Protein AF-A0A5J5B3H1-F1 (afdb_monomer_lite)

Structure (mmCIF, N/CA/C/O backbone):
data_AF-A0A5J5B3H1-F1
#
_entry.id   AF-A0A5J5B3H1-F1
#
loop_
_atom_site.group_PDB
_atom_site.id
_atom_site.type_symbol
_atom_site.label_atom_id
_atom_site.label_alt_id
_atom_site.label_comp_id
_atom_site.label_asym_id
_atom_site.label_entity_id
_atom_site.label_seq_id
_atom_site.pdbx_PDB_ins_code
_atom_site.Cartn_x
_atom_site.Cartn_y
_atom_site.Cartn_z
_atom_site.occupancy
_atom_site.B_iso_or_equiv
_atom_site.auth_seq_id
_atom_site.auth_comp_id
_atom_site.auth_asym_id
_atom_site.auth_atom_id
_atom_site.pdbx_PDB_model_num
ATOM 1 N N . MET A 1 1 ? -6.708 13.958 -19.804 1.00 70.94 1 MET A N 1
ATOM 2 C CA . MET A 1 1 ? -5.312 13.491 -19.789 1.00 70.94 1 MET A CA 1
ATOM 3 C C . MET A 1 1 ? -4.516 14.311 -20.778 1.00 70.94 1 MET A C 1
ATOM 5 O O . MET A 1 1 ? -5.082 14.709 -21.796 1.00 70.94 1 MET A O 1
ATOM 9 N N . LYS A 1 2 ? -3.251 14.592 -20.471 1.00 85.56 2 LYS A N 1
ATOM 10 C CA . LYS A 1 2 ? -2.313 15.229 -21.405 1.00 85.56 2 LYS A CA 1
ATOM 11 C C . LYS A 1 2 ? -1.657 14.163 -22.287 1.00 85.56 2 LYS A C 1
ATOM 13 O O . LYS A 1 2 ? -1.463 13.028 -21.857 1.00 85.56 2 LYS A O 1
ATOM 18 N N . PHE A 1 3 ? -1.283 14.550 -23.503 1.00 90.88 3 PHE A N 1
ATOM 19 C CA . PHE A 1 3 ? -0.577 13.687 -24.448 1.00 90.88 3 PHE A CA 1
ATOM 20 C C . PHE A 1 3 ? 0.657 14.402 -24.999 1.00 90.88 3 PHE A C 1
ATOM 22 O O . PHE A 1 3 ? 0.593 15.595 -25.292 1.00 90.88 3 PHE A O 1
ATOM 29 N N . MET A 1 4 ? 1.753 13.668 -25.184 1.00 95.31 4 MET A N 1
ATOM 30 C CA . MET A 1 4 ? 2.911 14.119 -25.958 1.00 95.31 4 MET A CA 1
ATOM 31 C C . MET A 1 4 ? 2.997 13.315 -27.252 1.00 95.31 4 MET A C 1
ATOM 33 O O . MET A 1 4 ? 3.016 12.086 -27.224 1.00 95.31 4 MET A O 1
ATOM 37 N N . LYS A 1 5 ? 3.081 14.017 -28.383 1.00 95.56 5 LYS A N 1
ATOM 38 C CA . LYS A 1 5 ? 3.341 13.429 -29.697 1.00 95.56 5 LYS A CA 1
ATOM 39 C C . LYS A 1 5 ? 4.818 13.618 -30.042 1.00 95.56 5 LYS A C 1
ATOM 41 O O . LYS A 1 5 ? 5.299 14.748 -30.030 1.00 95.56 5 LYS A O 1
ATOM 46 N N . LEU A 1 6 ? 5.523 12.531 -30.344 1.00 94.12 6 LEU A N 1
ATOM 47 C CA . LEU A 1 6 ? 6.896 12.546 -30.866 1.00 94.12 6 LEU A CA 1
ATOM 48 C C . LEU A 1 6 ? 6.924 11.887 -32.248 1.00 94.12 6 LEU A C 1
ATOM 50 O O . LEU A 1 6 ? 6.063 11.065 -32.546 1.00 94.12 6 LEU A O 1
ATOM 54 N N . GLY A 1 7 ? 7.919 12.224 -33.070 1.00 92.06 7 GLY A N 1
ATOM 55 C CA . GLY A 1 7 ? 8.035 11.721 -34.442 1.00 92.06 7 GLY A CA 1
ATOM 56 C C . GLY A 1 7 ? 7.105 12.423 -35.440 1.00 92.06 7 GLY A C 1
ATOM 57 O O . GLY A 1 7 ? 6.150 13.109 -35.070 1.00 92.06 7 GLY A O 1
ATOM 58 N N . THR A 1 8 ? 7.424 12.278 -36.725 1.00 92.81 8 THR A N 1
ATOM 59 C CA . THR A 1 8 ? 6.721 12.941 -37.843 1.00 92.81 8 THR A CA 1
ATOM 60 C C . THR A 1 8 ? 6.344 11.987 -38.972 1.00 92.81 8 THR A C 1
ATOM 62 O O . THR A 1 8 ? 5.446 12.303 -39.751 1.00 92.81 8 THR A O 1
ATOM 65 N N . ARG A 1 9 ? 6.989 10.818 -39.065 1.00 91.75 9 ARG A N 1
ATOM 66 C CA . ARG A 1 9 ? 6.669 9.796 -40.069 1.00 91.75 9 ARG A CA 1
ATOM 67 C C . ARG A 1 9 ? 5.354 9.075 -39.716 1.00 91.75 9 ARG A C 1
ATOM 69 O O . ARG A 1 9 ? 5.018 8.993 -38.526 1.00 91.75 9 ARG A O 1
ATOM 76 N N . PRO A 1 10 ? 4.602 8.568 -40.712 1.00 90.81 10 PRO A N 1
ATOM 77 C CA . PRO A 1 10 ? 3.469 7.674 -40.472 1.00 90.81 10 PRO A CA 1
ATOM 78 C C . PRO A 1 10 ? 3.938 6.363 -39.827 1.00 90.81 10 PRO A C 1
ATOM 80 O O . PRO A 1 10 ? 5.135 6.078 -39.778 1.00 90.81 10 PRO A O 1
ATOM 83 N N . ASP A 1 11 ? 2.999 5.566 -39.324 1.00 91.06 11 ASP A N 1
ATOM 84 C CA . ASP A 1 11 ? 3.315 4.259 -38.753 1.00 91.06 11 ASP A CA 1
ATOM 85 C C . ASP A 1 11 ? 3.562 3.237 -39.870 1.00 91.06 11 ASP A C 1
ATOM 87 O O . ASP A 1 11 ? 2.634 2.836 -40.567 1.00 91.06 11 ASP A O 1
ATOM 91 N N . THR A 1 12 ? 4.827 2.863 -40.069 1.00 90.50 12 THR A N 1
ATOM 92 C CA . THR A 1 12 ? 5.254 1.884 -41.082 1.00 90.50 12 THR A CA 1
ATOM 93 C C . THR A 1 12 ? 5.487 0.487 -40.503 1.00 90.50 12 THR A C 1
ATOM 95 O O . THR A 1 12 ? 5.985 -0.386 -41.209 1.00 90.50 12 THR A O 1
ATOM 98 N N . PHE A 1 13 ? 5.120 0.240 -39.240 1.00 89.69 13 PHE A N 1
ATOM 99 C CA . PHE A 1 13 ? 5.061 -1.121 -38.705 1.00 89.69 13 PHE A CA 1
ATOM 100 C C . PHE A 1 13 ? 3.806 -1.837 -39.208 1.00 89.69 13 PHE A C 1
ATOM 102 O O . PHE A 1 13 ? 2.691 -1.436 -38.877 1.00 89.69 13 PHE A O 1
ATOM 109 N N . TYR A 1 14 ? 3.989 -2.947 -39.920 1.00 88.38 14 TYR A N 1
ATOM 110 C CA . TYR A 1 14 ? 2.927 -3.919 -40.180 1.00 88.38 14 TYR A CA 1
ATOM 111 C C . TYR A 1 14 ? 3.162 -5.206 -39.380 1.00 88.38 14 TYR A C 1
ATOM 113 O O . TYR A 1 14 ? 4.097 -5.318 -38.580 1.00 88.38 14 TYR A O 1
ATOM 121 N N . THR A 1 15 ? 2.241 -6.159 -39.485 1.00 88.56 15 THR A N 1
ATOM 122 C CA . THR A 1 15 ? 2.271 -7.398 -38.703 1.00 88.56 15 THR A CA 1
ATOM 123 C C . THR A 1 15 ? 1.730 -8.547 -39.527 1.00 88.56 15 THR A C 1
ATOM 125 O O . THR A 1 15 ? 0.673 -8.418 -40.140 1.00 88.56 15 THR A O 1
ATOM 128 N N . GLN A 1 16 ? 2.446 -9.663 -39.497 1.00 85.81 16 GLN A N 1
ATOM 129 C CA . GLN A 1 16 ? 2.045 -10.921 -40.099 1.00 85.81 16 GLN A CA 1
ATOM 130 C C . GLN A 1 16 ? 2.326 -12.017 -39.073 1.00 85.81 16 GLN A C 1
ATOM 132 O O . GLN A 1 16 ? 3.479 -12.265 -38.725 1.00 85.81 16 GLN A O 1
ATOM 137 N N . GLU A 1 17 ? 1.261 -12.616 -38.538 1.00 85.94 17 GLU A N 1
ATOM 138 C CA . GLU A 1 17 ? 1.333 -13.612 -37.460 1.00 85.94 17 GLU A CA 1
ATOM 139 C C . GLU A 1 17 ? 2.159 -13.103 -36.256 1.00 85.94 17 GLU A C 1
ATOM 141 O O . GLU A 1 17 ? 1.829 -12.071 -35.669 1.00 85.94 17 GLU A O 1
ATOM 146 N N . ALA A 1 18 ? 3.234 -13.809 -35.896 1.00 87.25 18 ALA A N 1
ATOM 147 C CA . ALA A 1 18 ? 4.157 -13.466 -34.815 1.00 87.25 18 ALA A CA 1
ATOM 148 C C . ALA A 1 18 ? 5.260 -12.460 -35.219 1.00 87.25 18 ALA A C 1
ATOM 150 O O . ALA A 1 18 ? 6.132 -12.140 -34.407 1.00 87.25 18 ALA A O 1
ATOM 151 N N . ILE A 1 19 ? 5.258 -11.967 -36.463 1.00 89.50 19 ILE A N 1
ATOM 152 C CA . ILE A 1 19 ? 6.327 -11.133 -37.022 1.00 89.50 19 ILE A CA 1
ATOM 153 C C . ILE A 1 19 ? 5.856 -9.681 -37.183 1.00 89.50 19 ILE A C 1
ATOM 155 O O . ILE A 1 19 ? 4.801 -9.397 -37.756 1.00 89.50 19 ILE A O 1
ATOM 159 N N . ARG A 1 20 ? 6.654 -8.738 -36.671 1.00 91.81 20 ARG A N 1
ATOM 160 C CA . ARG A 1 20 ? 6.468 -7.284 -36.796 1.00 91.81 20 ARG A CA 1
ATOM 161 C C . ARG A 1 20 ? 7.554 -6.735 -37.716 1.00 91.81 20 ARG A C 1
ATOM 163 O O . ARG A 1 20 ? 8.728 -6.798 -37.365 1.00 91.81 20 ARG A O 1
ATOM 170 N N . THR A 1 21 ? 7.180 -6.145 -38.843 1.00 90.50 21 THR A N 1
ATOM 171 C CA . THR A 1 21 ? 8.144 -5.673 -39.851 1.00 90.50 21 THR A CA 1
ATOM 172 C C . THR A 1 21 ? 7.930 -4.194 -40.137 1.00 90.50 21 THR A C 1
ATOM 174 O O . THR A 1 21 ? 6.795 -3.712 -40.139 1.00 90.50 21 THR A O 1
ATOM 177 N N . VAL A 1 22 ? 9.018 -3.461 -40.373 1.00 91.19 22 VAL A N 1
ATOM 178 C CA . VAL A 1 22 ? 8.979 -2.057 -40.804 1.00 91.19 22 VAL A CA 1
ATOM 179 C C . VAL A 1 22 ? 9.047 -1.993 -42.328 1.00 91.19 22 VAL A C 1
ATOM 181 O O . VAL A 1 22 ? 10.009 -2.491 -42.907 1.00 91.19 22 VAL A O 1
ATOM 184 N N . ILE A 1 23 ? 8.057 -1.364 -42.972 1.00 86.62 23 ILE A N 1
ATOM 185 C CA . ILE A 1 23 ? 8.076 -1.120 -44.425 1.00 86.62 23 ILE A CA 1
ATOM 186 C C . ILE A 1 23 ? 9.295 -0.255 -44.768 1.00 86.62 23 ILE A C 1
ATOM 188 O O . ILE A 1 23 ? 9.481 0.822 -44.194 1.00 86.62 23 ILE A O 1
ATOM 192 N N . SER A 1 24 ? 10.115 -0.753 -45.692 1.00 85.12 24 SER A N 1
ATOM 193 C CA . SER A 1 24 ? 11.405 -0.204 -46.104 1.00 85.12 24 SER A CA 1
ATOM 194 C C . SER A 1 24 ? 11.744 -0.726 -47.501 1.00 85.12 24 SER A C 1
ATOM 196 O O . SER A 1 24 ? 11.397 -1.860 -47.826 1.00 85.12 24 SER A O 1
ATOM 198 N N . ASP A 1 25 ? 12.451 0.071 -48.302 1.00 83.38 25 ASP A N 1
ATOM 199 C CA . ASP A 1 25 ? 12.973 -0.338 -49.618 1.00 83.38 25 ASP A CA 1
ATOM 200 C C . ASP A 1 25 ? 14.276 -1.165 -49.503 1.00 83.38 25 ASP A C 1
ATOM 202 O O . ASP A 1 25 ? 14.854 -1.590 -50.502 1.00 83.38 25 ASP A O 1
ATOM 206 N N . VAL A 1 26 ? 14.755 -1.376 -48.272 1.00 86.00 26 VAL A N 1
ATOM 207 C CA . VAL A 1 26 ? 15.981 -2.102 -47.908 1.00 86.00 26 VAL A CA 1
ATOM 208 C C . VAL A 1 26 ? 15.594 -3.323 -47.057 1.00 86.00 26 VAL A C 1
ATOM 210 O O . VAL A 1 26 ? 14.711 -3.189 -46.207 1.00 86.00 26 VAL A O 1
ATOM 213 N N . PRO A 1 27 ? 16.218 -4.505 -47.237 1.00 86.38 27 PRO A N 1
ATOM 214 C CA . PRO A 1 27 ? 15.965 -5.665 -46.381 1.00 86.38 27 PRO A CA 1
ATOM 215 C C . PRO A 1 27 ? 16.412 -5.435 -44.927 1.00 86.38 27 PRO A C 1
ATOM 217 O O . PRO A 1 27 ? 17.358 -4.699 -44.652 1.00 86.38 27 PRO A O 1
ATOM 220 N N . SER A 1 28 ? 15.751 -6.121 -43.991 1.00 89.69 28 SER A N 1
ATOM 221 C CA . SER A 1 28 ? 16.072 -6.083 -42.561 1.00 89.69 28 SER A CA 1
ATOM 222 C C . SER A 1 28 ? 17.383 -6.813 -42.239 1.00 89.69 28 SER A C 1
ATOM 224 O O . SER A 1 28 ? 17.475 -8.026 -42.431 1.00 89.69 28 SER A O 1
ATOM 226 N N . ASP A 1 29 ? 18.359 -6.099 -41.680 1.00 91.06 29 ASP A N 1
ATOM 227 C CA . ASP A 1 29 ? 19.661 -6.619 -41.226 1.00 91.06 29 ASP A CA 1
ATOM 228 C C . ASP A 1 29 ? 19.702 -6.927 -39.710 1.00 91.06 29 ASP A C 1
ATOM 230 O O . ASP A 1 29 ? 20.726 -7.381 -39.188 1.00 91.06 29 ASP A O 1
ATOM 234 N N . LEU A 1 30 ? 18.593 -6.701 -38.994 1.00 92.31 30 LEU A N 1
ATOM 235 C CA . LEU A 1 30 ? 18.453 -6.929 -37.554 1.00 92.31 30 LEU A CA 1
ATOM 236 C C . LEU A 1 30 ? 17.106 -7.585 -37.216 1.00 92.31 30 LEU A C 1
ATOM 238 O O . LEU A 1 30 ? 16.049 -7.008 -37.458 1.00 92.31 30 LEU A O 1
ATOM 242 N N . THR A 1 31 ? 17.144 -8.751 -36.577 1.00 93.06 31 THR A N 1
ATOM 243 C CA . THR A 1 31 ? 15.984 -9.408 -35.962 1.00 93.06 31 THR A CA 1
ATOM 244 C C . THR A 1 31 ? 16.067 -9.273 -34.444 1.00 93.06 31 THR A C 1
ATOM 246 O O . THR A 1 31 ? 17.080 -9.624 -33.844 1.00 93.06 31 THR A O 1
ATOM 249 N N . ILE A 1 32 ? 15.003 -8.792 -33.799 1.00 93.25 32 ILE A N 1
ATOM 250 C CA . ILE A 1 32 ? 14.893 -8.745 -32.333 1.00 93.25 32 ILE A CA 1
ATOM 251 C C . ILE A 1 32 ? 13.700 -9.591 -31.886 1.00 93.25 32 ILE A C 1
ATOM 253 O O . ILE A 1 32 ? 12.555 -9.283 -32.207 1.00 93.25 32 ILE A O 1
ATOM 257 N N . ARG A 1 33 ? 13.963 -10.661 -31.136 1.00 90.75 33 ARG A N 1
ATOM 258 C CA . ARG A 1 33 ? 12.957 -11.556 -30.552 1.00 90.75 33 ARG A CA 1
ATOM 259 C C . ARG A 1 33 ? 12.637 -11.119 -29.125 1.00 90.75 33 ARG A C 1
ATOM 261 O O . ARG A 1 33 ? 13.530 -10.998 -28.290 1.00 90.75 33 ARG A O 1
ATOM 268 N N . ILE A 1 34 ? 11.361 -10.863 -28.852 1.00 91.38 34 ILE A N 1
ATOM 269 C CA . ILE A 1 34 ? 10.833 -10.491 -27.535 1.00 91.38 34 ILE A CA 1
ATOM 270 C C . ILE A 1 34 ? 9.616 -11.366 -27.281 1.00 91.38 34 ILE A C 1
ATOM 272 O O . ILE A 1 34 ? 8.637 -11.301 -28.025 1.00 91.38 34 ILE A O 1
ATOM 276 N N . ASN A 1 35 ? 9.674 -12.181 -26.228 1.00 84.31 35 ASN A N 1
ATOM 277 C CA . ASN A 1 35 ? 8.640 -13.170 -25.924 1.00 84.31 35 ASN A CA 1
ATOM 278 C C . ASN A 1 35 ? 8.354 -14.041 -27.162 1.00 84.31 35 ASN A C 1
ATOM 280 O O . ASN A 1 35 ? 9.276 -14.642 -27.711 1.00 84.31 35 ASN A O 1
ATOM 284 N N . ASN A 1 36 ? 7.105 -14.068 -27.627 1.00 83.19 36 ASN A N 1
ATOM 285 C CA . ASN A 1 36 ? 6.687 -14.830 -28.805 1.00 83.19 36 ASN A CA 1
ATOM 286 C C . ASN A 1 36 ? 6.705 -14.000 -30.105 1.00 83.19 36 ASN A C 1
ATOM 288 O O . ASN A 1 36 ? 6.182 -14.459 -31.116 1.00 83.19 36 ASN A O 1
ATOM 292 N N . ILE A 1 37 ? 7.247 -12.775 -30.092 1.00 89.50 37 ILE A N 1
ATOM 293 C CA . ILE A 1 37 ? 7.191 -11.829 -31.214 1.00 89.50 37 ILE A CA 1
ATOM 294 C C . ILE A 1 37 ? 8.592 -11.576 -31.780 1.00 89.50 37 ILE A C 1
ATOM 296 O O . ILE A 1 37 ? 9.525 -11.240 -31.051 1.00 89.50 37 ILE A O 1
ATOM 300 N N . SER A 1 38 ? 8.729 -11.689 -33.103 1.00 92.50 38 SER A N 1
ATOM 301 C CA . SER A 1 38 ? 9.964 -11.363 -33.829 1.00 92.50 38 SER A CA 1
ATOM 302 C C . SER A 1 38 ? 9.823 -10.028 -34.556 1.00 92.50 38 SER A C 1
ATOM 304 O O . SER A 1 38 ? 8.920 -9.849 -35.370 1.00 92.50 38 SER A O 1
ATOM 306 N N . TYR A 1 39 ? 10.717 -9.085 -34.281 1.00 94.12 39 TYR A N 1
ATOM 307 C CA . TYR A 1 39 ? 10.773 -7.781 -34.931 1.00 94.12 39 TYR A CA 1
ATOM 308 C C . TYR A 1 39 ? 11.842 -7.782 -36.027 1.00 94.12 39 TYR A C 1
ATOM 310 O O . TYR A 1 39 ? 13.027 -7.878 -35.715 1.00 94.12 39 TYR A O 1
ATOM 318 N N . LEU A 1 40 ? 11.432 -7.632 -37.289 1.00 93.50 40 LEU A N 1
ATOM 319 C CA . LEU A 1 40 ? 12.321 -7.433 -38.436 1.00 93.50 40 LEU A CA 1
ATOM 320 C C . LEU A 1 40 ? 12.586 -5.935 -38.621 1.00 93.50 40 LEU A C 1
ATOM 322 O O . LEU A 1 40 ? 11.685 -5.143 -38.922 1.00 93.50 40 LEU A O 1
ATOM 326 N N . LEU A 1 41 ? 13.832 -5.551 -38.363 1.00 94.69 41 LEU A N 1
ATOM 327 C CA . LEU A 1 41 ? 14.293 -4.187 -38.136 1.00 94.69 41 LEU A CA 1
ATOM 328 C C . LEU A 1 41 ? 15.593 -3.910 -38.901 1.00 94.69 41 LEU A C 1
ATOM 330 O O . LEU A 1 41 ? 16.107 -4.736 -39.648 1.00 94.69 41 LEU A O 1
ATOM 334 N N . HIS A 1 42 ? 16.107 -2.701 -38.701 1.00 93.12 42 HIS A N 1
ATOM 335 C CA . HIS A 1 42 ? 17.274 -2.172 -39.384 1.00 93.12 42 HIS A CA 1
ATOM 336 C C . HIS A 1 42 ? 18.285 -1.673 -38.338 1.00 93.12 42 HIS A C 1
ATOM 338 O O . HIS A 1 42 ? 17.887 -0.945 -37.423 1.00 93.12 42 HIS A O 1
ATOM 344 N N . LYS A 1 43 ? 19.577 -2.005 -38.456 1.00 92.06 43 LYS A N 1
ATOM 345 C CA . LYS A 1 43 ? 20.635 -1.552 -37.532 1.00 92.06 43 LYS A CA 1
ATOM 346 C C . LYS A 1 43 ? 20.728 -0.021 -37.532 1.00 92.06 43 LYS A C 1
ATOM 348 O O . LYS A 1 43 ? 20.673 0.605 -36.472 1.00 92.06 43 LYS A O 1
ATOM 353 N N . TYR A 1 44 ? 20.790 0.588 -38.720 1.00 91.69 44 TYR A N 1
ATOM 354 C CA . TYR A 1 44 ? 21.079 2.019 -38.899 1.00 91.69 44 TYR A CA 1
ATOM 355 C C . TYR A 1 44 ? 20.181 2.980 -38.079 1.00 91.69 44 TYR A C 1
ATOM 357 O O . TYR A 1 44 ? 20.732 3.879 -37.449 1.00 91.69 44 TYR A O 1
ATOM 365 N N . PRO A 1 45 ? 18.842 2.821 -37.986 1.00 92.25 45 PRO A N 1
ATOM 366 C CA . PRO A 1 45 ? 18.018 3.716 -37.165 1.00 92.25 45 PRO A CA 1
ATOM 367 C C . PRO A 1 45 ? 18.053 3.425 -35.657 1.00 92.25 45 PRO A C 1
ATOM 369 O O . PRO A 1 45 ? 17.725 4.321 -34.880 1.00 92.25 45 PRO A O 1
ATOM 372 N N . LEU A 1 46 ? 18.392 2.197 -35.232 1.00 93.94 46 LEU A N 1
ATOM 373 C CA . LEU A 1 46 ? 18.331 1.778 -33.824 1.00 93.94 46 LEU A CA 1
ATOM 374 C C . LEU A 1 46 ? 19.664 1.934 -33.082 1.00 93.94 46 LEU A C 1
ATOM 376 O O . LEU A 1 46 ? 19.670 2.471 -31.973 1.00 93.94 46 LEU A O 1
ATOM 380 N N . LEU A 1 47 ? 20.780 1.467 -33.652 1.00 93.12 47 LEU A N 1
ATOM 381 C CA . LEU A 1 47 ? 22.057 1.417 -32.924 1.00 93.12 47 LEU A CA 1
ATOM 382 C C . LEU A 1 47 ? 22.560 2.806 -32.477 1.00 93.12 47 LEU A C 1
ATOM 384 O O . LEU A 1 47 ? 22.951 2.912 -31.316 1.00 93.12 47 LEU A O 1
ATOM 388 N N . PRO A 1 48 ? 22.451 3.891 -33.279 1.00 94.12 48 PRO A N 1
ATOM 389 C CA . PRO A 1 48 ? 22.855 5.240 -32.859 1.00 94.12 48 PRO A CA 1
ATOM 390 C C . PRO A 1 48 ? 22.028 5.854 -31.718 1.00 94.12 48 PRO A C 1
ATOM 392 O O . PRO A 1 48 ? 22.314 6.970 -31.305 1.00 94.12 48 PRO A O 1
ATOM 395 N N . LYS A 1 49 ? 20.978 5.176 -31.233 1.00 95.06 49 LYS A N 1
ATOM 396 C CA . LYS A 1 49 ? 20.094 5.659 -30.155 1.00 95.06 49 LYS A CA 1
ATOM 397 C C . LYS A 1 49 ? 19.994 4.712 -28.964 1.00 95.06 49 LYS A C 1
ATOM 399 O O . LYS A 1 49 ? 19.537 5.142 -27.906 1.00 95.06 49 LYS A O 1
ATOM 404 N N . CYS A 1 50 ? 20.413 3.455 -29.117 1.00 95.31 50 CYS A N 1
ATOM 405 C CA . CYS A 1 50 ? 20.249 2.388 -28.133 1.00 95.31 50 CYS A CA 1
ATOM 406 C C . CYS A 1 50 ? 21.601 1.724 -27.826 1.00 95.31 50 CYS A C 1
ATOM 408 O O . CYS A 1 50 ? 21.945 0.712 -28.439 1.00 95.31 50 CYS A O 1
ATOM 410 N N . SER A 1 51 ? 22.344 2.250 -26.845 1.00 91.56 51 SER A N 1
ATOM 411 C CA . SER A 1 51 ? 23.670 1.724 -26.457 1.00 91.56 51 SER A CA 1
ATOM 412 C C . SER A 1 51 ? 23.650 0.231 -26.084 1.00 91.56 51 SER A C 1
ATOM 414 O O . SER A 1 51 ? 24.602 -0.495 -26.381 1.00 91.56 51 SER A O 1
ATOM 416 N N . LEU A 1 52 ? 22.548 -0.282 -25.516 1.00 89.50 52 LEU A N 1
ATOM 417 C CA . LEU A 1 52 ? 22.414 -1.723 -25.273 1.00 89.50 52 LEU A CA 1
ATOM 418 C C . LEU A 1 52 ? 22.406 -2.529 -26.584 1.00 89.50 52 LEU A C 1
ATOM 420 O O . LEU A 1 52 ? 23.132 -3.512 -26.698 1.00 89.50 52 LEU A O 1
ATOM 424 N N . LEU A 1 53 ? 21.628 -2.101 -27.585 1.00 90.88 53 LEU A N 1
ATOM 425 C CA . LEU A 1 53 ? 21.556 -2.789 -28.880 1.00 90.88 53 LEU A CA 1
ATOM 426 C C . LEU A 1 53 ? 22.869 -2.673 -29.651 1.00 90.88 53 LEU A C 1
ATOM 428 O O . LEU A 1 53 ? 23.280 -3.642 -30.281 1.00 90.88 53 LEU A O 1
ATOM 432 N N . GLN A 1 54 ? 23.536 -1.517 -29.574 1.00 89.06 54 GLN A N 1
ATOM 433 C CA . GLN A 1 54 ? 24.851 -1.305 -30.176 1.00 89.06 54 GLN A CA 1
ATOM 434 C C . GLN A 1 54 ? 25.860 -2.327 -29.639 1.00 89.06 54 GLN A C 1
ATOM 436 O O . GLN A 1 54 ? 26.459 -3.054 -30.425 1.00 89.06 54 GLN A O 1
ATOM 441 N N . ARG A 1 55 ? 25.975 -2.460 -28.309 1.00 86.69 55 ARG A N 1
ATOM 442 C CA . ARG A 1 55 ? 26.875 -3.438 -27.675 1.00 86.69 55 ARG A CA 1
ATOM 443 C C . ARG A 1 55 ? 26.526 -4.886 -28.024 1.00 86.69 55 ARG A C 1
ATOM 445 O O . ARG A 1 55 ? 27.430 -5.677 -28.257 1.00 86.69 55 ARG A O 1
ATOM 452 N N . LEU A 1 56 ? 25.239 -5.233 -28.091 1.00 85.62 56 LEU A N 1
ATOM 453 C CA . LEU A 1 56 ? 24.813 -6.583 -28.473 1.00 85.62 56 LEU A CA 1
ATOM 454 C C . LEU A 1 56 ? 25.128 -6.900 -29.947 1.00 85.62 56 LEU A C 1
ATOM 456 O O . LEU A 1 56 ? 25.612 -7.989 -30.235 1.00 85.62 56 LEU A O 1
ATOM 460 N N . CYS A 1 57 ? 24.931 -5.948 -30.866 1.00 85.06 57 CYS A N 1
ATOM 461 C CA . CYS A 1 57 ? 25.249 -6.128 -32.290 1.00 85.06 57 CYS A CA 1
ATOM 462 C C . CYS A 1 57 ? 26.756 -6.105 -32.593 1.00 85.06 57 CYS A C 1
ATOM 464 O O . CYS A 1 57 ? 27.168 -6.672 -33.598 1.00 85.06 57 CYS A O 1
ATOM 466 N N . SER A 1 58 ? 27.581 -5.464 -31.758 1.00 81.00 58 SER A N 1
ATOM 467 C CA . SER A 1 58 ? 29.047 -5.506 -31.891 1.00 81.00 58 SER A CA 1
ATOM 468 C C . SER A 1 58 ? 29.666 -6.837 -31.452 1.00 81.00 58 SER A C 1
ATOM 470 O O . SER A 1 58 ? 30.806 -7.108 -31.810 1.00 81.00 58 SER A O 1
ATOM 472 N N . ASN A 1 59 ? 28.939 -7.659 -30.687 1.00 64.69 59 ASN A N 1
ATOM 473 C CA . ASN A 1 59 ? 29.424 -8.960 -30.213 1.00 64.69 59 ASN A CA 1
ATOM 474 C C . ASN A 1 59 ? 29.048 -10.122 -31.152 1.00 64.69 59 ASN A C 1
ATOM 476 O O . ASN A 1 59 ? 29.609 -11.208 -31.037 1.00 64.69 59 ASN A O 1
ATOM 480 N N . SER A 1 60 ? 28.103 -9.916 -32.071 1.00 58.91 60 SER A N 1
ATOM 481 C CA . SER A 1 60 ? 27.816 -10.842 -33.170 1.00 58.91 60 SER A CA 1
ATOM 482 C C . SER A 1 60 ? 28.754 -10.560 -34.346 1.00 58.91 60 SER A C 1
ATOM 484 O O . SER A 1 60 ? 28.714 -9.457 -34.889 1.00 58.91 60 SER A O 1
ATOM 486 N N . GLY A 1 61 ? 29.563 -11.549 -34.742 1.00 54.72 61 GLY A N 1
ATOM 487 C CA . GLY A 1 61 ? 30.473 -11.456 -35.894 1.00 54.72 61 GLY A CA 1
ATOM 488 C C . GLY A 1 61 ? 29.761 -11.247 -37.239 1.00 54.72 61 GLY A C 1
ATOM 489 O O . GLY A 1 61 ? 28.529 -11.228 -37.293 1.00 54.72 61 GLY A O 1
ATOM 490 N N . GLU A 1 62 ? 30.549 -11.097 -38.312 1.00 53.81 62 GLU A N 1
ATOM 491 C CA . GLU A 1 62 ? 30.183 -10.565 -39.645 1.00 53.81 62 GLU A CA 1
ATOM 492 C C . GLU A 1 62 ? 29.100 -11.346 -40.420 1.00 53.81 62 GLU A C 1
ATOM 494 O O . GLU A 1 62 ? 29.300 -11.896 -41.500 1.00 53.81 62 GLU A O 1
ATOM 499 N N . THR A 1 63 ? 27.893 -11.349 -39.871 1.00 56.06 63 THR A N 1
ATOM 500 C CA . THR A 1 63 ? 26.684 -11.931 -40.444 1.00 56.06 63 THR A CA 1
ATOM 501 C C . THR A 1 63 ? 25.765 -10.813 -40.925 1.00 56.06 63 THR A C 1
ATOM 503 O O . THR A 1 63 ? 25.522 -9.814 -40.235 1.00 56.06 63 THR A O 1
ATOM 506 N N . SER A 1 64 ? 25.255 -10.962 -42.149 1.00 62.78 64 SER A N 1
ATOM 507 C CA . SER A 1 64 ? 24.438 -9.940 -42.814 1.00 62.78 64 SER A CA 1
ATOM 508 C C . SER A 1 64 ? 23.153 -9.623 -42.041 1.00 62.78 64 SER A C 1
ATOM 510 O O . SER A 1 64 ? 22.775 -8.454 -41.948 1.00 62.78 64 SER A O 1
ATOM 512 N N . SER A 1 65 ? 22.541 -10.626 -41.405 1.00 72.06 65 SER A N 1
ATOM 513 C CA . SER A 1 65 ? 21.402 -10.484 -40.494 1.00 72.06 65 SER A CA 1
ATOM 514 C C . SER A 1 65 ? 21.755 -10.935 -39.071 1.00 72.06 65 SER A C 1
ATOM 516 O O . SER A 1 65 ? 22.017 -12.106 -38.811 1.00 72.06 65 SER A O 1
ATOM 518 N N . VAL A 1 66 ? 21.720 -10.002 -38.117 1.00 85.75 66 VAL A N 1
ATOM 519 C CA . VAL A 1 66 ? 21.956 -10.296 -36.690 1.00 85.75 66 VAL A CA 1
ATOM 520 C C . VAL A 1 66 ? 20.628 -10.619 -36.012 1.00 85.75 66 VAL A C 1
ATOM 522 O O . VAL A 1 66 ? 19.660 -9.886 -36.199 1.00 85.75 66 VAL A O 1
ATOM 525 N N . THR A 1 67 ? 20.576 -11.673 -35.193 1.00 87.50 67 THR A N 1
ATOM 526 C CA . THR A 1 67 ? 19.406 -11.997 -34.358 1.00 87.50 67 THR A CA 1
ATOM 527 C C . THR A 1 67 ? 19.744 -11.828 -32.881 1.00 87.50 67 THR A C 1
ATOM 529 O O . THR A 1 67 ? 20.711 -12.413 -32.404 1.00 87.50 67 THR A O 1
ATOM 532 N N . LEU A 1 68 ? 18.943 -11.043 -32.156 1.00 89.38 68 LEU A N 1
ATOM 533 C CA . LEU A 1 68 ? 19.060 -10.827 -30.711 1.00 89.38 68 LEU A CA 1
ATOM 534 C C . LEU A 1 68 ? 17.785 -11.269 -29.987 1.00 89.38 68 LEU A C 1
ATOM 536 O O . LEU A 1 68 ? 16.683 -11.069 -30.500 1.00 89.38 68 LEU A O 1
ATOM 540 N N . GLU A 1 69 ? 17.923 -11.774 -28.764 1.00 88.25 69 GLU A N 1
ATOM 541 C CA . GLU A 1 69 ? 16.800 -12.104 -27.877 1.00 88.25 69 GLU A CA 1
ATOM 542 C C . GLU A 1 69 ? 16.762 -11.149 -26.672 1.00 88.25 69 GLU A C 1
ATOM 544 O O . GLU A 1 69 ? 17.783 -10.893 -26.034 1.00 88.25 69 GLU A O 1
ATOM 549 N N . LEU A 1 70 ? 15.588 -10.583 -26.371 1.00 87.88 70 LEU A N 1
ATOM 550 C CA . LEU A 1 70 ? 15.377 -9.545 -25.347 1.00 87.88 70 LEU A CA 1
ATOM 551 C C . LEU A 1 70 ? 14.139 -9.842 -24.481 1.00 87.88 70 LEU A C 1
ATOM 553 O O . LEU A 1 70 ? 13.267 -8.994 -24.296 1.00 87.88 70 LEU A O 1
ATOM 557 N N . HIS A 1 71 ? 14.055 -11.060 -23.945 1.00 76.88 71 HIS A N 1
ATOM 558 C CA . HIS A 1 71 ? 12.905 -11.531 -23.161 1.00 76.88 71 HIS A CA 1
ATOM 559 C C . HIS A 1 71 ? 12.627 -10.712 -21.881 1.00 76.88 71 HIS A C 1
ATOM 561 O O . HIS A 1 71 ? 11.469 -10.501 -21.538 1.00 76.88 71 HIS A O 1
ATOM 567 N N . ASP A 1 72 ? 13.658 -10.181 -21.212 1.00 80.31 72 ASP A N 1
ATOM 568 C CA . ASP A 1 72 ? 13.526 -9.422 -19.952 1.00 80.31 72 ASP A CA 1
ATOM 569 C C . ASP A 1 72 ? 13.220 -7.909 -20.131 1.00 80.31 72 ASP A C 1
ATOM 571 O O . ASP A 1 72 ? 13.379 -7.127 -19.188 1.00 80.31 72 ASP A O 1
ATOM 575 N N . ILE A 1 73 ? 12.806 -7.439 -21.319 1.00 89.12 73 ILE A N 1
ATOM 576 C CA . ILE A 1 73 ? 12.576 -5.999 -21.549 1.00 89.12 73 ILE A CA 1
ATOM 577 C C . ILE A 1 73 ? 11.370 -5.463 -20.738 1.00 89.12 73 ILE A C 1
ATOM 579 O O . ILE A 1 73 ? 10.235 -5.916 -20.925 1.00 89.12 73 ILE A O 1
ATOM 583 N N . PRO A 1 74 ? 11.556 -4.477 -19.834 1.00 91.00 74 PRO A N 1
ATOM 584 C CA . PRO A 1 74 ? 10.487 -4.032 -18.944 1.00 91.00 74 PRO A CA 1
ATOM 585 C C . PRO A 1 74 ? 9.367 -3.325 -19.713 1.00 91.00 74 PRO A C 1
ATOM 587 O O . PRO A 1 74 ? 9.571 -2.294 -20.351 1.00 91.00 74 PRO A O 1
ATOM 590 N N . GLY A 1 75 ? 8.159 -3.881 -19.612 1.00 88.75 75 GLY A N 1
ATOM 591 C CA . GLY A 1 75 ? 6.981 -3.434 -20.357 1.00 88.75 75 GLY A CA 1
ATOM 592 C C . GLY A 1 75 ? 6.723 -4.206 -21.655 1.00 88.75 75 GLY A C 1
ATOM 593 O O . GLY A 1 75 ? 5.719 -3.926 -22.306 1.00 88.75 75 GLY A O 1
ATOM 594 N N . GLY A 1 76 ? 7.579 -5.176 -21.996 1.00 91.50 76 GLY A N 1
ATOM 595 C CA . GLY A 1 76 ? 7.375 -6.128 -23.086 1.00 91.50 76 GLY A CA 1
ATOM 596 C C . GLY A 1 76 ? 7.426 -5.528 -24.493 1.00 91.50 76 GLY A C 1
ATOM 597 O O . GLY A 1 76 ? 7.950 -4.435 -24.729 1.00 91.50 76 GLY A O 1
ATOM 598 N N . GLU A 1 77 ? 6.853 -6.277 -25.429 1.00 91.94 77 GLU A N 1
ATOM 599 C CA . GLU A 1 77 ? 6.747 -5.980 -26.859 1.00 91.94 77 GLU A CA 1
ATOM 600 C C . GLU A 1 77 ? 6.220 -4.565 -27.172 1.00 91.94 77 GLU A C 1
ATOM 602 O O . GLU A 1 77 ? 6.836 -3.839 -27.955 1.00 91.94 77 GLU A O 1
ATOM 607 N N . ASP A 1 78 ? 5.139 -4.121 -26.522 1.00 91.56 78 ASP A N 1
ATOM 608 C CA . ASP A 1 78 ? 4.551 -2.788 -26.732 1.00 91.56 78 ASP A CA 1
ATOM 609 C C . ASP A 1 78 ? 5.520 -1.661 -26.338 1.00 91.56 78 ASP A C 1
ATOM 611 O O . ASP A 1 78 ? 5.631 -0.639 -27.024 1.00 91.56 78 ASP A O 1
ATOM 615 N N . ALA A 1 79 ? 6.244 -1.840 -25.228 1.00 95.38 79 ALA A N 1
ATOM 616 C CA . ALA A 1 79 ? 7.202 -0.857 -24.733 1.00 95.38 79 ALA A CA 1
ATOM 617 C C . ALA A 1 79 ? 8.431 -0.768 -25.644 1.00 95.38 79 ALA A C 1
ATOM 619 O O . ALA A 1 79 ? 8.850 0.332 -26.015 1.00 95.38 79 ALA A O 1
ATOM 620 N N . PHE A 1 80 ? 8.948 -1.920 -26.081 1.00 96.00 80 PHE A N 1
ATOM 621 C CA . PHE A 1 80 ? 9.990 -1.978 -27.100 1.00 96.00 80 PHE A CA 1
ATOM 622 C C . PHE A 1 80 ? 9.544 -1.328 -28.413 1.00 96.00 80 PHE A C 1
ATOM 624 O O . PHE A 1 80 ? 10.297 -0.550 -28.997 1.00 96.00 80 PHE A O 1
ATOM 631 N N . GLN A 1 81 ? 8.316 -1.583 -28.872 1.00 94.56 81 GLN A N 1
ATOM 632 C CA . GLN A 1 81 ? 7.823 -1.019 -30.126 1.00 94.56 81 GLN A CA 1
ATOM 633 C C . GLN A 1 81 ? 7.699 0.514 -30.066 1.00 94.56 81 GLN A C 1
ATOM 635 O O . GLN A 1 81 ? 7.945 1.177 -31.075 1.00 94.56 81 GLN A O 1
ATOM 640 N N . LEU A 1 82 ? 7.398 1.105 -28.902 1.00 96.69 82 LEU A N 1
ATOM 641 C CA . LEU A 1 82 ? 7.464 2.562 -28.709 1.00 96.69 82 LEU A CA 1
ATOM 642 C C . LEU A 1 82 ? 8.903 3.094 -28.833 1.00 96.69 82 LEU A C 1
ATOM 644 O O . LEU A 1 82 ? 9.121 4.086 -29.533 1.00 96.69 82 LEU A O 1
ATOM 648 N N . CYS A 1 83 ? 9.884 2.419 -28.226 1.00 97.44 83 CYS A N 1
ATOM 649 C CA . CYS A 1 83 ? 11.307 2.743 -28.377 1.00 97.44 83 CYS A CA 1
ATOM 650 C C . CYS A 1 83 ? 11.777 2.614 -29.838 1.00 97.44 83 CYS A C 1
ATOM 652 O O . CYS A 1 83 ? 12.395 3.534 -30.373 1.00 97.44 83 CYS A O 1
ATOM 654 N N . ALA A 1 84 ? 11.423 1.525 -30.524 1.00 96.69 84 ALA A N 1
ATOM 655 C CA . ALA A 1 84 ? 11.767 1.311 -31.927 1.00 96.69 84 ALA A CA 1
ATOM 656 C C . ALA A 1 84 ? 11.135 2.381 -32.838 1.00 96.69 84 ALA A C 1
ATOM 658 O O . ALA A 1 84 ? 11.825 2.962 -33.677 1.00 96.69 84 ALA A O 1
ATOM 659 N N . LYS A 1 85 ? 9.853 2.726 -32.646 1.00 96.62 85 LYS A N 1
ATOM 660 C CA . LYS A 1 85 ? 9.192 3.807 -33.403 1.00 96.62 85 LYS A CA 1
ATOM 661 C C . LYS A 1 85 ? 9.866 5.167 -33.184 1.00 96.62 85 LYS A C 1
ATOM 663 O O . LYS A 1 85 ? 10.082 5.885 -34.162 1.00 96.62 85 LYS A O 1
ATOM 668 N N . PHE A 1 86 ? 10.289 5.488 -31.955 1.00 97.25 86 PHE A N 1
ATOM 669 C CA . PHE A 1 86 ? 11.116 6.673 -31.684 1.00 97.25 86 PHE A CA 1
ATOM 670 C C . PHE A 1 86 ? 12.435 6.650 -32.481 1.00 97.25 86 PHE A C 1
ATOM 672 O O . PHE A 1 86 ? 12.821 7.663 -33.073 1.00 97.25 86 PHE A O 1
ATOM 679 N N . CYS A 1 87 ? 13.104 5.495 -32.563 1.00 96.56 87 CYS A N 1
ATOM 680 C CA . CYS A 1 87 ? 14.333 5.338 -33.342 1.00 96.56 87 CYS A CA 1
ATOM 681 C C . CYS A 1 87 ? 14.134 5.673 -34.831 1.00 96.56 87 CYS A C 1
ATOM 683 O O . CYS A 1 87 ? 14.850 6.532 -35.354 1.00 96.56 87 CYS A O 1
ATOM 685 N N . TYR A 1 88 ? 13.096 5.120 -35.471 1.00 95.19 88 TYR A N 1
ATOM 686 C CA . TYR A 1 88 ? 12.730 5.417 -36.868 1.00 95.19 88 TYR A CA 1
ATOM 687 C C . TYR A 1 88 ? 12.191 6.840 -37.117 1.00 95.19 88 TYR A C 1
ATOM 689 O O . TYR A 1 88 ? 12.042 7.236 -38.277 1.00 95.19 88 TYR A O 1
ATOM 697 N N . GLY A 1 89 ? 11.868 7.615 -36.074 1.00 94.38 89 GLY A N 1
ATOM 698 C CA . GLY A 1 89 ? 11.175 8.906 -36.199 1.00 94.38 89 GLY A CA 1
ATOM 699 C C . GLY A 1 89 ? 9.682 8.781 -36.545 1.00 94.38 89 GLY A C 1
ATOM 700 O O . GLY A 1 89 ? 9.067 9.749 -37.007 1.00 94.38 89 GLY A O 1
ATOM 701 N N . ILE A 1 90 ? 9.110 7.591 -36.337 1.00 95.81 90 ILE A N 1
ATOM 702 C CA . ILE A 1 90 ? 7.685 7.289 -36.495 1.00 95.81 90 ILE A CA 1
ATOM 703 C C . ILE A 1 90 ? 6.890 8.002 -35.402 1.00 95.81 90 ILE A C 1
ATOM 705 O O . ILE A 1 90 ? 7.338 8.136 -34.263 1.00 95.81 90 ILE A O 1
ATOM 709 N N . THR A 1 91 ? 5.695 8.465 -35.764 1.00 95.44 91 THR A N 1
ATOM 710 C CA . THR A 1 91 ? 4.754 9.096 -34.841 1.00 95.44 91 THR A CA 1
ATOM 711 C C . THR A 1 91 ? 4.394 8.161 -33.679 1.00 95.44 91 THR A C 1
ATOM 713 O O . THR A 1 91 ? 3.767 7.125 -33.888 1.00 95.44 91 THR A O 1
ATOM 716 N N . ILE A 1 92 ? 4.703 8.570 -32.447 1.00 96.25 92 ILE A N 1
ATOM 717 C CA . ILE A 1 92 ? 4.238 7.926 -31.210 1.00 96.25 92 ILE A CA 1
ATOM 718 C C . ILE A 1 92 ? 3.449 8.909 -30.344 1.00 96.25 92 ILE A C 1
ATOM 720 O O . ILE A 1 92 ? 3.774 10.095 -30.267 1.00 96.25 92 ILE A O 1
ATOM 724 N N . ASN A 1 93 ? 2.420 8.394 -29.668 1.00 95.31 93 ASN A N 1
ATOM 725 C CA . ASN A 1 93 ? 1.588 9.143 -28.729 1.00 95.31 93 ASN A CA 1
ATOM 726 C C . ASN A 1 93 ? 1.814 8.608 -27.309 1.00 95.31 93 ASN A C 1
ATOM 728 O O . ASN A 1 93 ? 1.609 7.424 -27.036 1.00 95.31 93 ASN A O 1
ATOM 732 N N . LEU A 1 94 ? 2.239 9.487 -26.408 1.00 96.62 94 LEU A N 1
ATOM 733 C CA . LEU A 1 94 ? 2.595 9.172 -25.028 1.00 96.62 94 LEU A CA 1
ATOM 734 C C . LEU A 1 94 ? 1.617 9.838 -24.066 1.00 96.62 94 LEU A C 1
ATOM 736 O O . LEU A 1 94 ? 1.156 10.954 -24.296 1.00 96.62 94 LEU A O 1
ATOM 740 N N . SER A 1 95 ? 1.286 9.121 -23.000 1.00 96.62 95 SER A N 1
ATOM 741 C CA . SER A 1 95 ? 0.224 9.429 -22.044 1.00 96.62 95 SER A CA 1
ATOM 742 C C . SER A 1 95 ? 0.554 8.819 -20.684 1.00 96.62 95 SER A C 1
ATOM 744 O O . SER A 1 95 ? 1.462 7.992 -20.574 1.00 96.62 95 SER A O 1
ATOM 746 N N . ALA A 1 96 ? -0.237 9.141 -19.662 1.00 96.00 96 ALA A N 1
ATOM 747 C CA . ALA A 1 96 ? -0.111 8.517 -18.350 1.00 96.00 96 ALA A CA 1
ATOM 748 C C . ALA A 1 96 ? -0.197 6.971 -18.375 1.00 96.00 96 ALA A C 1
ATOM 750 O O . ALA A 1 96 ? 0.429 6.332 -17.534 1.00 96.00 96 ALA A O 1
ATOM 751 N N . HIS A 1 97 ? -0.913 6.376 -19.344 1.00 95.31 97 HIS A N 1
ATOM 752 C CA . HIS A 1 97 ? -1.134 4.924 -19.446 1.00 95.31 97 HIS A CA 1
ATOM 753 C C . HIS A 1 97 ? 0.052 4.119 -20.004 1.00 95.31 97 HIS A C 1
ATOM 755 O O . HIS A 1 97 ? 0.175 2.934 -19.700 1.00 95.31 97 HIS A O 1
ATOM 761 N N . ASN A 1 98 ? 0.887 4.723 -20.855 1.00 95.81 98 ASN A N 1
ATOM 762 C CA . ASN A 1 98 ? 2.024 4.055 -21.507 1.00 95.81 98 ASN A CA 1
ATOM 763 C C . ASN A 1 98 ? 3.389 4.660 -21.140 1.00 95.81 98 ASN A C 1
ATOM 765 O O . ASN A 1 98 ? 4.417 4.094 -21.506 1.00 95.81 98 ASN A O 1
ATOM 769 N N . PHE A 1 99 ? 3.410 5.763 -20.382 1.00 97.38 99 PHE A N 1
ATOM 770 C CA . PHE A 1 99 ? 4.636 6.408 -19.915 1.00 97.38 99 PHE A CA 1
ATOM 771 C C . PHE A 1 99 ? 5.561 5.456 -19.145 1.00 97.38 99 PHE A C 1
ATOM 773 O O . PHE A 1 99 ? 6.734 5.375 -19.495 1.00 97.38 99 PHE A O 1
ATOM 780 N N . VAL A 1 100 ? 5.059 4.730 -18.134 1.00 97.19 100 VAL A N 1
ATOM 781 C CA . VAL A 1 100 ? 5.912 3.894 -17.263 1.00 97.19 100 VAL A CA 1
ATOM 782 C C . VAL A 1 100 ? 6.633 2.826 -18.079 1.00 97.19 100 VAL A C 1
ATOM 784 O O . VAL A 1 100 ? 7.859 2.792 -18.075 1.00 97.19 100 VAL A O 1
ATOM 787 N N . SER A 1 101 ? 5.896 2.028 -18.856 1.00 96.56 101 SER A N 1
ATOM 788 C CA . SER A 1 101 ? 6.479 0.994 -19.716 1.00 96.56 101 SER A CA 1
ATOM 789 C C . SER A 1 101 ? 7.499 1.570 -20.704 1.00 96.56 101 SER A C 1
ATOM 791 O O . SER A 1 101 ? 8.616 1.068 -20.788 1.00 96.56 101 SER A O 1
ATOM 793 N N . ALA A 1 102 ? 7.163 2.664 -21.402 1.00 97.38 102 ALA A N 1
ATOM 794 C CA . ALA A 1 102 ? 8.082 3.311 -22.340 1.00 97.38 102 ALA A CA 1
ATOM 795 C C . ALA A 1 102 ? 9.345 3.859 -21.651 1.00 97.38 102 ALA A C 1
ATOM 797 O O . ALA A 1 102 ? 10.432 3.795 -22.219 1.00 97.38 102 ALA A O 1
ATOM 798 N N . PHE A 1 103 ? 9.228 4.377 -20.425 1.00 97.19 103 PHE A N 1
ATOM 799 C CA . PHE A 1 103 ? 10.351 4.925 -19.669 1.00 97.19 103 PHE A CA 1
ATOM 800 C C . PHE A 1 103 ? 11.271 3.837 -19.114 1.00 97.19 103 PHE A C 1
ATOM 802 O O . PHE A 1 103 ? 12.490 3.960 -19.233 1.00 97.19 103 PHE A O 1
ATOM 809 N N . CYS A 1 104 ? 10.712 2.741 -18.598 1.00 95.69 104 CYS A N 1
ATOM 810 C CA . CYS A 1 104 ? 11.492 1.576 -18.194 1.00 95.69 104 CYS A CA 1
ATOM 811 C C . CYS A 1 104 ? 12.222 0.955 -19.398 1.00 95.69 104 CYS A C 1
ATOM 813 O O . CYS A 1 104 ? 13.431 0.740 -19.317 1.00 95.69 104 CYS A O 1
ATOM 815 N N . ALA A 1 105 ? 11.544 0.754 -20.536 1.00 96.25 105 ALA A N 1
ATOM 816 C CA . ALA A 1 105 ? 12.168 0.235 -21.756 1.00 96.25 105 ALA A CA 1
ATOM 817 C C . ALA A 1 105 ? 13.255 1.174 -22.313 1.00 96.25 105 ALA A C 1
ATOM 819 O O . ALA A 1 105 ? 14.341 0.713 -22.660 1.00 96.25 105 ALA A O 1
ATOM 820 N N . ALA A 1 106 ? 13.026 2.492 -22.333 1.00 97.06 106 ALA A N 1
ATOM 821 C CA . ALA A 1 106 ? 14.022 3.467 -22.784 1.00 97.06 106 ALA A CA 1
ATOM 822 C C . ALA A 1 106 ? 15.258 3.527 -21.864 1.00 97.06 106 ALA A C 1
ATOM 824 O O . ALA A 1 106 ? 16.378 3.685 -22.353 1.00 97.06 106 ALA A O 1
ATOM 825 N N . LYS A 1 107 ? 15.083 3.364 -20.543 1.00 93.81 107 LYS A N 1
ATOM 826 C CA . LYS A 1 107 ? 16.198 3.231 -19.588 1.00 93.81 107 LYS A CA 1
ATOM 827 C C . LYS A 1 107 ? 16.950 1.908 -19.786 1.00 93.81 107 LYS A C 1
ATOM 829 O O . LYS A 1 107 ? 18.175 1.932 -19.849 1.00 93.81 107 LYS A O 1
ATOM 834 N N . PHE A 1 108 ? 16.241 0.788 -19.956 1.00 93.81 108 PHE A N 1
ATOM 835 C CA . PHE A 1 108 ? 16.819 -0.537 -20.225 1.00 93.81 108 PHE A CA 1
ATOM 836 C C . PHE A 1 108 ? 17.650 -0.568 -21.519 1.00 93.81 108 PHE A C 1
ATOM 838 O O . PHE A 1 108 ? 18.802 -0.987 -21.501 1.00 93.81 108 PHE A O 1
ATOM 845 N N . LEU A 1 109 ? 17.113 -0.033 -22.621 1.00 94.19 109 LEU A N 1
ATOM 846 C CA . LEU A 1 109 ? 17.809 0.095 -23.911 1.00 94.19 109 LEU A CA 1
ATOM 847 C C . LEU A 1 109 ? 18.927 1.161 -23.913 1.00 94.19 109 LEU A C 1
ATOM 849 O O . LEU A 1 109 ? 19.637 1.305 -24.912 1.00 94.19 109 LEU A O 1
ATOM 853 N N . GLN A 1 110 ? 19.096 1.889 -22.802 1.00 93.56 110 GLN A N 1
ATOM 854 C CA . GLN A 1 110 ? 20.083 2.955 -22.603 1.00 93.56 110 GLN A CA 1
ATOM 855 C C . GLN A 1 110 ? 19.938 4.113 -23.609 1.00 93.56 110 GLN A C 1
ATOM 857 O O . GLN A 1 110 ? 20.916 4.605 -24.166 1.00 93.56 110 GLN A O 1
ATOM 862 N N . MET A 1 111 ? 18.701 4.574 -23.824 1.00 96.06 111 MET A N 1
ATOM 863 C CA . MET A 1 111 ? 18.345 5.648 -24.766 1.00 96.06 111 MET A CA 1
ATOM 864 C C . MET A 1 111 ? 18.545 7.055 -24.171 1.00 96.06 111 MET A C 1
ATOM 866 O O . MET A 1 111 ? 17.604 7.850 -24.072 1.00 96.06 111 MET A O 1
ATOM 870 N N . THR A 1 112 ? 19.763 7.344 -23.710 1.00 93.81 112 THR A N 1
ATOM 871 C CA . THR A 1 112 ? 20.122 8.558 -22.955 1.00 93.81 112 THR A CA 1
ATOM 872 C C . THR A 1 112 ? 20.792 9.638 -23.816 1.00 93.81 112 THR A C 1
ATOM 874 O O . THR A 1 112 ? 21.201 9.385 -24.952 1.00 93.81 112 THR A O 1
ATOM 877 N N . GLU A 1 113 ? 20.946 10.841 -23.245 1.00 92.19 113 GLU A N 1
ATOM 878 C CA . GLU A 1 113 ? 21.673 11.976 -23.852 1.00 92.19 113 GLU A CA 1
ATOM 879 C C . GLU A 1 113 ? 23.163 11.704 -24.112 1.00 92.19 113 GLU A C 1
ATOM 881 O O . GLU A 1 113 ? 23.801 12.439 -24.858 1.00 92.19 113 GLU A O 1
ATOM 886 N N . ALA A 1 114 ? 23.730 10.661 -23.496 1.00 89.44 114 ALA A N 1
ATOM 887 C CA . ALA A 1 114 ? 25.108 10.236 -23.741 1.00 89.44 114 ALA A CA 1
ATOM 888 C C . ALA A 1 114 ? 25.267 9.450 -25.060 1.00 89.44 114 ALA A C 1
ATOM 890 O O . ALA A 1 114 ? 26.391 9.146 -25.447 1.00 89.44 114 ALA A O 1
ATOM 891 N N . VAL A 1 115 ? 24.156 9.101 -25.725 1.00 91.00 115 VAL A N 1
ATOM 892 C CA . VAL A 1 115 ? 24.126 8.297 -26.960 1.00 91.00 115 VAL A CA 1
ATOM 893 C C . VAL A 1 115 ? 23.646 9.126 -28.158 1.00 91.00 115 VAL A C 1
ATOM 895 O O . VAL A 1 115 ? 24.282 9.109 -29.204 1.00 91.00 115 VAL A O 1
ATOM 898 N N . ASP A 1 116 ? 22.560 9.889 -27.994 1.00 92.75 116 ASP A N 1
ATOM 899 C CA . ASP A 1 116 ? 22.006 10.810 -29.003 1.00 92.75 116 ASP A CA 1
ATOM 900 C C . ASP A 1 116 ? 21.466 12.070 -28.299 1.00 92.75 116 ASP A C 1
ATOM 902 O O . ASP A 1 116 ? 21.113 12.024 -27.121 1.00 92.75 116 ASP A O 1
ATOM 906 N N . LYS A 1 117 ? 21.388 13.208 -28.993 1.00 91.75 117 LYS A N 1
ATOM 907 C CA . LYS A 1 117 ? 20.999 14.495 -28.399 1.00 91.75 117 LYS A CA 1
ATOM 908 C C . LYS A 1 117 ? 19.484 14.702 -28.431 1.00 91.75 117 LYS A C 1
ATOM 910 O O . LYS A 1 117 ? 18.873 14.866 -29.487 1.00 91.75 117 LYS A O 1
ATOM 915 N N . GLY A 1 118 ? 18.867 14.818 -27.260 1.00 91.19 118 GLY A N 1
ATOM 916 C CA . GLY A 1 118 ? 17.416 14.836 -27.111 1.00 91.19 118 GLY A CA 1
ATOM 917 C C . GLY A 1 118 ? 16.790 13.457 -27.331 1.00 91.19 118 GLY A C 1
ATOM 918 O O . GLY A 1 118 ? 15.699 13.383 -27.913 1.00 91.19 118 GLY A O 1
ATOM 919 N N . ASN A 1 119 ? 17.481 12.402 -26.894 1.00 96.31 119 ASN A N 1
ATOM 920 C CA . ASN A 1 119 ? 17.091 10.997 -26.980 1.00 96.31 119 ASN A CA 1
ATOM 921 C C . ASN A 1 119 ? 15.911 10.681 -26.036 1.00 96.31 119 ASN A C 1
ATOM 923 O O . ASN A 1 119 ? 15.443 11.519 -25.255 1.00 96.31 119 ASN A O 1
ATOM 927 N N . PHE A 1 120 ? 15.365 9.470 -26.141 1.00 97.69 120 PHE A N 1
ATOM 928 C CA . PHE A 1 120 ? 14.023 9.165 -25.658 1.00 97.69 120 PHE A CA 1
ATOM 929 C C . PHE A 1 120 ? 13.860 9.344 -24.141 1.00 97.69 120 PHE A C 1
ATOM 931 O O . PHE A 1 120 ? 12.841 9.880 -23.700 1.00 97.69 120 PHE A O 1
ATOM 938 N N . VAL A 1 121 ? 14.881 8.994 -23.349 1.00 97.38 121 VAL A N 1
ATOM 939 C CA . VAL A 1 121 ? 14.876 9.167 -21.886 1.00 97.38 121 VAL A CA 1
ATOM 940 C C . VAL A 1 121 ? 14.666 10.631 -21.484 1.00 97.38 121 VAL A C 1
ATOM 942 O O . VAL A 1 121 ? 13.804 10.893 -20.646 1.00 97.38 121 VAL A O 1
ATOM 945 N N . LEU A 1 122 ? 15.361 11.594 -22.107 1.00 96.12 122 LEU A N 1
ATOM 946 C CA . LEU A 1 122 ? 15.195 13.014 -21.768 1.00 96.12 122 LEU A CA 1
ATOM 947 C C . LEU A 1 122 ? 13.802 13.529 -22.155 1.00 96.12 122 LEU A C 1
ATOM 949 O O . LEU A 1 122 ? 13.195 14.302 -21.413 1.00 96.12 122 LEU A O 1
ATOM 953 N N . ARG A 1 123 ? 13.260 13.088 -23.299 1.00 96.81 123 ARG A N 1
ATOM 954 C CA . ARG A 1 123 ? 11.897 13.463 -23.724 1.00 96.81 123 ARG A CA 1
ATOM 955 C C . ARG A 1 123 ? 10.843 12.943 -22.748 1.00 96.81 123 ARG A C 1
ATOM 957 O O . ARG A 1 123 ? 9.900 13.664 -22.425 1.00 96.81 123 ARG A O 1
ATOM 964 N N . LEU A 1 124 ? 11.015 11.714 -22.266 1.00 97.62 124 LEU A N 1
ATOM 965 C CA . LEU A 1 124 ? 10.131 11.094 -21.283 1.00 97.62 124 LEU A CA 1
ATOM 966 C C . LEU A 1 124 ? 10.245 11.771 -19.910 1.00 97.62 124 LEU A C 1
ATOM 968 O O . LEU A 1 124 ? 9.215 12.076 -19.316 1.00 97.62 124 LEU A O 1
ATOM 972 N N . GLU A 1 125 ? 11.449 12.105 -19.440 1.00 96.25 125 GLU A N 1
ATOM 973 C CA . GLU A 1 125 ? 11.635 12.879 -18.201 1.00 96.25 125 GLU A CA 1
ATOM 974 C C . GLU A 1 125 ? 11.009 14.275 -18.301 1.00 96.25 125 GLU A C 1
ATOM 976 O O . GLU A 1 125 ? 10.279 14.686 -17.400 1.00 96.25 125 GLU A O 1
ATOM 981 N N . ALA A 1 126 ? 11.196 14.981 -19.420 1.00 96.12 126 ALA A N 1
ATOM 982 C CA . ALA A 1 126 ? 10.560 16.276 -19.652 1.00 96.12 126 ALA A CA 1
ATOM 983 C C . ALA A 1 126 ? 9.021 16.181 -19.627 1.00 96.12 126 ALA A C 1
ATOM 985 O O . ALA A 1 126 ? 8.364 17.026 -19.013 1.00 96.12 126 ALA A O 1
ATOM 986 N N . PHE A 1 127 ? 8.435 15.143 -20.236 1.00 97.12 127 PHE A N 1
ATOM 987 C CA . PHE A 1 127 ? 6.988 14.895 -20.215 1.00 97.12 127 PHE A CA 1
ATOM 988 C C . PHE A 1 127 ? 6.473 14.523 -18.819 1.00 97.12 127 PHE A C 1
ATOM 990 O O . PHE A 1 127 ? 5.439 15.036 -18.385 1.00 97.12 127 PHE A O 1
ATOM 997 N N . PHE A 1 128 ? 7.207 13.687 -18.085 1.00 97.50 128 PHE A N 1
ATOM 998 C CA . PHE A 1 128 ? 6.866 13.333 -16.711 1.00 97.50 128 PHE A CA 1
ATOM 999 C C . PHE A 1 128 ? 6.828 14.579 -15.825 1.00 97.50 128 PHE A C 1
ATOM 1001 O O . PHE A 1 128 ? 5.815 14.854 -15.185 1.00 97.50 128 PHE A O 1
ATOM 1008 N N . ASN A 1 129 ? 7.893 15.382 -15.879 1.00 95.81 129 ASN A N 1
ATOM 1009 C CA . ASN A 1 129 ? 8.064 16.580 -15.065 1.00 95.81 129 ASN A CA 1
ATOM 1010 C C . ASN A 1 129 ? 7.022 17.664 -15.395 1.00 95.81 129 ASN A C 1
ATOM 1012 O O . ASN A 1 129 ? 6.371 18.168 -14.492 1.00 95.81 129 ASN A O 1
ATOM 1016 N N . SER A 1 130 ? 6.853 18.020 -16.675 1.00 93.56 130 SER A N 1
ATOM 1017 C CA . SER A 1 130 ? 6.044 19.184 -17.094 1.00 93.56 130 SER A CA 1
ATOM 1018 C C . SER A 1 130 ? 4.569 18.887 -17.384 1.00 93.56 130 SER A C 1
ATOM 1020 O O . SER A 1 130 ? 3.741 19.798 -17.423 1.00 93.56 130 SER A O 1
ATOM 1022 N N . CYS A 1 131 ? 4.215 17.624 -17.638 1.00 94.06 131 CYS A N 1
ATOM 1023 C CA . CYS A 1 131 ? 2.861 17.252 -18.043 1.00 94.06 131 CYS A CA 1
ATOM 1024 C C . CYS A 1 131 ? 2.191 16.325 -17.031 1.00 94.06 131 CYS A C 1
ATOM 1026 O O . CYS A 1 131 ? 1.130 16.695 -16.522 1.00 94.06 131 CYS A O 1
ATOM 1028 N N . ILE A 1 132 ? 2.791 15.167 -16.737 1.00 96.56 132 ILE A N 1
ATOM 1029 C CA . ILE A 1 132 ? 2.186 14.139 -15.874 1.00 96.56 132 ILE A CA 1
ATOM 1030 C C . ILE A 1 132 ? 2.114 14.614 -14.421 1.00 96.56 132 ILE A C 1
ATOM 1032 O O . ILE A 1 132 ? 1.024 14.641 -13.853 1.00 96.56 132 ILE A O 1
ATOM 1036 N N . LEU A 1 133 ? 3.239 15.041 -13.837 1.00 95.56 133 LEU A N 1
ATOM 1037 C CA . LEU A 1 133 ? 3.285 15.508 -12.446 1.00 95.56 133 LEU A CA 1
ATOM 1038 C C . LEU A 1 133 ? 2.504 16.817 -12.236 1.00 95.56 133 LEU A C 1
ATOM 1040 O O . LEU A 1 133 ? 1.991 17.062 -11.152 1.00 95.56 133 LEU A O 1
ATOM 1044 N N . GLU A 1 134 ? 2.294 17.606 -13.288 1.00 93.69 134 GLU A N 1
ATOM 1045 C CA . GLU A 1 134 ? 1.400 18.772 -13.272 1.00 93.69 134 GLU A CA 1
ATOM 1046 C C . GLU A 1 134 ? -0.098 18.411 -13.389 1.00 93.69 134 GLU A C 1
ATOM 1048 O O . GLU A 1 134 ? -0.968 19.255 -13.186 1.00 93.69 134 GLU A O 1
ATOM 1053 N N . GLY A 1 135 ? -0.444 17.181 -13.779 1.00 92.88 135 GLY A N 1
ATOM 1054 C CA . GLY A 1 135 ? -1.829 16.737 -13.956 1.00 92.88 135 GLY A CA 1
ATOM 1055 C C . GLY A 1 135 ? -2.304 15.857 -12.802 1.00 92.88 135 GLY A C 1
ATOM 1056 O O . GLY A 1 135 ? -1.690 14.834 -12.525 1.00 92.88 135 GLY A O 1
ATOM 1057 N N . TRP A 1 136 ? -3.438 16.194 -12.173 1.00 94.62 136 TRP A N 1
ATOM 1058 C CA . TRP A 1 136 ? -4.055 15.357 -11.129 1.00 94.62 136 TRP A CA 1
ATOM 1059 C C . TRP A 1 136 ? -4.315 13.923 -11.618 1.00 94.62 136 TRP A C 1
ATOM 1061 O O . TRP A 1 136 ? -3.683 12.975 -11.156 1.00 94.62 136 TRP A O 1
ATOM 1071 N N . LYS A 1 137 ? -5.195 13.768 -12.616 1.00 94.38 137 LYS A N 1
ATOM 1072 C CA . LYS A 1 137 ? -5.531 12.447 -13.168 1.00 94.38 137 LYS A CA 1
ATOM 1073 C C . LYS A 1 137 ? -4.364 11.792 -13.896 1.00 94.38 137 LYS A C 1
ATOM 1075 O O . LYS A 1 137 ? -4.250 10.575 -13.860 1.00 94.38 137 LYS A O 1
ATOM 1080 N N . ASP A 1 138 ? -3.496 12.581 -14.527 1.00 95.50 138 ASP A N 1
ATOM 1081 C CA . ASP A 1 138 ? -2.309 12.050 -15.197 1.00 95.50 138 ASP A CA 1
ATOM 1082 C C . ASP A 1 138 ? -1.329 11.434 -14.171 1.00 95.50 138 ASP A C 1
ATOM 1084 O O . ASP A 1 138 ? -0.872 10.314 -14.378 1.00 95.50 138 ASP A O 1
ATOM 1088 N N . SER A 1 139 ? -1.103 12.076 -13.015 1.00 96.81 139 SER A N 1
ATOM 1089 C CA . SER A 1 139 ? -0.316 11.508 -11.904 1.00 96.81 139 SER A CA 1
ATOM 1090 C C . SER A 1 139 ? -0.954 10.246 -11.305 1.00 96.81 139 SER A C 1
ATOM 1092 O O . SER A 1 139 ? -0.249 9.261 -11.089 1.00 96.81 139 SER A O 1
ATOM 1094 N N . VAL A 1 140 ? -2.274 10.243 -11.060 1.00 96.75 140 VAL A N 1
ATOM 1095 C CA . VAL A 1 140 ? -2.989 9.073 -10.504 1.00 96.75 140 VAL A CA 1
ATOM 1096 C C . VAL A 1 140 ? -2.940 7.880 -11.465 1.00 96.75 140 VAL A C 1
ATOM 1098 O O . VAL A 1 140 ? -2.603 6.777 -11.043 1.00 96.75 140 VAL A O 1
ATOM 1101 N N . VAL A 1 141 ? -3.191 8.092 -12.761 1.00 96.31 141 VAL A N 1
ATOM 1102 C CA . VAL A 1 141 ? -3.118 7.028 -13.778 1.00 96.31 141 VAL A CA 1
ATOM 1103 C C . VAL A 1 141 ? -1.688 6.511 -13.947 1.00 96.31 141 VAL A C 1
ATOM 1105 O O . VAL A 1 141 ? -1.481 5.301 -14.023 1.00 96.31 141 VAL A O 1
ATOM 1108 N N . THR A 1 142 ? -0.678 7.387 -13.953 1.00 97.00 142 THR A N 1
ATOM 1109 C CA . THR A 1 142 ? 0.720 6.937 -13.995 1.00 97.00 142 THR A CA 1
ATOM 1110 C C . THR A 1 142 ? 1.071 6.097 -12.768 1.00 97.00 142 THR A C 1
ATOM 1112 O O . THR A 1 142 ? 1.679 5.039 -12.926 1.00 97.00 142 THR A O 1
ATOM 1115 N N . LEU A 1 143 ? 0.619 6.491 -11.573 1.00 96.69 143 LEU A N 1
ATOM 1116 C CA . LEU A 1 143 ? 0.788 5.702 -10.352 1.00 96.69 143 LEU A CA 1
ATOM 1117 C C . LEU A 1 143 ? 0.062 4.345 -10.422 1.00 96.69 143 LEU A C 1
ATOM 1119 O O . LEU A 1 143 ? 0.644 3.339 -10.045 1.00 96.69 143 LEU A O 1
ATOM 1123 N N . GLN A 1 144 ? -1.144 4.259 -10.992 1.00 95.38 144 GLN A N 1
ATOM 1124 C CA . GLN A 1 144 ? -1.802 2.964 -11.241 1.00 95.38 144 GLN A CA 1
ATOM 1125 C C . GLN A 1 144 ? -0.966 2.048 -12.153 1.00 95.38 144 GLN A C 1
ATOM 1127 O O . GLN A 1 144 ? -0.913 0.836 -11.943 1.00 95.38 144 GLN A O 1
ATOM 1132 N N . THR A 1 145 ? -0.287 2.600 -13.166 1.00 94.81 145 THR A N 1
ATOM 1133 C CA . THR A 1 145 ? 0.505 1.779 -14.100 1.00 94.81 145 THR A CA 1
ATOM 1134 C C . THR A 1 145 ? 1.804 1.218 -13.518 1.00 94.81 145 THR A C 1
ATOM 1136 O O . THR A 1 145 ? 2.304 0.228 -14.055 1.00 94.81 145 THR A O 1
ATOM 1139 N N . THR A 1 146 ? 2.327 1.756 -12.407 1.00 93.50 146 THR A N 1
ATOM 1140 C CA . THR A 1 146 ? 3.556 1.223 -11.785 1.00 93.50 146 THR A CA 1
ATOM 1141 C C . THR A 1 146 ? 3.377 -0.192 -11.243 1.00 93.50 146 THR A C 1
ATOM 1143 O O . THR A 1 146 ? 4.344 -0.947 -11.195 1.00 93.50 146 THR A O 1
ATOM 1146 N N . GLY A 1 147 ? 2.144 -0.600 -10.914 1.00 87.38 147 GLY A N 1
ATOM 1147 C CA . GLY A 1 147 ? 1.826 -1.965 -10.477 1.00 87.38 147 GLY A CA 1
ATOM 1148 C C . GLY A 1 147 ? 2.147 -3.057 -11.510 1.00 87.38 147 GLY A C 1
ATOM 1149 O O . GLY A 1 147 ? 2.276 -4.218 -11.137 1.00 87.38 147 GLY A O 1
ATOM 1150 N N . LYS A 1 148 ? 2.334 -2.703 -12.793 1.00 89.50 148 LYS A N 1
ATOM 1151 C CA . LYS A 1 148 ? 2.814 -3.634 -13.833 1.00 89.50 148 LYS A CA 1
ATOM 1152 C C . LYS A 1 148 ? 4.327 -3.882 -13.785 1.00 89.50 148 LYS A C 1
ATOM 1154 O O . LYS A 1 148 ? 4.784 -4.889 -14.310 1.00 89.50 148 LYS A O 1
ATOM 1159 N N . LEU A 1 149 ? 5.099 -2.947 -13.228 1.00 89.31 149 LEU A N 1
ATOM 1160 C CA . LEU A 1 149 ? 6.568 -2.930 -13.239 1.00 89.31 149 LEU A CA 1
ATOM 1161 C C . LEU A 1 149 ? 7.104 -2.377 -11.900 1.00 89.31 149 LEU A C 1
ATOM 1163 O O . LEU A 1 149 ? 7.778 -1.341 -11.902 1.00 89.31 149 LEU A O 1
ATOM 1167 N N . PRO A 1 150 ? 6.787 -3.000 -10.746 1.00 77.31 150 PRO A N 1
ATOM 1168 C CA . PRO A 1 150 ? 7.002 -2.390 -9.432 1.00 77.31 150 PRO A CA 1
ATOM 1169 C C . PRO A 1 150 ? 8.480 -2.094 -9.140 1.00 77.31 150 PRO A C 1
ATOM 1171 O O . PRO A 1 150 ? 8.806 -0.963 -8.792 1.00 77.31 150 PRO A O 1
ATOM 1174 N N . GLU A 1 151 ? 9.380 -3.059 -9.362 1.00 79.19 151 GLU A N 1
ATOM 1175 C CA . GLU A 1 151 ? 10.826 -2.903 -9.116 1.00 79.19 151 GLU A CA 1
ATOM 1176 C C . GLU A 1 151 ? 11.427 -1.746 -9.926 1.00 79.19 151 GLU A C 1
ATOM 1178 O O . GLU A 1 151 ? 12.072 -0.853 -9.379 1.00 79.19 151 GLU A O 1
ATOM 1183 N N . TRP A 1 152 ? 11.155 -1.709 -11.234 1.00 86.38 152 TRP A N 1
ATOM 1184 C CA . TRP A 1 152 ? 11.606 -0.630 -12.117 1.00 86.38 152 TRP A CA 1
ATOM 1185 C C . TRP A 1 152 ? 10.994 0.726 -11.750 1.00 86.38 152 TRP A C 1
ATOM 1187 O O . TRP A 1 152 ? 11.661 1.752 -11.866 1.00 86.38 152 TRP A O 1
ATOM 1197 N N . SER A 1 153 ? 9.739 0.746 -11.300 1.00 87.31 153 SER A N 1
ATOM 1198 C CA . SER A 1 153 ? 9.034 1.984 -10.957 1.00 87.31 153 SER A CA 1
ATOM 1199 C C . SER A 1 153 ? 9.494 2.593 -9.632 1.00 87.31 153 SER A C 1
ATOM 1201 O O . SER A 1 153 ? 9.472 3.819 -9.499 1.00 87.31 153 SER A O 1
ATOM 1203 N N . GLU A 1 154 ? 9.929 1.769 -8.676 1.00 80.12 154 GLU A N 1
ATOM 1204 C CA . GLU A 1 154 ? 10.549 2.230 -7.430 1.00 80.12 154 GLU A CA 1
ATOM 1205 C C . GLU A 1 154 ? 12.007 2.652 -7.670 1.00 80.12 154 GLU A C 1
ATOM 1207 O O . GLU A 1 154 ? 12.387 3.766 -7.309 1.00 80.12 154 GLU A O 1
ATOM 1212 N N . ASN A 1 155 ? 12.797 1.839 -8.386 1.00 77.44 155 ASN A N 1
ATOM 1213 C CA . ASN A 1 155 ? 14.204 2.134 -8.694 1.00 77.44 155 ASN A CA 1
ATOM 1214 C C . ASN A 1 155 ? 14.383 3.411 -9.538 1.00 77.44 155 ASN A C 1
ATOM 1216 O O . ASN A 1 155 ? 15.335 4.160 -9.329 1.00 77.44 155 ASN A O 1
ATOM 1220 N N . LEU A 1 156 ? 13.457 3.702 -10.461 1.00 79.12 156 LEU A N 1
ATOM 1221 C CA . LEU A 1 156 ? 13.426 4.962 -11.222 1.00 79.12 156 LEU A CA 1
ATOM 1222 C C . LEU A 1 156 ? 12.710 6.111 -10.476 1.00 79.12 156 LEU A C 1
ATOM 1224 O O . LEU A 1 156 ? 12.536 7.198 -11.032 1.00 79.12 156 LEU A O 1
ATOM 1228 N N . GLY A 1 157 ? 12.265 5.891 -9.234 1.00 84.00 157 GLY A N 1
ATOM 1229 C CA . GLY A 1 157 ? 11.616 6.890 -8.380 1.00 84.00 157 GLY A CA 1
ATOM 1230 C C . GLY A 1 157 ? 10.240 7.369 -8.860 1.00 84.00 157 GLY A C 1
ATOM 1231 O O . GLY A 1 157 ? 9.759 8.400 -8.387 1.00 84.00 157 GLY A O 1
ATOM 1232 N N . ILE A 1 158 ? 9.599 6.659 -9.793 1.00 91.69 158 ILE A N 1
ATOM 1233 C CA . ILE A 1 158 ? 8.320 7.052 -10.408 1.00 91.69 158 ILE A CA 1
ATOM 1234 C C . ILE A 1 158 ? 7.214 7.070 -9.349 1.00 91.69 158 ILE A C 1
ATOM 1236 O O . ILE A 1 158 ? 6.526 8.080 -9.206 1.00 91.69 158 ILE A O 1
ATOM 1240 N N . ILE A 1 159 ? 7.093 5.981 -8.576 1.00 90.31 159 ILE A N 1
ATOM 1241 C CA . ILE A 1 159 ? 6.078 5.803 -7.522 1.00 90.31 159 ILE A CA 1
ATOM 1242 C C . ILE A 1 159 ? 6.131 6.979 -6.548 1.00 90.31 159 ILE A C 1
ATOM 1244 O O . ILE A 1 159 ? 5.153 7.713 -6.387 1.00 90.31 159 ILE A O 1
ATOM 1248 N N . ARG A 1 160 ? 7.317 7.211 -5.971 1.00 89.62 160 ARG A N 1
ATOM 1249 C CA . ARG A 1 160 ? 7.579 8.311 -5.044 1.00 89.62 160 ARG A CA 1
ATOM 1250 C C . ARG A 1 160 ? 7.147 9.663 -5.616 1.00 89.62 160 ARG A C 1
ATOM 1252 O O . ARG A 1 160 ? 6.431 10.404 -4.952 1.00 89.62 160 ARG A O 1
ATOM 1259 N N . ARG A 1 161 ? 7.576 9.990 -6.837 1.00 94.25 161 ARG A N 1
ATOM 1260 C CA . ARG A 1 161 ? 7.348 11.313 -7.437 1.00 94.25 161 ARG A CA 1
ATOM 1261 C C . ARG A 1 161 ? 5.881 11.550 -7.797 1.00 94.25 161 ARG A C 1
ATOM 1263 O O . ARG A 1 161 ? 5.401 12.670 -7.635 1.00 94.25 161 ARG A O 1
ATOM 1270 N N . CYS A 1 162 ? 5.151 10.509 -8.201 1.00 96.75 162 CYS A N 1
ATOM 1271 C CA . CYS A 1 162 ? 3.698 10.581 -8.355 1.00 96.75 162 CYS A CA 1
ATOM 1272 C C . CYS A 1 162 ? 2.994 10.812 -7.010 1.00 96.75 162 CYS A C 1
ATOM 1274 O O . CYS A 1 162 ? 2.098 11.648 -6.942 1.00 96.75 162 CYS A O 1
ATOM 1276 N N . ILE A 1 163 ? 3.410 10.129 -5.936 1.00 95.00 163 ILE A N 1
ATOM 1277 C CA . ILE A 1 163 ? 2.846 10.328 -4.589 1.00 95.00 163 ILE A CA 1
ATOM 1278 C C . ILE A 1 163 ? 3.131 11.747 -4.083 1.00 95.00 163 ILE A C 1
ATOM 1280 O O . ILE A 1 163 ? 2.194 12.422 -3.667 1.00 95.00 163 ILE A O 1
ATOM 1284 N N . ASP A 1 164 ? 4.379 12.222 -4.170 1.00 91.94 164 ASP A N 1
ATOM 1285 C CA . ASP A 1 164 ? 4.771 13.578 -3.755 1.00 91.94 164 ASP A CA 1
ATOM 1286 C C . ASP A 1 164 ? 3.898 14.640 -4.496 1.00 91.94 164 ASP A C 1
ATOM 1288 O O . ASP A 1 164 ? 3.329 15.530 -3.861 1.00 91.94 164 ASP A O 1
ATOM 1292 N N . SER A 1 165 ? 3.667 14.474 -5.812 1.00 96.50 165 SER A N 1
ATOM 1293 C CA . SER A 1 165 ? 2.751 15.299 -6.637 1.00 96.50 165 SER A CA 1
ATOM 1294 C C . SER A 1 165 ? 1.269 15.218 -6.225 1.00 96.50 165 SER A C 1
ATOM 1296 O O . SER A 1 165 ? 0.555 16.227 -6.231 1.00 96.50 165 SER A O 1
ATOM 1298 N N . ILE A 1 166 ? 0.778 14.020 -5.900 1.00 97.31 166 ILE A N 1
ATOM 1299 C CA . ILE A 1 166 ? -0.613 13.785 -5.490 1.00 97.31 166 ILE A CA 1
ATOM 1300 C C . ILE A 1 166 ? -0.874 14.420 -4.120 1.00 97.31 166 ILE A C 1
ATOM 1302 O O . ILE A 1 166 ? -1.899 15.075 -3.940 1.00 97.31 166 ILE A O 1
ATOM 1306 N N . VAL A 1 167 ? 0.064 14.291 -3.177 1.00 95.62 167 VAL A N 1
ATOM 1307 C CA . VAL A 1 167 ? -0.014 14.898 -1.839 1.00 95.62 167 VAL A CA 1
ATOM 1308 C C . VAL A 1 167 ? -0.057 16.425 -1.937 1.00 95.62 167 VAL A C 1
ATOM 1310 O O . VAL A 1 167 ? -0.942 17.040 -1.349 1.00 95.62 167 VAL A O 1
ATOM 1313 N N . GLU A 1 168 ? 0.823 17.042 -2.729 1.00 94.31 168 GLU A N 1
ATOM 1314 C CA . GLU A 1 168 ? 0.812 18.491 -2.991 1.00 94.31 168 GLU A CA 1
ATOM 1315 C C . GLU A 1 168 ? -0.559 18.985 -3.498 1.00 94.31 168 GLU A C 1
ATOM 1317 O O . GLU A 1 168 ? -1.098 19.995 -3.031 1.00 94.31 168 GLU A O 1
ATOM 1322 N N . LYS A 1 169 ? -1.170 18.235 -4.422 1.00 95.50 169 LYS A N 1
ATOM 1323 C CA . LYS A 1 169 ? -2.478 18.573 -5.000 1.00 95.50 169 LYS A CA 1
ATOM 1324 C C . LYS A 1 169 ? -3.611 18.370 -3.997 1.00 95.50 169 LYS A C 1
ATOM 1326 O O . LYS A 1 169 ? -4.465 19.243 -3.893 1.00 95.50 169 LYS A O 1
ATOM 1331 N N . ILE A 1 170 ? -3.583 17.306 -3.191 1.00 95.50 170 ILE A N 1
ATOM 1332 C CA . ILE A 1 170 ? -4.523 17.083 -2.074 1.00 95.50 170 ILE A CA 1
ATOM 1333 C C . ILE A 1 170 ? -4.462 18.227 -1.044 1.00 95.50 170 ILE A C 1
ATOM 1335 O O . ILE A 1 170 ? -5.498 18.651 -0.532 1.00 95.50 170 ILE A O 1
ATOM 1339 N N . LEU A 1 171 ? -3.266 18.756 -0.766 1.00 93.44 171 LEU A N 1
ATOM 1340 C CA . LEU A 1 171 ? -3.050 19.876 0.157 1.00 93.44 171 LEU A CA 1
ATOM 1341 C C . LEU A 1 171 ? -3.370 21.254 -0.446 1.00 93.44 171 LEU A C 1
ATOM 1343 O O . LEU A 1 171 ? -3.387 22.256 0.273 1.00 93.44 171 LEU A O 1
ATOM 1347 N N . THR A 1 172 ? -3.662 21.334 -1.746 1.00 92.44 172 THR A N 1
ATOM 1348 C CA . THR A 1 172 ? -4.058 22.588 -2.391 1.00 92.44 172 THR A CA 1
ATOM 1349 C C . THR A 1 172 ? -5.455 23.016 -1.909 1.00 92.44 172 THR A C 1
ATOM 1351 O O . THR A 1 172 ? -6.410 22.245 -2.037 1.00 92.44 172 THR A O 1
ATOM 1354 N N . PRO A 1 173 ? -5.634 24.250 -1.387 1.00 90.25 173 PRO A N 1
ATOM 1355 C CA . PRO A 1 173 ? -6.939 24.729 -0.934 1.00 90.25 173 PRO A CA 1
ATOM 1356 C C . PRO A 1 173 ? -8.007 24.619 -2.040 1.00 90.25 173 PRO A C 1
ATOM 1358 O O . PRO A 1 173 ? -7.728 25.049 -3.159 1.00 90.25 173 PRO A O 1
ATOM 1361 N N . PRO A 1 174 ? -9.245 24.154 -1.762 1.00 89.62 174 PRO A N 1
ATOM 1362 C CA . PRO A 1 174 ? -10.263 23.916 -2.798 1.00 89.62 174 PRO A CA 1
ATOM 1363 C C . PRO A 1 174 ? -10.584 25.113 -3.710 1.00 89.62 174 PRO A C 1
ATOM 1365 O O . PRO A 1 174 ? -10.964 24.925 -4.860 1.00 89.62 174 PRO A O 1
ATOM 1368 N N . ALA A 1 175 ? -10.378 26.350 -3.243 1.00 88.31 175 ALA A N 1
ATOM 1369 C CA . ALA A 1 175 ? -10.526 27.568 -4.050 1.00 88.31 175 ALA A CA 1
ATOM 1370 C C . ALA A 1 175 ? -9.434 27.761 -5.131 1.00 88.31 175 ALA A C 1
ATOM 1372 O O . ALA A 1 175 ? -9.583 28.620 -5.995 1.00 88.31 175 ALA A O 1
ATOM 1373 N N . LYS A 1 176 ? -8.341 26.987 -5.081 1.00 89.94 176 LYS A N 1
ATOM 1374 C CA . LYS A 1 176 ? -7.236 26.973 -6.056 1.00 89.94 176 LYS A CA 1
ATOM 1375 C C . LYS A 1 176 ? -7.237 25.725 -6.954 1.00 89.94 176 LYS A C 1
ATOM 1377 O O . LYS A 1 176 ? -6.365 25.603 -7.809 1.00 89.94 176 LYS A O 1
ATOM 1382 N N . VAL A 1 177 ? -8.184 24.799 -6.776 1.00 90.19 177 VAL A N 1
ATOM 1383 C CA . VAL A 1 177 ? -8.281 23.569 -7.579 1.00 90.19 177 VAL A CA 1
ATOM 1384 C C . VAL A 1 177 ? -8.821 23.907 -8.972 1.00 90.19 177 VAL A C 1
ATOM 1386 O O . VAL A 1 177 ? -10.002 24.201 -9.140 1.00 90.19 177 VAL A O 1
ATOM 1389 N N . THR A 1 178 ? -7.940 23.872 -9.974 1.00 87.75 178 THR A N 1
ATOM 1390 C CA . THR A 1 178 ? -8.242 24.200 -11.383 1.00 87.75 178 THR A CA 1
ATOM 1391 C C . THR A 1 178 ? -8.356 22.973 -12.294 1.00 87.75 178 THR A C 1
ATOM 1393 O O . THR A 1 178 ? -8.746 23.098 -13.455 1.00 87.75 178 THR A O 1
ATOM 1396 N N . TRP A 1 179 ? -8.019 21.784 -11.791 1.00 86.50 179 TRP A N 1
ATOM 1397 C CA . TRP A 1 179 ? -8.009 20.524 -12.538 1.00 86.50 179 TRP A CA 1
ATOM 1398 C C . TRP A 1 179 ? -9.304 19.713 -12.372 1.00 86.50 179 TRP A C 1
ATOM 1400 O O . TRP A 1 179 ? -10.032 19.835 -11.389 1.00 86.50 179 TRP A O 1
ATOM 1410 N N . SER A 1 180 ? -9.576 18.830 -13.336 1.00 86.62 180 SER A N 1
ATOM 1411 C CA . SER A 1 180 ? -10.718 17.908 -13.306 1.00 86.62 180 SER A CA 1
ATOM 1412 C C . SER A 1 180 ? -10.511 16.749 -12.323 1.00 86.62 180 SER A C 1
ATOM 1414 O O . SER A 1 180 ? -9.493 16.059 -12.410 1.00 86.62 180 SER A O 1
ATOM 1416 N N . TYR A 1 181 ? -11.516 16.462 -11.499 1.00 87.69 181 TYR A N 1
ATOM 1417 C CA . TYR A 1 181 ? -11.582 15.335 -10.558 1.00 87.69 181 TYR A CA 1
ATOM 1418 C C . TYR A 1 181 ? -12.876 14.522 -10.754 1.00 87.69 181 TYR A C 1
ATOM 1420 O O . TYR A 1 181 ? -13.780 14.971 -11.462 1.00 87.69 181 TYR A O 1
ATOM 1428 N N . THR A 1 182 ? -12.961 13.318 -10.182 1.00 86.31 182 THR A N 1
ATOM 1429 C CA . THR A 1 182 ? -14.194 12.497 -10.165 1.00 86.31 182 THR A CA 1
ATOM 1430 C C . THR A 1 182 ? -14.976 12.713 -8.870 1.00 86.31 182 THR A C 1
ATOM 1432 O O . THR A 1 182 ? -14.382 12.798 -7.798 1.00 86.31 182 THR A O 1
ATOM 1435 N N . TYR A 1 183 ? -16.304 12.825 -8.965 1.00 85.00 183 TYR A N 1
ATOM 1436 C CA . TYR A 1 183 ? -17.189 12.970 -7.805 1.00 85.00 183 TYR A CA 1
ATOM 1437 C C . TYR A 1 183 ? -18.619 12.520 -8.154 1.00 85.00 183 TYR A C 1
ATOM 1439 O O . TYR A 1 183 ? -19.458 13.331 -8.550 1.00 85.00 183 TYR A O 1
ATOM 1447 N N . THR A 1 184 ? -18.890 11.216 -8.080 1.00 81.94 184 THR A N 1
ATOM 1448 C CA . THR A 1 184 ? -20.130 10.591 -8.590 1.00 81.94 184 THR A CA 1
ATOM 1449 C C . THR A 1 184 ? -21.078 10.069 -7.506 1.00 81.94 184 THR A C 1
ATOM 1451 O O . THR A 1 184 ? -22.159 9.577 -7.831 1.00 81.94 184 THR A O 1
ATOM 1454 N N . ARG A 1 185 ? -20.714 10.200 -6.221 1.00 73.38 185 ARG A N 1
ATOM 1455 C CA . ARG A 1 185 ? -21.445 9.585 -5.094 1.00 73.38 185 ARG A CA 1
ATOM 1456 C C . ARG A 1 185 ? -22.950 9.916 -5.063 1.00 73.38 185 ARG A C 1
ATOM 1458 O O . ARG A 1 185 ? -23.335 11.080 -5.251 1.00 73.38 185 ARG A O 1
ATOM 1465 N N . PRO A 1 186 ? -23.809 8.929 -4.734 1.00 62.81 186 PRO A N 1
ATOM 1466 C CA . PRO A 1 186 ? -25.229 9.149 -4.473 1.00 62.81 186 PRO A CA 1
ATOM 1467 C C . PRO A 1 186 ? -25.498 10.274 -3.460 1.00 62.81 186 PRO A C 1
ATOM 1469 O O . PRO A 1 186 ? -24.692 10.569 -2.581 1.00 62.81 186 PRO A O 1
ATOM 1472 N N . GLY A 1 187 ? -26.649 10.936 -3.596 1.00 57.09 187 GLY A N 1
ATOM 1473 C CA . GLY A 1 187 ? -27.063 12.057 -2.740 1.00 57.09 187 GLY A CA 1
ATOM 1474 C C . GLY A 1 187 ? -26.488 13.430 -3.124 1.00 57.09 187 GLY A C 1
ATOM 1475 O O . GLY A 1 187 ? -27.132 14.444 -2.862 1.00 57.09 187 GLY A O 1
ATOM 1476 N N . TYR A 1 188 ? -25.341 13.503 -3.812 1.00 57.81 188 TYR A N 1
ATOM 1477 C CA . TYR A 1 188 ? -24.715 14.790 -4.171 1.00 57.81 188 TYR A CA 1
ATOM 1478 C C . TYR A 1 188 ? -25.155 15.366 -5.528 1.00 57.81 188 TYR A C 1
ATOM 1480 O O . TYR A 1 188 ? -25.053 16.575 -5.746 1.00 57.81 188 TYR A O 1
ATOM 1488 N N . LEU A 1 189 ? -25.732 14.540 -6.407 1.00 54.03 189 LEU A N 1
ATOM 1489 C CA . LEU A 1 189 ? -26.166 14.913 -7.765 1.00 54.03 189 LEU A CA 1
ATOM 1490 C C . LEU A 1 189 ? -27.246 16.019 -7.827 1.00 54.03 189 LEU A C 1
ATOM 1492 O O . LEU A 1 189 ? -27.461 16.604 -8.885 1.00 54.03 189 LEU A O 1
ATOM 1496 N N . GLN A 1 190 ? -27.930 16.332 -6.719 1.00 50.53 190 GLN A N 1
ATOM 1497 C CA . GLN A 1 190 ? -29.084 17.246 -6.705 1.00 50.53 190 GLN A CA 1
ATOM 1498 C C . GLN A 1 190 ? -28.757 18.741 -6.525 1.00 50.53 190 GLN A C 1
ATOM 1500 O O . GLN A 1 190 ? -29.668 19.566 -6.604 1.00 50.53 190 GLN A O 1
ATOM 1505 N N . LYS A 1 191 ? -27.497 19.140 -6.286 1.00 52.56 191 LYS A N 1
ATOM 1506 C CA . LYS A 1 191 ? -27.132 20.567 -6.142 1.00 52.56 191 LYS A CA 1
ATOM 1507 C C . LYS A 1 191 ? -25.854 20.914 -6.904 1.00 52.56 191 LYS A C 1
ATOM 1509 O O . LYS A 1 191 ? -24.764 20.523 -6.496 1.00 52.56 191 LYS A O 1
ATOM 1514 N N . ARG A 1 192 ? -25.977 21.750 -7.946 1.00 52.66 192 ARG A N 1
ATOM 1515 C CA . ARG A 1 192 ? -24.839 22.452 -8.571 1.00 52.66 192 ARG A CA 1
ATOM 1516 C C . ARG A 1 192 ? -24.156 23.336 -7.518 1.00 52.66 192 ARG A C 1
ATOM 1518 O O . ARG A 1 192 ? -24.631 24.433 -7.234 1.00 52.66 192 ARG A O 1
ATOM 1525 N N . ARG A 1 193 ? -23.066 22.854 -6.916 1.00 61.66 193 ARG A N 1
ATOM 1526 C CA . ARG A 1 193 ? -22.240 23.650 -5.997 1.00 61.66 193 ARG A CA 1
ATOM 1527 C C . ARG A 1 193 ? -21.445 24.694 -6.784 1.00 61.66 193 ARG A C 1
ATOM 1529 O O . ARG A 1 193 ? -20.978 24.421 -7.883 1.00 61.66 193 ARG A O 1
ATOM 1536 N N . GLN A 1 194 ? -21.281 25.877 -6.197 1.00 64.69 194 GLN A N 1
ATOM 1537 C CA . GLN A 1 194 ? -20.452 26.960 -6.747 1.00 64.69 194 GLN A CA 1
ATOM 1538 C C . GLN A 1 194 ? -18.958 26.801 -6.403 1.00 64.69 194 GLN A C 1
ATOM 1540 O O . GLN A 1 194 ? -18.134 27.573 -6.881 1.00 64.69 194 GLN A O 1
ATOM 1545 N N . SER A 1 195 ? -18.602 25.821 -5.567 1.00 79.81 195 SER A N 1
ATOM 1546 C CA . SER A 1 195 ? -17.247 25.591 -5.065 1.00 79.81 195 SER A CA 1
ATOM 1547 C C . SER A 1 195 ? -16.912 24.100 -4.965 1.00 79.81 195 SER A C 1
ATOM 1549 O O . SER A 1 195 ? -17.794 23.249 -4.810 1.00 79.81 195 SER A O 1
ATOM 1551 N N . VAL A 1 196 ? -15.614 23.799 -5.059 1.00 85.50 196 VAL A N 1
ATOM 1552 C CA . VAL A 1 196 ? -15.040 22.447 -4.983 1.00 85.50 196 VAL A CA 1
ATOM 1553 C C . VAL A 1 196 ? -15.224 21.863 -3.563 1.00 85.50 196 VAL A C 1
ATOM 1555 O O . VAL A 1 196 ? -14.996 22.586 -2.587 1.00 85.50 196 VAL A O 1
ATOM 1558 N N . PRO A 1 197 ? -15.639 20.586 -3.404 1.00 88.88 197 PRO A N 1
ATOM 1559 C CA . PRO A 1 197 ? -15.700 19.909 -2.099 1.00 88.88 197 PRO A CA 1
ATOM 1560 C C . PRO A 1 197 ? -14.336 19.859 -1.384 1.00 88.88 197 PRO A C 1
ATOM 1562 O O . PRO A 1 197 ? -13.299 20.029 -2.012 1.00 88.88 197 PRO A O 1
ATOM 1565 N N . LYS A 1 198 ? -14.295 19.594 -0.071 1.00 90.12 198 LYS A N 1
ATOM 1566 C CA . LYS A 1 198 ? -13.011 19.429 0.659 1.00 90.12 198 LYS A CA 1
ATOM 1567 C C . LYS A 1 198 ? -12.387 18.041 0.452 1.00 90.12 198 LYS A C 1
ATOM 1569 O O . LYS A 1 198 ? -11.176 17.876 0.541 1.00 90.12 198 LYS A O 1
ATOM 1574 N N . ASP A 1 199 ? -13.233 17.067 0.159 1.00 91.31 199 ASP A N 1
ATOM 1575 C CA . ASP A 1 199 ? -12.962 15.649 -0.068 1.00 91.31 199 ASP A CA 1
ATOM 1576 C C . ASP A 1 199 ? -12.851 15.294 -1.565 1.00 91.31 199 ASP A C 1
ATOM 1578 O O . ASP A 1 199 ? -12.837 14.120 -1.917 1.00 91.31 199 ASP A O 1
ATOM 1582 N N . TRP A 1 200 ? -12.765 16.295 -2.452 1.00 91.94 200 TRP A N 1
ATOM 1583 C CA . TRP A 1 200 ? -12.831 16.175 -3.921 1.00 91.94 200 TRP A CA 1
ATOM 1584 C C . TRP A 1 200 ? -11.906 15.107 -4.544 1.00 91.94 200 TRP A C 1
ATOM 1586 O O . TRP A 1 200 ? -12.209 14.566 -5.601 1.00 91.94 200 TRP A O 1
ATOM 1596 N N . TRP A 1 201 ? -10.785 14.813 -3.886 1.00 94.25 201 TRP A N 1
ATOM 1597 C CA . TRP A 1 201 ? -9.720 13.896 -4.303 1.00 94.25 201 TRP A CA 1
ATOM 1598 C C . TRP A 1 201 ? -9.991 12.427 -3.949 1.00 94.25 201 TRP A C 1
ATOM 1600 O O . TRP A 1 201 ? -9.390 11.529 -4.536 1.00 94.25 201 TRP A O 1
ATOM 1610 N N . THR A 1 202 ? -10.869 12.177 -2.974 1.00 94.69 202 THR A N 1
ATOM 1611 C CA . THR A 1 202 ? -11.011 10.867 -2.311 1.00 94.69 202 THR A CA 1
ATOM 1612 C C . THR A 1 202 ? -11.585 9.773 -3.213 1.00 94.69 202 THR A C 1
ATOM 1614 O O . THR A 1 202 ? -11.330 8.598 -2.971 1.00 94.69 202 THR A O 1
ATOM 1617 N N . GLU A 1 203 ? -12.313 10.139 -4.273 1.00 93.00 203 GLU A N 1
ATOM 1618 C CA . GLU A 1 203 ? -12.853 9.181 -5.246 1.00 93.00 203 GLU A CA 1
ATOM 1619 C C . GLU A 1 203 ? -11.783 8.715 -6.243 1.00 93.00 203 GLU A C 1
ATOM 1621 O O . GLU A 1 203 ? -11.564 7.513 -6.360 1.00 93.00 203 GLU A O 1
ATOM 1626 N N . ASP A 1 204 ? -11.054 9.643 -6.881 1.00 94.06 204 ASP A N 1
ATOM 1627 C CA . ASP A 1 204 ? -9.988 9.310 -7.845 1.00 94.06 204 ASP A CA 1
ATOM 1628 C C . ASP A 1 204 ? -8.879 8.444 -7.213 1.00 94.06 204 ASP A C 1
ATOM 1630 O O . ASP A 1 204 ? -8.380 7.525 -7.858 1.00 94.06 204 ASP A O 1
ATOM 1634 N N . ILE A 1 205 ? -8.502 8.681 -5.946 1.00 96.25 205 ILE A N 1
ATOM 1635 C CA . ILE A 1 205 ? -7.506 7.827 -5.271 1.00 96.25 205 ILE A CA 1
ATOM 1636 C C . ILE A 1 205 ? -8.073 6.483 -4.785 1.00 96.25 205 ILE A C 1
ATOM 1638 O O . ILE A 1 205 ? -7.296 5.599 -4.432 1.00 96.25 205 ILE A O 1
ATOM 1642 N N . SER A 1 206 ? -9.400 6.301 -4.755 1.00 94.69 206 SER A N 1
ATOM 1643 C CA . SER A 1 206 ? -10.010 5.013 -4.387 1.00 94.69 206 SER A CA 1
ATOM 1644 C C . SER A 1 206 ? -9.875 3.953 -5.484 1.00 94.69 206 SER A C 1
ATOM 1646 O O . SER A 1 206 ? -10.013 2.764 -5.203 1.00 94.69 206 SER A O 1
ATOM 1648 N N . ASP A 1 207 ? -9.532 4.369 -6.707 1.00 92.06 207 ASP A N 1
ATOM 1649 C CA . ASP A 1 207 ? -9.223 3.492 -7.839 1.00 92.06 207 ASP A CA 1
ATOM 1650 C C . ASP A 1 207 ? -7.818 2.850 -7.745 1.00 92.06 207 ASP A C 1
ATOM 1652 O O . ASP A 1 207 ? -7.438 2.075 -8.624 1.00 92.06 207 ASP A O 1
ATOM 1656 N N . LEU A 1 208 ? -7.016 3.186 -6.728 1.00 94.38 208 LEU A N 1
ATOM 1657 C CA . LEU A 1 208 ? -5.697 2.591 -6.479 1.00 94.38 208 LEU A CA 1
ATOM 1658 C C . LEU A 1 208 ? -5.799 1.275 -5.694 1.00 94.38 208 LEU A C 1
ATOM 1660 O O . LEU A 1 208 ? -6.755 1.026 -4.953 1.00 94.38 208 LEU A O 1
ATOM 1664 N N . ASP A 1 209 ? -4.769 0.437 -5.804 1.00 92.06 209 ASP A N 1
ATOM 1665 C CA . ASP A 1 209 ? -4.594 -0.702 -4.907 1.00 92.06 209 ASP A CA 1
ATOM 1666 C C . ASP A 1 209 ? -4.303 -0.253 -3.461 1.00 92.06 209 ASP A C 1
ATOM 1668 O O . ASP A 1 209 ? -3.968 0.901 -3.179 1.00 92.06 209 ASP A O 1
ATOM 1672 N N . ILE A 1 210 ? -4.430 -1.196 -2.529 1.00 94.12 210 ILE A N 1
ATOM 1673 C CA . ILE A 1 210 ? -4.341 -0.932 -1.091 1.00 94.12 210 ILE A CA 1
ATOM 1674 C C . ILE A 1 210 ? -2.937 -0.516 -0.628 1.00 94.12 210 ILE A C 1
ATOM 1676 O O . ILE A 1 210 ? -2.806 0.118 0.421 1.00 94.12 210 ILE A O 1
ATOM 1680 N N . ASP A 1 211 ? -1.884 -0.848 -1.377 1.00 91.19 211 ASP A N 1
ATOM 1681 C CA . ASP A 1 211 ? -0.514 -0.487 -1.026 1.00 91.19 211 ASP A CA 1
ATOM 1682 C C . ASP A 1 211 ? -0.205 0.949 -1.469 1.00 91.19 211 ASP A C 1
ATOM 1684 O O . ASP A 1 211 ? 0.240 1.751 -0.644 1.00 91.19 211 ASP A O 1
ATOM 1688 N N . LEU A 1 212 ? -0.541 1.322 -2.708 1.00 93.50 212 LEU A N 1
ATOM 1689 C CA . LEU A 1 212 ? -0.379 2.695 -3.203 1.00 93.50 212 LEU A CA 1
ATOM 1690 C C . LEU A 1 212 ? -1.333 3.680 -2.505 1.00 93.50 212 LEU A C 1
ATOM 1692 O O . LEU A 1 212 ? -0.907 4.770 -2.112 1.00 93.50 212 LEU A O 1
ATOM 1696 N N . PHE A 1 213 ? -2.585 3.282 -2.246 1.00 96.50 213 PHE A N 1
ATOM 1697 C CA . PHE A 1 213 ? -3.520 4.067 -1.432 1.00 96.50 213 PHE A CA 1
ATOM 1698 C C . PHE A 1 213 ? -2.990 4.279 -0.004 1.00 96.50 213 PHE A C 1
ATOM 1700 O O . PHE A 1 213 ? -2.993 5.410 0.490 1.00 96.50 213 PHE A O 1
ATOM 1707 N N . ARG A 1 214 ? -2.444 3.234 0.644 1.00 95.44 214 ARG A N 1
ATOM 1708 C CA . ARG A 1 214 ? -1.802 3.363 1.966 1.00 95.44 214 ARG A CA 1
ATOM 1709 C C . ARG A 1 214 ? -0.610 4.310 1.945 1.00 95.44 214 ARG A C 1
ATOM 1711 O O . ARG A 1 214 ? -0.435 5.070 2.901 1.00 95.44 214 ARG A O 1
ATOM 1718 N N . CYS A 1 215 ? 0.209 4.281 0.897 1.00 93.44 215 CYS A N 1
ATOM 1719 C CA . CYS A 1 215 ? 1.340 5.195 0.769 1.00 93.44 215 CYS A CA 1
ATOM 1720 C C . CYS A 1 215 ? 0.878 6.658 0.662 1.00 93.44 215 CYS A C 1
ATOM 1722 O O . CYS A 1 215 ? 1.414 7.501 1.380 1.00 93.44 215 CYS A O 1
ATOM 1724 N N . ILE A 1 216 ? -0.168 6.958 -0.122 1.00 96.06 216 ILE A N 1
ATOM 1725 C CA . ILE A 1 216 ? -0.757 8.310 -0.186 1.00 96.06 216 ILE A CA 1
ATOM 1726 C C . ILE A 1 216 ? -1.340 8.721 1.169 1.00 96.06 216 ILE A C 1
ATOM 1728 O O . ILE A 1 216 ? -0.992 9.784 1.675 1.00 96.06 216 ILE A O 1
ATOM 1732 N N . VAL A 1 217 ? -2.188 7.895 1.793 1.00 95.62 217 VAL A N 1
ATOM 1733 C CA . VAL A 1 217 ? -2.821 8.231 3.083 1.00 95.62 217 VAL A CA 1
ATOM 1734 C C . VAL A 1 217 ? -1.773 8.450 4.179 1.00 95.62 217 VAL A C 1
ATOM 1736 O O . VAL A 1 217 ? -1.884 9.405 4.948 1.00 95.62 217 VAL A O 1
ATOM 1739 N N . THR A 1 218 ? -0.719 7.630 4.227 1.00 91.94 218 THR A N 1
ATOM 1740 C CA . THR A 1 218 ? 0.406 7.803 5.161 1.00 91.94 218 THR A CA 1
ATOM 1741 C C . THR A 1 218 ? 1.187 9.091 4.874 1.00 91.94 218 THR A C 1
ATOM 1743 O O . THR A 1 218 ? 1.488 9.836 5.808 1.00 91.94 218 THR A O 1
ATOM 1746 N N . ALA A 1 219 ? 1.472 9.403 3.605 1.00 91.19 219 ALA A N 1
ATOM 1747 C CA . ALA A 1 219 ? 2.176 10.626 3.222 1.00 91.19 219 ALA A CA 1
ATOM 1748 C C . ALA A 1 219 ? 1.355 11.886 3.559 1.00 91.19 219 ALA A C 1
ATOM 1750 O O . ALA A 1 219 ? 1.862 12.775 4.243 1.00 91.19 219 ALA A O 1
ATOM 1751 N N . VAL A 1 220 ? 0.066 11.923 3.198 1.00 92.25 220 VAL A N 1
ATOM 1752 C CA . VAL A 1 220 ? -0.875 12.996 3.573 1.00 92.25 220 VAL A CA 1
ATOM 1753 C C . VAL A 1 220 ? -0.923 13.172 5.095 1.00 92.25 220 VAL A C 1
ATOM 1755 O O . VAL A 1 220 ? -0.732 14.290 5.579 1.00 92.25 220 VAL A O 1
ATOM 1758 N N . ARG A 1 221 ? -1.094 12.082 5.861 1.00 89.94 221 ARG A N 1
ATOM 1759 C CA . ARG A 1 221 ? -1.073 12.107 7.337 1.00 89.94 221 ARG A CA 1
ATOM 1760 C C . ARG A 1 221 ? 0.225 12.699 7.888 1.00 89.94 221 ARG A C 1
ATOM 1762 O O . ARG A 1 221 ? 0.161 13.514 8.799 1.00 89.94 221 ARG A O 1
ATOM 1769 N N . SER A 1 222 ? 1.381 12.346 7.322 1.00 89.19 222 SER A N 1
ATOM 1770 C CA . SER A 1 222 ? 2.689 12.820 7.805 1.00 89.19 222 SER A CA 1
ATOM 1771 C C . SER A 1 222 ? 2.873 14.345 7.738 1.00 89.19 222 SER A C 1
ATOM 1773 O O . SER A 1 222 ? 3.692 14.893 8.472 1.00 89.19 222 SER A O 1
ATOM 1775 N N . THR A 1 223 ? 2.084 15.042 6.910 1.00 87.75 223 THR A N 1
ATOM 1776 C CA . THR A 1 223 ? 2.128 16.510 6.801 1.00 87.75 223 THR A CA 1
ATOM 1777 C C . THR A 1 223 ? 1.408 17.234 7.940 1.00 87.75 223 THR A C 1
ATOM 1779 O O . THR A 1 223 ? 1.677 18.408 8.174 1.00 87.75 223 THR A O 1
ATOM 1782 N N . ASN A 1 224 ? 0.484 16.561 8.638 1.00 86.38 224 ASN A N 1
ATOM 1783 C CA . ASN A 1 224 ? -0.413 17.135 9.652 1.00 86.38 224 ASN A CA 1
ATOM 1784 C C . ASN A 1 224 ? -1.249 18.354 9.180 1.00 86.38 224 ASN A C 1
ATOM 1786 O O . ASN A 1 224 ? -1.790 19.085 10.006 1.00 86.38 224 ASN A O 1
ATOM 1790 N N . MET A 1 225 ? -1.380 18.582 7.864 1.00 89.69 225 MET A N 1
ATOM 1791 C CA . MET A 1 225 ? -2.088 19.745 7.296 1.00 89.69 225 MET A CA 1
ATOM 1792 C C . MET A 1 225 ? -3.586 19.513 7.026 1.00 89.69 225 MET A C 1
ATOM 1794 O O . MET A 1 225 ? -4.327 20.481 6.849 1.00 89.69 225 MET A O 1
ATOM 1798 N N . LEU A 1 226 ? -4.058 18.259 6.979 1.00 90.06 226 LEU A N 1
ATOM 1799 C CA . LEU A 1 226 ? -5.484 17.948 6.803 1.00 90.06 226 LEU A CA 1
ATOM 1800 C C . LEU A 1 226 ? -6.179 17.610 8.132 1.00 90.06 226 LEU A C 1
ATOM 1802 O O . LEU A 1 226 ? -5.610 16.873 8.938 1.00 90.06 226 LEU A O 1
ATOM 1806 N N . PRO A 1 227 ? -7.448 18.025 8.322 1.00 92.62 227 PRO A N 1
ATOM 1807 C CA . PRO A 1 227 ? -8.295 17.506 9.392 1.00 92.62 227 PRO A CA 1
ATOM 1808 C C . PRO A 1 227 ? -8.432 15.971 9.329 1.00 92.62 227 PRO A C 1
ATOM 1810 O O . PRO A 1 227 ? -8.666 15.441 8.233 1.00 92.62 227 PRO A O 1
ATOM 1813 N N . PRO A 1 228 ? -8.395 15.257 10.474 1.00 93.12 228 PRO A N 1
ATOM 1814 C CA . PRO A 1 228 ? -8.585 13.804 10.543 1.00 93.12 228 PRO A CA 1
ATOM 1815 C C . PRO A 1 228 ? -9.840 13.295 9.818 1.00 93.12 228 PRO A C 1
ATOM 1817 O O . PRO A 1 228 ? -9.823 12.208 9.249 1.00 93.12 228 PRO A O 1
ATOM 1820 N N . GLN A 1 229 ? -10.899 14.107 9.763 1.00 94.25 229 GLN A N 1
ATOM 1821 C CA . GLN A 1 229 ? -12.166 13.800 9.091 1.00 94.25 229 GLN A CA 1
ATOM 1822 C C . GLN A 1 229 ? -12.028 13.606 7.573 1.00 94.25 229 GLN A C 1
ATOM 1824 O O . GLN A 1 229 ? -12.759 12.808 6.996 1.00 94.25 229 GLN A O 1
ATOM 1829 N N . LEU A 1 230 ? -11.097 14.302 6.906 1.00 94.50 230 LEU A N 1
ATOM 1830 C CA . LEU A 1 230 ? -10.884 14.124 5.460 1.00 94.50 230 LEU A CA 1
ATOM 1831 C C . LEU A 1 230 ? -10.112 12.834 5.153 1.00 94.50 230 LEU A C 1
ATOM 1833 O O . LEU A 1 230 ? -10.344 12.206 4.124 1.00 94.50 230 LEU A O 1
ATOM 1837 N N . ILE A 1 231 ? -9.238 12.412 6.069 1.00 95.56 231 ILE A N 1
ATOM 1838 C CA . ILE A 1 231 ? -8.608 11.087 6.028 1.00 95.56 231 ILE A CA 1
ATOM 1839 C C . ILE A 1 231 ? -9.665 10.009 6.309 1.00 95.56 231 ILE A C 1
ATOM 1841 O O . ILE A 1 231 ? -9.702 8.998 5.615 1.00 95.56 231 ILE A O 1
ATOM 1845 N N . GLY A 1 232 ? -10.566 10.245 7.266 1.00 95.19 232 GLY A N 1
ATOM 1846 C CA . GLY A 1 232 ? -11.701 9.368 7.546 1.00 95.19 232 GLY A CA 1
ATOM 1847 C C . GLY A 1 232 ? -12.628 9.162 6.351 1.00 95.19 232 GLY A C 1
ATOM 1848 O O . GLY A 1 232 ? -12.943 8.020 6.029 1.00 95.19 232 GLY A O 1
ATOM 1849 N N . GLU A 1 233 ? -12.998 10.234 5.643 1.00 94.38 233 GLU A N 1
ATOM 1850 C CA . GLU A 1 233 ? -13.792 10.126 4.412 1.00 94.38 233 GLU A CA 1
ATOM 1851 C C . GLU A 1 233 ? -13.027 9.373 3.311 1.00 94.38 233 GLU A C 1
ATOM 1853 O O . GLU A 1 233 ? -13.606 8.511 2.658 1.00 94.38 233 GLU A O 1
ATOM 1858 N N . ALA A 1 234 ? -11.715 9.587 3.147 1.00 96.12 234 ALA A N 1
ATOM 1859 C CA . ALA A 1 234 ? -10.913 8.800 2.203 1.00 96.12 234 ALA A CA 1
ATOM 1860 C C . ALA A 1 234 ? -10.965 7.287 2.505 1.00 96.12 234 ALA A C 1
ATOM 1862 O O . ALA A 1 234 ? -11.122 6.474 1.594 1.00 96.12 234 ALA A O 1
ATOM 1863 N N . LEU A 1 235 ? -10.876 6.909 3.785 1.00 96.81 235 LEU A N 1
ATOM 1864 C CA . LEU A 1 235 ? -10.979 5.517 4.241 1.00 96.81 235 LEU A CA 1
ATOM 1865 C C . LEU A 1 235 ? -12.394 4.947 4.063 1.00 96.81 235 LEU A C 1
ATOM 1867 O O . LEU A 1 235 ? -12.541 3.798 3.647 1.00 96.81 235 LEU A O 1
ATOM 1871 N N . HIS A 1 236 ? -13.425 5.750 4.331 1.00 93.88 236 HIS A N 1
ATOM 1872 C CA . HIS A 1 236 ? -14.830 5.401 4.127 1.00 93.88 236 HIS A CA 1
ATOM 1873 C C . HIS A 1 236 ? -15.150 5.149 2.644 1.00 93.88 236 HIS A C 1
ATOM 1875 O O . HIS A 1 236 ? -15.740 4.124 2.307 1.00 93.88 236 HIS A O 1
ATOM 1881 N N . VAL A 1 237 ? -14.692 6.024 1.745 1.00 93.06 237 VAL A N 1
ATOM 1882 C CA . VAL A 1 237 ? -14.866 5.891 0.288 1.00 93.06 237 VAL A CA 1
ATOM 1883 C C . VAL A 1 237 ? -14.138 4.657 -0.244 1.00 93.06 237 VAL A C 1
ATOM 1885 O O . VAL A 1 237 ? -14.728 3.872 -0.989 1.00 93.06 237 VAL A O 1
ATOM 1888 N N . TYR A 1 238 ? -12.891 4.432 0.185 1.00 95.38 238 TYR A N 1
ATOM 1889 C CA . TYR A 1 238 ? -12.132 3.237 -0.191 1.00 95.38 238 TYR A CA 1
ATOM 1890 C C . TYR A 1 238 ? -12.833 1.951 0.273 1.00 95.38 238 TYR A C 1
ATOM 1892 O O . TYR A 1 238 ? -12.986 1.008 -0.504 1.00 95.38 238 TYR A O 1
ATOM 1900 N N . ALA A 1 239 ? -13.322 1.922 1.516 1.00 93.88 239 ALA A N 1
ATOM 1901 C CA . ALA A 1 239 ? -14.085 0.795 2.041 1.00 93.88 239 ALA A CA 1
ATOM 1902 C C . ALA A 1 239 ? -15.385 0.559 1.258 1.00 93.88 239 ALA A C 1
ATOM 1904 O O . ALA A 1 239 ? -15.646 -0.570 0.864 1.00 93.88 239 ALA A O 1
ATOM 1905 N N . CYS A 1 240 ? -16.167 1.599 0.956 1.00 89.00 240 CYS A N 1
ATOM 1906 C CA . CYS A 1 240 ? -17.393 1.464 0.162 1.00 89.00 240 CYS A CA 1
ATOM 1907 C C . CYS A 1 240 ? -17.144 0.881 -1.239 1.00 89.00 240 CYS A C 1
ATOM 1909 O O . CYS A 1 240 ? -18.010 0.185 -1.763 1.00 89.00 240 CYS A O 1
ATOM 1911 N N . ARG A 1 241 ? -15.971 1.135 -1.835 1.00 89.19 241 ARG A N 1
ATOM 1912 C CA . ARG A 1 241 ? -15.595 0.586 -3.143 1.00 89.19 241 ARG A CA 1
ATOM 1913 C C . ARG A 1 241 ? -15.092 -0.860 -3.073 1.00 89.19 241 ARG A C 1
ATOM 1915 O O . ARG A 1 241 ? -15.471 -1.676 -3.908 1.00 89.19 241 ARG A O 1
ATOM 1922 N N . TRP A 1 242 ? -14.218 -1.172 -2.116 1.00 89.62 242 TRP A N 1
ATOM 1923 C CA . TRP A 1 242 ? -13.496 -2.454 -2.062 1.00 89.62 242 TRP A CA 1
ATOM 1924 C C . TRP A 1 242 ? -14.085 -3.475 -1.073 1.00 89.62 242 TRP A C 1
ATOM 1926 O O . TRP A 1 242 ? -13.730 -4.653 -1.120 1.00 89.62 242 TRP A O 1
ATOM 1936 N N . LEU A 1 243 ? -15.003 -3.046 -0.205 1.00 88.44 243 LEU A N 1
ATOM 1937 C CA . LEU A 1 243 ? -15.755 -3.861 0.753 1.00 88.44 243 LEU A CA 1
ATOM 1938 C C . LEU A 1 243 ? -17.279 -3.596 0.625 1.00 88.44 243 LEU A C 1
ATOM 1940 O O . LEU A 1 243 ? -17.904 -3.196 1.608 1.00 88.44 243 LEU A O 1
ATOM 1944 N N . PRO A 1 244 ? -17.898 -3.794 -0.561 1.00 77.44 244 PRO A N 1
ATOM 1945 C CA . PRO A 1 244 ? -19.347 -3.660 -0.723 1.00 77.44 244 PRO A CA 1
ATOM 1946 C C . PRO A 1 244 ? -20.098 -4.702 0.118 1.00 77.44 244 PRO A C 1
ATOM 1948 O O . PRO A 1 244 ? -19.560 -5.781 0.402 1.00 77.44 244 PRO A O 1
ATOM 1951 N N . ASP A 1 245 ? -21.334 -4.377 0.502 1.00 65.75 245 ASP A N 1
ATOM 1952 C CA . ASP A 1 245 ? -22.096 -5.150 1.484 1.00 65.75 245 ASP A CA 1
ATOM 1953 C C . ASP A 1 245 ? -22.394 -6.583 1.008 1.00 65.75 245 ASP A C 1
ATOM 1955 O O . ASP A 1 245 ? -22.700 -6.858 -0.159 1.00 65.75 245 ASP A O 1
ATOM 1959 N N . MET A 1 246 ? -22.279 -7.529 1.942 1.00 60.16 246 MET A N 1
ATOM 1960 C CA . MET A 1 246 ? -22.343 -8.965 1.644 1.00 60.16 246 MET A CA 1
ATOM 1961 C C . MET A 1 246 ? -23.754 -9.437 1.264 1.00 60.16 246 MET A C 1
ATOM 1963 O O . MET A 1 246 ? -23.901 -10.472 0.622 1.00 60.16 246 MET A O 1
ATOM 1967 N N . THR A 1 247 ? -24.786 -8.658 1.603 1.00 49.16 247 THR A N 1
ATOM 1968 C CA . THR A 1 247 ? -26.200 -8.955 1.320 1.00 49.16 247 THR A CA 1
ATOM 1969 C C . THR A 1 247 ? -26.543 -8.961 -0.170 1.00 49.16 247 THR A C 1
ATOM 1971 O O . THR A 1 247 ? -27.468 -9.662 -0.565 1.00 49.16 247 THR A O 1
ATOM 1974 N N . GLU A 1 248 ? -25.807 -8.215 -1.000 1.00 45.03 248 GLU A N 1
ATOM 1975 C CA . GLU A 1 248 ? -26.010 -8.178 -2.460 1.00 45.03 248 GLU A CA 1
ATOM 1976 C C . GLU A 1 248 ? -24.956 -8.985 -3.236 1.00 45.03 248 GLU A C 1
ATOM 1978 O O . GLU A 1 248 ? -25.170 -9.328 -4.396 1.00 45.03 248 GLU A O 1
ATOM 1983 N N . SER A 1 249 ? -23.818 -9.314 -2.611 1.00 43.47 249 SER A N 1
ATOM 1984 C CA . SER A 1 249 ? -22.650 -9.902 -3.286 1.00 43.47 249 SER A CA 1
ATOM 1985 C C . SER A 1 249 ? -22.377 -11.362 -2.900 1.00 43.47 249 SER A C 1
ATOM 1987 O O . SER A 1 249 ? -21.245 -11.742 -2.591 1.00 4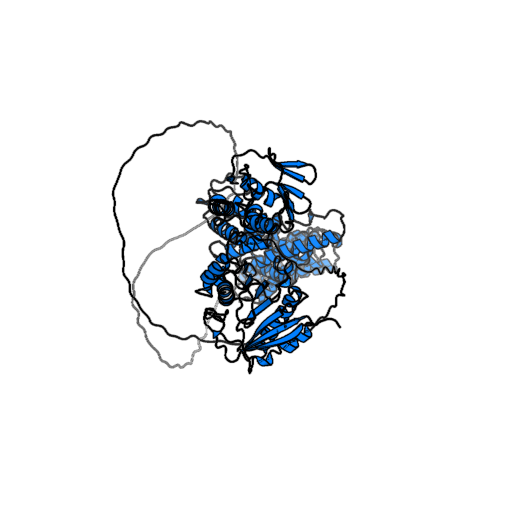3.47 249 SER A O 1
ATOM 1989 N N . ARG A 1 250 ? -23.412 -12.212 -2.988 1.00 43.06 250 ARG A N 1
ATOM 1990 C CA . ARG A 1 250 ? -23.235 -13.676 -2.989 1.00 43.06 250 ARG A CA 1
ATOM 1991 C C . ARG A 1 250 ? -22.349 -14.046 -4.194 1.00 43.06 250 ARG A C 1
ATOM 1993 O O . ARG A 1 250 ? -22.706 -13.672 -5.313 1.00 43.06 250 ARG A O 1
ATOM 2000 N N . PRO A 1 251 ? -21.196 -14.716 -4.011 1.00 46.41 251 PRO A N 1
ATOM 2001 C CA . PRO A 1 251 ? -20.342 -15.070 -5.140 1.00 46.41 251 PRO A CA 1
ATOM 2002 C C . PRO A 1 251 ? -21.094 -16.023 -6.085 1.00 46.41 251 PRO A C 1
ATOM 2004 O O . PRO A 1 251 ? -21.880 -16.844 -5.601 1.00 46.41 251 PRO A O 1
ATOM 2007 N N . PRO A 1 252 ? -20.869 -15.943 -7.412 1.00 43.56 252 PRO A N 1
ATOM 2008 C CA . PRO A 1 252 ? -21.345 -16.978 -8.323 1.00 43.56 252 PRO A CA 1
ATOM 2009 C C . PRO A 1 252 ? -20.745 -18.330 -7.917 1.00 43.56 252 PRO A C 1
ATOM 2011 O O . PRO A 1 252 ? -19.663 -18.382 -7.331 1.00 43.56 252 PRO A O 1
ATOM 2014 N N . GLU A 1 253 ? -21.444 -19.420 -8.226 1.00 42.69 253 GLU A N 1
ATOM 2015 C CA . GLU A 1 253 ? -21.068 -20.776 -7.809 1.00 42.69 253 GLU A CA 1
ATOM 2016 C C . GLU A 1 253 ? -19.852 -21.291 -8.603 1.00 42.69 253 GLU A C 1
ATOM 2018 O O . GLU A 1 253 ? -19.967 -22.102 -9.520 1.00 42.69 253 GLU A O 1
ATOM 2023 N N . SER A 1 254 ? -18.663 -20.789 -8.257 1.00 50.59 254 SER A N 1
ATOM 2024 C CA . SER A 1 254 ? -17.369 -21.232 -8.774 1.00 50.59 254 SER A CA 1
ATOM 2025 C C . SER A 1 254 ? -16.485 -21.824 -7.670 1.00 50.59 254 SER A C 1
ATOM 2027 O O . SER A 1 254 ? -16.686 -21.608 -6.475 1.00 50.59 254 SER A O 1
ATOM 2029 N N . SER A 1 255 ? -15.513 -22.634 -8.094 1.00 54.44 255 SER A N 1
ATOM 2030 C CA . SER A 1 255 ? -14.618 -23.454 -7.267 1.00 54.44 255 SER A CA 1
ATOM 2031 C C . SER A 1 255 ? -14.087 -22.766 -5.999 1.00 54.44 255 SER A C 1
ATOM 2033 O O . SER A 1 255 ? -13.505 -21.683 -6.073 1.00 54.44 255 SER A O 1
ATOM 2035 N N . ALA A 1 256 ? -14.183 -23.465 -4.860 1.00 56.97 256 ALA A N 1
ATOM 2036 C CA . ALA A 1 256 ? -13.905 -22.960 -3.507 1.00 56.97 256 ALA A CA 1
ATOM 2037 C C . ALA A 1 256 ? -12.519 -22.308 -3.287 1.00 56.97 256 ALA A C 1
ATOM 2039 O O . ALA A 1 256 ? -12.354 -21.523 -2.355 1.00 56.97 256 ALA A O 1
ATOM 2040 N N . SER A 1 257 ? -11.532 -22.591 -4.143 1.00 57.31 257 SER A N 1
ATOM 2041 C CA . SER A 1 257 ? -10.216 -21.934 -4.142 1.00 57.31 257 SER A CA 1
ATOM 2042 C C . SER A 1 257 ? -10.264 -20.450 -4.532 1.00 57.31 257 SER A C 1
ATOM 2044 O O . SER A 1 257 ? -9.442 -19.671 -4.060 1.00 57.31 257 SER A O 1
ATOM 2046 N N . GLN A 1 258 ? -11.227 -20.033 -5.359 1.00 56.22 258 GLN A N 1
ATOM 2047 C CA . GLN A 1 258 ? -11.401 -18.625 -5.740 1.00 56.22 258 GLN A CA 1
ATOM 2048 C C . GLN A 1 258 ? -12.064 -17.819 -4.614 1.00 56.22 258 GLN A C 1
ATOM 2050 O O . GLN A 1 258 ? -11.749 -16.647 -4.402 1.00 56.22 258 GLN A O 1
ATOM 2055 N N . THR A 1 259 ? -12.961 -18.455 -3.853 1.00 65.25 259 THR A N 1
ATOM 2056 C CA . THR A 1 259 ? -13.651 -17.832 -2.719 1.00 65.25 259 THR A CA 1
ATOM 2057 C C . THR A 1 259 ? -12.676 -17.473 -1.596 1.00 65.25 259 THR A C 1
ATOM 2059 O O . THR A 1 259 ? -12.771 -16.384 -1.033 1.00 65.25 259 THR A O 1
ATOM 2062 N N . THR A 1 260 ? -11.713 -18.348 -1.284 1.00 71.75 260 THR A N 1
ATOM 2063 C CA . THR A 1 260 ? -10.737 -18.112 -0.207 1.00 71.75 260 THR A CA 1
ATOM 2064 C C . THR A 1 260 ? -9.765 -16.978 -0.533 1.00 71.75 260 THR A C 1
ATOM 2066 O O . THR A 1 260 ? -9.563 -16.109 0.314 1.00 71.75 260 THR A O 1
ATOM 2069 N N . GLU A 1 261 ? -9.228 -16.909 -1.756 1.00 75.62 261 GLU A N 1
ATOM 2070 C CA . GLU A 1 261 ? -8.356 -15.800 -2.182 1.00 75.62 261 GLU A CA 1
ATOM 2071 C C . GLU A 1 261 ? -9.096 -14.448 -2.150 1.00 75.62 261 GLU A C 1
ATOM 2073 O O . GLU A 1 261 ? -8.558 -13.437 -1.691 1.00 75.62 261 GLU A O 1
ATOM 2078 N N . PHE A 1 262 ? -10.365 -14.424 -2.572 1.00 79.25 262 PHE A N 1
ATOM 2079 C CA . PHE A 1 262 ? -11.203 -13.223 -2.540 1.00 79.25 262 PHE A CA 1
ATOM 2080 C C . PHE A 1 262 ? -11.481 -12.728 -1.110 1.00 79.25 262 PHE A C 1
ATOM 2082 O O . PHE A 1 262 ? -11.372 -11.528 -0.836 1.00 79.25 262 PHE A O 1
ATOM 2089 N N . VAL A 1 263 ? -11.797 -13.646 -0.189 1.00 83.81 263 VAL A N 1
ATOM 2090 C CA . VAL A 1 263 ? -11.985 -13.348 1.241 1.00 83.81 263 VAL A CA 1
ATOM 2091 C C . VAL A 1 263 ? -10.684 -12.826 1.858 1.00 83.81 263 VAL A C 1
ATOM 2093 O O . VAL A 1 263 ? -10.702 -11.779 2.503 1.00 83.81 263 VAL A O 1
ATOM 2096 N N . GLU A 1 264 ? -9.548 -13.471 1.587 1.00 85.69 264 GLU A N 1
ATOM 2097 C CA . GLU A 1 264 ? -8.225 -13.060 2.079 1.00 85.69 264 GLU A CA 1
ATOM 2098 C C . GLU A 1 264 ? -7.818 -11.667 1.563 1.00 85.69 264 GLU A C 1
ATOM 2100 O O . GLU A 1 264 ? -7.331 -10.820 2.321 1.00 85.69 264 GLU A O 1
ATOM 2105 N N . LYS A 1 265 ? -8.106 -11.362 0.291 1.00 87.38 265 LYS A N 1
ATOM 2106 C CA . LYS A 1 265 ? -7.890 -10.030 -0.290 1.00 87.38 265 LYS A CA 1
ATOM 2107 C C . LYS A 1 265 ? -8.747 -8.960 0.394 1.00 87.38 265 LYS A C 1
ATOM 2109 O O . LYS A 1 265 ? -8.222 -7.898 0.737 1.00 87.38 265 LYS A O 1
ATOM 2114 N N . ARG A 1 266 ? -10.037 -9.230 0.650 1.00 88.81 266 ARG A N 1
ATOM 2115 C CA . ARG A 1 266 ? -10.902 -8.317 1.425 1.00 88.81 266 ARG A CA 1
ATOM 2116 C C . ARG A 1 266 ? -10.425 -8.181 2.883 1.00 88.81 266 ARG A C 1
ATOM 2118 O O . ARG A 1 266 ? -10.430 -7.066 3.405 1.00 88.81 266 ARG A O 1
ATOM 2125 N N . ARG A 1 267 ? -9.941 -9.258 3.519 1.00 92.44 267 ARG A N 1
ATOM 2126 C CA . ARG A 1 267 ? -9.356 -9.244 4.877 1.00 92.44 267 ARG A CA 1
ATOM 2127 C C . ARG A 1 267 ? -8.160 -8.296 4.953 1.00 92.44 267 ARG A C 1
ATOM 2129 O O . ARG A 1 267 ? -8.155 -7.386 5.780 1.00 92.44 267 ARG A O 1
ATOM 2136 N N . ARG A 1 268 ? -7.200 -8.429 4.027 1.00 92.88 268 ARG A N 1
ATOM 2137 C CA . ARG A 1 268 ? -6.029 -7.539 3.917 1.00 92.88 268 ARG A CA 1
ATOM 2138 C C . ARG A 1 268 ? -6.425 -6.073 3.712 1.00 92.88 268 ARG A C 1
ATOM 2140 O O . ARG A 1 268 ? -5.806 -5.192 4.312 1.00 92.88 268 ARG A O 1
ATOM 2147 N N . VAL A 1 269 ? -7.450 -5.798 2.899 1.00 94.44 269 VAL A N 1
ATOM 2148 C CA . VAL A 1 269 ? -7.986 -4.437 2.704 1.00 94.44 269 VAL A CA 1
ATOM 2149 C C . VAL A 1 269 ? -8.536 -3.868 4.013 1.00 94.44 269 VAL A C 1
ATOM 2151 O O . VAL A 1 269 ? -8.111 -2.789 4.425 1.00 94.44 269 VAL A O 1
ATOM 2154 N N . LEU A 1 270 ? -9.411 -4.602 4.704 1.00 95.25 270 LEU A N 1
ATOM 2155 C CA . LEU A 1 270 ? -10.029 -4.166 5.960 1.00 95.25 270 LEU A CA 1
ATOM 2156 C C . LEU A 1 270 ? -8.987 -3.916 7.059 1.00 95.25 270 LEU A C 1
ATOM 2158 O O . LEU A 1 270 ? -8.980 -2.848 7.671 1.00 95.25 270 LEU A O 1
ATOM 2162 N N . GLU A 1 271 ? -8.065 -4.854 7.277 1.00 95.19 271 GLU A N 1
ATOM 2163 C CA . GLU A 1 271 ? -7.006 -4.710 8.285 1.00 95.19 271 GLU A CA 1
ATOM 2164 C C . GLU A 1 271 ? -6.099 -3.507 7.989 1.00 95.19 271 GLU A C 1
ATOM 2166 O O . GLU A 1 271 ? -5.732 -2.762 8.901 1.00 95.19 271 GLU A O 1
ATOM 2171 N N . THR A 1 272 ? -5.798 -3.252 6.712 1.00 95.44 272 THR A N 1
ATOM 2172 C CA . THR A 1 272 ? -5.023 -2.072 6.311 1.00 95.44 272 THR A CA 1
ATOM 2173 C C . THR A 1 272 ? -5.799 -0.774 6.554 1.00 95.44 272 THR A C 1
ATOM 2175 O O . THR A 1 272 ? -5.219 0.179 7.071 1.00 95.44 272 THR A O 1
ATOM 2178 N N . ILE A 1 273 ? -7.105 -0.732 6.254 1.00 96.38 273 ILE A N 1
ATOM 2179 C CA . ILE A 1 273 ? -7.975 0.421 6.546 1.00 96.38 273 ILE A CA 1
ATOM 2180 C C . ILE A 1 273 ? -7.976 0.732 8.046 1.00 96.38 273 ILE A C 1
ATOM 2182 O O . ILE A 1 273 ? -7.735 1.880 8.415 1.00 96.38 273 ILE A O 1
ATOM 2186 N N . VAL A 1 274 ? -8.170 -0.272 8.911 1.00 95.81 274 VAL A N 1
ATOM 2187 C CA . VAL A 1 274 ? -8.195 -0.096 10.378 1.00 95.81 274 VAL A CA 1
ATOM 2188 C C . VAL A 1 274 ? -6.877 0.474 10.904 1.00 95.81 274 VAL A C 1
ATOM 2190 O O . VAL A 1 274 ? -6.888 1.420 11.693 1.00 95.81 274 VAL A O 1
ATOM 2193 N N . ASN A 1 275 ? -5.742 -0.018 10.402 1.00 94.19 275 ASN A N 1
ATOM 2194 C CA . ASN A 1 275 ? -4.415 0.502 10.749 1.00 94.19 275 ASN A CA 1
ATOM 2195 C C . ASN A 1 275 ? -4.186 1.958 10.279 1.00 94.19 275 ASN A C 1
ATOM 2197 O O . ASN A 1 275 ? -3.325 2.659 10.816 1.00 94.19 275 ASN A O 1
ATOM 2201 N N . MET A 1 276 ? -4.958 2.446 9.301 1.00 95.19 276 MET A N 1
ATOM 2202 C CA . MET A 1 276 ? -4.874 3.819 8.794 1.00 95.19 276 MET A CA 1
ATOM 2203 C C . MET A 1 276 ? -5.815 4.819 9.482 1.00 95.19 276 MET A C 1
ATOM 2205 O O . MET A 1 276 ? -5.603 6.023 9.305 1.00 95.19 276 MET A O 1
ATOM 2209 N N . ILE A 1 277 ? -6.794 4.373 10.278 1.00 94.69 277 ILE A N 1
ATOM 2210 C CA . ILE A 1 277 ? -7.743 5.262 10.972 1.00 94.69 277 ILE A CA 1
ATOM 2211 C C . ILE A 1 277 ? -6.976 6.209 11.927 1.00 94.69 277 ILE A C 1
ATOM 2213 O O . ILE A 1 277 ? -6.215 5.719 12.775 1.00 94.69 277 ILE A O 1
ATOM 2217 N N . PRO A 1 278 ? -7.163 7.545 11.849 1.00 92.25 278 PRO A N 1
ATOM 2218 C CA . PRO A 1 278 ? -6.547 8.499 12.779 1.00 92.25 278 PRO A CA 1
ATOM 2219 C C . PRO A 1 278 ? -6.882 8.201 14.247 1.00 92.25 278 PRO A C 1
ATOM 2221 O O . PRO A 1 278 ? -7.907 7.592 14.546 1.00 92.25 278 PRO A O 1
ATOM 2224 N N . ALA A 1 279 ? -6.013 8.599 15.178 1.00 87.88 279 ALA A N 1
ATOM 2225 C CA . ALA A 1 279 ? -6.228 8.346 16.608 1.00 87.88 279 ALA A CA 1
ATOM 2226 C C . ALA A 1 279 ? -7.326 9.244 17.215 1.00 87.88 279 ALA A C 1
ATOM 2228 O O . ALA A 1 279 ? -7.865 8.939 18.277 1.00 87.88 279 ALA A O 1
ATOM 2229 N N . ASP A 1 280 ? -7.640 10.342 16.532 1.00 86.88 280 ASP A N 1
ATOM 2230 C CA . ASP A 1 280 ? -8.551 11.396 16.950 1.00 86.88 280 ASP A CA 1
ATOM 2231 C C . ASP A 1 280 ? -10.004 10.906 17.034 1.00 86.88 280 ASP A C 1
ATOM 2233 O O . ASP A 1 280 ? -10.521 10.259 16.114 1.00 86.88 280 ASP A O 1
ATOM 2237 N N . ARG A 1 281 ? -10.691 11.266 18.124 1.00 83.75 281 ARG A N 1
ATOM 2238 C CA . ARG A 1 281 ? -12.140 11.069 18.262 1.00 83.75 281 ARG A CA 1
ATOM 2239 C C . ARG A 1 281 ? -12.877 11.917 17.217 1.00 83.75 281 ARG A C 1
ATOM 2241 O O . ARG A 1 281 ? -12.489 13.050 16.943 1.00 83.75 281 ARG A O 1
ATOM 2248 N N . GLY A 1 282 ? -13.924 11.359 16.616 1.00 84.44 282 GLY A N 1
ATOM 2249 C CA . GLY A 1 282 ? -14.669 11.980 15.524 1.00 84.44 282 GLY A CA 1
ATOM 2250 C C . GLY A 1 282 ? -13.905 12.022 14.197 1.00 84.44 282 GLY A C 1
ATOM 2251 O O . GLY A 1 282 ? -14.254 12.823 13.333 1.00 84.44 282 GLY A O 1
ATOM 2252 N N . SER A 1 283 ? -12.846 11.218 14.017 1.00 91.81 283 SER A N 1
ATOM 2253 C CA . SER A 1 283 ? -12.129 11.111 12.735 1.00 91.81 283 SER A CA 1
ATOM 2254 C C . SER A 1 283 ? -12.911 10.328 11.675 1.00 91.81 283 SER A C 1
ATOM 2256 O O . SER A 1 283 ? -12.839 10.683 10.503 1.00 91.81 283 SER A O 1
ATOM 2258 N N . ILE A 1 284 ? -13.696 9.317 12.068 1.00 94.19 284 ILE A N 1
ATOM 2259 C CA . ILE A 1 284 ? -14.717 8.671 11.223 1.00 94.19 284 ILE A CA 1
ATOM 2260 C C . ILE A 1 284 ? -15.949 8.337 12.072 1.00 94.19 284 ILE A C 1
ATOM 2262 O O . ILE A 1 284 ? -15.848 8.221 13.293 1.00 94.19 284 ILE A O 1
ATOM 2266 N N . SER A 1 285 ? -17.111 8.194 11.432 1.00 93.44 285 SER A N 1
ATOM 2267 C CA . SER A 1 285 ? -18.382 7.928 12.107 1.00 93.44 285 SER A CA 1
ATOM 2268 C C . SER A 1 285 ? -18.436 6.550 12.775 1.00 93.44 285 SER A C 1
ATOM 2270 O O . SER A 1 285 ? -17.864 5.563 12.306 1.00 93.44 285 SER A O 1
ATOM 2272 N N . ILE A 1 286 ? -19.205 6.476 13.860 1.00 93.88 286 ILE A N 1
ATOM 2273 C CA . ILE A 1 286 ? -19.474 5.233 14.585 1.00 93.88 286 ILE A CA 1
ATOM 2274 C C . ILE A 1 286 ? -20.192 4.190 13.714 1.00 93.88 286 ILE A C 1
ATOM 2276 O O . ILE A 1 286 ? -19.760 3.043 13.704 1.00 93.88 286 ILE A O 1
ATOM 2280 N N . GLY A 1 287 ? -21.172 4.570 12.884 1.00 92.94 287 GLY A N 1
ATOM 2281 C CA . GLY A 1 287 ? -21.793 3.651 11.918 1.00 92.94 287 GLY A CA 1
ATOM 2282 C C . GLY A 1 287 ? -20.804 3.016 10.935 1.00 92.94 287 GLY A C 1
ATOM 2283 O O . GLY A 1 287 ? -20.939 1.842 10.594 1.00 92.94 287 GLY A O 1
ATOM 2284 N N . PHE A 1 288 ? -19.748 3.733 10.532 1.00 93.88 288 PHE A N 1
ATOM 2285 C CA . PHE A 1 288 ? -18.693 3.145 9.704 1.00 93.88 288 PHE A CA 1
ATOM 2286 C C . PHE A 1 288 ? -17.809 2.166 10.488 1.00 93.88 288 PHE A C 1
ATOM 2288 O O . PHE A 1 288 ? -17.500 1.090 9.979 1.00 93.88 288 PHE A O 1
ATOM 2295 N N . LEU A 1 289 ? -17.443 2.487 11.734 1.00 95.00 289 LEU A N 1
ATOM 2296 C CA . LEU A 1 289 ? -16.703 1.565 12.608 1.00 95.00 289 LEU A CA 1
ATOM 2297 C C . LEU A 1 289 ? -17.504 0.282 12.892 1.00 95.00 289 LEU A C 1
ATOM 2299 O O . LEU A 1 289 ? -16.945 -0.813 12.840 1.00 95.00 289 LEU A O 1
ATOM 2303 N N . LEU A 1 290 ? -18.814 0.411 13.109 1.00 94.19 290 LEU A N 1
ATOM 2304 C CA . LEU A 1 290 ? -19.749 -0.699 13.295 1.00 94.19 290 LEU A CA 1
ATOM 2305 C C . LEU A 1 290 ? -19.894 -1.553 12.021 1.00 94.19 290 LEU A C 1
ATOM 2307 O O . LEU A 1 290 ? -19.817 -2.780 12.096 1.00 94.19 290 LEU A O 1
ATOM 2311 N N . ARG A 1 291 ? -19.988 -0.931 10.836 1.00 92.19 291 ARG A N 1
ATOM 2312 C CA . ARG A 1 291 ? -19.971 -1.637 9.539 1.00 92.19 291 ARG A CA 1
ATOM 2313 C C . ARG A 1 291 ? -18.651 -2.380 9.305 1.00 92.19 291 ARG A C 1
ATOM 2315 O O . ARG A 1 291 ? -18.678 -3.549 8.928 1.00 92.19 291 ARG A O 1
ATOM 2322 N N . LEU A 1 292 ? -17.500 -1.759 9.590 1.00 94.06 292 LEU A N 1
ATOM 2323 C CA . LEU A 1 292 ? -16.194 -2.433 9.531 1.00 94.06 292 LEU A CA 1
ATOM 2324 C C . LEU A 1 292 ? -16.096 -3.601 10.525 1.00 94.06 292 LEU A C 1
ATOM 2326 O O . LEU A 1 292 ? -15.494 -4.620 10.195 1.00 94.06 292 LEU A O 1
ATOM 2330 N N . LEU A 1 293 ? -16.689 -3.488 11.717 1.00 93.81 293 LEU A N 1
ATOM 2331 C CA . LEU A 1 293 ? -16.730 -4.569 12.706 1.00 93.81 293 LEU A CA 1
ATOM 2332 C C . LEU A 1 293 ? -17.614 -5.740 12.250 1.00 93.81 293 LEU A C 1
ATOM 2334 O O . LEU A 1 293 ? -17.204 -6.889 12.400 1.00 93.81 293 LEU A O 1
ATOM 2338 N N . SER A 1 294 ? -18.770 -5.470 11.636 1.00 91.38 294 SER A N 1
ATOM 2339 C CA . SER A 1 294 ? -19.651 -6.507 11.075 1.00 91.38 294 SER A CA 1
ATOM 2340 C C . SER A 1 294 ? -18.984 -7.245 9.906 1.00 91.38 294 SER A C 1
ATOM 2342 O O . SER A 1 294 ? -18.868 -8.472 9.927 1.00 91.38 294 SER A O 1
ATOM 2344 N N . ILE A 1 295 ? -18.413 -6.507 8.944 1.00 89.69 295 ILE A N 1
ATOM 2345 C CA . ILE A 1 295 ? -17.632 -7.092 7.840 1.00 89.69 295 ILE A CA 1
ATOM 2346 C C . ILE A 1 295 ? -16.414 -7.859 8.391 1.00 89.69 295 ILE A C 1
ATOM 2348 O O . ILE A 1 295 ? -16.086 -8.938 7.901 1.00 89.69 295 ILE A O 1
ATOM 2352 N N . GLY A 1 296 ? -15.762 -7.348 9.441 1.00 91.00 296 GLY A N 1
ATOM 2353 C CA . GLY A 1 296 ? -14.622 -7.999 10.087 1.00 91.00 296 GLY A CA 1
ATOM 2354 C C . GLY A 1 296 ? -14.976 -9.309 10.797 1.00 91.00 296 GLY A C 1
ATOM 2355 O O . GLY A 1 296 ? -14.214 -10.272 10.704 1.00 91.00 296 GLY A O 1
ATOM 2356 N N . ASN A 1 297 ? -16.141 -9.369 11.451 1.00 88.62 297 ASN A N 1
ATOM 2357 C CA . ASN A 1 297 ? -16.694 -10.596 12.028 1.00 88.62 297 ASN A CA 1
ATOM 2358 C C . ASN A 1 297 ? -16.957 -11.652 10.944 1.00 88.62 297 ASN A C 1
ATOM 2360 O O . ASN A 1 297 ? -16.589 -12.806 11.133 1.00 88.62 297 ASN A O 1
ATOM 2364 N N . PHE A 1 298 ? -17.546 -11.252 9.812 1.00 84.50 298 PHE A N 1
ATOM 2365 C CA . PHE A 1 298 ? -17.873 -12.149 8.699 1.00 84.50 298 PHE A CA 1
ATOM 2366 C C . PHE A 1 298 ? -16.633 -12.690 7.968 1.00 84.50 298 PHE A C 1
ATOM 2368 O O . PHE A 1 298 ? -16.572 -13.866 7.627 1.00 84.50 298 PHE A O 1
ATOM 2375 N N . ILE A 1 299 ? -15.631 -11.836 7.733 1.00 87.31 299 ILE A N 1
ATOM 2376 C CA . ILE A 1 299 ? -14.406 -12.188 6.993 1.00 87.31 299 ILE A CA 1
ATOM 2377 C C . ILE A 1 299 ? -13.378 -12.935 7.868 1.00 87.31 299 ILE A C 1
ATOM 2379 O O . ILE A 1 299 ? -12.480 -13.582 7.336 1.00 87.31 299 ILE A O 1
ATOM 2383 N N . GLY A 1 300 ? -13.487 -12.860 9.199 1.00 86.62 300 GLY A N 1
ATOM 2384 C CA . GLY A 1 300 ? -12.520 -13.478 10.113 1.00 86.62 300 GLY A CA 1
ATOM 2385 C C . GLY A 1 300 ? -11.211 -12.688 10.222 1.00 86.62 300 GLY A C 1
ATOM 2386 O O . GLY A 1 300 ? -10.123 -13.243 10.075 1.00 86.62 300 GLY A O 1
ATOM 2387 N N . VAL A 1 301 ? -11.303 -11.374 10.454 1.00 93.06 301 VAL A N 1
ATOM 2388 C CA . VAL A 1 301 ? -10.122 -10.507 10.654 1.00 93.06 301 VAL A CA 1
ATOM 2389 C C . VAL A 1 301 ? -9.365 -10.855 11.938 1.00 93.06 301 VAL A C 1
ATOM 2391 O O . VAL A 1 301 ? -9.922 -11.442 12.868 1.00 93.06 301 VAL A O 1
ATOM 2394 N N . SER A 1 302 ? -8.094 -10.450 12.018 1.00 93.50 302 SER A N 1
ATOM 2395 C CA . SER A 1 302 ? -7.241 -10.745 13.171 1.00 93.50 302 SER A CA 1
ATOM 2396 C C . SER A 1 302 ? -7.873 -10.299 14.507 1.00 93.50 302 SER A C 1
ATOM 2398 O O . SER A 1 302 ? -8.543 -9.258 14.565 1.00 93.50 302 SER A O 1
ATOM 2400 N N . PRO A 1 303 ? -7.626 -11.017 15.622 1.00 93.88 303 PRO A N 1
ATOM 2401 C CA . PRO A 1 303 ? -8.170 -10.640 16.928 1.00 93.88 303 PRO A CA 1
ATOM 2402 C C . PRO A 1 303 ? -7.684 -9.258 17.390 1.00 93.88 303 PRO A C 1
ATOM 2404 O O . PRO A 1 303 ? -8.402 -8.573 18.114 1.00 93.88 303 PRO A O 1
ATOM 2407 N N . VAL A 1 304 ? -6.510 -8.811 16.925 1.00 94.56 304 VAL A N 1
ATOM 2408 C CA . VAL A 1 304 ? -5.986 -7.457 17.168 1.00 94.56 304 VAL A CA 1
ATOM 2409 C C . VAL A 1 304 ? -6.840 -6.411 16.446 1.00 94.56 304 VAL A C 1
ATOM 2411 O O . VAL A 1 304 ? -7.272 -5.439 17.061 1.00 94.56 304 VAL A O 1
ATOM 2414 N N . THR A 1 305 ? -7.155 -6.635 15.167 1.00 95.00 305 THR A N 1
ATOM 2415 C CA . THR A 1 305 ? -8.029 -5.757 14.370 1.00 95.00 305 THR A CA 1
ATOM 2416 C C . THR A 1 305 ? -9.444 -5.702 14.948 1.00 95.00 305 THR A C 1
ATOM 2418 O O . THR A 1 305 ? -10.008 -4.616 15.079 1.00 95.00 305 THR A O 1
ATOM 2421 N N . LYS A 1 306 ? -10.003 -6.851 15.354 1.00 95.19 306 LYS A N 1
ATOM 2422 C CA . LYS A 1 306 ? -11.321 -6.927 16.002 1.00 95.19 306 LYS A CA 1
ATOM 2423 C C . LYS A 1 306 ? -11.345 -6.190 17.345 1.00 95.19 306 LYS A C 1
ATOM 2425 O O . LYS A 1 306 ? -12.268 -5.417 17.590 1.00 95.19 306 LYS A O 1
ATOM 2430 N N . ALA A 1 307 ? -10.325 -6.371 18.188 1.00 94.12 307 ALA A N 1
ATOM 2431 C CA . ALA A 1 307 ? -10.205 -5.653 19.458 1.00 94.12 307 ALA A CA 1
ATOM 2432 C C . ALA A 1 307 ? -10.069 -4.133 19.259 1.00 94.12 307 ALA A C 1
ATOM 2434 O O . ALA A 1 307 ? -10.690 -3.362 19.988 1.00 94.12 307 ALA A O 1
ATOM 2435 N N . GLU A 1 308 ? -9.313 -3.690 18.252 1.00 94.06 308 GLU A N 1
ATOM 2436 C CA . GLU A 1 308 ? -9.146 -2.267 17.940 1.00 94.06 308 GLU A CA 1
ATOM 2437 C C . GLU A 1 308 ? -10.434 -1.631 17.384 1.00 94.06 308 GLU A C 1
ATOM 2439 O O . GLU A 1 308 ? -10.791 -0.521 17.783 1.00 94.06 308 GLU A O 1
ATOM 2444 N N . LEU A 1 309 ? -11.182 -2.345 16.533 1.00 95.44 309 LEU A N 1
ATOM 2445 C CA . LEU A 1 309 ? -12.506 -1.916 16.067 1.00 95.44 309 LEU A CA 1
ATOM 2446 C C . LEU A 1 309 ? -13.516 -1.820 17.219 1.00 95.44 309 LEU A C 1
ATOM 2448 O O . LEU A 1 309 ? -14.194 -0.798 17.341 1.00 95.44 309 LEU A O 1
ATOM 2452 N N . LEU A 1 310 ? -13.576 -2.824 18.101 1.00 95.00 310 LEU A N 1
ATOM 2453 C CA . LEU A 1 310 ? -14.403 -2.788 19.316 1.00 95.00 310 LEU A CA 1
ATOM 2454 C C . LEU A 1 310 ? -14.035 -1.592 20.208 1.00 95.00 310 LEU A C 1
ATOM 2456 O O . LEU A 1 310 ? -14.920 -0.850 20.633 1.00 95.00 310 LEU A O 1
ATOM 2460 N N . ARG A 1 311 ? -12.734 -1.356 20.432 1.00 92.75 311 ARG A N 1
ATOM 2461 C CA . ARG A 1 311 ? -12.219 -0.252 21.256 1.00 92.75 311 ARG A CA 1
ATOM 2462 C C . ARG A 1 311 ? -12.550 1.126 20.676 1.00 92.75 311 ARG A C 1
ATOM 2464 O O . ARG A 1 311 ? -12.905 2.030 21.427 1.00 92.75 311 ARG A O 1
ATOM 2471 N N . ARG A 1 312 ? -12.435 1.318 19.357 1.00 93.50 312 ARG A N 1
ATOM 2472 C CA . ARG A 1 312 ? -12.772 2.598 18.701 1.00 93.50 312 ARG A CA 1
ATOM 2473 C C . ARG A 1 312 ? -14.274 2.835 18.600 1.00 93.50 312 ARG A C 1
ATOM 2475 O O . ARG A 1 312 ? -14.701 3.985 18.700 1.00 93.50 312 ARG A O 1
ATOM 2482 N N . SER A 1 313 ? -15.055 1.768 18.430 1.00 94.69 313 SER A N 1
ATOM 2483 C CA . SER A 1 313 ? -16.519 1.841 18.407 1.00 94.69 313 SER A CA 1
ATOM 2484 C C . SER A 1 313 ? -17.055 2.252 19.778 1.00 94.69 313 SER A C 1
ATOM 2486 O O . SER A 1 313 ? -17.817 3.209 19.894 1.00 94.69 313 SER A O 1
ATOM 2488 N N . SER A 1 314 ? -16.587 1.601 20.846 1.00 93.06 314 SER A N 1
ATOM 2489 C CA . SER A 1 314 ? -17.040 1.900 22.205 1.00 93.06 314 SER A CA 1
ATOM 2490 C C . SER A 1 314 ? -16.717 3.327 22.656 1.00 93.06 314 SER A C 1
ATOM 2492 O O . SER A 1 314 ? -17.576 3.980 23.241 1.00 93.06 314 SER A O 1
ATOM 2494 N N . LEU A 1 315 ? -15.532 3.857 22.320 1.00 90.12 315 LEU A N 1
ATOM 2495 C CA . LEU A 1 315 ? -15.127 5.237 22.645 1.00 90.12 315 LEU A CA 1
ATOM 2496 C C . LEU A 1 315 ? -16.032 6.330 22.037 1.00 90.12 315 LEU A C 1
ATOM 2498 O O . LEU A 1 315 ? -15.925 7.491 22.429 1.00 90.12 315 LEU A O 1
ATOM 2502 N N . GLN A 1 316 ? -16.893 5.981 21.076 1.00 91.50 316 GLN A N 1
ATOM 2503 C CA . GLN A 1 316 ? -17.785 6.901 20.357 1.00 91.50 316 GLN A CA 1
ATOM 2504 C C . GLN A 1 316 ? -19.255 6.448 20.389 1.00 91.50 316 GLN A C 1
ATOM 2506 O O . GLN A 1 316 ? -20.092 7.010 19.686 1.00 91.50 316 GLN A O 1
ATOM 2511 N N . LEU A 1 317 ? -19.605 5.467 21.231 1.00 93.31 317 LEU A N 1
ATOM 2512 C CA . LEU A 1 317 ? -20.963 4.917 21.307 1.00 93.31 317 LEU A CA 1
ATOM 2513 C C . LEU A 1 317 ? -22.017 5.971 21.707 1.00 93.31 317 LEU A C 1
ATOM 2515 O O . LEU A 1 317 ? -23.163 5.887 21.284 1.00 93.31 317 LEU A O 1
ATOM 2519 N N . GLU A 1 318 ? -21.633 7.014 22.452 1.00 91.75 318 GLU A N 1
ATOM 2520 C CA . GLU A 1 318 ? -22.521 8.138 22.804 1.00 91.75 318 GLU A CA 1
ATOM 2521 C C . GLU A 1 318 ? -22.811 9.134 21.652 1.00 91.75 318 GLU A C 1
ATOM 2523 O O . GLU A 1 318 ? -23.491 10.143 21.872 1.00 91.75 318 GLU A O 1
ATOM 2528 N N . GLU A 1 319 ? -22.259 8.894 20.458 1.00 91.94 319 GLU A N 1
ATOM 2529 C CA . GLU A 1 319 ? -22.518 9.648 19.219 1.00 91.94 319 GLU A CA 1
ATOM 2530 C C . GLU A 1 319 ? -23.382 8.863 18.216 1.00 91.94 319 GLU A C 1
ATOM 2532 O O . GLU A 1 319 ? -23.799 9.427 17.206 1.00 91.94 319 GLU A O 1
ATOM 2537 N N . ALA A 1 320 ? -23.659 7.580 18.473 1.00 94.81 320 ALA A N 1
ATOM 2538 C CA . ALA A 1 320 ? -24.425 6.735 17.562 1.00 94.81 320 ALA A CA 1
ATOM 2539 C C . ALA A 1 320 ? -25.921 7.072 17.561 1.00 94.81 320 ALA A C 1
ATOM 2541 O O . ALA A 1 320 ? -26.516 7.407 18.587 1.00 94.81 320 ALA A O 1
ATOM 2542 N N . THR A 1 321 ? -26.542 6.918 16.395 1.00 94.75 321 THR A N 1
ATOM 2543 C CA . THR A 1 321 ? -27.995 6.842 16.244 1.00 94.75 321 THR A CA 1
ATOM 2544 C C . THR A 1 321 ? -28.449 5.383 16.303 1.00 94.75 321 THR A C 1
ATOM 2546 O O . THR A 1 321 ? -27.645 4.460 16.173 1.00 94.75 321 THR A O 1
ATOM 2549 N N . VAL A 1 322 ? -29.756 5.145 16.454 1.00 94.44 322 VAL A N 1
ATOM 2550 C CA . VAL A 1 322 ? -30.304 3.777 16.386 1.00 94.44 322 VAL A CA 1
ATOM 2551 C C . VAL A 1 322 ? -29.967 3.121 15.041 1.00 94.44 322 VAL A C 1
ATOM 2553 O O . VAL A 1 322 ? -29.574 1.960 15.023 1.00 94.44 322 VAL A O 1
ATOM 2556 N N . ASN A 1 323 ? -30.030 3.880 13.940 1.00 92.50 323 ASN A N 1
ATOM 2557 C CA . ASN A 1 323 ? -29.759 3.391 12.585 1.00 92.50 323 ASN A CA 1
ATOM 2558 C C . ASN A 1 323 ? -28.325 2.866 12.409 1.00 92.50 323 ASN A C 1
ATOM 2560 O O . ASN A 1 323 ? -28.134 1.900 11.677 1.00 92.50 323 ASN A O 1
ATOM 2564 N N . ASP A 1 324 ? -27.334 3.448 13.095 1.00 92.50 324 ASP A N 1
ATOM 2565 C CA . ASP A 1 324 ? -25.934 2.992 13.040 1.00 92.50 324 ASP A CA 1
ATOM 2566 C C . ASP A 1 324 ? -25.750 1.571 13.609 1.00 92.50 324 ASP A C 1
ATOM 2568 O O . ASP A 1 324 ? -24.782 0.891 13.276 1.00 92.50 324 ASP A O 1
ATOM 2572 N N . MET A 1 325 ? -26.682 1.115 14.457 1.00 93.06 325 MET A N 1
ATOM 2573 C CA . MET A 1 325 ? -26.684 -0.213 15.082 1.00 93.06 325 MET A CA 1
ATOM 2574 C C . MET A 1 325 ? -27.618 -1.217 14.384 1.00 93.06 325 MET A C 1
ATOM 2576 O O . MET A 1 325 ? -27.631 -2.390 14.754 1.00 93.06 325 MET A O 1
ATOM 2580 N N . LEU A 1 326 ? -28.397 -0.800 13.376 1.00 90.12 326 LEU A N 1
ATOM 2581 C CA . LEU A 1 326 ? -29.304 -1.673 12.612 1.00 90.12 326 LEU A CA 1
ATOM 2582 C C . LEU A 1 326 ? -28.551 -2.471 11.530 1.00 90.12 326 LEU A C 1
ATOM 2584 O O . LEU A 1 326 ? -28.905 -2.459 10.352 1.00 90.12 326 LEU A O 1
ATOM 2588 N N . LEU A 1 327 ? -27.490 -3.163 11.946 1.00 85.19 327 LEU A N 1
ATOM 2589 C CA . LEU A 1 327 ? -26.643 -3.999 11.095 1.00 85.19 327 LEU A CA 1
ATOM 2590 C C . LEU A 1 327 ? -27.350 -5.335 10.799 1.00 85.19 327 LEU A C 1
ATOM 2592 O O . LEU A 1 327 ? -27.805 -5.971 11.752 1.00 85.19 327 LEU A O 1
ATOM 2596 N N . PRO A 1 328 ? -27.426 -5.802 9.538 1.00 82.00 328 PRO A N 1
ATOM 2597 C CA . PRO A 1 328 ? -28.018 -7.100 9.218 1.00 82.00 328 PRO A CA 1
ATOM 2598 C C . PRO A 1 328 ? -27.246 -8.272 9.837 1.00 82.00 328 PRO A C 1
ATOM 2600 O O . PRO A 1 328 ? -26.019 -8.353 9.707 1.00 82.00 328 PRO A O 1
ATOM 2603 N N . SER A 1 329 ? -27.968 -9.213 10.449 1.00 77.94 329 SER A N 1
ATOM 2604 C CA . SER A 1 329 ? -27.389 -10.460 10.946 1.00 77.94 329 SER A CA 1
ATOM 2605 C C . SER A 1 329 ? -26.895 -11.322 9.788 1.00 77.94 329 SER A C 1
ATOM 2607 O O . SER A 1 329 ? -27.665 -11.729 8.916 1.00 77.94 329 SER A O 1
ATOM 2609 N N . GLN A 1 330 ? -25.607 -11.661 9.807 1.00 67.31 330 GLN A N 1
ATOM 2610 C CA . GLN A 1 330 ? -25.026 -12.595 8.838 1.00 67.31 330 GLN A CA 1
ATOM 2611 C C . GLN A 1 330 ? -25.440 -14.054 9.122 1.00 67.31 330 GLN A C 1
ATOM 2613 O O . GLN A 1 330 ? -25.312 -14.907 8.246 1.00 67.31 330 GLN A O 1
ATOM 2618 N N . SER A 1 331 ? -25.978 -14.337 10.317 1.00 62.22 331 SER A N 1
ATOM 2619 C CA . SER A 1 331 ? -26.552 -15.630 10.709 1.00 62.22 331 SER A CA 1
ATOM 2620 C C . SER A 1 331 ? -28.082 -15.676 10.591 1.00 62.22 331 SER A C 1
ATOM 2622 O O . SER A 1 331 ? -28.697 -16.629 11.059 1.00 62.22 331 SER A O 1
ATOM 2624 N N . ALA A 1 332 ? -28.733 -14.713 9.922 1.00 56.50 332 ALA A N 1
ATOM 2625 C CA . ALA A 1 332 ? -30.198 -14.690 9.764 1.00 56.50 332 ALA A CA 1
ATOM 2626 C C . ALA A 1 332 ? -30.791 -15.995 9.176 1.00 56.50 332 ALA A C 1
ATOM 2628 O O . ALA A 1 332 ? -31.937 -16.337 9.460 1.00 56.50 332 ALA A O 1
ATOM 2629 N N . ALA A 1 333 ? -30.006 -16.755 8.400 1.00 54.75 333 ALA A N 1
ATOM 2630 C CA . ALA A 1 333 ? -30.395 -18.054 7.843 1.00 54.75 333 ALA A CA 1
ATOM 2631 C C . ALA A 1 333 ? -30.354 -19.235 8.843 1.00 54.75 333 ALA A C 1
ATOM 2633 O O . ALA A 1 333 ? -30.960 -20.267 8.563 1.00 54.75 333 ALA A O 1
ATOM 2634 N N . SER A 1 334 ? -29.657 -19.109 9.980 1.00 58.31 334 SER A N 1
ATOM 2635 C CA . SER A 1 334 ? -29.620 -20.112 11.061 1.00 58.31 334 SER A CA 1
ATOM 2636 C C . SER A 1 334 ? -30.353 -19.654 12.322 1.00 58.31 334 SER A C 1
ATOM 2638 O O . SER A 1 334 ? -30.988 -20.466 12.991 1.00 58.31 334 SER A O 1
ATOM 2640 N N . ASP A 1 335 ? -30.298 -18.357 12.627 1.00 58.88 335 ASP A N 1
ATOM 2641 C CA . ASP A 1 335 ? -30.729 -17.799 13.910 1.00 58.88 335 ASP A CA 1
ATOM 2642 C C . ASP A 1 335 ? -32.050 -17.011 13.808 1.00 58.88 335 ASP A C 1
ATOM 2644 O O . ASP A 1 335 ? -32.522 -16.469 14.809 1.00 58.88 335 ASP A O 1
ATOM 2648 N N . GLY A 1 336 ? -32.619 -16.885 12.603 1.00 64.25 336 GLY A N 1
ATOM 2649 C CA . GLY A 1 336 ? -33.945 -16.322 12.306 1.00 64.25 336 GLY A CA 1
ATOM 2650 C C . GLY A 1 336 ? -34.125 -14.806 12.477 1.00 64.25 336 GLY A C 1
ATOM 2651 O O . GLY A 1 336 ? -34.972 -14.225 11.801 1.00 64.25 336 GLY A O 1
ATOM 2652 N N . HIS A 1 337 ? -33.360 -14.159 13.356 1.00 74.44 337 HIS A N 1
ATOM 2653 C CA . HIS A 1 337 ? -33.456 -12.726 13.650 1.00 74.44 337 HIS A CA 1
ATOM 2654 C C . HIS A 1 337 ? -32.639 -11.867 12.669 1.00 74.44 337 HIS A C 1
ATOM 2656 O O . HIS A 1 337 ? -31.583 -12.269 12.178 1.00 74.44 337 HIS A O 1
ATOM 2662 N N . PHE A 1 338 ? -33.143 -10.669 12.371 1.00 78.50 338 PHE A N 1
ATOM 2663 C CA . PHE A 1 338 ? -32.688 -9.827 11.261 1.00 78.50 338 PHE A CA 1
ATOM 2664 C C . PHE A 1 338 ? -31.445 -8.979 11.580 1.00 78.50 338 PHE A C 1
ATOM 2666 O O . PHE A 1 338 ? -30.725 -8.594 10.660 1.00 78.50 338 PHE A O 1
ATOM 2673 N N . TYR A 1 339 ? -31.163 -8.687 12.855 1.00 85.88 339 TYR A N 1
ATOM 2674 C CA . TYR A 1 339 ? -30.103 -7.755 13.277 1.00 85.88 339 TYR A CA 1
ATOM 2675 C C . TYR A 1 339 ? -28.938 -8.443 14.010 1.00 85.88 339 TYR A C 1
ATOM 2677 O O . TYR A 1 339 ? -29.152 -9.412 14.731 1.00 85.88 339 TYR A O 1
ATOM 2685 N N . ASP A 1 340 ? -27.708 -7.932 13.871 1.00 87.75 340 ASP A N 1
ATOM 2686 C CA . ASP A 1 340 ? -26.524 -8.407 14.614 1.00 87.75 340 ASP A CA 1
ATOM 2687 C C . ASP A 1 340 ? -26.491 -7.817 16.039 1.00 87.75 340 ASP A C 1
ATOM 2689 O O . ASP A 1 340 ? -25.909 -6.763 16.313 1.00 87.75 340 ASP A O 1
ATOM 2693 N N . ILE A 1 341 ? -27.185 -8.499 16.950 1.00 91.38 341 ILE A N 1
ATOM 2694 C CA . ILE A 1 341 ? -27.390 -8.065 18.341 1.00 91.38 341 ILE A CA 1
ATOM 2695 C C . ILE A 1 341 ? -26.152 -8.335 19.206 1.00 91.38 341 ILE A C 1
ATOM 2697 O O . ILE A 1 341 ? -25.858 -7.579 20.134 1.00 91.38 341 ILE A O 1
ATOM 2701 N N . ASP A 1 342 ? -25.391 -9.384 18.886 1.00 90.94 342 ASP A N 1
ATOM 2702 C CA . ASP A 1 342 ? -24.224 -9.790 19.671 1.00 90.94 342 ASP A CA 1
ATOM 2703 C C . ASP A 1 342 ? -23.037 -8.842 19.426 1.00 90.94 342 ASP A C 1
ATOM 2705 O O . ASP A 1 342 ? -22.268 -8.560 20.349 1.00 90.94 342 ASP A O 1
ATOM 2709 N N . LEU A 1 343 ? -22.927 -8.257 18.224 1.00 92.81 343 LEU A N 1
ATOM 2710 C CA . LEU A 1 343 ? -22.017 -7.143 17.944 1.00 92.81 343 LEU A CA 1
ATOM 2711 C C . LEU A 1 343 ? -22.357 -5.910 18.792 1.00 92.81 343 LEU A C 1
ATOM 2713 O O . LEU A 1 343 ? -21.455 -5.333 19.406 1.00 92.81 343 LEU A O 1
ATOM 2717 N N . VAL A 1 344 ? -23.636 -5.523 18.875 1.00 94.75 344 VAL A N 1
ATOM 2718 C CA . VAL A 1 344 ? -24.076 -4.393 19.717 1.00 94.75 344 VAL A CA 1
ATOM 2719 C C . VAL A 1 344 ? -23.781 -4.673 21.196 1.00 94.75 344 VAL A C 1
ATOM 2721 O O . VAL A 1 344 ? -23.264 -3.794 21.889 1.00 94.75 344 VAL A O 1
ATOM 2724 N N . GLY A 1 345 ? -24.000 -5.909 21.657 1.00 94.31 345 GLY A N 1
ATOM 2725 C CA . GLY A 1 345 ? -23.610 -6.367 22.993 1.00 94.31 345 GLY A CA 1
ATOM 2726 C C . GLY A 1 345 ? -22.110 -6.228 23.258 1.00 94.31 345 GLY A C 1
ATOM 2727 O O . GLY A 1 345 ? -21.716 -5.583 24.227 1.00 94.31 345 GLY A O 1
ATOM 2728 N N . ALA A 1 346 ? -21.258 -6.733 22.363 1.00 94.81 346 ALA A N 1
ATOM 2729 C CA . ALA A 1 346 ? -19.803 -6.650 22.509 1.00 94.81 346 ALA A CA 1
ATOM 2730 C C . ALA A 1 346 ? -19.271 -5.199 22.511 1.00 94.81 346 ALA A C 1
ATOM 2732 O O . ALA A 1 346 ? -18.327 -4.875 23.239 1.00 94.81 346 ALA A O 1
ATOM 2733 N N . VAL A 1 347 ? -19.878 -4.297 21.728 1.00 96.56 347 VAL A N 1
ATOM 2734 C CA . VAL A 1 347 ? -19.532 -2.863 21.736 1.00 96.56 347 VAL A CA 1
ATOM 2735 C C . VAL A 1 347 ? -19.990 -2.189 23.036 1.00 96.56 347 VAL A C 1
ATOM 2737 O O . VAL A 1 347 ? -19.238 -1.389 23.600 1.00 96.56 347 VAL A O 1
ATOM 2740 N N . LEU A 1 348 ? -21.172 -2.544 23.554 1.00 96.19 348 LEU A N 1
ATOM 2741 C CA . LEU A 1 348 ? -21.684 -2.065 24.841 1.00 96.19 348 LEU A CA 1
ATOM 2742 C C . LEU A 1 348 ? -20.820 -2.547 26.019 1.00 96.19 348 LEU A C 1
ATOM 2744 O O . LEU A 1 348 ? -20.457 -1.741 26.874 1.00 96.19 348 LEU A O 1
ATOM 2748 N N . GLU A 1 349 ? -20.421 -3.819 26.050 1.00 95.12 349 GLU A N 1
ATOM 2749 C CA . GLU A 1 349 ? -19.502 -4.357 27.063 1.00 95.12 349 GLU A CA 1
ATOM 2750 C C . GLU A 1 349 ? -18.135 -3.661 27.021 1.00 95.12 349 GLU A C 1
ATOM 2752 O O . GLU A 1 349 ? -17.617 -3.248 28.062 1.00 95.12 349 GLU A O 1
ATOM 2757 N N . SER A 1 350 ? -17.577 -3.450 25.822 1.00 94.50 350 SER A N 1
ATOM 2758 C CA . SER A 1 350 ? -16.336 -2.687 25.620 1.00 94.50 350 SER A CA 1
ATOM 2759 C C . SER A 1 350 ? -16.457 -1.248 26.145 1.00 94.50 350 SER A C 1
ATOM 2761 O O . SER A 1 350 ? -15.546 -0.754 26.817 1.00 94.50 350 SER A O 1
ATOM 2763 N N . PHE A 1 351 ? -17.599 -0.587 25.912 1.00 94.50 351 PHE A N 1
ATOM 2764 C CA . PHE A 1 351 ? -17.888 0.750 26.443 1.00 94.50 351 PHE A CA 1
ATOM 2765 C C . PHE A 1 351 ? -17.981 0.748 27.967 1.00 94.50 351 PHE A C 1
ATOM 2767 O O . PHE A 1 351 ? -17.323 1.555 28.617 1.00 94.50 351 PHE A O 1
ATOM 2774 N N . LEU A 1 352 ? -18.716 -0.191 28.560 1.00 93.31 352 LEU A N 1
ATOM 2775 C CA . LEU A 1 352 ? -18.862 -0.292 30.011 1.00 93.31 352 LEU A CA 1
ATOM 2776 C C . LEU A 1 352 ? -17.536 -0.623 30.712 1.00 93.31 352 LEU A C 1
ATOM 2778 O O . LEU A 1 352 ? -17.263 -0.088 31.787 1.00 93.31 352 LEU A O 1
ATOM 2782 N N . LEU A 1 353 ? -16.681 -1.448 30.101 1.00 91.50 353 LEU A N 1
ATOM 2783 C CA . LEU A 1 353 ? -15.342 -1.758 30.608 1.00 91.50 353 LEU A CA 1
ATOM 2784 C C . LEU A 1 353 ? -14.402 -0.540 30.579 1.00 91.50 353 LEU A C 1
ATOM 2786 O O . LEU A 1 353 ? -13.520 -0.433 31.431 1.00 91.50 353 LEU A O 1
ATOM 2790 N N . GLN A 1 354 ? -14.582 0.367 29.616 1.00 87.69 354 GLN A N 1
ATOM 2791 C CA . GLN A 1 354 ? -13.835 1.625 29.513 1.00 87.69 354 GLN A CA 1
ATOM 2792 C C . GLN A 1 354 ? -14.398 2.683 30.468 1.00 87.69 354 GLN A C 1
ATOM 2794 O O . GLN A 1 354 ? -13.637 3.281 31.225 1.00 87.69 354 GLN A O 1
ATOM 2799 N N . TRP A 1 355 ? -15.721 2.840 30.515 1.00 88.69 355 TRP A N 1
ATOM 2800 C CA . TRP A 1 355 ? -16.416 3.788 31.386 1.00 88.69 355 TRP A CA 1
ATOM 2801 C C . TRP A 1 355 ? -16.145 3.529 32.874 1.00 88.69 355 TRP A C 1
ATOM 2803 O O . TRP A 1 355 ? -15.820 4.453 33.614 1.00 88.69 355 TRP A O 1
ATOM 2813 N N . ARG A 1 356 ? -16.117 2.258 33.305 1.00 88.31 356 ARG A N 1
ATOM 2814 C CA . ARG A 1 356 ? -15.720 1.861 34.675 1.00 88.31 356 ARG A CA 1
ATOM 2815 C C . ARG A 1 356 ? -14.263 2.203 35.046 1.00 88.31 356 ARG A C 1
ATOM 2817 O O . ARG A 1 356 ? -13.889 2.015 36.200 1.00 88.31 356 ARG A O 1
ATOM 2824 N N . ARG A 1 357 ? -13.431 2.652 34.097 1.00 84.38 357 ARG A N 1
ATOM 2825 C CA . ARG A 1 357 ? -12.038 3.098 34.317 1.00 84.38 357 ARG A CA 1
ATOM 2826 C C . ARG A 1 357 ? -11.880 4.624 34.259 1.00 84.38 357 ARG A C 1
ATOM 2828 O O . ARG A 1 357 ? -10.787 5.116 34.526 1.00 84.38 357 ARG A O 1
ATOM 2835 N N . GLN A 1 358 ? -12.928 5.361 33.887 1.00 77.44 358 GLN A N 1
ATOM 2836 C CA . GLN A 1 358 ? -12.935 6.826 33.878 1.00 77.44 358 GLN A CA 1
ATOM 2837 C C . GLN A 1 358 ? -13.203 7.376 35.290 1.00 77.44 358 GLN A C 1
ATOM 2839 O O . GLN A 1 358 ? -13.684 6.668 36.176 1.00 77.44 358 GLN A O 1
ATOM 2844 N N . SER A 1 359 ? -12.873 8.648 35.517 1.00 58.03 359 SER A N 1
ATOM 2845 C CA . SER A 1 359 ? -13.139 9.323 36.793 1.00 58.03 359 SER A CA 1
ATOM 2846 C C . SER A 1 359 ? -14.624 9.730 36.932 1.00 58.03 359 SER A C 1
ATOM 2848 O O . SER A 1 359 ? -15.333 9.791 35.923 1.00 58.03 359 SER A O 1
ATOM 2850 N N . PRO A 1 360 ? -15.127 10.043 38.150 1.00 53.94 360 PRO A N 1
ATOM 2851 C CA . PRO A 1 360 ? -16.569 10.214 38.431 1.00 53.94 360 PRO A CA 1
ATOM 2852 C C . PRO A 1 360 ? -17.293 11.432 37.806 1.00 53.94 360 PRO A C 1
ATOM 2854 O O . PRO A 1 360 ? -18.289 11.902 38.352 1.00 53.94 360 PRO A O 1
ATOM 2857 N N . GLY A 1 361 ? -16.804 11.981 36.688 1.00 56.47 361 GLY A N 1
ATOM 2858 C CA . GLY A 1 361 ? -17.427 13.096 35.962 1.00 56.47 361 GLY A CA 1
ATOM 2859 C C . GLY A 1 361 ? -18.305 12.682 34.772 1.00 56.47 361 GLY A C 1
ATOM 2860 O O . GLY A 1 361 ? -19.252 13.389 34.426 1.00 56.47 361 GLY A O 1
ATOM 2861 N N . GLU A 1 362 ? -18.046 11.532 34.140 1.00 62.62 362 GLU A N 1
ATOM 2862 C CA . GLU A 1 362 ? -18.687 11.138 32.871 1.00 62.62 362 GLU A CA 1
ATOM 2863 C C . GLU A 1 362 ? -20.059 10.450 33.042 1.00 62.62 362 GLU A C 1
ATOM 2865 O O . GLU A 1 362 ? -20.391 9.457 32.397 1.00 62.62 362 GLU A O 1
ATOM 2870 N N . HIS A 1 363 ? -20.925 11.015 33.887 1.00 75.38 363 HIS A N 1
ATOM 2871 C CA . HIS A 1 363 ? -22.314 10.553 34.043 1.00 75.38 363 HIS A CA 1
ATOM 2872 C C . HIS A 1 363 ? -23.229 10.942 32.861 1.00 75.38 363 HIS A C 1
ATOM 2874 O O . HIS A 1 363 ? -24.345 10.435 32.745 1.00 75.38 363 HIS A O 1
ATOM 2880 N N . ARG A 1 364 ? -22.780 11.835 31.963 1.00 81.06 364 ARG A N 1
ATOM 2881 C CA . ARG A 1 364 ? -23.550 12.266 30.779 1.00 81.06 364 ARG A CA 1
ATOM 2882 C C . ARG A 1 364 ? -23.483 11.257 29.623 1.00 81.06 364 ARG A C 1
ATOM 2884 O O . ARG A 1 364 ? -24.506 11.037 28.978 1.00 81.06 364 ARG A O 1
ATOM 2891 N N . SER A 1 365 ? -22.324 10.648 29.368 1.00 85.75 365 SER A N 1
ATOM 2892 C CA . SER A 1 365 ? -22.120 9.702 28.258 1.00 85.75 365 SER A CA 1
ATOM 2893 C C . SER A 1 365 ? -22.892 8.399 28.492 1.00 85.75 365 SER A C 1
ATOM 2895 O O . SER A 1 365 ? -23.707 8.006 27.659 1.00 85.75 365 SER A O 1
ATOM 2897 N N . ILE A 1 366 ? -22.753 7.797 29.679 1.00 92.06 366 ILE A N 1
ATOM 2898 C CA . ILE A 1 366 ? -23.488 6.585 30.083 1.00 92.06 366 ILE A CA 1
ATOM 2899 C C . ILE A 1 366 ? -25.020 6.743 30.006 1.00 92.06 366 ILE A C 1
ATOM 2901 O O . ILE A 1 366 ? -25.709 5.812 29.599 1.00 92.06 366 ILE A O 1
ATOM 2905 N N . ARG A 1 367 ? -25.568 7.931 30.307 1.00 93.00 367 ARG A N 1
ATOM 2906 C CA . ARG A 1 367 ? -27.014 8.212 30.187 1.00 93.00 367 ARG A CA 1
ATOM 2907 C C . ARG A 1 367 ? -27.496 8.352 28.743 1.00 93.00 367 ARG A C 1
ATOM 2909 O O . ARG A 1 367 ? -28.608 7.925 28.440 1.00 93.00 367 ARG A O 1
ATOM 2916 N N . LYS A 1 368 ? -26.677 8.905 27.839 1.00 93.75 368 LYS A N 1
ATOM 2917 C CA . LYS A 1 368 ? -26.977 8.869 26.396 1.00 93.75 368 LYS A CA 1
ATOM 2918 C C . LYS A 1 368 ? -26.995 7.431 25.886 1.00 93.75 368 LYS A C 1
ATOM 2920 O O . LYS A 1 368 ? -27.946 7.052 25.215 1.00 93.75 368 LYS A O 1
ATOM 2925 N N . VAL A 1 369 ? -25.977 6.636 26.236 1.00 95.12 369 VAL A N 1
ATOM 2926 C CA . VAL A 1 369 ? -25.892 5.222 25.833 1.00 95.12 369 VAL A CA 1
ATOM 2927 C C . VAL A 1 369 ? -27.063 4.418 26.409 1.00 95.12 369 VAL A C 1
ATOM 2929 O O . VAL A 1 369 ? -27.640 3.617 25.687 1.00 95.12 369 VAL A O 1
ATOM 2932 N N . GLY A 1 370 ? -27.503 4.701 27.641 1.00 95.50 370 GLY A N 1
ATOM 2933 C CA . GLY A 1 370 ? -28.739 4.146 28.204 1.00 95.50 370 GLY A CA 1
ATOM 2934 C C . GLY A 1 370 ? -29.961 4.386 27.310 1.00 95.50 370 GLY A C 1
ATOM 2935 O O . GLY A 1 370 ? -30.580 3.429 26.847 1.00 95.50 370 GLY A O 1
ATOM 2936 N N . LYS A 1 371 ? -30.260 5.653 26.979 1.00 95.50 371 LYS A N 1
ATOM 2937 C CA . LYS A 1 371 ? -31.391 5.993 26.091 1.00 95.50 371 LYS A CA 1
ATOM 2938 C C . LYS A 1 371 ? -31.222 5.445 24.665 1.00 95.50 371 LYS A C 1
ATOM 2940 O O . LYS A 1 371 ? -32.215 5.081 24.037 1.00 95.50 371 LYS A O 1
ATOM 2945 N N . LEU A 1 372 ? -29.992 5.353 24.157 1.00 96.88 372 LEU A N 1
ATOM 2946 C CA . LEU A 1 372 ? -29.675 4.780 22.845 1.00 96.88 372 LEU A CA 1
ATOM 2947 C C . LEU A 1 372 ? -29.973 3.272 22.790 1.00 96.88 372 LEU A C 1
ATOM 2949 O O . LEU A 1 372 ? -30.642 2.820 21.862 1.00 96.88 372 LEU A O 1
ATOM 2953 N N . ILE A 1 373 ? -29.526 2.510 23.793 1.00 97.00 373 ILE A N 1
ATOM 2954 C CA . ILE A 1 373 ? -29.802 1.073 23.907 1.00 97.00 373 ILE A CA 1
ATOM 2955 C C . ILE A 1 373 ? -31.298 0.835 24.123 1.00 97.00 373 ILE A C 1
ATOM 2957 O O . ILE A 1 373 ? -31.873 0.019 23.413 1.00 97.00 373 ILE A O 1
ATOM 2961 N N . ASP A 1 374 ? -31.970 1.584 25.000 1.00 96.38 374 ASP A N 1
ATOM 2962 C CA . ASP A 1 374 ? -33.419 1.422 25.200 1.00 96.38 374 ASP A CA 1
ATOM 2963 C C . ASP A 1 374 ? -34.224 1.763 23.927 1.00 96.38 374 ASP A C 1
ATOM 2965 O O . ASP A 1 374 ? -35.225 1.110 23.629 1.00 96.38 374 ASP A O 1
ATOM 2969 N N . SER A 1 375 ? -33.746 2.709 23.108 1.00 96.81 375 SER A N 1
ATOM 2970 C CA . SER A 1 375 ? -34.316 3.002 21.782 1.00 96.81 375 SER A CA 1
ATOM 2971 C C . SER A 1 375 ? -34.051 1.890 20.755 1.00 96.81 375 SER A C 1
ATOM 2973 O O . SER A 1 375 ? -34.914 1.604 19.928 1.00 96.81 375 SER A O 1
ATOM 2975 N N . TYR A 1 376 ? -32.890 1.233 20.810 1.00 96.50 376 TYR A N 1
ATOM 2976 C CA . TYR A 1 376 ? -32.573 0.059 19.987 1.00 96.50 376 TYR A CA 1
ATOM 2977 C C . TYR A 1 376 ? -33.418 -1.158 20.382 1.00 96.50 376 TYR A C 1
ATOM 2979 O O . TYR A 1 376 ? -33.979 -1.824 19.512 1.00 96.50 376 TYR A O 1
ATOM 2987 N N . LEU A 1 377 ? -33.612 -1.386 21.686 1.00 96.69 377 LEU A N 1
ATOM 2988 C CA . LEU A 1 377 ? -34.504 -2.421 22.216 1.00 96.69 377 LEU A CA 1
ATOM 2989 C C . LEU A 1 377 ? -35.950 -2.225 21.718 1.00 96.69 377 LEU A C 1
ATOM 2991 O O . LEU A 1 377 ? -36.591 -3.202 21.350 1.00 96.69 377 LEU A O 1
ATOM 2995 N N . GLN A 1 378 ? -36.441 -0.984 21.587 1.00 96.50 378 GLN A N 1
ATOM 2996 C CA . GLN A 1 378 ? -37.750 -0.678 20.969 1.00 96.50 378 GLN A CA 1
ATOM 2997 C C . GLN A 1 378 ? -37.846 -0.982 19.456 1.00 96.50 378 GLN A C 1
ATOM 2999 O O . GLN A 1 378 ? -38.958 -0.978 18.910 1.00 96.50 378 GLN A O 1
ATOM 3004 N N . VAL A 1 379 ? -36.722 -1.218 18.766 1.00 95.56 379 VAL A N 1
ATOM 3005 C CA . VAL A 1 379 ? -36.684 -1.651 17.358 1.00 95.56 379 VAL A CA 1
ATOM 3006 C C . VAL A 1 379 ? -36.526 -3.166 17.260 1.00 95.56 379 VAL A C 1
ATOM 3008 O O . VAL A 1 379 ? -37.365 -3.797 16.623 1.00 95.56 379 VAL A O 1
ATOM 3011 N N . VAL A 1 380 ? -35.530 -3.770 17.922 1.00 94.00 380 VAL A N 1
ATOM 3012 C CA . VAL A 1 380 ? -35.327 -5.233 17.849 1.00 94.00 380 VAL A CA 1
ATOM 3013 C C . VAL A 1 380 ? -36.458 -6.025 18.510 1.00 94.00 380 VAL A C 1
ATOM 3015 O O . VAL A 1 380 ? -36.755 -7.126 18.070 1.00 94.00 380 VAL A O 1
ATOM 3018 N N . ALA A 1 381 ? -37.186 -5.446 19.474 1.00 94.69 381 ALA A N 1
ATOM 3019 C CA . ALA A 1 381 ? -38.400 -6.051 20.033 1.00 94.69 381 ALA A CA 1
ATOM 3020 C C . ALA A 1 381 ? -39.590 -6.144 19.052 1.00 94.69 381 ALA A C 1
ATOM 3022 O O . ALA A 1 381 ? -40.660 -6.603 19.446 1.00 94.69 381 ALA A O 1
ATOM 3023 N N . ARG A 1 382 ? -39.434 -5.676 17.803 1.00 94.06 382 ARG A N 1
ATOM 3024 C CA . ARG A 1 382 ? -40.422 -5.823 16.719 1.00 94.06 382 ARG A CA 1
ATOM 3025 C C . ARG A 1 382 ? -40.128 -6.999 15.787 1.00 94.06 382 ARG A C 1
ATOM 3027 O O . ARG A 1 382 ? -40.955 -7.309 14.935 1.00 94.06 382 ARG A O 1
ATOM 3034 N N . ASP A 1 383 ? -38.950 -7.605 15.905 1.00 90.50 383 ASP A N 1
ATOM 3035 C CA . ASP A 1 383 ? -38.583 -8.804 15.162 1.00 90.50 383 ASP A CA 1
ATOM 3036 C C . ASP A 1 383 ? -39.197 -10.021 15.864 1.00 90.50 383 ASP A C 1
ATOM 3038 O O . ASP A 1 383 ? -38.841 -10.334 16.997 1.00 90.50 383 ASP A O 1
ATOM 3042 N N . VAL A 1 384 ? -40.118 -10.715 15.192 1.00 88.75 384 VAL A N 1
ATOM 3043 C CA . VAL A 1 384 ? -40.862 -11.865 15.741 1.00 88.75 384 VAL A CA 1
ATOM 3044 C C . VAL A 1 384 ? -39.934 -13.026 16.140 1.00 88.75 384 VAL A C 1
ATOM 3046 O O . VAL A 1 384 ? -40.293 -13.825 17.005 1.00 88.75 384 VAL A O 1
ATOM 3049 N N . ASN A 1 385 ? -38.712 -13.075 15.600 1.00 88.25 385 ASN A N 1
ATOM 3050 C CA . ASN A 1 385 ? -37.705 -14.086 15.923 1.00 88.25 385 ASN A CA 1
ATOM 3051 C C . ASN A 1 385 ? -36.730 -13.649 17.039 1.00 88.25 385 ASN A C 1
ATOM 3053 O O . ASN A 1 385 ? -35.816 -14.401 17.380 1.00 88.25 385 ASN A O 1
ATOM 3057 N N . MET A 1 386 ? -36.903 -12.457 17.626 1.00 90.69 386 MET A N 1
ATOM 3058 C CA . MET A 1 386 ? -36.018 -11.900 18.656 1.00 90.69 386 MET A CA 1
ATOM 3059 C C . MET A 1 386 ? -35.993 -12.743 19.952 1.00 90.69 386 MET A C 1
ATOM 3061 O O . MET A 1 386 ? -36.997 -12.782 20.672 1.00 90.69 386 MET A O 1
ATOM 3065 N N . PRO A 1 387 ? -34.857 -13.358 20.348 1.00 90.75 387 PRO A N 1
ATOM 3066 C CA . PRO A 1 387 ? -34.800 -14.181 21.557 1.00 90.75 387 PRO A CA 1
ATOM 3067 C C . PRO A 1 387 ? -34.848 -13.342 22.843 1.00 90.75 387 PRO A C 1
ATOM 3069 O O . PRO A 1 387 ? -34.015 -12.456 23.051 1.00 90.75 387 PRO A O 1
ATOM 3072 N N . VAL A 1 388 ? -35.751 -13.684 23.774 1.00 93.31 388 VAL A N 1
ATOM 3073 C CA . VAL A 1 388 ? -35.942 -12.939 25.039 1.00 93.31 388 VAL A CA 1
ATOM 3074 C C . VAL A 1 388 ? -34.654 -12.827 25.862 1.00 93.31 388 VAL A C 1
ATOM 3076 O O . VAL A 1 388 ? -34.422 -11.816 26.522 1.00 93.31 388 VAL A O 1
ATOM 3079 N N . LEU A 1 389 ? -33.773 -13.830 25.778 1.00 92.62 389 LEU A N 1
ATOM 3080 C CA . LEU A 1 389 ? -32.477 -13.845 26.459 1.00 92.62 389 LEU A CA 1
ATOM 3081 C C . LEU A 1 389 ? -31.486 -12.809 25.900 1.00 92.62 389 LEU A C 1
ATOM 3083 O O . LEU A 1 389 ? -30.739 -12.237 26.690 1.00 92.62 389 LEU A O 1
ATOM 3087 N N . LYS A 1 390 ? -31.505 -12.522 24.586 1.00 92.44 390 LYS A N 1
ATOM 3088 C CA . LYS A 1 390 ? -30.677 -11.460 23.976 1.00 92.44 390 LYS A CA 1
ATOM 3089 C C . LYS A 1 390 ? -31.205 -10.058 24.308 1.00 92.44 390 LYS A C 1
ATOM 3091 O O . LYS A 1 390 ? -30.427 -9.119 24.441 1.00 92.44 390 LYS A O 1
ATOM 3096 N N . LEU A 1 391 ? -32.523 -9.912 24.479 1.00 94.00 391 LEU A N 1
ATOM 3097 C CA . LEU A 1 391 ? -33.132 -8.653 24.930 1.00 94.00 391 LEU A CA 1
ATOM 3098 C C . LEU A 1 391 ? -32.750 -8.394 26.393 1.00 94.00 391 LEU A C 1
ATOM 3100 O O . LEU A 1 391 ? -32.267 -7.315 26.737 1.00 94.00 391 LEU A O 1
ATOM 3104 N N . LEU A 1 392 ? -32.911 -9.418 27.235 1.00 94.50 392 LEU A N 1
ATOM 3105 C CA . LEU A 1 392 ? -32.540 -9.386 28.646 1.00 94.50 392 LEU A CA 1
ATOM 3106 C C . LEU A 1 392 ? -31.057 -9.072 28.854 1.00 94.50 392 LEU A C 1
ATOM 3108 O O . LEU A 1 392 ? -30.769 -8.193 29.655 1.00 94.50 392 LEU A O 1
ATOM 3112 N N . SER A 1 393 ? -30.125 -9.709 28.136 1.00 94.56 393 SER A N 1
ATOM 3113 C CA . SER A 1 393 ? -28.689 -9.454 28.334 1.00 94.56 393 SER A CA 1
ATOM 3114 C C . SER A 1 393 ? -28.299 -8.003 28.029 1.00 94.56 393 SER A C 1
ATOM 3116 O O . SER A 1 393 ? -27.626 -7.375 28.845 1.00 94.56 393 SER A O 1
ATOM 3118 N N . LEU A 1 394 ? -28.780 -7.426 26.920 1.00 94.62 394 LEU A N 1
ATOM 3119 C CA . LEU A 1 394 ? -28.572 -6.006 26.605 1.00 94.62 394 LEU A CA 1
ATOM 3120 C C . LEU A 1 394 ? -29.208 -5.069 27.642 1.00 94.62 394 LEU A C 1
ATOM 3122 O O . LEU A 1 394 ? -28.633 -4.032 27.981 1.00 94.62 394 LEU A O 1
ATOM 3126 N N . ALA A 1 395 ? -30.388 -5.419 28.157 1.00 94.62 395 ALA A N 1
ATOM 3127 C CA . ALA A 1 395 ? -31.072 -4.609 29.155 1.00 94.62 395 ALA A CA 1
ATOM 3128 C C . ALA A 1 395 ? -30.392 -4.675 30.539 1.00 94.62 395 ALA A C 1
ATOM 3130 O O . ALA A 1 395 ? -30.224 -3.631 31.173 1.00 94.62 395 ALA A O 1
ATOM 3131 N N . GLU A 1 396 ? -29.980 -5.871 30.976 1.00 94.25 396 GLU A N 1
ATOM 3132 C CA . GLU A 1 396 ? -29.318 -6.170 32.258 1.00 94.25 396 GLU A CA 1
ATOM 3133 C C . GLU A 1 396 ? -27.844 -5.696 32.290 1.00 94.25 396 GLU A C 1
ATOM 3135 O O . GLU A 1 396 ? -27.318 -5.427 33.369 1.00 94.25 396 GLU A O 1
ATOM 3140 N N . ALA A 1 397 ? -27.174 -5.531 31.139 1.00 94.38 397 ALA A N 1
ATOM 3141 C CA . ALA A 1 397 ? -25.775 -5.082 31.069 1.00 94.38 397 ALA A CA 1
ATOM 3142 C C . ALA A 1 397 ? -25.546 -3.636 31.559 1.00 94.38 397 ALA A C 1
ATOM 3144 O O . ALA A 1 397 ? -24.470 -3.311 32.076 1.00 94.38 397 ALA A O 1
ATOM 3145 N N . LEU A 1 398 ? -26.533 -2.750 31.386 1.00 93.81 398 LEU A N 1
ATOM 3146 C CA . LEU A 1 398 ? -26.413 -1.330 31.726 1.00 93.81 398 LEU A CA 1
ATOM 3147 C C . LEU A 1 398 ? -26.504 -1.086 33.248 1.00 93.81 398 LEU A C 1
ATOM 3149 O O . LEU A 1 398 ? -27.459 -1.533 33.882 1.00 93.81 398 LEU A O 1
ATOM 3153 N N . PRO A 1 399 ? -25.568 -0.321 33.849 1.00 91.88 399 PRO A N 1
ATOM 3154 C CA . PRO A 1 399 ? -25.621 0.032 35.264 1.00 91.88 399 PRO A CA 1
ATOM 3155 C C . PRO A 1 399 ? -26.770 1.006 35.546 1.00 91.88 399 PRO A C 1
ATOM 3157 O O . PRO A 1 399 ? -27.114 1.835 34.706 1.00 91.88 399 PRO A O 1
ATOM 3160 N N . GLU A 1 400 ? -27.298 0.978 36.770 1.00 89.00 400 GLU A N 1
ATOM 3161 C CA . GLU A 1 400 ? -28.465 1.765 37.199 1.00 89.00 400 GLU A CA 1
ATOM 3162 C C . GLU A 1 400 ? -28.375 3.265 36.851 1.00 89.00 400 GLU A C 1
ATOM 3164 O O . GLU A 1 400 ? -29.340 3.861 36.379 1.00 89.00 400 GLU A O 1
ATOM 3169 N N . ILE A 1 401 ? -27.191 3.876 36.981 1.00 90.62 401 ILE A N 1
ATOM 3170 C CA . ILE A 1 401 ? -26.964 5.301 36.680 1.00 90.62 401 ILE A CA 1
ATOM 3171 C C . ILE A 1 401 ? -27.189 5.687 35.201 1.00 90.62 401 ILE A C 1
ATOM 3173 O O . ILE A 1 401 ? -27.358 6.876 34.901 1.00 90.62 401 ILE A O 1
ATOM 3177 N N . ALA A 1 402 ? -27.221 4.707 34.289 1.00 92.31 402 ALA A N 1
ATOM 3178 C CA . ALA A 1 402 ? -27.583 4.895 32.885 1.00 92.31 402 ALA A CA 1
ATOM 3179 C C . ALA A 1 402 ? -29.077 5.220 32.702 1.00 92.31 402 ALA A C 1
ATOM 3181 O O . ALA A 1 402 ? -29.422 5.963 31.782 1.00 92.31 402 ALA A O 1
ATOM 3182 N N . ARG A 1 403 ? -29.945 4.700 33.584 1.00 93.19 403 ARG A N 1
ATOM 3183 C CA . ARG A 1 403 ? -31.409 4.823 33.525 1.00 93.19 403 ARG A CA 1
ATOM 3184 C C . ARG A 1 403 ? -31.954 5.587 34.742 1.00 93.19 403 ARG A C 1
ATOM 3186 O O . ARG A 1 403 ? -32.376 4.972 35.718 1.00 93.19 403 ARG A O 1
ATOM 3193 N N . PRO A 1 404 ? -31.971 6.935 34.713 1.00 91.62 404 PRO A N 1
ATOM 3194 C CA . PRO A 1 404 ? -32.678 7.721 35.730 1.00 91.62 404 PRO A CA 1
ATOM 3195 C C . PRO A 1 404 ? -34.206 7.537 35.654 1.00 91.62 404 PRO A C 1
ATOM 3197 O O . PRO A 1 404 ? -34.888 7.666 36.663 1.00 91.62 404 PRO A O 1
ATOM 3200 N N . GLU A 1 405 ? -34.718 7.210 34.466 1.00 92.94 405 GLU A N 1
ATOM 3201 C CA . GLU A 1 405 ? -36.117 6.915 34.142 1.00 92.94 405 GLU A CA 1
ATOM 3202 C C . GLU A 1 405 ? -36.166 5.535 33.468 1.00 92.94 405 GLU A C 1
ATOM 3204 O O . GLU A 1 405 ? -35.237 5.177 32.739 1.00 92.94 405 GLU A O 1
ATOM 3209 N N . HIS A 1 406 ? -37.237 4.769 33.677 1.00 95.25 406 HIS A N 1
ATOM 3210 C CA . HIS A 1 406 ? -37.436 3.434 33.091 1.00 95.25 406 HIS A CA 1
ATOM 3211 C C . HIS A 1 406 ? -38.499 3.400 31.972 1.00 95.25 406 HIS A C 1
ATOM 3213 O O . HIS A 1 406 ? -38.789 2.339 31.421 1.00 95.25 406 HIS A O 1
ATOM 3219 N N . ASP A 1 407 ? -39.047 4.554 31.585 1.00 95.69 407 ASP A N 1
ATOM 3220 C CA . ASP A 1 407 ? -40.105 4.698 30.577 1.00 95.69 407 ASP A CA 1
ATOM 3221 C C . ASP A 1 407 ? -39.750 4.112 29.198 1.00 95.69 407 ASP A C 1
ATOM 3223 O O . ASP A 1 407 ? -40.581 3.455 28.570 1.00 95.69 407 ASP A O 1
ATOM 3227 N N . ASP A 1 408 ? -38.530 4.338 28.701 1.00 95.38 408 ASP A N 1
ATOM 3228 C CA . ASP A 1 408 ? -38.098 3.843 27.384 1.00 95.38 408 ASP A CA 1
ATOM 3229 C C . ASP A 1 408 ? -37.798 2.334 27.392 1.00 95.38 408 ASP A C 1
ATOM 3231 O O . ASP A 1 408 ? -38.093 1.638 26.416 1.00 95.38 408 ASP A O 1
ATOM 3235 N N . LEU A 1 409 ? -37.324 1.805 28.524 1.00 95.75 409 LEU A N 1
ATOM 3236 C CA . LEU A 1 409 ? -37.204 0.367 28.768 1.00 95.75 409 LEU A CA 1
ATOM 3237 C C . LEU A 1 409 ? -38.589 -0.298 28.873 1.00 95.75 409 LEU A C 1
ATOM 3239 O O . LEU A 1 409 ? -38.808 -1.368 28.303 1.00 95.75 409 LEU A O 1
ATOM 3243 N N . TYR A 1 410 ? -39.559 0.352 29.525 1.00 96.12 410 TYR A N 1
ATOM 3244 C CA . TYR A 1 410 ? -40.944 -0.119 29.548 1.00 96.12 410 TYR A CA 1
ATOM 3245 C C . TYR A 1 410 ? -41.560 -0.166 28.144 1.00 96.12 410 TYR A C 1
ATOM 3247 O O . TYR A 1 410 ? -42.219 -1.149 27.805 1.00 96.12 410 TYR A O 1
ATOM 3255 N N . LYS A 1 411 ? -41.323 0.848 27.298 1.00 96.31 411 LYS A N 1
ATOM 3256 C CA . LYS A 1 411 ? -41.772 0.833 25.893 1.00 96.31 411 LYS A CA 1
ATOM 3257 C C . LYS A 1 411 ? -41.206 -0.378 25.148 1.00 96.31 411 LYS A C 1
ATOM 3259 O O . LYS A 1 411 ? -41.973 -1.059 24.473 1.00 96.31 411 LYS A O 1
ATOM 3264 N N . ALA A 1 412 ? -39.919 -0.698 25.319 1.00 96.88 412 ALA A N 1
ATOM 3265 C CA . ALA A 1 412 ? -39.314 -1.890 24.719 1.00 96.88 412 ALA A CA 1
ATOM 3266 C C . ALA A 1 412 ? -39.987 -3.191 25.199 1.00 96.88 412 ALA A C 1
ATOM 3268 O O . ALA A 1 412 ? -40.392 -4.010 24.377 1.00 96.88 412 ALA A O 1
ATOM 3269 N N . ILE A 1 413 ? -40.190 -3.349 26.514 1.00 95.94 413 ILE A N 1
ATOM 3270 C CA . ILE A 1 413 ? -40.885 -4.509 27.104 1.00 95.94 413 ILE A CA 1
ATOM 3271 C C . ILE A 1 413 ? -42.330 -4.619 26.586 1.00 95.94 413 ILE A C 1
ATOM 3273 O O . ILE A 1 413 ? -42.785 -5.708 26.246 1.00 95.94 413 ILE A O 1
ATOM 3277 N N . ASN A 1 414 ? -43.059 -3.506 26.495 1.00 95.44 414 ASN A N 1
ATOM 3278 C CA . ASN A 1 414 ? -44.445 -3.471 26.024 1.00 95.44 414 ASN A CA 1
ATOM 3279 C C . ASN A 1 414 ? -44.577 -3.792 24.523 1.00 95.44 414 ASN A C 1
ATOM 3281 O O . ASN A 1 414 ? -45.570 -4.398 24.120 1.00 95.44 414 ASN A O 1
ATOM 3285 N N . ILE A 1 415 ? -43.588 -3.409 23.709 1.00 96.38 415 ILE A N 1
ATOM 3286 C CA . ILE A 1 415 ? -43.487 -3.813 22.299 1.00 96.38 415 ILE A CA 1
ATOM 3287 C C . ILE A 1 415 ? -43.186 -5.316 22.216 1.00 96.38 415 ILE A C 1
ATOM 3289 O O . ILE A 1 415 ? -43.931 -6.037 21.561 1.00 96.38 415 ILE A O 1
ATOM 3293 N N . TYR A 1 416 ? -42.203 -5.820 22.968 1.00 95.88 416 TYR A N 1
ATOM 3294 C CA . TYR A 1 416 ? -41.872 -7.250 22.983 1.00 95.88 416 TYR A CA 1
ATOM 3295 C C . TYR A 1 416 ? -43.081 -8.117 23.382 1.00 95.88 416 TYR A C 1
ATOM 3297 O O . TYR A 1 416 ? -43.452 -9.065 22.698 1.00 95.88 416 TYR A O 1
ATOM 3305 N N . LEU A 1 417 ? -43.785 -7.740 24.452 1.00 95.06 417 LEU A N 1
ATOM 3306 C CA . LEU A 1 417 ? -45.002 -8.431 24.890 1.00 95.06 417 LEU A CA 1
ATOM 3307 C C . LEU A 1 417 ? -46.188 -8.285 23.919 1.00 95.06 417 LEU A C 1
ATOM 3309 O O . LEU A 1 417 ? -47.156 -9.033 24.053 1.00 95.06 417 LEU A O 1
ATOM 3313 N N . LYS A 1 418 ? -46.145 -7.336 22.972 1.00 94.81 418 LYS A N 1
ATOM 3314 C CA . LYS A 1 418 ? -47.130 -7.213 21.889 1.00 94.81 418 LYS A CA 1
ATOM 3315 C C . LYS A 1 418 ? -46.824 -8.180 20.748 1.00 94.81 418 LYS A C 1
ATOM 3317 O O . LYS A 1 418 ? -47.743 -8.869 20.317 1.00 94.81 418 LYS A O 1
ATOM 3322 N N . GLU A 1 419 ? -45.586 -8.197 20.255 1.00 94.88 419 GLU A N 1
ATOM 3323 C CA . GLU A 1 419 ? -45.237 -8.974 19.056 1.00 94.88 419 GLU A CA 1
ATOM 3324 C C . GLU A 1 419 ? -44.919 -10.454 19.364 1.00 94.88 419 GLU A C 1
ATOM 3326 O O . GLU A 1 419 ? -44.997 -11.286 18.465 1.00 94.88 419 GLU A O 1
ATOM 3331 N N . HIS A 1 420 ? -44.655 -10.809 20.631 1.00 93.50 420 HIS A N 1
ATOM 3332 C CA . HIS A 1 420 ? -44.470 -12.194 21.097 1.00 93.50 420 HIS A CA 1
ATOM 3333 C C . HIS A 1 420 ? -45.586 -12.625 22.083 1.00 93.50 420 HIS A C 1
ATOM 3335 O O . HIS A 1 420 ? -45.340 -12.773 23.290 1.00 93.50 420 HIS A O 1
ATOM 3341 N N . PRO A 1 421 ? -46.835 -12.834 21.615 1.00 91.12 421 PRO A N 1
ATOM 3342 C CA . PRO A 1 421 ? -47.962 -13.188 22.482 1.00 91.12 421 PRO A CA 1
ATOM 3343 C C . PRO A 1 421 ? -47.753 -14.518 23.220 1.00 91.12 421 PRO A C 1
ATOM 3345 O O . PRO A 1 421 ? -48.128 -14.624 24.391 1.00 91.12 421 PRO A O 1
ATOM 3348 N N . ASP A 1 422 ? -47.086 -15.492 22.600 1.00 90.81 422 ASP A N 1
ATOM 3349 C CA . ASP A 1 422 ? -46.922 -16.860 23.119 1.00 90.81 422 ASP A CA 1
ATOM 3350 C C . ASP A 1 422 ? -45.817 -17.021 24.183 1.00 90.81 422 ASP A C 1
ATOM 3352 O O . ASP A 1 422 ? -45.705 -18.078 24.803 1.00 90.81 422 ASP A O 1
ATOM 3356 N N . LEU A 1 423 ? -45.037 -15.963 24.456 1.00 92.44 423 LEU A N 1
ATOM 3357 C CA . LEU A 1 423 ? -43.917 -15.961 25.411 1.00 92.44 423 LEU A CA 1
ATOM 3358 C C . LEU A 1 423 ? -44.305 -16.570 26.776 1.00 92.44 423 LEU A C 1
ATOM 3360 O O . LEU A 1 423 ? -45.335 -16.195 27.354 1.00 92.44 423 LEU A O 1
ATOM 3364 N N . ALA A 1 424 ? -43.498 -17.475 27.336 1.00 92.81 424 ALA A N 1
ATOM 3365 C CA . ALA A 1 424 ? -43.921 -18.261 28.493 1.00 92.81 424 ALA A CA 1
ATOM 3366 C C . ALA A 1 424 ? -44.127 -17.396 29.751 1.00 92.81 424 ALA A C 1
ATOM 3368 O O . ALA A 1 424 ? -43.454 -16.387 29.967 1.00 92.81 424 ALA A O 1
ATOM 3369 N N . LYS A 1 425 ? -45.019 -17.816 30.662 1.00 90.50 425 LYS A N 1
ATOM 3370 C CA . LYS A 1 425 ? -45.308 -17.072 31.912 1.00 90.50 425 LYS A CA 1
ATOM 3371 C C . LYS A 1 425 ? -44.056 -16.817 32.772 1.00 90.50 425 LYS A C 1
ATOM 3373 O O . LYS A 1 425 ? -43.976 -15.789 33.442 1.00 90.50 425 LYS A O 1
ATOM 3378 N N . ALA A 1 426 ? -43.075 -17.724 32.739 1.00 91.12 426 ALA A N 1
ATOM 3379 C CA . ALA A 1 426 ? -41.789 -17.560 33.420 1.00 91.12 426 ALA A CA 1
ATOM 3380 C C . ALA A 1 426 ? -40.896 -16.492 32.757 1.00 91.12 426 ALA A C 1
ATOM 3382 O O . ALA A 1 426 ? -40.264 -15.697 33.450 1.00 91.12 426 ALA A O 1
ATOM 3383 N N . GLU A 1 427 ? -40.892 -16.429 31.426 1.00 92.44 427 GLU A N 1
ATOM 3384 C CA . GLU A 1 427 ? -40.122 -15.459 30.643 1.00 92.44 427 GLU A CA 1
ATOM 3385 C C . GLU A 1 427 ? -40.750 -14.067 30.722 1.00 92.44 427 GLU A C 1
ATOM 3387 O O . GLU A 1 427 ? -40.045 -13.109 31.018 1.00 92.44 427 GLU A O 1
ATOM 3392 N N . LYS A 1 428 ? -42.084 -13.963 30.609 1.00 92.81 428 LYS A N 1
ATOM 3393 C CA . LYS A 1 428 ? -42.847 -12.735 30.900 1.00 92.81 428 LYS A CA 1
ATOM 3394 C C . LYS A 1 428 ? -42.520 -12.194 32.299 1.00 92.81 428 LYS A C 1
ATOM 3396 O O . LYS A 1 428 ? -42.276 -11.002 32.461 1.00 92.81 428 LYS A O 1
ATOM 3401 N N . LYS A 1 429 ? -42.437 -13.069 33.313 1.00 91.38 429 LYS A N 1
ATOM 3402 C CA . LYS A 1 429 ? -42.009 -12.698 34.675 1.00 91.38 429 LYS A CA 1
ATOM 3403 C C . LYS A 1 429 ? -40.561 -12.189 34.722 1.00 91.38 429 LYS A C 1
ATOM 3405 O O . LYS A 1 429 ? -40.322 -11.202 35.411 1.00 91.38 429 LYS A O 1
ATOM 3410 N N . ARG A 1 430 ? -39.611 -12.832 34.028 1.00 92.69 430 ARG A N 1
ATOM 3411 C CA . ARG A 1 430 ? -38.201 -12.393 33.992 1.00 92.69 430 ARG A CA 1
ATOM 3412 C C . ARG A 1 430 ? -38.044 -11.061 33.252 1.00 92.69 430 ARG A C 1
ATOM 3414 O O . ARG A 1 430 ? -37.411 -10.155 33.779 1.00 92.69 430 ARG A O 1
ATOM 3421 N N . LEU A 1 431 ? -38.679 -10.913 32.092 1.00 93.19 431 LEU A N 1
ATOM 3422 C CA . LEU A 1 431 ? -38.668 -9.690 31.288 1.00 93.19 431 LEU A CA 1
ATOM 3423 C C . LEU A 1 431 ? -39.216 -8.482 32.057 1.00 93.19 431 LEU A C 1
ATOM 3425 O O . LEU A 1 431 ? -38.647 -7.402 31.977 1.00 93.19 431 LEU A O 1
ATOM 3429 N N . CYS A 1 432 ? -40.273 -8.653 32.852 1.00 92.56 432 CYS A N 1
ATOM 3430 C CA . CYS A 1 432 ? -40.800 -7.573 33.688 1.00 92.56 432 CYS A CA 1
ATOM 3431 C C . CYS A 1 432 ? -40.038 -7.367 35.014 1.00 92.56 432 CYS A C 1
ATOM 3433 O O . CYS A 1 432 ? -40.360 -6.433 35.743 1.00 92.56 432 CYS A O 1
ATOM 3435 N N . GLN A 1 433 ? -39.046 -8.204 35.352 1.00 91.38 433 GLN A N 1
ATOM 3436 C CA . GLN A 1 433 ? -38.264 -8.077 36.592 1.00 91.38 433 GLN A CA 1
ATOM 3437 C C . GLN A 1 433 ? -37.129 -7.042 36.487 1.00 91.38 433 GLN A C 1
ATOM 3439 O O . GLN A 1 433 ? -36.707 -6.510 37.509 1.00 91.38 433 GLN A O 1
ATOM 3444 N N . ILE A 1 434 ? -36.677 -6.708 35.274 1.00 91.62 434 ILE A N 1
ATOM 3445 C CA . ILE A 1 434 ? -35.665 -5.661 35.020 1.00 91.62 434 ILE A CA 1
ATOM 3446 C C . ILE A 1 434 ? -36.221 -4.230 35.184 1.00 91.62 434 ILE A C 1
ATOM 3448 O O . ILE A 1 434 ? -35.484 -3.250 35.076 1.00 91.62 434 ILE A O 1
ATOM 3452 N N . LEU A 1 435 ? -37.535 -4.096 35.397 1.00 92.44 435 LEU A N 1
ATOM 3453 C CA . LEU A 1 435 ? -38.230 -2.818 35.454 1.00 92.44 435 LEU A CA 1
ATOM 3454 C C . LEU A 1 435 ? -38.350 -2.312 36.898 1.00 92.44 435 LEU A C 1
ATOM 3456 O O . LEU A 1 435 ? -39.226 -2.743 37.651 1.00 92.44 435 LEU A O 1
ATOM 3460 N N . ASP A 1 436 ? -37.510 -1.344 37.265 1.00 91.06 436 ASP A N 1
ATOM 3461 C CA . ASP A 1 436 ? -37.716 -0.572 38.487 1.00 91.06 436 ASP A CA 1
ATOM 3462 C C . ASP A 1 436 ? -38.978 0.295 38.358 1.00 91.06 436 ASP A C 1
ATOM 3464 O O . ASP A 1 436 ? -39.018 1.293 37.637 1.00 91.06 436 ASP A O 1
ATOM 3468 N N . CYS A 1 437 ? -40.017 -0.108 39.086 1.00 89.56 437 CYS A N 1
ATOM 3469 C CA . CYS A 1 437 ? -41.319 0.544 39.099 1.00 89.56 437 CYS A CA 1
ATOM 3470 C C . CYS A 1 437 ? -41.304 1.916 39.805 1.00 89.56 437 CYS A C 1
ATOM 3472 O O . CYS A 1 437 ? -42.238 2.693 39.621 1.00 89.56 437 CYS A O 1
ATOM 3474 N N . GLN A 1 438 ? -40.261 2.247 40.580 1.00 89.44 438 GLN A N 1
ATOM 3475 C CA . GLN A 1 438 ? -40.106 3.574 41.190 1.00 89.44 438 GLN A CA 1
ATOM 3476 C C . GLN A 1 438 ? -39.661 4.629 40.166 1.00 89.44 438 GLN A C 1
ATOM 3478 O O . GLN A 1 438 ? -40.027 5.797 40.289 1.00 89.44 438 GLN A O 1
ATOM 3483 N N . LYS A 1 439 ? -38.917 4.215 39.129 1.00 91.75 439 LYS A N 1
ATOM 3484 C CA . LYS A 1 439 ? -38.346 5.082 38.081 1.00 91.75 439 LYS A CA 1
ATOM 3485 C C . LYS A 1 439 ? -39.288 5.329 36.890 1.00 91.75 439 LYS A C 1
ATOM 3487 O O . LYS A 1 439 ? -38.830 5.723 35.820 1.00 91.75 439 LYS A O 1
ATOM 3492 N N . LEU A 1 440 ? -40.588 5.080 37.052 1.00 92.94 440 LEU A N 1
ATOM 3493 C CA . LEU A 1 440 ? -41.608 5.302 36.021 1.00 92.94 440 LEU A CA 1
ATOM 3494 C C . LEU A 1 440 ? -42.295 6.667 36.179 1.00 92.94 440 LEU A C 1
ATOM 3496 O O . LEU A 1 440 ? -42.587 7.115 37.299 1.00 92.94 440 LEU A O 1
ATOM 3500 N N . SER A 1 441 ? -42.598 7.317 35.055 1.00 92.38 441 SER A N 1
ATOM 3501 C CA . SER A 1 441 ? -43.494 8.479 35.026 1.00 92.38 441 SER A CA 1
ATOM 3502 C C . SER A 1 441 ? -44.935 8.093 35.410 1.00 92.38 441 SER A C 1
ATOM 3504 O O . SER A 1 441 ? -45.342 6.951 35.175 1.00 92.38 441 SER A O 1
ATOM 3506 N N . PRO A 1 442 ? -45.741 9.009 35.987 1.00 89.88 442 PRO A N 1
ATOM 3507 C CA . PRO A 1 442 ? -47.164 8.761 36.250 1.00 89.88 442 PRO A CA 1
ATOM 3508 C C . PRO A 1 442 ? -47.939 8.316 35.000 1.00 89.88 442 PRO A C 1
ATOM 3510 O O . PRO A 1 442 ? -48.808 7.451 35.067 1.00 89.88 442 PRO A O 1
ATOM 3513 N N . GLU A 1 443 ? -47.588 8.864 33.837 1.00 90.31 443 GLU A N 1
ATOM 3514 C CA . GLU A 1 443 ? -48.179 8.535 32.543 1.00 90.31 443 GLU A CA 1
ATOM 3515 C C . GLU A 1 443 ? -47.907 7.072 32.158 1.00 90.31 443 GLU A C 1
ATOM 3517 O O . GLU A 1 443 ? -48.806 6.369 31.684 1.00 90.31 443 GLU A O 1
ATOM 3522 N N . VAL A 1 444 ? -46.685 6.583 32.404 1.00 92.75 444 VAL A N 1
ATOM 3523 C CA . VAL A 1 444 ? -46.320 5.180 32.174 1.00 92.75 444 VAL A CA 1
ATOM 3524 C C . VAL A 1 444 ? -46.890 4.256 33.251 1.00 92.75 444 VAL A C 1
ATOM 3526 O O . VAL A 1 444 ? -47.371 3.181 32.895 1.00 92.75 444 VAL A O 1
ATOM 3529 N N . CYS A 1 445 ? -46.947 4.661 34.524 1.00 91.25 445 CYS A N 1
ATOM 3530 C CA . CYS A 1 445 ? -47.649 3.906 35.570 1.00 91.25 445 CYS A CA 1
ATOM 3531 C C . CYS A 1 445 ? -49.122 3.670 35.194 1.00 91.25 445 CYS A C 1
ATOM 3533 O O . CYS A 1 445 ? -49.588 2.528 35.155 1.00 91.25 445 CYS A O 1
ATOM 3535 N N . ALA A 1 446 ? -49.823 4.725 34.777 1.00 89.62 446 ALA A N 1
ATOM 3536 C CA . ALA A 1 446 ? -51.206 4.650 34.322 1.00 89.62 446 ALA A CA 1
ATOM 3537 C C . ALA A 1 446 ? -51.385 3.798 33.043 1.00 89.62 446 ALA A C 1
ATOM 3539 O O . ALA A 1 446 ? -52.483 3.292 32.789 1.00 89.62 446 ALA A O 1
ATOM 3540 N N . HIS A 1 447 ? -50.338 3.602 32.232 1.00 93.69 447 HIS A N 1
ATOM 3541 C CA . HIS A 1 447 ? -50.345 2.615 31.148 1.00 93.69 447 HIS A CA 1
ATOM 3542 C C . HIS A 1 447 ? -50.063 1.191 31.664 1.00 93.69 447 HIS A C 1
ATOM 3544 O O . HIS A 1 447 ? -50.705 0.251 31.193 1.00 93.69 447 HIS A O 1
ATOM 3550 N N . VAL A 1 448 ? -49.134 0.993 32.607 1.00 92.19 448 VAL A N 1
ATOM 3551 C CA . VAL A 1 448 ? -48.840 -0.321 33.217 1.00 92.19 448 VAL A CA 1
ATOM 3552 C C . VAL A 1 448 ? -50.098 -0.926 33.833 1.00 92.19 448 VAL A C 1
ATOM 3554 O O . VAL A 1 448 ? -50.423 -2.075 33.542 1.00 92.19 448 VAL A O 1
ATOM 3557 N N . VAL A 1 449 ? -50.848 -0.143 34.613 1.00 90.94 449 VAL A N 1
ATOM 3558 C CA . VAL A 1 449 ? -52.068 -0.600 35.304 1.00 90.94 449 VAL A CA 1
ATOM 3559 C C . VAL A 1 449 ? -53.156 -1.088 34.335 1.00 90.94 449 VAL A C 1
ATOM 3561 O O . VAL A 1 4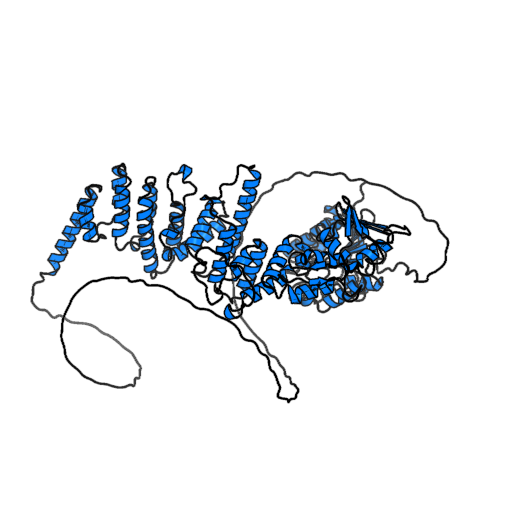49 ? -53.957 -1.946 34.692 1.00 90.94 449 VAL A O 1
ATOM 3564 N N . ARG A 1 450 ? -53.160 -0.595 33.089 1.00 90.06 450 ARG A N 1
ATOM 3565 C CA . ARG A 1 450 ? -54.116 -0.976 32.033 1.00 90.06 450 ARG A CA 1
ATOM 3566 C C . ARG A 1 450 ? -53.596 -2.063 31.078 1.00 90.06 450 ARG A C 1
ATOM 3568 O O . ARG A 1 450 ? -54.290 -2.413 30.130 1.00 90.06 450 ARG A O 1
ATOM 3575 N N . ASN A 1 451 ? -52.374 -2.566 31.262 1.00 91.12 451 ASN A N 1
ATOM 3576 C CA . ASN A 1 451 ? -51.725 -3.465 30.304 1.00 91.12 451 ASN A CA 1
ATOM 3577 C C . ASN A 1 451 ? -51.850 -4.936 30.726 1.00 91.12 451 ASN A C 1
ATOM 3579 O O . ASN A 1 451 ? -50.967 -5.488 31.383 1.00 91.12 451 ASN A O 1
ATOM 3583 N N . GLU A 1 452 ? -52.929 -5.582 30.284 1.00 90.38 452 GLU A N 1
ATOM 3584 C CA . GLU A 1 452 ? -53.289 -6.981 30.586 1.00 90.38 452 GLU A CA 1
ATOM 3585 C C . GLU A 1 452 ? -52.207 -8.022 30.231 1.00 90.38 452 GLU A C 1
ATOM 3587 O O . GLU A 1 452 ? -52.245 -9.155 30.709 1.00 90.38 452 GLU A O 1
ATOM 3592 N N . ARG A 1 453 ? -51.215 -7.655 29.407 1.00 92.12 453 ARG A N 1
ATOM 3593 C CA . ARG A 1 453 ? -50.101 -8.533 29.006 1.00 92.12 453 ARG A CA 1
ATOM 3594 C C . ARG A 1 453 ? -49.007 -8.656 30.070 1.00 92.12 453 ARG A C 1
ATOM 3596 O O . ARG A 1 453 ? -48.139 -9.524 29.949 1.00 92.12 453 ARG A O 1
ATOM 3603 N N . LEU A 1 454 ? -49.015 -7.789 31.085 1.00 91.38 454 LEU A N 1
ATOM 3604 C CA . LEU A 1 454 ? -48.029 -7.784 32.165 1.00 91.38 454 LEU A CA 1
ATOM 3605 C C . LEU A 1 454 ? -48.377 -8.807 33.262 1.00 91.38 454 LEU A C 1
ATOM 3607 O O . LEU A 1 454 ? -49.550 -9.033 33.561 1.00 91.38 454 LEU A O 1
ATOM 3611 N N . PRO A 1 455 ? -47.379 -9.399 33.943 1.00 91.94 455 PRO A N 1
ATOM 3612 C CA . PRO A 1 455 ? -47.625 -10.191 35.142 1.00 91.94 455 PRO A CA 1
ATOM 3613 C C . PRO A 1 455 ? -48.293 -9.343 36.235 1.00 91.94 455 PRO A C 1
ATOM 3615 O O . PRO A 1 455 ? -47.795 -8.269 36.572 1.00 91.94 455 PRO A O 1
ATOM 3618 N N . LEU A 1 456 ? -49.347 -9.870 36.874 1.00 89.06 456 LEU A N 1
ATOM 3619 C CA . LEU A 1 456 ? -50.075 -9.193 37.966 1.00 89.06 456 LEU A CA 1
ATOM 3620 C C . LEU A 1 456 ? -49.152 -8.646 39.071 1.00 89.06 456 LEU A C 1
ATOM 3622 O O . LEU A 1 456 ? -49.417 -7.584 39.624 1.00 89.06 456 LEU A O 1
ATOM 3626 N N . ARG A 1 457 ? -48.034 -9.332 39.358 1.00 88.56 457 ARG A N 1
ATOM 3627 C CA . ARG A 1 457 ? -47.010 -8.870 40.310 1.00 88.56 457 ARG A CA 1
ATOM 3628 C C . ARG A 1 457 ? -46.480 -7.473 39.959 1.00 88.56 457 ARG A C 1
ATOM 3630 O O . ARG A 1 457 ? -46.382 -6.635 40.845 1.00 88.56 457 ARG A O 1
ATOM 3637 N N . THR A 1 458 ? -46.171 -7.221 38.688 1.00 90.06 458 THR A N 1
ATOM 3638 C CA . THR A 1 458 ? -45.635 -5.939 38.205 1.00 90.06 458 THR A CA 1
ATOM 3639 C C . THR A 1 458 ? -46.689 -4.834 38.289 1.00 90.06 458 THR A C 1
ATOM 3641 O O . THR A 1 458 ? -46.378 -3.730 38.723 1.00 90.06 458 THR A O 1
ATOM 3644 N N . VAL A 1 459 ? -47.951 -5.146 37.970 1.00 90.25 459 VAL A N 1
ATOM 3645 C CA . VAL A 1 459 ? -49.078 -4.207 38.119 1.00 90.25 459 VAL A CA 1
ATOM 3646 C C . VAL A 1 459 ? -49.279 -3.810 39.588 1.00 90.25 459 VAL A C 1
ATOM 3648 O O . VAL A 1 459 ? -49.364 -2.624 39.898 1.00 90.25 459 VAL A O 1
ATOM 3651 N N . VAL A 1 460 ? -49.269 -4.780 40.509 1.00 90.56 460 VAL A N 1
ATOM 3652 C CA . VAL A 1 460 ? -49.378 -4.524 41.958 1.00 90.56 460 VAL A CA 1
ATOM 3653 C C . VAL A 1 460 ? -48.183 -3.723 42.492 1.00 90.56 460 VAL A C 1
ATOM 3655 O O . VAL A 1 460 ? -48.372 -2.845 43.329 1.00 90.56 460 VAL A O 1
ATOM 3658 N N . GLN A 1 461 ? -46.964 -3.965 41.992 1.00 88.19 461 GLN A N 1
ATOM 3659 C CA . GLN A 1 461 ? -45.784 -3.173 42.365 1.00 88.19 461 GLN A CA 1
ATOM 3660 C C . GLN A 1 461 ? -45.901 -1.703 41.929 1.00 88.19 461 GLN A C 1
ATOM 3662 O O . GLN A 1 461 ? -45.538 -0.823 42.705 1.00 88.19 461 GLN A O 1
ATOM 3667 N N . VAL A 1 462 ? -46.440 -1.418 40.738 1.00 89.56 462 VAL A N 1
ATOM 3668 C CA . VAL A 1 462 ? -46.694 -0.032 40.300 1.00 89.56 462 VAL A CA 1
ATOM 3669 C C . VAL A 1 462 ? -47.763 0.643 41.161 1.00 89.56 462 VAL A C 1
ATOM 3671 O O . VAL A 1 462 ? -47.511 1.733 41.669 1.00 89.56 462 VAL A O 1
ATOM 3674 N N . LEU A 1 463 ? -48.900 -0.019 41.404 1.00 87.12 463 LEU A N 1
ATOM 3675 C CA . LEU A 1 463 ? -49.976 0.522 42.250 1.00 87.12 463 LEU A CA 1
ATOM 3676 C C . LEU A 1 463 ? -49.492 0.859 43.670 1.00 87.12 463 LEU A C 1
ATOM 3678 O O . LEU A 1 463 ? -49.855 1.899 44.218 1.00 87.12 463 LEU A O 1
ATOM 3682 N N . PHE A 1 464 ? -48.632 0.015 44.250 1.00 87.69 464 PHE A N 1
ATOM 3683 C CA . PHE A 1 464 ? -48.022 0.265 45.557 1.00 87.69 464 PHE A CA 1
ATOM 3684 C C . PHE A 1 464 ? -47.174 1.550 45.565 1.00 87.69 464 PHE A C 1
ATOM 3686 O O . PHE A 1 464 ? -47.330 2.385 46.456 1.00 87.69 464 PHE A O 1
ATOM 3693 N N . PHE A 1 465 ? -46.315 1.756 44.559 1.00 84.50 465 PHE A N 1
ATOM 3694 C CA . PHE A 1 465 ? -45.478 2.959 44.491 1.00 84.50 465 PHE A CA 1
ATOM 3695 C C . PHE A 1 465 ? -46.251 4.223 44.084 1.00 84.50 465 PHE A C 1
ATOM 3697 O O . PHE A 1 465 ? -45.881 5.312 44.522 1.00 84.50 465 PHE A O 1
ATOM 3704 N N . GLU A 1 466 ? -47.344 4.120 43.320 1.00 82.06 466 GLU A N 1
ATOM 3705 C CA . GLU A 1 466 ? -48.275 5.244 43.129 1.00 82.06 466 GLU A CA 1
ATOM 3706 C C . GLU A 1 466 ? -48.939 5.651 44.453 1.00 82.06 466 GLU A C 1
ATOM 3708 O O . GLU A 1 466 ? -48.960 6.838 44.787 1.00 82.06 466 GLU A O 1
ATOM 3713 N N . GLN A 1 467 ? -49.403 4.681 45.250 1.00 82.38 467 GLN A N 1
ATOM 3714 C CA . GLN A 1 467 ? -49.983 4.943 46.570 1.00 82.38 467 GLN A CA 1
ATOM 3715 C C . GLN A 1 467 ? -48.959 5.575 47.531 1.00 82.38 467 GLN A C 1
ATOM 3717 O O . GLN A 1 467 ? -49.288 6.533 48.231 1.00 82.38 467 GLN A O 1
ATOM 3722 N N . GLU A 1 468 ? -47.709 5.103 47.533 1.00 80.50 468 GLU A N 1
ATOM 3723 C CA . GLU A 1 468 ? -46.631 5.669 48.356 1.00 80.50 468 GLU A CA 1
ATOM 3724 C C . GLU A 1 468 ? -46.270 7.111 47.939 1.00 80.50 468 GLU A C 1
ATOM 3726 O O . GLU A 1 468 ? -46.098 7.987 48.792 1.00 80.50 468 GLU A O 1
ATOM 3731 N N . ARG A 1 469 ? -46.211 7.389 46.626 1.00 78.44 469 ARG A N 1
ATOM 3732 C CA . ARG A 1 469 ? -45.990 8.742 46.078 1.00 78.44 469 ARG A CA 1
ATOM 3733 C C . ARG A 1 469 ? -47.141 9.685 46.439 1.00 78.44 469 ARG A C 1
ATOM 3735 O O . ARG A 1 469 ? -46.884 10.820 46.838 1.00 78.44 469 ARG A O 1
ATOM 3742 N N . GLY A 1 470 ? -48.386 9.208 46.369 1.00 68.88 470 GLY A N 1
ATOM 3743 C CA . GLY A 1 470 ? -49.569 9.947 46.814 1.00 68.88 470 GLY A CA 1
ATOM 3744 C C . GLY A 1 470 ? -49.528 10.282 48.309 1.00 68.88 470 GLY A C 1
ATOM 3745 O O . GLY A 1 470 ? -49.698 11.442 48.679 1.00 68.88 470 GLY A O 1
ATOM 3746 N N . ALA A 1 471 ? -49.217 9.297 49.158 1.00 68.50 471 ALA A N 1
ATOM 3747 C CA . ALA A 1 471 ? -49.121 9.475 50.608 1.00 68.50 471 ALA A CA 1
ATOM 3748 C C . ALA A 1 471 ? -48.045 10.505 51.007 1.00 68.50 471 ALA A C 1
ATOM 3750 O O . ALA A 1 471 ? -48.295 11.376 51.845 1.00 68.50 471 ALA A O 1
ATOM 3751 N N . LYS A 1 472 ? -46.872 10.467 50.361 1.00 61.03 472 LYS A N 1
ATOM 3752 C CA . LYS A 1 472 ? -45.808 11.465 50.568 1.00 61.03 472 LYS A CA 1
ATOM 3753 C C . LYS A 1 472 ? -46.253 12.868 50.142 1.00 61.03 472 LYS A C 1
ATOM 3755 O O . LYS A 1 472 ? -46.122 13.802 50.928 1.00 61.03 472 LYS A O 1
ATOM 3760 N N . ALA A 1 473 ? -46.894 13.007 48.979 1.00 56.72 473 ALA A N 1
ATOM 3761 C CA . ALA A 1 473 ? -47.431 14.288 48.503 1.00 56.72 473 ALA A CA 1
ATOM 3762 C C . ALA A 1 473 ? -48.555 14.876 49.390 1.00 56.72 473 ALA A C 1
ATOM 3764 O O . ALA A 1 473 ? -48.794 16.086 49.357 1.00 56.72 473 ALA A O 1
ATOM 3765 N N . THR A 1 474 ? -49.240 14.054 50.196 1.00 54.84 474 THR A N 1
ATOM 3766 C CA . THR A 1 474 ? -50.173 14.532 51.233 1.00 54.84 474 THR A CA 1
ATOM 3767 C C . THR A 1 474 ? -49.502 14.908 52.559 1.00 54.84 474 THR A C 1
ATOM 3769 O O . THR A 1 474 ? -50.081 15.690 53.310 1.00 54.84 474 THR A O 1
ATOM 3772 N N . SER A 1 475 ? -48.296 14.405 52.848 1.00 50.31 475 SER A N 1
ATOM 3773 C CA . SER A 1 475 ? -47.604 14.645 54.125 1.00 50.31 475 SER A CA 1
ATOM 3774 C C . SER A 1 475 ? -46.987 16.046 54.224 1.00 50.31 475 SER A C 1
ATOM 3776 O O . SER A 1 475 ? -47.072 16.672 55.277 1.00 50.31 475 SER A O 1
ATOM 3778 N N . ASP A 1 476 ? -46.440 16.584 53.128 1.00 44.22 476 ASP A N 1
ATOM 3779 C CA . ASP A 1 476 ? -45.758 17.897 53.093 1.00 44.22 476 ASP A CA 1
ATOM 3780 C C . ASP A 1 476 ? -46.698 19.117 53.256 1.00 44.22 476 ASP A C 1
ATOM 3782 O O . ASP A 1 476 ? -46.287 20.263 53.074 1.00 44.22 476 ASP A O 1
ATOM 3786 N N . LYS A 1 477 ? -47.977 18.903 53.595 1.00 45.16 477 LYS A N 1
ATOM 3787 C CA . LYS A 1 477 ? -48.983 19.965 53.789 1.00 45.16 477 LYS A CA 1
ATOM 3788 C C . LYS A 1 477 ? -49.403 20.197 55.244 1.00 45.16 477 LYS A C 1
ATOM 3790 O O . LYS A 1 477 ? -50.228 21.076 55.482 1.00 45.16 477 LYS A O 1
ATOM 3795 N N . LEU A 1 478 ? -48.866 19.443 56.208 1.00 42.03 478 LEU A N 1
ATOM 3796 C CA . LEU A 1 478 ? -49.245 19.541 57.625 1.00 42.03 478 LEU A CA 1
ATOM 3797 C C . LEU A 1 478 ? -48.019 19.525 58.552 1.00 42.03 478 LEU A C 1
ATOM 3799 O O . LEU A 1 478 ? -47.629 18.485 59.075 1.00 42.03 478 LEU A O 1
ATOM 3803 N N . ALA A 1 479 ? -47.455 20.709 58.802 1.00 31.36 479 ALA A N 1
ATOM 3804 C CA . ALA A 1 479 ? -46.449 20.949 59.838 1.00 31.36 479 ALA A CA 1
ATOM 3805 C C . ALA A 1 479 ? -47.011 21.937 60.887 1.00 31.36 479 ALA A C 1
ATOM 3807 O O . ALA A 1 479 ? -47.282 23.086 60.530 1.00 31.36 479 ALA A O 1
ATOM 3808 N N . PRO A 1 480 ? -47.236 21.514 62.150 1.00 39.88 480 PRO A N 1
ATOM 3809 C CA . PRO A 1 480 ? -47.713 22.396 63.220 1.00 39.88 480 PRO A CA 1
ATOM 3810 C C . PRO A 1 480 ? -46.682 23.428 63.709 1.00 39.88 480 PRO A C 1
ATOM 3812 O O . PRO A 1 480 ? -45.516 23.419 63.319 1.00 39.88 480 PRO A O 1
ATOM 3815 N N . GLN A 1 481 ? -47.145 24.319 64.585 1.00 32.34 481 GLN A N 1
ATOM 3816 C CA . GLN A 1 481 ? -46.492 25.563 65.001 1.00 32.34 481 GLN A CA 1
ATOM 3817 C C . GLN A 1 481 ? -46.108 25.507 66.503 1.00 32.34 481 GLN A C 1
ATOM 3819 O O . GLN A 1 481 ? -46.847 24.908 67.280 1.00 32.34 481 GLN A O 1
ATOM 3824 N N . GLU A 1 482 ? -45.039 26.218 66.909 1.00 31.45 482 GLU A N 1
ATOM 3825 C CA . GLU A 1 482 ? -44.732 26.635 68.311 1.00 31.45 482 GLU A CA 1
ATOM 3826 C C . GLU A 1 482 ? -44.213 25.524 69.290 1.00 31.45 482 GLU A C 1
ATOM 3828 O O . GLU A 1 482 ? -44.420 24.343 69.039 1.00 31.45 482 GLU A O 1
ATOM 3833 N N . LEU A 1 483 ? -43.477 25.764 70.404 1.00 28.44 483 LEU A N 1
ATOM 3834 C CA . LEU A 1 483 ? -42.827 26.974 70.964 1.00 28.44 483 LEU A CA 1
ATOM 3835 C C . LEU A 1 483 ? -41.682 26.648 71.985 1.00 28.44 483 LEU A C 1
ATOM 3837 O O . LEU A 1 483 ? -41.899 25.838 72.876 1.00 28.44 483 LEU A O 1
ATOM 3841 N N . PHE A 1 484 ? -40.553 27.389 71.945 1.00 27.52 484 PHE A N 1
ATOM 3842 C CA . PHE A 1 484 ? -39.603 27.711 73.060 1.00 27.52 484 PHE A CA 1
ATOM 3843 C C . PHE A 1 484 ? -39.049 26.575 73.996 1.00 27.52 484 PHE A C 1
ATOM 3845 O O . PHE A 1 484 ? -39.210 25.397 73.707 1.00 27.52 484 PHE A O 1
ATOM 3852 N N . PRO A 1 485 ? -38.260 26.880 75.063 1.00 43.56 485 PRO A N 1
ATOM 3853 C CA . PRO A 1 485 ? -36.913 27.483 75.023 1.00 43.56 485 PRO A CA 1
ATOM 3854 C C . PRO A 1 485 ? -35.851 26.709 75.857 1.00 43.56 485 PRO A C 1
ATOM 3856 O O . PRO A 1 485 ? -36.180 25.862 76.681 1.00 43.56 485 PRO A O 1
ATOM 3859 N N . GLY A 1 486 ? -34.569 27.092 75.763 1.00 27.70 486 GLY A N 1
ATOM 3860 C CA . GLY A 1 486 ? -33.554 26.692 76.756 1.00 27.70 486 GLY A CA 1
ATOM 3861 C C . GLY A 1 486 ? -32.118 27.062 76.373 1.00 27.70 486 GLY A C 1
ATOM 3862 O O . GLY A 1 486 ? -31.689 26.783 75.258 1.00 27.70 486 GLY A O 1
ATOM 3863 N N . ALA A 1 487 ? -31.362 27.682 77.287 1.00 28.81 487 ALA A N 1
ATOM 3864 C CA . ALA A 1 487 ? -29.967 28.073 77.062 1.00 28.81 487 ALA A CA 1
ATOM 3865 C C . ALA A 1 487 ? -29.006 27.341 78.014 1.00 28.81 487 ALA A C 1
ATOM 3867 O O . ALA A 1 487 ? -29.237 27.283 79.218 1.00 28.81 487 ALA A O 1
ATOM 3868 N N . GLY A 1 488 ? -27.890 26.851 77.471 1.00 26.58 488 GLY A N 1
ATOM 3869 C CA . GLY A 1 488 ? -26.763 26.268 78.202 1.00 26.58 488 GLY A CA 1
ATOM 3870 C C . GLY A 1 488 ? -25.494 26.433 77.364 1.00 26.58 488 GLY A C 1
ATOM 3871 O O . GLY A 1 488 ? -25.528 26.238 76.152 1.00 26.58 488 GLY A O 1
ATOM 3872 N N . ARG A 1 489 ? -24.396 26.892 77.970 1.00 29.59 489 ARG A N 1
ATOM 3873 C CA . ARG A 1 489 ? -23.192 27.379 77.268 1.00 29.59 489 ARG A CA 1
ATOM 3874 C C . ARG A 1 489 ? -21.935 26.906 78.004 1.00 29.59 489 ARG A C 1
ATOM 3876 O O . ARG A 1 489 ? -22.040 26.560 79.174 1.00 29.59 489 ARG A O 1
ATOM 3883 N N . GLN A 1 490 ? -20.774 27.073 77.354 1.00 29.02 490 GLN A N 1
ATOM 3884 C CA . GLN A 1 490 ? -19.394 26.830 77.831 1.00 29.02 490 GLN A CA 1
ATOM 3885 C C . GLN A 1 490 ? -18.845 25.421 77.486 1.00 29.02 490 GLN A C 1
ATOM 3887 O O . GLN A 1 490 ? -19.610 24.468 77.452 1.00 29.02 490 GLN A O 1
ATOM 3892 N N . GLN A 1 491 ? -17.552 25.240 77.168 1.00 26.17 491 GLN A N 1
ATOM 3893 C CA . GLN A 1 491 ? -16.437 26.211 77.135 1.00 26.17 491 GLN A CA 1
ATOM 3894 C C . GLN A 1 491 ? -15.372 25.865 76.062 1.00 26.17 491 GLN A C 1
ATOM 3896 O O . GLN A 1 491 ? -15.185 24.703 75.719 1.00 26.17 491 GLN A O 1
ATOM 3901 N N . THR A 1 492 ? -14.662 26.886 75.567 1.00 27.73 492 THR A N 1
ATOM 3902 C CA . THR A 1 492 ? -13.376 26.802 74.831 1.00 27.73 492 THR A CA 1
ATOM 3903 C C . THR A 1 492 ? -12.260 27.389 75.718 1.00 27.73 492 THR A C 1
ATOM 3905 O O . THR A 1 492 ? -12.593 28.111 76.662 1.00 27.73 492 THR A O 1
ATOM 3908 N N . PRO A 1 493 ? -10.966 27.075 75.490 1.00 35.59 493 PRO A N 1
ATOM 3909 C CA . PRO A 1 493 ? -10.106 27.899 74.605 1.00 35.59 493 PRO A CA 1
ATOM 3910 C C . PRO A 1 493 ? -9.153 27.054 73.705 1.00 35.59 493 PRO A C 1
ATOM 3912 O O . PRO A 1 493 ? -9.063 25.850 73.907 1.00 35.59 493 PRO A O 1
ATOM 3915 N N . LYS A 1 494 ? -8.448 27.514 72.648 1.00 28.34 494 LYS A N 1
ATOM 3916 C CA . LYS A 1 494 ? -8.135 28.830 72.019 1.00 28.34 494 LYS A CA 1
ATOM 3917 C C . LYS A 1 494 ? -6.709 29.392 72.276 1.00 28.34 494 LYS A C 1
ATOM 3919 O O . LYS A 1 494 ? -6.448 29.896 73.359 1.00 28.34 494 LYS A O 1
ATOM 3924 N N . SER A 1 495 ? -5.870 29.354 71.226 1.00 25.69 495 SER A N 1
ATOM 3925 C CA . SER A 1 495 ? -4.723 30.238 70.877 1.00 25.69 495 SER A CA 1
ATOM 3926 C C . SER A 1 495 ? -4.278 29.872 69.430 1.00 25.69 495 SER A C 1
ATOM 3928 O O . SER A 1 495 ? -4.199 28.675 69.160 1.00 25.69 495 SER A O 1
ATOM 3930 N N . GLU A 1 496 ? -4.171 30.726 68.394 1.00 31.98 496 GLU A N 1
ATOM 3931 C CA . GLU A 1 496 ? -3.442 32.018 68.199 1.00 31.98 496 GLU A CA 1
ATOM 3932 C C . GLU A 1 496 ? -1.936 31.779 67.908 1.00 31.98 496 GLU A C 1
ATOM 3934 O O . GLU A 1 496 ? -1.341 30.943 68.586 1.00 31.98 496 GLU A O 1
ATOM 3939 N N . ASP A 1 497 ? -1.268 32.343 66.877 1.00 29.75 497 ASP A N 1
ATOM 3940 C CA . ASP A 1 497 ? -1.552 33.443 65.900 1.00 29.75 497 ASP A CA 1
ATOM 3941 C C . ASP A 1 497 ? -1.175 33.057 64.423 1.00 29.75 497 ASP A C 1
ATOM 3943 O O . ASP A 1 497 ? -0.577 31.999 64.231 1.00 29.75 497 ASP A O 1
ATOM 3947 N N . ASP A 1 498 ? -1.541 33.702 63.286 1.00 33.59 498 ASP A N 1
ATOM 3948 C CA . ASP A 1 498 ? -1.756 35.118 62.821 1.00 33.59 498 ASP A CA 1
ATOM 3949 C C . ASP A 1 498 ? -0.446 35.845 62.342 1.00 33.59 498 ASP A C 1
ATOM 3951 O O . ASP A 1 498 ? 0.627 35.519 62.837 1.00 33.59 498 ASP A O 1
ATOM 3955 N N . LEU A 1 499 ? -0.352 36.793 61.370 1.00 34.59 499 LEU A N 1
ATOM 3956 C CA . LEU A 1 499 ? -1.273 37.429 60.385 1.00 34.59 499 LEU A CA 1
ATOM 3957 C C . LEU A 1 499 ? -0.510 38.241 59.278 1.00 34.59 499 LEU A C 1
ATOM 3959 O O . LEU A 1 499 ? 0.566 38.761 59.559 1.00 34.59 499 LEU A O 1
ATOM 3963 N N . SER A 1 500 ? -1.091 38.469 58.074 1.00 31.36 500 SER A N 1
ATOM 3964 C CA . SER A 1 500 ? -1.142 39.750 57.264 1.00 31.36 500 SER A CA 1
ATOM 3965 C C . SER A 1 500 ? -1.416 39.482 55.755 1.00 31.36 500 SER A C 1
ATOM 3967 O O . SER A 1 500 ? -0.974 38.455 55.257 1.00 31.36 500 SER A O 1
ATOM 3969 N N . LYS A 1 501 ? -2.234 40.203 54.947 1.00 36.97 501 LYS A N 1
ATOM 3970 C CA . LYS A 1 501 ? -2.731 41.615 54.797 1.00 36.97 501 LYS A CA 1
ATOM 3971 C C . LYS A 1 501 ? -1.779 42.535 54.000 1.00 36.97 501 LYS A C 1
ATOM 3973 O O . LYS A 1 501 ? -0.577 42.436 54.170 1.00 36.97 501 LYS A O 1
ATOM 3978 N N . LEU A 1 502 ? -2.228 43.422 53.091 1.00 28.16 502 LEU A N 1
ATOM 3979 C CA . LEU A 1 502 ? -3.347 44.403 53.143 1.00 28.16 502 LEU A CA 1
ATOM 3980 C C . LEU A 1 502 ? -4.330 44.381 51.925 1.00 28.16 502 LEU A C 1
ATOM 3982 O O . LEU A 1 502 ? -4.403 43.385 51.216 1.00 28.16 502 LEU A O 1
ATOM 3986 N N . LYS A 1 503 ? -5.156 45.439 51.744 1.00 32.69 503 LYS A N 1
ATOM 3987 C CA . LYS A 1 503 ? -6.290 45.568 50.784 1.00 32.69 503 LYS A CA 1
ATOM 3988 C C . LYS A 1 503 ? -6.573 47.041 50.402 1.00 32.69 503 LYS A C 1
ATOM 3990 O O . LYS A 1 503 ? -6.582 47.872 51.306 1.00 32.69 503 LYS A O 1
ATOM 3995 N N . LEU A 1 504 ? -6.912 47.349 49.135 1.00 27.56 504 LEU A N 1
ATOM 3996 C CA . LEU A 1 504 ? -7.511 48.635 48.686 1.00 27.56 504 LEU A CA 1
ATOM 3997 C C . LEU A 1 504 ? -8.527 48.450 47.525 1.00 27.56 504 LEU A C 1
ATOM 3999 O O . LEU A 1 504 ? -8.471 47.441 46.830 1.00 27.56 504 LEU A O 1
ATOM 4003 N N . GLY A 1 505 ? -9.481 49.385 47.382 1.00 23.14 505 GLY A N 1
ATOM 4004 C CA . GLY A 1 505 ? -10.610 49.379 46.416 1.00 23.14 505 GLY A CA 1
ATOM 4005 C C . GLY A 1 505 ? -10.724 50.730 45.679 1.00 23.14 505 GLY A C 1
ATOM 4006 O O . GLY A 1 505 ? -9.657 51.261 45.366 1.00 23.14 505 GLY A O 1
ATOM 4007 N N . PRO A 1 506 ? -11.916 51.345 45.463 1.00 54.94 506 PRO A N 1
ATOM 4008 C CA . PRO A 1 506 ? -13.296 50.993 45.878 1.00 54.94 506 PRO A CA 1
ATOM 4009 C C . PRO A 1 506 ? -14.264 50.937 44.645 1.00 54.94 506 PRO A C 1
ATOM 4011 O O . PRO A 1 506 ? -13.789 50.417 43.639 1.00 54.94 506 PRO A O 1
ATOM 4014 N N . ASP A 1 507 ? -15.553 51.335 44.518 1.00 28.05 507 ASP A N 1
ATOM 4015 C CA . ASP A 1 507 ? -16.730 51.895 45.276 1.00 28.05 507 ASP A CA 1
ATOM 4016 C C . ASP A 1 507 ? -17.998 51.632 44.365 1.00 28.05 507 ASP A C 1
ATOM 4018 O O . ASP A 1 507 ? -17.845 50.991 43.325 1.00 28.05 507 ASP A O 1
ATOM 4022 N N . GLU A 1 508 ? -19.214 52.195 44.524 1.00 31.28 508 GLU A N 1
ATOM 4023 C CA . GLU A 1 508 ? -20.299 51.988 45.523 1.00 31.28 508 GLU A CA 1
ATOM 4024 C C . GLU A 1 508 ? -21.668 52.459 44.912 1.00 31.28 508 GLU A C 1
ATOM 4026 O O . GLU A 1 508 ? -21.653 53.273 43.992 1.00 31.28 508 GLU A O 1
ATOM 4031 N N . GLN A 1 509 ? -22.826 52.014 45.449 1.00 26.88 509 GLN A N 1
ATOM 4032 C CA . GLN A 1 509 ? -24.209 52.578 45.287 1.00 26.88 509 GLN A CA 1
ATOM 4033 C C . GLN A 1 509 ? -24.910 52.555 43.892 1.00 26.88 509 GLN A C 1
ATOM 4035 O O . GLN A 1 509 ? -24.261 52.451 42.859 1.00 26.88 509 GLN A O 1
ATOM 4040 N N . ALA A 1 510 ? -26.247 52.680 43.741 1.00 26.38 510 ALA A N 1
ATOM 4041 C CA . ALA A 1 510 ? -27.431 52.334 44.567 1.00 26.38 510 ALA A CA 1
ATOM 4042 C C . ALA A 1 510 ? -28.737 52.415 43.707 1.00 26.38 510 ALA A C 1
ATOM 4044 O O . ALA A 1 510 ? -28.704 52.937 42.598 1.00 26.38 510 ALA A O 1
ATOM 4045 N N . GLU A 1 511 ? -29.881 51.963 44.257 1.00 26.22 511 GLU A N 1
ATOM 4046 C CA . GLU A 1 511 ? -31.271 52.095 43.727 1.00 26.22 511 GLU A CA 1
ATOM 4047 C C . GLU A 1 511 ? -31.610 51.384 42.377 1.00 26.22 511 GLU A C 1
ATOM 4049 O O . GLU A 1 511 ? -30.743 51.064 41.578 1.00 26.22 511 GLU A O 1
ATOM 4054 N N . GLY A 1 512 ? -32.868 51.025 42.057 1.00 26.38 512 GLY A N 1
ATOM 4055 C CA . GLY A 1 512 ? -34.087 51.070 42.873 1.00 26.38 512 GLY A CA 1
ATOM 4056 C C . GLY A 1 512 ? -35.322 50.356 42.270 1.00 26.38 512 GLY A C 1
ATOM 4057 O O . GLY A 1 512 ? -35.712 50.602 41.139 1.00 26.38 512 GLY A O 1
ATOM 4058 N N . MET A 1 513 ? -35.985 49.547 43.112 1.00 25.72 513 MET A N 1
ATOM 4059 C CA . MET A 1 513 ? -37.444 49.554 43.369 1.00 25.72 513 MET A CA 1
ATOM 4060 C C . MET A 1 513 ? -38.485 49.242 42.248 1.00 25.72 513 MET A C 1
ATOM 4062 O O . MET A 1 513 ? -38.710 50.044 41.354 1.00 25.72 513 MET A O 1
ATOM 4066 N N . ARG A 1 514 ? -39.326 48.209 42.512 1.00 26.75 514 ARG A N 1
ATOM 4067 C CA . ARG A 1 514 ? -40.696 47.931 41.961 1.00 26.75 514 ARG A CA 1
ATOM 4068 C C . ARG A 1 514 ? -40.823 47.481 40.484 1.00 26.75 514 ARG A C 1
ATOM 4070 O O . ARG A 1 514 ? -40.095 47.944 39.628 1.00 26.75 514 ARG A O 1
ATOM 4077 N N . ARG A 1 515 ? -41.806 46.641 40.102 1.00 25.89 515 ARG A N 1
ATOM 4078 C CA . ARG A 1 515 ? -42.624 45.610 40.810 1.00 25.89 515 ARG A CA 1
ATOM 4079 C C . ARG A 1 515 ? -43.392 44.770 39.753 1.00 25.89 515 ARG A C 1
ATOM 4081 O O . ARG A 1 515 ? -43.559 45.251 38.646 1.00 25.89 515 ARG A O 1
ATOM 4088 N N . SER A 1 516 ? -43.867 43.573 40.133 1.00 25.27 516 SER A N 1
ATOM 4089 C CA . SER A 1 516 ? -45.146 42.903 39.748 1.00 25.27 516 SER A CA 1
ATOM 4090 C C . SER A 1 516 ? -45.816 43.190 38.376 1.00 25.27 516 SER A C 1
ATOM 4092 O O . SER A 1 516 ? -46.059 44.346 38.061 1.00 25.27 516 SER A O 1
ATOM 4094 N N . THR A 1 517 ? -46.344 42.231 37.596 1.00 24.73 517 THR A N 1
ATOM 4095 C CA . THR A 1 517 ? -46.654 40.784 37.787 1.00 24.73 517 THR A CA 1
ATOM 4096 C C . THR A 1 517 ? -47.292 40.232 36.486 1.00 24.73 517 THR A C 1
ATOM 4098 O O . THR A 1 517 ? -47.875 41.033 35.771 1.00 24.73 517 THR A O 1
ATOM 4101 N N . THR A 1 518 ? -47.321 38.894 36.289 1.00 24.31 518 THR A N 1
ATOM 4102 C CA . THR A 1 518 ? -48.394 38.090 35.600 1.00 24.31 518 THR A CA 1
ATOM 4103 C C . THR A 1 518 ? -48.817 38.412 34.141 1.00 24.31 518 THR A C 1
ATOM 4105 O O . THR A 1 518 ? -48.846 39.559 33.736 1.00 24.31 518 THR A O 1
ATOM 4108 N N . SER A 1 519 ? -49.288 37.479 33.296 1.00 25.52 519 SER A N 1
ATOM 4109 C CA . SER A 1 519 ? -49.322 35.996 33.306 1.00 25.52 519 SER A CA 1
ATOM 4110 C C . SER A 1 519 ? -49.930 35.468 31.990 1.00 25.52 519 SER A C 1
ATOM 4112 O O . SER A 1 519 ? -50.951 36.003 31.567 1.00 25.52 519 SER A O 1
ATOM 4114 N N . GLY A 1 520 ? -49.420 34.350 31.450 1.00 24.33 520 GLY A N 1
ATOM 4115 C CA . GLY A 1 520 ? -50.098 33.548 30.409 1.00 24.33 520 GLY A CA 1
ATOM 4116 C C . GLY A 1 520 ? -50.221 34.199 29.017 1.00 24.33 520 GLY A C 1
ATOM 4117 O O . GLY A 1 520 ? -49.792 35.330 28.824 1.00 24.33 520 GLY A O 1
ATOM 4118 N N . THR A 1 521 ? -50.766 33.532 27.991 1.00 26.11 521 THR A N 1
ATOM 4119 C CA . THR A 1 521 ? -51.082 32.090 27.806 1.00 26.11 521 THR A CA 1
ATOM 4120 C C . THR A 1 521 ? -51.404 31.850 26.321 1.00 26.11 521 THR A C 1
ATOM 4122 O O . THR A 1 521 ? -52.143 32.661 25.777 1.00 26.11 521 THR A O 1
ATOM 4125 N N . THR A 1 522 ? -50.921 30.735 25.736 1.00 25.72 522 THR A N 1
ATOM 4126 C CA . THR A 1 522 ? -51.430 30.074 24.493 1.00 25.72 522 THR A CA 1
ATOM 4127 C C . THR A 1 522 ? -51.509 30.953 23.198 1.00 25.72 522 THR A C 1
ATOM 4129 O O . THR A 1 522 ? -51.213 32.137 23.238 1.00 25.72 522 THR A O 1
ATOM 4132 N N . GLU A 1 523 ? -51.731 30.482 21.954 1.00 27.36 523 GLU A N 1
ATOM 4133 C CA . GLU A 1 523 ? -51.847 29.129 21.375 1.00 27.36 523 GLU A CA 1
ATOM 4134 C C . GLU A 1 523 ? -51.387 29.051 19.886 1.00 27.36 523 GLU A C 1
ATOM 4136 O O . GLU A 1 523 ? -51.495 30.005 19.124 1.00 27.36 523 GLU A O 1
ATOM 4141 N N . ILE A 1 524 ? -50.876 27.873 19.509 1.00 27.84 524 ILE A N 1
ATOM 4142 C CA . ILE A 1 524 ? -50.949 27.107 18.235 1.00 27.84 524 ILE A CA 1
ATOM 4143 C C . ILE A 1 524 ? -51.456 27.768 16.912 1.00 27.84 524 ILE A C 1
ATOM 4145 O O . ILE A 1 524 ? -52.604 28.183 16.803 1.00 27.84 524 ILE A O 1
ATOM 4149 N N . GLY A 1 525 ? -50.689 27.561 15.818 1.00 26.83 525 GLY A N 1
ATOM 4150 C CA . GLY A 1 525 ? -51.206 27.348 14.437 1.00 26.83 525 GLY A CA 1
ATOM 4151 C C . GLY A 1 525 ? -51.014 28.479 13.393 1.00 26.83 525 GLY A C 1
ATOM 4152 O O . GLY A 1 525 ? -50.733 29.609 13.758 1.00 26.83 525 GLY A O 1
ATOM 4153 N N . HIS A 1 526 ? -51.149 28.268 12.065 1.00 28.09 526 HIS A N 1
ATOM 4154 C CA . HIS A 1 526 ? -51.089 27.025 11.262 1.00 28.09 526 HIS A CA 1
ATOM 4155 C C . HIS A 1 526 ? -51.040 27.301 9.720 1.00 28.09 526 HIS A C 1
ATOM 4157 O O . HIS A 1 526 ? -51.960 27.910 9.188 1.00 28.09 526 HIS A O 1
ATOM 4163 N N . GLN A 1 527 ? -50.070 26.724 8.977 1.00 29.95 527 GLN A N 1
ATOM 4164 C CA . GLN A 1 527 ? -50.062 26.572 7.486 1.00 29.95 527 GLN A CA 1
ATOM 4165 C C . GLN A 1 527 ? -50.048 27.912 6.665 1.00 29.95 527 GLN A C 1
ATOM 4167 O O . GLN A 1 527 ? -49.952 28.972 7.265 1.00 29.95 527 GLN A O 1
ATOM 4172 N N . LYS A 1 528 ? -50.021 28.000 5.313 1.00 28.61 528 LYS A N 1
ATOM 4173 C CA . LYS A 1 528 ? -50.167 27.034 4.188 1.00 28.61 528 LYS A CA 1
ATOM 4174 C C . LYS A 1 528 ? -49.411 27.501 2.908 1.00 28.61 528 LYS A C 1
ATOM 4176 O O . LYS A 1 528 ? -48.786 28.552 2.907 1.00 28.61 528 LYS A O 1
ATOM 4181 N N . MET A 1 529 ? -49.435 26.703 1.830 1.00 27.31 529 MET A N 1
ATOM 4182 C CA . MET A 1 529 ? -48.665 26.914 0.578 1.00 27.31 529 MET A CA 1
ATOM 4183 C C . MET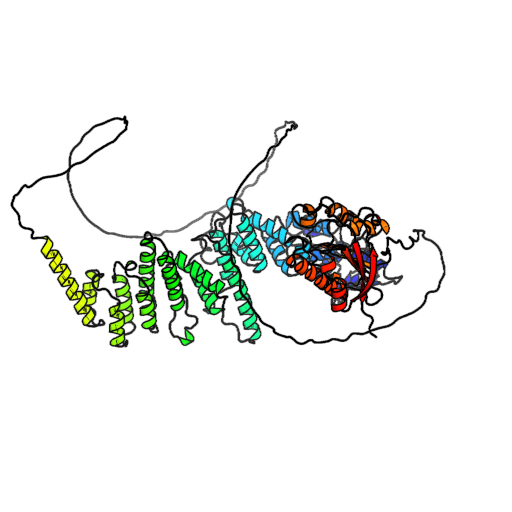 A 1 529 ? -49.258 27.957 -0.390 1.00 27.31 529 MET A C 1
ATOM 4185 O O . MET A 1 529 ? -50.477 28.109 -0.452 1.00 27.31 529 MET A O 1
ATOM 4189 N N . THR A 1 530 ? -48.442 28.424 -1.349 1.00 26.00 530 THR A N 1
ATOM 4190 C CA . THR A 1 530 ? -48.869 28.512 -2.769 1.00 26.00 530 THR A CA 1
ATOM 4191 C C . THR A 1 530 ? -47.677 28.370 -3.740 1.00 26.00 530 THR A C 1
ATOM 4193 O O . THR A 1 530 ? -46.541 28.667 -3.381 1.00 26.00 530 THR A O 1
ATOM 4196 N N . LYS A 1 531 ? -47.920 27.884 -4.969 1.00 28.19 531 LYS A N 1
ATOM 4197 C CA . LYS A 1 531 ? -46.978 27.908 -6.114 1.00 28.19 531 LYS A CA 1
ATOM 4198 C C . LYS A 1 531 ? -47.321 29.094 -7.025 1.00 28.19 531 LYS A C 1
ATOM 4200 O O . LYS A 1 531 ? -48.508 29.377 -7.132 1.00 28.19 531 LYS A O 1
ATOM 4205 N N . LEU A 1 532 ? -46.368 29.589 -7.832 1.00 25.88 532 LEU A N 1
ATOM 4206 C CA . LEU A 1 532 ? -46.534 29.573 -9.301 1.00 25.88 532 LEU A CA 1
ATOM 4207 C C . LEU A 1 532 ? -45.241 29.835 -10.111 1.00 25.88 532 LEU A C 1
ATOM 4209 O O . LEU A 1 532 ? -44.464 30.715 -9.777 1.00 25.88 532 LEU A O 1
ATOM 4213 N N . GLN A 1 533 ? -45.121 29.075 -11.210 1.00 27.97 533 GLN A N 1
ATOM 4214 C CA . GLN A 1 533 ? -44.516 29.384 -12.524 1.00 27.97 533 GLN A CA 1
ATOM 4215 C C . GLN A 1 533 ? -43.053 29.868 -12.691 1.00 27.97 533 GLN A C 1
ATOM 4217 O O . GLN A 1 533 ? -42.344 30.260 -11.774 1.00 27.97 533 GLN A O 1
ATOM 4222 N N . GLN A 1 534 ? -42.593 29.710 -13.938 1.00 26.84 534 GLN A N 1
ATOM 4223 C CA . GLN A 1 534 ? -41.246 29.954 -14.467 1.00 26.84 534 GLN A CA 1
ATOM 4224 C C . GLN A 1 534 ? -41.309 31.067 -15.525 1.00 26.84 534 GLN A C 1
ATOM 4226 O O . GLN A 1 534 ? -42.371 31.253 -16.114 1.00 26.84 534 GLN A O 1
ATOM 4231 N N . LEU A 1 535 ? -40.162 31.666 -15.878 1.00 25.92 535 LEU A N 1
ATOM 4232 C CA . LEU A 1 535 ? -39.640 31.703 -17.262 1.00 25.92 535 LEU A CA 1
ATOM 4233 C C . LEU A 1 535 ? -38.228 32.333 -17.312 1.00 25.92 535 LEU A C 1
ATOM 4235 O O . LEU A 1 535 ? -37.885 33.171 -16.483 1.00 25.92 535 LEU A O 1
ATOM 4239 N N . GLU A 1 536 ? -37.399 31.904 -18.272 1.00 30.39 536 GLU A N 1
ATOM 4240 C CA . GLU A 1 536 ? -36.116 32.555 -18.613 1.00 30.39 536 GLU A CA 1
ATOM 4241 C C . GLU A 1 536 ? -36.353 33.791 -19.520 1.00 30.39 536 GLU A C 1
ATOM 4243 O O . GLU A 1 536 ? -37.462 33.966 -20.029 1.00 30.39 536 GLU A O 1
ATOM 4248 N N . PRO A 1 537 ? -35.313 34.595 -19.835 1.00 38.41 537 PRO A N 1
ATOM 4249 C CA . PRO A 1 537 ? -34.583 34.271 -21.069 1.00 38.41 537 PRO A CA 1
ATOM 4250 C C . PRO A 1 537 ? -33.050 34.466 -21.050 1.00 38.41 537 PRO A C 1
ATOM 4252 O O . PRO A 1 537 ? -32.459 35.164 -20.232 1.00 38.41 537 PRO A O 1
ATOM 4255 N N . LYS A 1 538 ? -32.430 33.833 -22.055 1.00 26.80 538 LYS A N 1
ATOM 4256 C CA . LYS A 1 538 ? -31.039 33.989 -22.536 1.00 26.80 538 LYS A CA 1
ATOM 4257 C C . LYS A 1 538 ? -30.822 35.422 -23.126 1.00 26.80 538 LYS A C 1
ATOM 4259 O O . LYS A 1 538 ? -31.789 36.157 -23.253 1.00 26.80 538 LYS A O 1
ATOM 4264 N N . GLN A 1 539 ? -29.649 35.896 -23.589 1.00 27.67 539 GLN A N 1
ATOM 4265 C CA . GLN A 1 539 ? -28.570 35.211 -24.327 1.00 27.67 539 GLN A CA 1
ATOM 4266 C C . GLN A 1 539 ? -27.328 36.122 -24.599 1.00 27.67 539 GLN A C 1
ATOM 4268 O O . GLN A 1 539 ? -27.462 37.338 -24.619 1.00 27.67 539 GLN A O 1
ATOM 4273 N N . LYS A 1 540 ? -26.205 35.496 -25.015 1.00 27.39 540 LYS A N 1
ATOM 4274 C CA . LYS A 1 540 ? -25.139 35.976 -25.954 1.00 27.39 540 LYS A CA 1
ATOM 4275 C C . LYS A 1 540 ? -23.951 36.862 -25.509 1.00 27.39 540 LYS A C 1
ATOM 4277 O O . LYS A 1 540 ? -24.042 37.753 -24.679 1.00 27.39 540 LYS A O 1
ATOM 4282 N N . MET A 1 541 ? -22.821 36.572 -26.173 1.00 26.95 541 MET A N 1
ATOM 4283 C CA . MET A 1 541 ? -21.491 37.201 -26.085 1.00 26.95 541 MET A CA 1
ATOM 4284 C C . MET A 1 541 ? -21.340 38.454 -26.969 1.00 26.95 541 MET A C 1
ATOM 4286 O O . MET A 1 541 ? -21.990 38.529 -28.009 1.00 26.95 541 MET A O 1
ATOM 4290 N N . ILE A 1 542 ? -20.315 39.280 -26.694 1.00 28.66 542 ILE A N 1
ATOM 4291 C CA . ILE A 1 542 ? -19.556 40.072 -27.694 1.00 28.66 542 ILE A CA 1
ATOM 4292 C C . ILE A 1 542 ? -18.033 39.972 -27.398 1.00 28.66 542 ILE A C 1
ATOM 4294 O O . ILE A 1 542 ? -17.638 39.634 -26.285 1.00 28.66 542 ILE A O 1
ATOM 4298 N N . ARG A 1 543 ? -17.175 40.200 -28.412 1.00 26.27 543 ARG A N 1
ATOM 4299 C CA . ARG A 1 543 ? -15.690 40.180 -28.364 1.00 26.27 543 ARG A CA 1
ATOM 4300 C C . ARG A 1 543 ? -15.082 41.592 -28.498 1.00 26.27 543 ARG A C 1
ATOM 4302 O O . ARG A 1 543 ? -15.617 42.361 -29.292 1.00 26.27 543 ARG A O 1
ATOM 4309 N N . LYS A 1 544 ? -13.904 41.829 -27.891 1.00 27.39 544 LYS A N 1
ATOM 4310 C CA . LYS A 1 544 ? -12.672 42.550 -28.366 1.00 27.39 544 LYS A CA 1
ATOM 4311 C C . LYS A 1 544 ? -11.802 42.893 -27.125 1.00 27.39 544 LYS A C 1
ATOM 4313 O O . LYS A 1 544 ? -12.384 43.061 -26.064 1.00 27.39 544 LYS A O 1
ATOM 4318 N N . VAL A 1 545 ? -10.461 42.824 -27.076 1.00 26.78 545 VAL A N 1
ATOM 4319 C CA . VAL A 1 545 ? -9.324 43.158 -27.983 1.00 26.78 545 VAL A CA 1
ATOM 4320 C C . VAL A 1 545 ? -8.889 44.629 -27.884 1.00 26.78 545 VAL A C 1
ATOM 4322 O O . VAL A 1 545 ? -9.702 45.518 -28.116 1.00 26.78 545 VAL A O 1
ATOM 4325 N N . GLY A 1 546 ? -7.590 44.834 -27.611 1.00 26.39 546 GLY A N 1
ATOM 4326 C CA . GLY A 1 546 ? -6.918 46.122 -27.374 1.00 26.39 546 GLY A CA 1
ATOM 4327 C C . GLY A 1 546 ? -6.479 46.277 -25.903 1.00 26.39 546 GLY A C 1
ATOM 4328 O O . GLY A 1 546 ? -7.341 46.127 -25.047 1.00 26.39 546 GLY A O 1
ATOM 4329 N N . ASP A 1 547 ? -5.255 46.601 -25.462 1.00 26.91 547 ASP A N 1
ATOM 4330 C CA . ASP A 1 547 ? -3.851 46.672 -25.956 1.00 26.91 547 ASP A CA 1
ATOM 4331 C C . ASP A 1 547 ? -3.152 47.881 -25.260 1.00 26.91 547 ASP A C 1
ATOM 4333 O O . ASP A 1 547 ? -3.825 48.811 -24.829 1.00 26.91 547 ASP A O 1
ATOM 4337 N N . ASN A 1 548 ? -1.813 47.884 -25.204 1.00 27.33 548 ASN A N 1
ATOM 4338 C CA . ASN A 1 548 ? -0.889 48.987 -24.859 1.00 27.33 548 ASN A CA 1
ATOM 4339 C C . ASN A 1 548 ? -0.578 49.382 -23.390 1.00 27.33 548 ASN A C 1
ATOM 4341 O O . ASN A 1 548 ? -1.228 50.223 -22.787 1.00 27.33 548 ASN A O 1
ATOM 4345 N N . ARG A 1 549 ? 0.604 48.896 -22.958 1.00 27.19 549 ARG A N 1
ATOM 4346 C CA . ARG A 1 549 ? 1.861 49.651 -22.665 1.00 27.19 549 ARG A CA 1
ATOM 4347 C C . ARG A 1 549 ? 1.957 50.705 -21.533 1.00 27.19 549 ARG A C 1
ATOM 4349 O O . ARG A 1 549 ? 1.226 51.682 -21.491 1.00 27.19 549 ARG A O 1
ATOM 4356 N N . GLY A 1 550 ? 3.084 50.600 -20.804 1.00 25.42 550 GLY A N 1
ATOM 4357 C CA . GLY A 1 550 ? 3.723 51.637 -19.964 1.00 25.42 550 GLY A CA 1
ATOM 4358 C C . GLY A 1 550 ? 3.824 51.235 -18.482 1.00 25.42 550 GLY A C 1
ATOM 4359 O O . GLY A 1 550 ? 2.835 50.772 -17.933 1.00 25.42 550 GLY A O 1
ATOM 4360 N N . GLY A 1 551 ? 4.954 51.345 -17.767 1.00 26.19 551 GLY A N 1
ATOM 4361 C CA . GLY A 1 551 ? 6.365 51.621 -18.119 1.00 26.19 551 GLY A CA 1
ATOM 4362 C C . GLY A 1 551 ? 7.286 50.936 -17.072 1.00 26.19 551 GLY A C 1
ATOM 4363 O O . GLY A 1 551 ? 6.817 50.615 -15.990 1.00 26.19 551 GLY A O 1
ATOM 4364 N N . VAL A 1 552 ? 8.489 50.446 -17.403 1.00 27.17 552 VAL A N 1
ATOM 4365 C CA . VAL A 1 552 ? 9.797 51.155 -17.448 1.00 27.17 552 VAL A CA 1
ATOM 4366 C C . VAL A 1 552 ? 10.406 51.453 -16.058 1.00 27.17 552 VAL A C 1
ATOM 4368 O O . VAL A 1 552 ? 9.799 52.138 -15.247 1.00 27.17 552 VAL A O 1
ATOM 4371 N N . SER A 1 553 ? 11.670 51.028 -15.867 1.00 29.59 553 SER A N 1
ATOM 4372 C CA . SER A 1 553 ? 12.554 51.171 -14.677 1.00 29.59 553 SER A CA 1
ATOM 4373 C C . SER A 1 553 ? 12.184 50.362 -13.410 1.00 29.59 553 SER A C 1
ATOM 4375 O O . SER A 1 553 ? 11.013 50.191 -13.108 1.00 29.59 553 SER A O 1
ATOM 4377 N N . GLY A 1 554 ? 13.139 49.814 -12.638 1.00 26.38 554 GLY A N 1
ATOM 4378 C CA . GLY A 1 554 ? 14.583 49.644 -12.894 1.00 26.38 554 GLY A CA 1
ATOM 4379 C C . GLY A 1 554 ? 15.333 48.899 -11.763 1.00 26.38 554 GLY A C 1
ATOM 4380 O O . GLY A 1 554 ? 14.816 48.794 -10.662 1.00 26.38 554 GLY A O 1
ATOM 4381 N N . SER A 1 555 ? 16.535 48.381 -12.076 1.00 27.72 555 SER A N 1
ATOM 4382 C CA . SER A 1 555 ? 17.772 48.281 -11.241 1.00 27.72 555 SER A CA 1
ATOM 4383 C C . SER A 1 555 ? 17.705 48.282 -9.689 1.00 27.72 555 SER A C 1
ATOM 4385 O O . SER A 1 555 ? 17.097 49.179 -9.124 1.00 27.72 555 SER A O 1
ATOM 4387 N N . LYS A 1 556 ? 18.493 47.500 -8.920 1.00 27.33 556 LYS A N 1
ATOM 4388 C CA . LYS A 1 556 ? 19.522 46.451 -9.176 1.00 27.33 556 LYS A CA 1
ATOM 4389 C C . LYS A 1 556 ? 20.031 45.897 -7.809 1.00 27.33 556 LYS A C 1
ATOM 4391 O O . LYS A 1 556 ? 19.974 46.634 -6.838 1.00 27.33 556 LYS A O 1
ATOM 4396 N N . LEU A 1 557 ? 20.688 44.724 -7.817 1.00 27.69 557 LEU A N 1
ATOM 4397 C CA . LEU A 1 557 ? 21.796 44.290 -6.918 1.00 27.69 557 LEU A CA 1
ATOM 4398 C C . LEU A 1 557 ? 21.582 44.043 -5.392 1.00 27.69 557 LEU A C 1
ATOM 4400 O O . LEU A 1 557 ? 21.354 44.961 -4.614 1.00 27.69 557 LEU A O 1
ATOM 4404 N N . ASP A 1 558 ? 21.880 42.800 -4.979 1.00 32.28 558 ASP A N 1
ATOM 4405 C CA . ASP A 1 558 ? 22.531 42.356 -3.714 1.00 32.28 558 ASP A CA 1
ATOM 4406 C C . ASP A 1 558 ? 23.915 43.052 -3.472 1.00 32.28 558 ASP A C 1
ATOM 4408 O O . ASP A 1 558 ? 24.387 43.664 -4.437 1.00 32.28 558 ASP A O 1
ATOM 4412 N N . PRO A 1 559 ? 24.673 42.928 -2.327 1.00 47.09 559 PRO A N 1
ATOM 4413 C CA . PRO A 1 559 ? 24.727 41.759 -1.407 1.00 47.09 559 PRO A CA 1
ATOM 4414 C C . PRO A 1 559 ? 25.210 41.935 0.082 1.00 47.09 559 PRO A C 1
ATOM 4416 O O . PRO A 1 559 ? 25.646 43.004 0.490 1.00 47.09 559 PRO A O 1
ATOM 4419 N N . LYS A 1 560 ? 25.340 40.792 0.809 1.00 27.44 560 LYS A N 1
ATOM 4420 C CA . LYS A 1 560 ? 26.291 40.510 1.944 1.00 27.44 560 LYS A CA 1
ATOM 4421 C C . LYS A 1 560 ? 26.057 41.259 3.289 1.00 27.44 560 LYS A C 1
ATOM 4423 O O . LYS A 1 560 ? 25.274 42.192 3.325 1.00 27.44 560 LYS A O 1
ATOM 4428 N N . MET A 1 561 ? 26.626 40.895 4.462 1.00 24.94 561 MET A N 1
ATOM 4429 C CA . MET A 1 561 ? 27.606 39.867 4.934 1.00 24.94 561 MET A CA 1
ATOM 4430 C C . MET A 1 561 ? 27.227 39.435 6.396 1.00 24.94 561 MET A C 1
ATOM 4432 O O . MET A 1 561 ? 26.686 40.258 7.119 1.00 24.94 561 MET A O 1
ATOM 4436 N N . VAL A 1 562 ? 27.259 38.151 6.810 1.00 24.44 562 VAL A N 1
ATOM 4437 C CA . VAL A 1 562 ? 28.339 37.364 7.499 1.00 24.44 562 VAL A CA 1
ATOM 4438 C C . VAL A 1 562 ? 28.675 37.719 8.970 1.00 24.44 562 VAL A C 1
ATOM 4440 O O . VAL A 1 562 ? 29.163 38.812 9.219 1.00 24.44 562 VAL A O 1
ATOM 4443 N N . MET A 1 563 ? 28.497 36.735 9.879 1.00 24.03 563 MET A N 1
ATOM 4444 C CA . MET A 1 563 ? 29.292 36.255 11.060 1.00 24.03 563 MET A CA 1
ATOM 4445 C C . MET A 1 563 ? 28.360 35.303 11.876 1.00 24.03 563 MET A C 1
ATOM 4447 O O . MET A 1 563 ? 27.160 35.555 11.905 1.00 24.03 563 MET A O 1
ATOM 4451 N N . GLN A 1 564 ? 28.709 34.083 12.333 1.00 25.00 564 GLN A N 1
ATOM 4452 C CA . GLN A 1 564 ? 29.682 33.632 13.365 1.00 25.00 564 GLN A CA 1
ATOM 4453 C C . GLN A 1 564 ? 29.387 34.162 14.793 1.00 25.00 564 GLN A C 1
ATOM 4455 O O . GLN A 1 564 ? 29.076 35.339 14.927 1.00 25.00 564 GLN A O 1
ATOM 4460 N N . SER A 1 565 ? 29.463 33.376 15.884 1.00 26.02 565 SER A N 1
ATOM 4461 C CA . SER A 1 565 ? 29.751 31.927 16.070 1.00 26.02 565 SER A CA 1
ATOM 4462 C C . SER A 1 565 ? 29.314 31.413 17.470 1.00 26.02 565 SER A C 1
ATOM 4464 O O . SER A 1 565 ? 29.005 32.215 18.342 1.00 26.02 565 SER A O 1
ATOM 4466 N N . ASP A 1 566 ? 29.306 30.082 17.651 1.00 25.50 566 ASP A N 1
ATOM 4467 C CA . ASP A 1 566 ? 29.424 29.253 18.879 1.00 25.50 566 ASP A CA 1
ATOM 4468 C C . ASP A 1 566 ? 28.841 29.701 20.242 1.00 25.50 566 ASP A C 1
ATOM 4470 O O . ASP A 1 566 ? 29.232 30.721 20.801 1.00 25.50 566 ASP A O 1
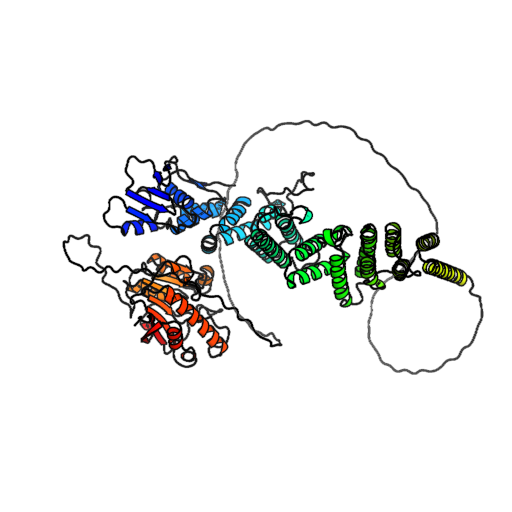ATOM 4474 N N . HIS A 1 567 ? 28.077 28.809 20.897 1.00 27.72 567 HIS A N 1
ATOM 4475 C CA . HIS A 1 567 ? 28.543 27.949 22.017 1.00 27.72 567 HIS A CA 1
ATOM 4476 C C . HIS A 1 567 ? 27.450 26.912 22.397 1.00 27.72 567 HIS A C 1
ATOM 4478 O O . HIS A 1 567 ? 26.331 26.987 21.892 1.00 27.72 567 HIS A O 1
ATOM 4484 N N . GLY A 1 568 ? 27.771 25.898 23.219 1.00 24.75 568 GLY A N 1
ATOM 4485 C CA . GLY A 1 568 ? 26.883 24.750 23.517 1.00 24.75 568 GLY A CA 1
ATOM 4486 C C . GLY A 1 568 ? 26.689 24.433 25.012 1.00 24.75 568 GLY A C 1
ATOM 4487 O O . GLY A 1 568 ? 26.896 25.306 25.847 1.00 24.75 568 GLY A O 1
ATOM 4488 N N . HIS A 1 569 ? 26.368 23.159 25.316 1.00 29.58 569 HIS A N 1
ATOM 4489 C CA . HIS A 1 569 ? 26.114 22.558 26.652 1.00 29.58 569 HIS A CA 1
ATOM 4490 C C . HIS A 1 569 ? 24.768 22.940 27.339 1.00 29.58 569 HIS A C 1
ATOM 4492 O O . HIS A 1 569 ? 24.309 24.064 27.199 1.00 29.58 569 HIS A O 1
ATOM 4498 N N . ASP A 1 570 ? 24.067 22.082 28.113 1.00 28.48 570 ASP A N 1
ATOM 4499 C CA . ASP A 1 570 ? 24.155 20.619 28.376 1.00 28.48 570 ASP A CA 1
ATOM 4500 C C . ASP A 1 570 ? 22.911 20.111 29.186 1.00 28.48 570 ASP A C 1
ATOM 4502 O O . ASP A 1 570 ? 22.178 20.918 29.752 1.00 28.48 570 ASP A O 1
ATOM 4506 N N . LYS A 1 571 ? 22.782 18.778 29.349 1.00 27.50 571 LYS A N 1
ATOM 4507 C CA . LYS A 1 571 ? 22.022 17.992 30.370 1.00 27.50 571 LYS A CA 1
ATOM 4508 C C . LYS A 1 571 ? 20.527 17.667 30.138 1.00 27.50 571 LYS A C 1
ATOM 4510 O O . LYS A 1 571 ? 19.727 18.495 29.727 1.00 27.50 571 LYS A O 1
ATOM 4515 N N . GLY A 1 572 ? 20.178 16.403 30.446 1.00 22.89 572 GLY A N 1
ATOM 4516 C CA . GLY A 1 572 ? 18.812 15.830 30.521 1.00 22.89 572 GLY A CA 1
ATOM 4517 C C . GLY A 1 572 ? 18.284 15.806 31.972 1.00 22.89 572 GLY A C 1
ATOM 4518 O O . GLY A 1 572 ? 18.294 16.880 32.570 1.00 22.89 572 GLY A O 1
ATOM 4519 N N . PRO A 1 573 ? 17.935 14.652 32.612 1.00 45.62 573 PRO A N 1
ATOM 4520 C CA . PRO A 1 573 ? 18.034 13.242 32.161 1.00 45.62 573 PRO A CA 1
ATOM 4521 C C . PRO A 1 573 ? 16.877 12.281 32.622 1.00 45.62 573 PRO A C 1
ATOM 4523 O O . PRO A 1 573 ? 15.913 12.707 33.244 1.00 45.62 573 PRO A O 1
ATOM 4526 N N . PHE A 1 574 ? 17.052 10.963 32.383 1.00 25.08 574 PHE A N 1
ATOM 4527 C CA . PHE A 1 574 ? 16.316 9.781 32.927 1.00 25.08 574 PHE A CA 1
ATOM 4528 C C . PHE A 1 574 ? 14.841 9.528 32.507 1.00 25.08 574 PHE A C 1
ATOM 4530 O O . PHE A 1 574 ? 14.087 10.454 32.249 1.00 25.08 574 PHE A O 1
ATOM 4537 N N . GLY A 1 575 ? 14.358 8.271 32.440 1.00 24.11 575 GLY A N 1
ATOM 4538 C CA . GLY A 1 575 ? 15.058 6.967 32.511 1.00 24.11 575 GLY A CA 1
ATOM 4539 C C . GLY A 1 575 ? 14.127 5.753 32.760 1.00 24.11 575 GLY A C 1
ATOM 4540 O O . GLY A 1 575 ? 13.007 5.961 33.198 1.00 24.11 575 GLY A O 1
ATOM 4541 N N . PHE A 1 576 ? 14.640 4.520 32.543 1.00 21.91 576 PHE A N 1
ATOM 4542 C CA . PHE A 1 576 ? 14.189 3.196 33.077 1.00 21.91 576 PHE A CA 1
ATOM 4543 C C . PHE A 1 576 ? 12.711 2.732 32.836 1.00 21.91 576 PHE A C 1
ATOM 4545 O O . PHE A 1 576 ? 11.810 3.539 32.699 1.00 21.91 576 PHE A O 1
ATOM 4552 N N . THR A 1 577 ? 12.319 1.444 32.738 1.00 24.42 577 THR A N 1
ATOM 4553 C CA . THR A 1 577 ? 12.937 0.117 33.016 1.00 24.42 577 THR A CA 1
ATOM 4554 C C . THR A 1 577 ? 12.141 -1.015 32.308 1.00 24.42 577 THR A C 1
ATOM 4556 O O . THR A 1 577 ? 10.938 -0.851 32.184 1.00 24.42 577 THR A O 1
ATOM 4559 N N . ASN A 1 578 ? 12.767 -2.178 32.017 1.00 23.34 578 ASN A N 1
ATOM 4560 C CA . ASN A 1 578 ? 12.224 -3.578 32.005 1.00 23.34 578 ASN A CA 1
ATOM 4561 C C . ASN A 1 578 ? 10.914 -3.935 31.208 1.00 23.34 578 ASN A C 1
ATOM 4563 O O . ASN A 1 578 ? 10.127 -3.076 30.857 1.00 23.34 578 ASN A O 1
ATOM 4567 N N . SER A 1 579 ? 10.583 -5.194 30.846 1.00 23.70 579 SER A N 1
ATOM 4568 C CA . SER A 1 579 ? 11.142 -6.511 31.216 1.00 23.70 579 SER A CA 1
ATOM 4569 C C . SER A 1 579 ? 10.944 -7.632 30.157 1.00 23.70 579 SER A C 1
ATOM 4571 O O . SER A 1 579 ? 9.858 -7.800 29.621 1.00 23.70 579 SER A O 1
ATOM 4573 N N . LEU A 1 580 ? 12.011 -8.413 29.930 1.00 22.05 580 LEU A N 1
ATOM 4574 C CA . LEU A 1 580 ? 12.144 -9.885 29.751 1.00 22.05 580 LEU A CA 1
ATOM 4575 C C . LEU A 1 580 ? 10.963 -10.858 29.422 1.00 22.05 580 LEU A C 1
ATOM 4577 O O . LEU A 1 580 ? 9.908 -10.791 30.039 1.00 22.05 580 LEU A O 1
ATOM 4581 N N . ARG A 1 581 ? 11.336 -11.957 28.702 1.00 22.38 581 ARG A N 1
ATOM 4582 C CA . ARG A 1 581 ? 10.710 -13.328 28.616 1.00 22.38 581 ARG A CA 1
ATOM 4583 C C . ARG A 1 581 ? 9.404 -13.427 27.768 1.00 22.38 581 ARG A C 1
ATOM 4585 O O . ARG A 1 581 ? 8.776 -12.406 27.563 1.00 22.38 581 ARG A O 1
ATOM 4592 N N . VAL A 1 582 ? 8.903 -14.551 27.205 1.00 23.08 582 VAL A N 1
ATOM 4593 C CA . VAL A 1 582 ? 9.238 -16.009 27.036 1.00 23.08 582 VAL A CA 1
ATOM 4594 C C . VAL A 1 582 ? 8.199 -16.604 26.026 1.00 23.08 582 VAL A C 1
ATOM 4596 O O . VAL A 1 582 ? 7.106 -16.055 25.985 1.00 23.08 582 VAL A O 1
ATOM 4599 N N . VAL A 1 583 ? 8.328 -17.704 25.250 1.00 22.72 583 VAL A N 1
ATOM 4600 C CA . VAL A 1 583 ? 9.412 -18.514 24.614 1.00 22.72 583 VAL A CA 1
ATOM 4601 C C . VAL A 1 583 ? 8.749 -19.569 23.664 1.00 22.72 583 VAL A C 1
ATOM 4603 O O . VAL A 1 583 ? 7.538 -19.735 23.765 1.00 22.72 583 VAL A O 1
ATOM 4606 N N . ARG A 1 584 ? 9.514 -20.347 22.854 1.00 24.62 584 ARG A N 1
ATOM 4607 C CA . ARG A 1 584 ? 9.076 -21.549 22.062 1.00 24.62 584 ARG A CA 1
ATOM 4608 C C . ARG A 1 584 ? 8.075 -21.294 20.910 1.00 24.62 584 ARG A C 1
ATOM 4610 O O . ARG A 1 584 ? 7.551 -20.198 20.794 1.00 24.62 584 ARG A O 1
ATOM 4617 N N . GLU A 1 585 ? 7.738 -22.255 20.039 1.00 25.48 585 GLU A N 1
ATOM 4618 C CA . GLU A 1 585 ? 8.515 -23.236 19.230 1.00 25.48 585 GLU A CA 1
ATOM 4619 C C . GLU A 1 585 ? 7.584 -23.729 18.094 1.00 25.48 585 GLU A C 1
ATOM 4621 O O . GLU A 1 585 ? 6.367 -23.692 18.255 1.00 25.48 585 GLU A O 1
ATOM 4626 N N . GLY A 1 586 ? 8.115 -24.197 16.956 1.00 25.06 586 GLY A N 1
ATOM 4627 C CA . GLY A 1 586 ? 7.265 -24.708 15.867 1.00 25.06 586 GLY A CA 1
ATOM 4628 C C . GLY A 1 586 ? 8.019 -25.034 14.579 1.00 25.06 586 GLY A C 1
ATOM 4629 O O . GLY A 1 586 ? 8.220 -24.164 13.736 1.00 25.06 586 GLY A O 1
ATOM 4630 N N . LYS A 1 587 ? 8.428 -26.299 14.418 1.00 22.34 587 LYS A N 1
ATOM 4631 C CA . LYS A 1 587 ? 8.833 -26.856 13.117 1.00 22.34 587 LYS A CA 1
ATOM 4632 C C . LYS A 1 587 ? 7.591 -27.068 12.248 1.00 22.34 587 LYS A C 1
ATOM 4634 O O . LYS A 1 587 ? 6.627 -27.643 12.738 1.00 22.34 587 LYS A O 1
ATOM 4639 N N . TRP A 1 588 ? 7.715 -26.790 10.954 1.00 23.83 588 TRP A N 1
ATOM 4640 C CA . TRP A 1 588 ? 7.103 -27.609 9.906 1.00 23.83 588 TRP A CA 1
ATOM 4641 C C . TRP A 1 588 ? 8.139 -27.833 8.804 1.00 23.83 588 TRP A C 1
ATOM 4643 O O . TRP A 1 588 ? 8.928 -26.939 8.494 1.00 23.83 588 TRP A O 1
ATOM 4653 N N . GLU A 1 589 ? 8.182 -29.050 8.276 1.00 21.97 589 GLU A N 1
ATOM 4654 C CA . GLU A 1 589 ? 9.085 -29.461 7.200 1.00 21.97 589 GLU A CA 1
ATOM 4655 C C . GLU A 1 589 ? 8.308 -29.475 5.882 1.00 21.97 589 GLU A C 1
ATOM 4657 O O . GLU A 1 589 ? 7.131 -29.833 5.864 1.00 21.97 589 GLU A O 1
ATOM 4662 N N . VAL A 1 590 ? 8.956 -29.086 4.781 1.00 25.94 590 VAL A N 1
ATOM 4663 C CA . VAL A 1 590 ? 8.405 -29.228 3.427 1.00 25.94 590 VAL A CA 1
ATOM 4664 C C . VAL A 1 590 ? 9.491 -29.819 2.534 1.00 25.94 590 VAL A C 1
ATOM 4666 O O . VAL A 1 590 ? 10.639 -29.372 2.557 1.00 25.94 590 VAL A O 1
ATOM 4669 N N . THR A 1 591 ? 9.125 -30.869 1.805 1.00 24.03 591 THR A N 1
ATOM 4670 C CA . THR A 1 591 ? 10.031 -31.734 1.042 1.00 24.03 591 THR A CA 1
ATOM 4671 C C . THR A 1 591 ? 10.562 -31.047 -0.220 1.00 24.03 591 THR A C 1
ATOM 4673 O O . THR A 1 591 ? 9.910 -30.174 -0.792 1.00 24.03 591 THR A O 1
ATOM 4676 N N . ALA A 1 592 ? 11.751 -31.449 -0.671 1.00 23.56 592 ALA A N 1
ATOM 4677 C CA . ALA A 1 592 ? 12.340 -30.966 -1.916 1.00 23.56 592 ALA A CA 1
ATOM 4678 C C . ALA A 1 592 ? 11.649 -31.547 -3.166 1.00 23.56 592 ALA A C 1
ATOM 4680 O O . ALA A 1 592 ? 11.172 -32.680 -3.156 1.00 23.56 592 ALA A O 1
ATOM 4681 N N . MET A 1 593 ? 11.703 -30.796 -4.267 1.00 22.22 593 MET A N 1
ATOM 4682 C CA . MET A 1 593 ? 11.582 -31.312 -5.634 1.00 22.22 593 MET A CA 1
ATOM 4683 C C . MET A 1 593 ? 12.855 -30.955 -6.405 1.00 22.22 593 MET A C 1
ATOM 4685 O O . MET A 1 593 ? 13.465 -29.918 -6.138 1.00 22.22 593 MET A O 1
ATOM 4689 N N . ALA A 1 594 ? 13.255 -31.815 -7.340 1.00 24.02 594 ALA A N 1
ATOM 4690 C CA . ALA A 1 594 ? 14.482 -31.678 -8.117 1.00 24.02 594 ALA A CA 1
ATOM 4691 C C . ALA A 1 594 ? 14.189 -31.629 -9.624 1.00 24.02 594 ALA A C 1
ATOM 4693 O O . ALA A 1 594 ? 13.309 -32.335 -10.109 1.00 24.02 594 ALA A O 1
ATOM 4694 N N . VAL A 1 595 ? 14.972 -30.820 -10.337 1.00 24.05 595 VAL A N 1
ATOM 4695 C CA . VAL A 1 595 ? 15.147 -30.809 -11.799 1.00 24.05 595 VAL A CA 1
ATOM 4696 C C . VAL A 1 595 ? 16.644 -30.529 -11.983 1.00 24.05 595 VAL A C 1
ATOM 4698 O O . VAL A 1 595 ? 17.104 -29.461 -11.592 1.00 24.05 595 VAL A O 1
ATOM 4701 N N . VAL A 1 596 ? 17.462 -31.570 -12.154 1.00 24.89 596 VAL A N 1
ATOM 4702 C CA . VAL A 1 596 ? 17.958 -32.057 -13.459 1.00 24.89 596 VAL A CA 1
ATOM 4703 C C . VAL A 1 596 ? 18.755 -30.971 -14.186 1.00 24.89 596 VAL A C 1
ATOM 4705 O O . VAL A 1 596 ? 18.191 -30.010 -14.703 1.00 24.89 596 VAL A O 1
ATOM 4708 N N . GLU A 1 597 ? 20.074 -31.152 -14.205 1.00 24.16 597 GLU A N 1
ATOM 4709 C CA . GLU A 1 597 ? 21.014 -30.376 -15.014 1.00 24.16 597 GLU A CA 1
ATOM 4710 C C . GLU A 1 597 ? 21.151 -31.008 -16.410 1.00 24.16 597 GLU A C 1
ATOM 4712 O O . GLU A 1 597 ? 20.898 -32.202 -16.586 1.00 24.16 597 GLU A O 1
ATOM 4717 N N . LEU A 1 598 ? 21.572 -30.209 -17.390 1.00 25.64 598 LEU A N 1
ATOM 4718 C CA . LEU A 1 598 ? 22.124 -30.682 -18.657 1.00 25.64 598 LEU A CA 1
ATOM 4719 C C . LEU A 1 598 ? 23.484 -30.012 -18.849 1.00 25.64 598 LEU A C 1
ATOM 4721 O O . LEU A 1 598 ? 23.644 -28.826 -18.550 1.00 25.64 598 LEU A O 1
ATOM 4725 N N . GLU A 1 599 ? 24.446 -30.793 -19.319 1.00 24.42 599 GLU A N 1
ATOM 4726 C CA . GLU A 1 599 ? 25.822 -30.386 -19.580 1.00 24.42 599 GLU A CA 1
ATOM 4727 C C . GLU A 1 599 ? 26.083 -30.548 -21.079 1.00 24.42 599 GLU A C 1
ATOM 4729 O O . GLU A 1 599 ? 25.712 -31.567 -21.659 1.00 24.42 599 GLU A O 1
ATOM 4734 N N . GLU A 1 600 ? 26.723 -29.559 -21.700 1.00 27.91 600 GLU A N 1
ATOM 4735 C CA . GLU A 1 600 ? 27.297 -29.689 -23.040 1.00 27.91 600 GLU A CA 1
ATOM 4736 C C . GLU A 1 600 ? 28.749 -29.209 -22.983 1.00 27.91 600 GLU A C 1
ATOM 4738 O O . GLU A 1 600 ? 29.028 -28.031 -22.753 1.00 27.91 600 GLU A O 1
ATOM 4743 N N . GLU A 1 601 ? 29.684 -30.142 -23.165 1.00 26.53 601 GLU A N 1
ATOM 4744 C CA . GLU A 1 601 ? 31.096 -29.828 -23.364 1.00 26.53 601 GLU A CA 1
ATOM 4745 C C . GLU A 1 601 ? 31.317 -29.309 -24.790 1.00 26.53 601 GLU A C 1
ATOM 4747 O O . GLU A 1 601 ? 30.824 -29.890 -25.757 1.00 26.53 601 GLU A O 1
ATOM 4752 N N . SER A 1 602 ? 32.140 -28.273 -24.954 1.00 25.97 602 SER A N 1
ATOM 4753 C CA . SER A 1 602 ? 32.785 -28.007 -26.246 1.00 25.97 602 SER A CA 1
ATOM 4754 C C . SER A 1 602 ? 34.167 -27.387 -26.048 1.00 25.97 602 SER A C 1
ATOM 4756 O O . SER A 1 602 ? 34.328 -26.193 -25.808 1.00 25.97 602 SER A O 1
ATOM 4758 N N . SER A 1 603 ? 35.194 -28.228 -26.148 1.00 25.31 603 SER A N 1
ATOM 4759 C CA . SER A 1 603 ? 36.574 -27.778 -26.310 1.00 25.31 603 SER A CA 1
ATOM 4760 C C . SER A 1 603 ? 36.888 -27.630 -27.799 1.00 25.31 603 SER A C 1
ATOM 4762 O O . SER A 1 603 ? 36.552 -28.513 -28.585 1.00 25.31 603 SER A O 1
ATOM 4764 N N . PHE A 1 604 ? 37.569 -26.550 -28.196 1.00 26.22 604 PHE A N 1
ATOM 4765 C CA . PHE A 1 604 ? 38.473 -26.586 -29.352 1.00 26.22 604 PHE A CA 1
ATOM 4766 C C . PHE A 1 604 ? 39.543 -25.486 -29.281 1.00 26.22 604 PHE A C 1
ATOM 4768 O O . PHE A 1 604 ? 39.387 -24.488 -28.580 1.00 26.22 604 PHE A O 1
ATOM 4775 N N . SER A 1 605 ? 40.664 -25.716 -29.966 1.00 23.52 605 SER A N 1
ATOM 4776 C CA . SER A 1 605 ? 41.914 -24.953 -29.850 1.00 23.52 605 SER A CA 1
ATOM 4777 C C . SER A 1 605 ? 42.096 -23.865 -30.916 1.00 23.52 605 SER A C 1
ATOM 4779 O O . SER A 1 605 ? 41.523 -23.933 -32.000 1.00 23.52 605 SER A O 1
ATOM 4781 N N . SER A 1 606 ? 42.963 -22.894 -30.620 1.00 29.23 606 SER A N 1
ATOM 4782 C CA . SER A 1 606 ? 43.290 -21.734 -31.460 1.00 29.23 606 SER A CA 1
ATOM 4783 C C . SER A 1 606 ? 44.444 -21.951 -32.452 1.00 29.23 606 SER A C 1
ATOM 4785 O O . SER A 1 606 ? 45.492 -22.468 -32.067 1.00 29.23 606 SER A O 1
ATOM 4787 N N . SER A 1 607 ? 44.293 -21.399 -33.657 1.00 27.03 607 SER A N 1
ATOM 4788 C CA . SER A 1 607 ? 45.362 -20.975 -34.585 1.00 27.03 607 SER A CA 1
ATOM 4789 C C . SER A 1 607 ? 44.753 -19.918 -35.528 1.00 27.03 607 SER A C 1
ATOM 4791 O O . SER A 1 607 ? 43.689 -20.194 -36.079 1.00 27.03 607 SER A O 1
ATOM 4793 N N . SER A 1 608 ? 45.199 -18.659 -35.615 1.00 29.36 608 SER A N 1
ATOM 4794 C CA . SER A 1 608 ? 46.524 -18.138 -36.021 1.00 29.36 608 SER A CA 1
ATOM 4795 C C . SER A 1 608 ? 46.835 -18.409 -37.504 1.00 29.36 608 SER A C 1
ATOM 4797 O O . SER A 1 608 ? 46.890 -19.579 -37.880 1.00 29.36 608 SER A O 1
ATOM 4799 N N . ASP A 1 609 ? 47.064 -17.433 -38.389 1.00 30.42 609 ASP A N 1
ATOM 4800 C CA . ASP A 1 609 ? 47.005 -15.955 -38.314 1.00 30.42 609 ASP A CA 1
ATOM 4801 C C . ASP A 1 609 ? 46.647 -15.409 -39.720 1.00 30.42 609 ASP A C 1
ATOM 4803 O O . ASP A 1 609 ? 46.753 -16.155 -40.690 1.00 30.42 609 ASP A O 1
ATOM 4807 N N . ASP A 1 610 ? 46.256 -14.135 -39.828 1.00 34.19 610 ASP A N 1
ATOM 4808 C CA . ASP A 1 610 ? 46.500 -13.254 -40.993 1.00 34.19 610 ASP A CA 1
ATOM 4809 C C . ASP A 1 610 ? 46.136 -11.807 -40.578 1.00 34.19 610 ASP A C 1
ATOM 4811 O O . ASP A 1 610 ? 45.035 -11.561 -40.074 1.00 34.19 610 ASP A O 1
ATOM 4815 N N . ASP A 1 611 ? 47.070 -10.863 -40.729 1.00 33.44 611 ASP A N 1
ATOM 4816 C CA . ASP A 1 611 ? 46.973 -9.481 -40.220 1.00 33.44 611 ASP A CA 1
ATOM 4817 C C . ASP A 1 611 ? 46.588 -8.457 -41.312 1.00 33.44 611 ASP A C 1
ATOM 4819 O O . ASP A 1 611 ? 46.927 -8.629 -42.480 1.00 33.44 611 ASP A O 1
ATOM 4823 N N . ASP A 1 612 ? 45.952 -7.346 -40.911 1.00 32.75 612 ASP A N 1
ATOM 4824 C CA . ASP A 1 612 ? 46.415 -5.982 -41.249 1.00 32.75 612 ASP A CA 1
ATOM 4825 C C . ASP A 1 612 ? 45.644 -4.921 -40.421 1.00 32.75 612 ASP A C 1
ATOM 4827 O O . ASP A 1 612 ? 44.419 -4.969 -40.278 1.00 32.75 612 ASP A O 1
ATOM 4831 N N . ASP A 1 613 ? 46.370 -3.973 -39.817 1.00 35.41 613 ASP A N 1
ATOM 4832 C CA . ASP A 1 613 ? 45.904 -3.189 -38.661 1.00 35.41 613 ASP A CA 1
ATOM 4833 C C . ASP A 1 613 ? 44.852 -2.087 -38.926 1.00 35.41 613 ASP A C 1
ATOM 4835 O O . ASP A 1 613 ? 44.991 -1.231 -39.804 1.00 35.41 613 ASP A O 1
ATOM 4839 N N . ILE A 1 614 ? 43.912 -1.954 -37.978 1.00 35.59 614 ILE A N 1
ATOM 4840 C CA . ILE A 1 614 ? 43.498 -0.635 -37.467 1.00 35.59 614 ILE A CA 1
ATOM 4841 C C . ILE A 1 614 ? 43.919 -0.549 -35.997 1.00 35.59 614 ILE A C 1
ATOM 4843 O O . ILE A 1 614 ? 43.301 -1.146 -35.114 1.00 35.59 614 ILE A O 1
ATOM 4847 N N . ASP A 1 615 ? 44.985 0.212 -35.747 1.00 35.78 615 ASP A N 1
ATOM 4848 C CA . ASP A 1 615 ? 45.645 0.297 -34.444 1.00 35.78 615 ASP A CA 1
ATOM 4849 C C . ASP A 1 615 ? 44.809 1.072 -33.407 1.00 35.78 615 ASP A C 1
ATOM 4851 O O . ASP A 1 615 ? 44.869 2.298 -33.276 1.00 35.78 615 ASP A O 1
ATOM 4855 N N . ILE A 1 616 ? 44.028 0.318 -32.631 1.00 37.56 616 ILE A N 1
ATOM 4856 C CA . ILE A 1 616 ? 43.621 0.702 -31.278 1.00 37.56 616 ILE A CA 1
ATOM 4857 C C . ILE A 1 616 ? 44.247 -0.305 -30.311 1.00 37.56 616 ILE A C 1
ATOM 4859 O O . ILE A 1 616 ? 43.557 -1.183 -29.795 1.00 37.56 616 ILE A O 1
ATOM 4863 N N . TYR A 1 617 ? 45.564 -0.176 -30.107 1.00 37.84 617 TYR A N 1
ATOM 4864 C CA . TYR A 1 617 ? 46.379 -0.750 -29.030 1.00 37.84 617 TYR A CA 1
ATOM 4865 C C . TYR A 1 617 ? 45.725 -1.884 -28.231 1.00 37.84 617 TYR A C 1
ATOM 4867 O O . TYR A 1 617 ? 44.914 -1.638 -27.330 1.00 37.84 617 TYR A O 1
ATOM 4875 N N . ARG A 1 618 ? 46.196 -3.120 -28.462 1.00 44.44 618 ARG A N 1
ATOM 4876 C CA . ARG A 1 618 ? 45.979 -4.273 -27.571 1.00 44.44 618 ARG A CA 1
ATOM 4877 C C . ARG A 1 618 ? 46.418 -3.912 -26.144 1.00 44.44 618 ARG A C 1
ATOM 4879 O O . ARG A 1 618 ? 47.574 -4.095 -25.765 1.00 44.44 618 ARG A O 1
ATOM 4886 N N . ALA A 1 619 ? 45.491 -3.398 -25.339 1.00 53.00 619 ALA A N 1
ATOM 4887 C CA . ALA A 1 619 ? 45.697 -3.155 -23.922 1.00 53.00 619 ALA A CA 1
ATOM 4888 C C . ALA A 1 619 ? 45.797 -4.515 -23.224 1.00 53.00 619 ALA A C 1
ATOM 4890 O O . ALA A 1 619 ? 44.780 -5.109 -22.867 1.00 53.00 619 ALA A O 1
ATOM 4891 N N . GLY A 1 620 ? 47.032 -5.008 -23.091 1.00 71.75 620 GLY A N 1
ATOM 4892 C CA . GLY A 1 620 ? 47.339 -6.273 -22.431 1.00 71.75 620 GLY A CA 1
ATOM 4893 C C . GLY A 1 620 ? 46.711 -6.356 -21.042 1.00 71.75 620 GLY A C 1
ATOM 4894 O O . GLY A 1 620 ? 46.469 -5.335 -20.393 1.00 71.75 620 GLY A O 1
ATOM 4895 N N . GLU A 1 621 ? 46.426 -7.583 -20.616 1.00 89.00 621 GLU A N 1
ATOM 4896 C CA . GLU A 1 621 ? 45.682 -7.869 -19.395 1.00 89.00 621 GLU A CA 1
ATOM 4897 C C . GLU A 1 621 ? 46.269 -7.135 -18.177 1.00 89.00 621 GLU A C 1
ATOM 4899 O O . GLU A 1 621 ? 47.444 -7.294 -17.835 1.00 89.00 621 GLU A O 1
ATOM 4904 N N . LYS A 1 622 ? 45.451 -6.300 -17.525 1.00 94.88 622 LYS A N 1
ATOM 4905 C CA . LYS A 1 622 ? 45.895 -5.455 -16.414 1.00 94.88 622 LYS A CA 1
ATOM 4906 C C . LYS A 1 622 ? 45.502 -6.074 -15.089 1.00 94.88 622 LYS A C 1
ATOM 4908 O O . LYS A 1 622 ? 44.326 -6.334 -14.842 1.00 94.88 622 LYS A O 1
ATOM 4913 N N . TRP A 1 623 ? 46.493 -6.219 -14.222 1.00 96.12 623 TRP A N 1
ATOM 4914 C CA . TRP A 1 623 ? 46.360 -6.839 -12.913 1.00 96.12 623 TRP A CA 1
ATOM 4915 C C . TRP A 1 623 ? 46.497 -5.812 -11.786 1.00 96.12 623 TRP A C 1
ATOM 4917 O O . TRP A 1 623 ? 47.334 -4.911 -11.842 1.00 96.12 623 TRP A O 1
ATOM 4927 N N . ILE A 1 624 ? 45.698 -5.980 -10.734 1.00 95.88 624 ILE A N 1
ATOM 4928 C CA . ILE A 1 624 ? 45.880 -5.332 -9.433 1.00 95.88 624 ILE A CA 1
ATOM 4929 C C . ILE A 1 624 ? 45.672 -6.383 -8.342 1.00 95.88 624 ILE A C 1
ATOM 4931 O O . ILE A 1 624 ? 44.577 -6.919 -8.166 1.00 95.88 624 ILE A O 1
ATOM 4935 N N . GLU A 1 625 ? 46.749 -6.700 -7.621 1.00 94.69 625 GLU A N 1
ATOM 4936 C CA . GLU A 1 625 ? 46.807 -7.853 -6.716 1.00 94.69 625 GLU A CA 1
ATOM 4937 C C . GLU A 1 625 ? 46.349 -9.142 -7.426 1.00 94.69 625 GLU A C 1
ATOM 4939 O O . GLU A 1 625 ? 46.984 -9.571 -8.385 1.00 94.69 625 GLU A O 1
ATOM 4944 N N . HIS A 1 626 ? 45.245 -9.745 -6.984 1.00 93.31 626 HIS A N 1
ATOM 4945 C CA . HIS A 1 626 ? 44.653 -10.960 -7.552 1.00 93.31 626 HIS A CA 1
ATOM 4946 C C . HIS A 1 626 ? 43.401 -10.693 -8.406 1.00 93.31 626 HIS A C 1
ATOM 4948 O O . HIS A 1 626 ? 42.572 -11.584 -8.576 1.00 93.31 626 HIS A O 1
ATOM 4954 N N . TYR A 1 627 ? 43.222 -9.467 -8.904 1.00 96.75 627 TYR A N 1
ATOM 4955 C CA . TYR A 1 627 ? 42.138 -9.113 -9.821 1.00 96.75 627 TYR A CA 1
ATOM 4956 C C . TYR A 1 627 ? 42.693 -8.714 -11.188 1.00 96.75 627 TYR A C 1
ATOM 4958 O O . TYR A 1 627 ? 43.589 -7.874 -11.269 1.00 96.75 627 TYR A O 1
ATOM 4966 N N . SER A 1 628 ? 42.106 -9.268 -12.247 1.00 95.69 628 SER A N 1
ATOM 4967 C CA . SER A 1 628 ? 42.413 -8.947 -13.640 1.00 95.69 628 SER A CA 1
ATOM 4968 C C . SER A 1 628 ? 41.284 -8.154 -14.305 1.00 95.69 628 SER A C 1
ATOM 4970 O O . SER A 1 628 ? 40.112 -8.315 -13.961 1.00 95.69 628 SER A O 1
ATOM 4972 N N . SER A 1 629 ? 41.629 -7.352 -15.316 1.00 95.12 629 SER A N 1
ATOM 4973 C CA . SER A 1 629 ? 40.684 -6.717 -16.240 1.00 95.12 629 SER A CA 1
ATOM 4974 C C . SER A 1 629 ? 39.862 -7.709 -17.079 1.00 95.12 629 SER A C 1
ATOM 4976 O O . SER A 1 629 ? 38.816 -7.331 -17.610 1.00 95.12 629 SER A O 1
ATOM 4978 N N . SER A 1 630 ? 40.325 -8.957 -17.233 1.00 92.56 630 SER A N 1
ATOM 4979 C CA . SER A 1 630 ? 39.578 -10.019 -17.924 1.00 92.56 630 SER A CA 1
ATOM 4980 C C . SER A 1 630 ? 38.410 -10.548 -17.083 1.00 92.56 630 SER A C 1
ATOM 4982 O O . SER A 1 630 ? 37.364 -10.887 -17.634 1.00 92.56 630 SER A O 1
ATOM 4984 N N . HIS A 1 631 ? 38.558 -10.559 -15.754 1.00 95.62 631 HIS A N 1
ATOM 4985 C CA . HIS A 1 631 ? 37.590 -11.131 -14.824 1.00 95.62 631 HIS A CA 1
ATOM 4986 C C . HIS A 1 631 ? 36.248 -10.390 -14.835 1.00 95.62 631 HIS A C 1
ATOM 4988 O O . HIS A 1 631 ? 36.181 -9.157 -14.841 1.00 95.62 631 HIS A O 1
ATOM 4994 N N . ARG A 1 632 ? 35.159 -11.150 -14.706 1.00 95.81 632 ARG A N 1
ATOM 4995 C CA . ARG A 1 632 ? 33.819 -10.623 -14.457 1.00 95.81 632 ARG A CA 1
ATOM 4996 C C . ARG A 1 632 ? 33.565 -10.525 -12.956 1.00 95.81 632 ARG A C 1
ATOM 4998 O O . ARG A 1 632 ? 33.379 -11.539 -12.279 1.00 95.81 632 ARG A O 1
ATOM 5005 N N . ILE A 1 633 ? 33.568 -9.299 -12.430 1.00 98.38 633 ILE A N 1
ATOM 5006 C CA . ILE A 1 633 ? 33.626 -9.035 -10.983 1.00 98.38 633 ILE A CA 1
ATOM 5007 C C . ILE A 1 633 ? 32.296 -8.476 -10.462 1.00 98.38 633 ILE A C 1
ATOM 5009 O O . ILE A 1 633 ? 31.835 -7.426 -10.912 1.00 98.38 633 ILE A O 1
ATOM 5013 N N . LEU A 1 634 ? 31.717 -9.133 -9.456 1.00 98.62 634 LEU A N 1
ATOM 5014 C CA . LEU A 1 634 ? 30.617 -8.607 -8.644 1.00 98.62 634 LEU A CA 1
ATOM 5015 C C . LEU A 1 634 ? 31.167 -8.054 -7.324 1.00 98.62 634 LEU A C 1
ATOM 5017 O O . LEU A 1 634 ? 31.726 -8.800 -6.521 1.00 98.62 634 LEU A O 1
ATOM 5021 N N . LEU A 1 635 ? 30.972 -6.761 -7.072 1.00 98.62 635 LEU A N 1
ATOM 5022 C CA . LEU A 1 635 ? 31.349 -6.105 -5.819 1.00 98.62 635 LEU A CA 1
ATOM 5023 C C . LEU A 1 635 ? 30.111 -5.891 -4.948 1.00 98.62 635 LEU A C 1
ATOM 5025 O O . LEU A 1 635 ? 29.096 -5.355 -5.400 1.00 98.62 635 LEU A O 1
ATOM 5029 N N . VAL A 1 636 ? 30.181 -6.354 -3.701 1.00 98.31 636 VAL A N 1
ATOM 5030 C CA . VAL A 1 636 ? 29.022 -6.516 -2.818 1.00 98.31 636 VAL A CA 1
ATOM 5031 C C . VAL A 1 636 ? 29.155 -5.663 -1.567 1.00 98.31 636 VAL A C 1
ATOM 5033 O O . VAL A 1 636 ? 30.156 -5.731 -0.858 1.00 98.31 636 VAL A O 1
ATOM 5036 N N . GLY A 1 637 ? 28.106 -4.890 -1.275 1.00 95.38 637 GLY A N 1
ATOM 5037 C CA . GLY A 1 637 ? 28.015 -4.073 -0.066 1.00 95.38 637 GLY A CA 1
ATOM 5038 C C . GLY A 1 637 ? 28.952 -2.864 -0.059 1.00 95.38 637 GLY A C 1
ATOM 5039 O O . GLY A 1 637 ? 29.421 -2.478 1.011 1.00 95.38 637 GLY A O 1
ATOM 5040 N N . GLU A 1 638 ? 29.229 -2.278 -1.227 1.00 95.56 638 GLU A N 1
ATOM 5041 C CA . GLU A 1 638 ? 30.084 -1.095 -1.360 1.00 95.56 638 GLU A CA 1
ATOM 5042 C C . GLU A 1 638 ? 29.538 0.093 -0.552 1.00 95.56 638 GLU A C 1
ATOM 5044 O O . GLU A 1 638 ? 28.341 0.389 -0.574 1.00 95.56 638 GLU A O 1
ATOM 5049 N N . GLY A 1 639 ? 30.434 0.783 0.161 1.00 90.00 639 GLY A N 1
ATOM 5050 C CA . GLY A 1 639 ? 30.116 1.987 0.936 1.00 90.00 639 GLY A CA 1
ATOM 5051 C C . GLY A 1 639 ? 30.091 3.232 0.052 1.00 90.00 639 GLY A C 1
ATOM 5052 O O . GLY A 1 639 ? 29.043 3.642 -0.425 1.00 90.00 639 GLY A O 1
ATOM 5053 N N . ASP A 1 640 ? 31.262 3.821 -0.197 1.00 95.25 640 ASP A N 1
ATOM 5054 C CA . ASP A 1 640 ? 31.428 4.980 -1.085 1.00 95.25 640 ASP A CA 1
ATOM 5055 C C . ASP A 1 640 ? 31.874 4.602 -2.511 1.00 95.25 640 ASP A C 1
ATOM 5057 O O . ASP A 1 640 ? 32.317 5.475 -3.250 1.00 95.25 640 ASP A O 1
ATOM 5061 N N . PHE A 1 641 ? 31.812 3.319 -2.889 1.00 97.88 641 PHE A N 1
ATOM 5062 C CA . PHE A 1 641 ? 32.288 2.769 -4.173 1.00 97.88 641 PHE A CA 1
ATOM 5063 C C . PHE A 1 641 ? 33.787 2.989 -4.490 1.00 97.88 641 PHE A C 1
ATOM 5065 O O . PHE A 1 641 ? 34.235 2.712 -5.605 1.00 97.88 641 PHE A O 1
ATOM 5072 N N . SER A 1 642 ? 34.600 3.440 -3.525 1.00 97.75 642 SER A N 1
ATOM 5073 C CA . SER A 1 642 ? 36.029 3.719 -3.752 1.00 97.75 642 SER A CA 1
ATOM 5074 C C . SER A 1 642 ? 36.873 2.474 -4.056 1.00 97.75 642 SER A C 1
ATOM 5076 O O . SER A 1 642 ? 37.924 2.599 -4.683 1.00 97.75 642 SER A O 1
ATOM 5078 N N . PHE A 1 643 ? 36.437 1.273 -3.653 1.00 98.19 643 PHE A N 1
ATOM 5079 C CA . PHE A 1 643 ? 37.134 0.027 -3.992 1.00 98.19 643 PHE A CA 1
ATOM 5080 C C . PHE A 1 643 ? 36.862 -0.375 -5.445 1.00 98.19 643 PHE A C 1
ATOM 5082 O O . PHE A 1 643 ? 37.802 -0.593 -6.206 1.00 98.19 643 PHE A O 1
ATOM 5089 N N . SER A 1 644 ? 35.590 -0.380 -5.856 1.00 98.06 644 SER A N 1
ATOM 5090 C CA . SER A 1 644 ? 35.195 -0.594 -7.255 1.00 98.06 644 SER A CA 1
ATOM 5091 C C . SER A 1 644 ? 35.898 0.389 -8.196 1.00 98.06 644 SER A C 1
ATOM 5093 O O . SER A 1 644 ? 36.446 -0.012 -9.218 1.00 98.06 644 SER A O 1
ATOM 5095 N N . LEU A 1 645 ? 35.955 1.672 -7.824 1.00 98.25 645 LEU A N 1
ATOM 5096 C CA . LEU A 1 645 ? 36.628 2.698 -8.619 1.00 98.25 645 LEU A CA 1
ATOM 5097 C C . LEU A 1 645 ? 38.157 2.520 -8.673 1.00 98.25 645 LEU A C 1
ATOM 5099 O O . LEU A 1 645 ? 38.767 2.826 -9.694 1.00 98.25 645 LEU A O 1
ATOM 5103 N N . CYS A 1 646 ? 38.780 2.000 -7.610 1.00 98.12 646 CYS A N 1
ATOM 5104 C CA . CYS A 1 646 ? 40.206 1.660 -7.601 1.00 98.12 646 CYS A CA 1
ATOM 5105 C C . CYS A 1 646 ? 40.531 0.579 -8.648 1.00 98.12 646 CYS A C 1
ATOM 5107 O O . CYS A 1 646 ? 41.417 0.782 -9.480 1.00 98.12 646 CYS A O 1
ATOM 5109 N N . LEU A 1 647 ? 39.770 -0.524 -8.662 1.00 98.06 647 LEU A N 1
ATOM 5110 C CA . LEU A 1 647 ? 39.939 -1.591 -9.657 1.00 98.06 647 LEU A CA 1
ATOM 5111 C C . LEU A 1 647 ? 39.674 -1.072 -11.081 1.00 98.06 647 LEU A C 1
ATOM 5113 O O . LEU A 1 647 ? 40.509 -1.249 -11.965 1.00 98.06 647 LEU A O 1
ATOM 5117 N N . ALA A 1 648 ? 38.566 -0.349 -11.283 1.00 97.75 648 ALA A N 1
ATOM 5118 C CA . ALA A 1 648 ? 38.214 0.249 -12.572 1.00 97.75 648 ALA A CA 1
ATOM 5119 C C . ALA A 1 648 ? 39.338 1.134 -13.137 1.00 97.75 648 ALA A C 1
ATOM 5121 O O . ALA A 1 648 ? 39.648 1.056 -14.326 1.00 97.75 648 ALA A O 1
ATOM 5122 N N . LYS A 1 649 ? 39.993 1.937 -12.285 1.00 97.12 649 LYS A N 1
ATOM 5123 C CA . LYS A 1 649 ? 41.128 2.793 -12.665 1.00 97.12 649 LYS A CA 1
ATOM 5124 C C . LYS A 1 649 ? 42.393 2.009 -12.996 1.00 97.12 649 LYS A C 1
ATOM 5126 O O . LYS A 1 649 ? 43.067 2.371 -13.956 1.00 97.12 649 LYS A O 1
ATOM 5131 N N . ALA A 1 650 ? 42.689 0.926 -12.275 1.00 96.88 650 ALA A N 1
ATOM 5132 C CA . ALA A 1 650 ? 43.803 0.036 -12.610 1.00 96.88 650 ALA A CA 1
ATOM 5133 C C . ALA A 1 650 ? 43.598 -0.651 -13.975 1.00 96.88 650 ALA A C 1
ATOM 5135 O O . ALA A 1 650 ? 44.514 -0.711 -14.796 1.00 96.88 650 ALA A O 1
ATOM 5136 N N . PHE A 1 651 ? 42.373 -1.099 -14.263 1.00 96.69 651 PHE A N 1
ATOM 5137 C CA . PHE A 1 651 ? 42.017 -1.706 -15.549 1.00 96.69 651 PHE A CA 1
ATOM 5138 C C . PHE A 1 651 ? 41.880 -0.672 -16.683 1.00 96.69 651 PHE A C 1
ATOM 5140 O O . PHE A 1 651 ? 42.119 -0.976 -17.854 1.00 96.69 651 PHE A O 1
ATOM 5147 N N . GLY A 1 652 ? 41.524 0.573 -16.364 1.00 93.00 652 GLY A N 1
ATOM 5148 C CA . GLY A 1 652 ? 41.142 1.601 -17.338 1.00 93.00 652 GLY A CA 1
ATOM 5149 C C . GLY A 1 652 ? 39.743 1.395 -17.938 1.00 93.00 652 GLY A C 1
ATOM 5150 O O . GLY A 1 652 ? 39.375 2.089 -18.881 1.00 93.00 652 GLY A O 1
ATOM 5151 N N . SER A 1 653 ? 38.959 0.450 -17.413 1.00 91.00 653 SER A N 1
ATOM 5152 C CA . SER A 1 653 ? 37.562 0.209 -17.779 1.00 91.00 653 SER A CA 1
ATOM 5153 C C . SER A 1 653 ? 36.852 -0.576 -16.676 1.00 91.00 653 SER A C 1
ATOM 5155 O O . SER A 1 653 ? 37.489 -1.324 -15.940 1.00 91.00 653 SER A O 1
ATOM 5157 N N . ALA A 1 654 ? 35.529 -0.439 -16.591 1.00 93.94 654 ALA A N 1
ATOM 5158 C CA . ALA A 1 654 ? 34.685 -1.171 -15.649 1.00 93.94 654 ALA A CA 1
ATOM 5159 C C . ALA A 1 654 ? 33.588 -2.014 -16.333 1.00 93.94 654 ALA A C 1
ATOM 5161 O O . ALA A 1 654 ? 32.678 -2.495 -15.667 1.00 93.94 654 ALA A O 1
ATOM 5162 N N . ARG A 1 655 ? 33.665 -2.229 -17.657 1.00 87.25 655 ARG A N 1
ATOM 5163 C CA . ARG A 1 655 ? 32.630 -2.937 -18.449 1.00 87.25 655 ARG A CA 1
ATOM 5164 C C . ARG A 1 655 ? 32.310 -4.362 -17.970 1.00 87.25 655 ARG A C 1
ATOM 5166 O O . ARG A 1 655 ? 31.182 -4.816 -18.146 1.00 87.25 655 ARG A O 1
ATOM 5173 N N . ASN A 1 656 ? 33.281 -5.045 -17.360 1.00 89.12 656 ASN A N 1
ATOM 5174 C CA . ASN A 1 656 ? 33.134 -6.401 -16.814 1.00 89.12 656 ASN A CA 1
ATOM 5175 C C . ASN A 1 656 ? 32.726 -6.409 -15.325 1.00 89.12 656 ASN A C 1
ATOM 5177 O O . ASN A 1 656 ? 32.654 -7.471 -14.705 1.00 89.12 656 ASN A O 1
ATOM 5181 N N . MET A 1 657 ? 32.466 -5.237 -14.738 1.00 97.81 657 MET A N 1
ATOM 5182 C CA . MET A 1 657 ? 32.209 -5.062 -13.311 1.00 97.81 657 MET A CA 1
ATOM 5183 C C . MET A 1 657 ? 30.743 -4.714 -13.035 1.00 97.81 657 MET A C 1
ATOM 5185 O O . MET A 1 657 ? 30.104 -3.948 -13.760 1.00 97.81 657 MET A O 1
ATOM 5189 N N . VAL A 1 658 ? 30.225 -5.255 -11.935 1.00 97.56 658 VAL A N 1
ATOM 5190 C CA . VAL A 1 658 ? 28.923 -4.899 -11.363 1.00 97.56 658 VAL A CA 1
ATOM 5191 C C . VAL A 1 658 ? 29.153 -4.530 -9.904 1.00 97.56 658 VAL A C 1
ATOM 5193 O O . VAL A 1 658 ? 29.610 -5.362 -9.124 1.00 97.56 658 VAL A O 1
ATOM 5196 N N . ALA A 1 659 ? 28.856 -3.291 -9.523 1.00 98.25 659 ALA A N 1
ATOM 5197 C CA . ALA A 1 659 ? 29.081 -2.795 -8.169 1.00 98.25 659 ALA A CA 1
ATOM 5198 C C . ALA A 1 659 ? 27.748 -2.565 -7.452 1.00 98.25 659 ALA A C 1
ATOM 5200 O O . ALA A 1 659 ? 26.842 -1.930 -7.990 1.00 98.25 659 ALA A O 1
ATOM 5201 N N . THR A 1 660 ? 27.609 -3.081 -6.232 1.00 97.69 660 THR A N 1
ATOM 5202 C CA . THR A 1 660 ? 26.318 -3.120 -5.533 1.00 97.69 660 THR A CA 1
ATOM 5203 C C . THR A 1 660 ? 26.416 -2.589 -4.107 1.00 97.69 660 THR A C 1
ATOM 5205 O O . THR A 1 660 ? 27.363 -2.896 -3.380 1.00 97.69 660 THR A O 1
ATOM 5208 N N . SER A 1 661 ? 25.415 -1.814 -3.686 1.00 95.44 661 SER A N 1
ATOM 5209 C CA . SER A 1 661 ? 25.280 -1.330 -2.309 1.00 95.44 661 SER A CA 1
ATOM 5210 C C . SER A 1 661 ? 23.893 -1.626 -1.747 1.00 95.44 661 SER A C 1
ATOM 5212 O O . SER A 1 661 ? 22.902 -1.631 -2.476 1.00 95.44 661 SER A O 1
ATOM 5214 N N . LEU A 1 662 ? 23.828 -1.826 -0.429 1.00 93.75 662 LEU A N 1
ATOM 5215 C CA . LEU A 1 662 ? 22.577 -1.891 0.331 1.00 93.75 662 LEU A CA 1
ATOM 5216 C C . LEU A 1 662 ? 21.917 -0.506 0.454 1.00 93.75 662 LEU A C 1
ATOM 5218 O O . LEU A 1 662 ? 20.704 -0.416 0.632 1.00 93.75 662 LEU A O 1
ATOM 5222 N N . ASP A 1 663 ? 22.699 0.573 0.366 1.00 90.81 663 ASP A N 1
ATOM 5223 C CA . ASP A 1 663 ? 22.172 1.933 0.431 1.00 90.81 663 ASP A CA 1
ATOM 5224 C C . ASP A 1 663 ? 21.423 2.309 -0.856 1.00 90.81 663 ASP A C 1
ATOM 5226 O O . ASP A 1 663 ? 21.803 1.924 -1.965 1.00 90.81 663 ASP A O 1
ATOM 5230 N N . THR A 1 664 ? 20.352 3.097 -0.716 1.00 87.88 664 THR A N 1
ATOM 5231 C CA . THR A 1 664 ? 19.709 3.741 -1.870 1.00 87.88 664 THR A CA 1
ATOM 5232 C C . THR A 1 664 ? 20.609 4.855 -2.407 1.00 87.88 664 THR A C 1
ATOM 5234 O O . THR A 1 664 ? 21.390 5.435 -1.651 1.00 87.88 664 THR A O 1
ATOM 5237 N N . GLN A 1 665 ? 20.451 5.257 -3.673 1.00 86.62 665 GLN A N 1
ATOM 5238 C CA . GLN A 1 665 ? 21.166 6.418 -4.230 1.00 86.62 665 GLN A CA 1
ATOM 5239 C C . GLN A 1 665 ? 20.996 7.688 -3.366 1.00 86.62 665 GLN A C 1
ATOM 5241 O O . GLN A 1 665 ? 21.924 8.486 -3.219 1.00 86.62 665 GLN A O 1
ATOM 5246 N N . ARG A 1 666 ? 19.825 7.862 -2.730 1.00 84.94 666 ARG A N 1
ATOM 5247 C CA . ARG A 1 666 ? 19.556 8.984 -1.819 1.00 84.94 666 ARG A CA 1
ATOM 5248 C C . ARG A 1 666 ? 20.311 8.862 -0.497 1.00 84.94 666 ARG A C 1
ATOM 5250 O O . ARG A 1 666 ? 20.683 9.885 0.072 1.00 84.94 666 ARG A O 1
ATOM 5257 N N . ASP A 1 667 ? 20.489 7.656 0.026 1.00 86.44 667 ASP A N 1
ATOM 5258 C CA . ASP A 1 667 ? 21.197 7.447 1.289 1.00 86.44 667 ASP A CA 1
ATOM 5259 C C . ASP A 1 667 ? 22.711 7.465 1.082 1.00 86.44 667 ASP A C 1
ATOM 5261 O O . ASP A 1 667 ? 23.406 8.084 1.883 1.00 86.44 667 ASP A O 1
ATOM 5265 N N . LEU A 1 668 ? 23.196 6.961 -0.057 1.00 90.31 668 LEU A N 1
ATOM 5266 C CA . LEU A 1 668 ? 24.564 7.156 -0.539 1.00 90.31 668 LEU A CA 1
ATOM 5267 C C . LEU A 1 668 ? 24.944 8.650 -0.545 1.00 90.31 668 LEU A C 1
ATOM 5269 O O . LEU A 1 668 ? 25.928 9.040 0.081 1.00 90.31 668 LEU A O 1
ATOM 5273 N N . ALA A 1 669 ? 24.105 9.495 -1.159 1.00 88.56 669 ALA A N 1
ATOM 5274 C CA . ALA A 1 669 ? 24.301 10.946 -1.239 1.00 88.56 669 ALA A CA 1
ATOM 5275 C C . ALA A 1 669 ? 24.290 11.683 0.119 1.00 88.56 669 ALA A C 1
ATOM 5277 O O . ALA A 1 669 ? 24.764 12.814 0.197 1.00 88.56 669 ALA A O 1
ATOM 5278 N N . LYS A 1 670 ? 23.739 11.079 1.184 1.00 90.38 670 LYS A N 1
ATOM 5279 C CA . LYS A 1 670 ? 23.785 11.627 2.556 1.00 90.38 670 LYS A CA 1
ATOM 5280 C C . LYS A 1 670 ? 24.959 11.084 3.368 1.00 90.38 670 LYS A C 1
ATOM 5282 O O . LYS A 1 670 ? 25.475 11.784 4.231 1.00 90.38 670 LYS A O 1
ATOM 5287 N N . LYS A 1 671 ? 25.281 9.801 3.178 1.00 90.38 671 LYS A N 1
ATOM 5288 C CA . LYS A 1 671 ? 26.201 9.033 4.024 1.00 90.38 671 LYS A CA 1
ATOM 5289 C C . LYS A 1 671 ? 27.660 9.177 3.624 1.00 90.38 671 LYS A C 1
ATOM 5291 O O . LYS A 1 671 ? 28.508 8.973 4.486 1.00 90.38 671 LYS A O 1
ATOM 5296 N N . TYR A 1 672 ? 27.953 9.469 2.354 1.00 94.56 672 TYR A N 1
ATOM 5297 C CA . TYR A 1 672 ? 29.326 9.510 1.855 1.00 94.56 672 TYR A CA 1
ATOM 5298 C C . TYR A 1 672 ? 29.543 10.714 0.940 1.00 94.56 672 TYR A C 1
ATOM 5300 O O . TYR A 1 672 ? 28.999 10.766 -0.163 1.00 94.56 672 TYR A O 1
ATOM 5308 N N . SER A 1 673 ? 30.383 11.655 1.376 1.00 92.44 673 SER A N 1
ATOM 5309 C CA . SER A 1 673 ? 30.731 12.885 0.644 1.00 92.44 673 SER A CA 1
ATOM 5310 C C . SER A 1 673 ? 31.166 12.626 -0.803 1.00 92.44 673 SER A C 1
ATOM 5312 O O . SER A 1 673 ? 30.699 13.296 -1.722 1.00 92.44 673 SER A O 1
ATOM 5314 N N . ASN A 1 674 ? 31.998 11.604 -1.013 1.00 92.81 674 ASN A N 1
ATOM 5315 C CA . ASN A 1 674 ? 32.512 11.233 -2.333 1.00 92.81 674 ASN A CA 1
ATOM 5316 C C . ASN A 1 674 ? 31.653 10.188 -3.068 1.00 92.81 674 ASN A C 1
ATOM 5318 O O . ASN A 1 674 ? 31.902 9.932 -4.242 1.00 92.81 674 ASN A O 1
ATOM 5322 N N . GLY A 1 675 ? 30.648 9.578 -2.423 1.00 93.19 675 GLY A N 1
ATOM 5323 C CA . GLY A 1 675 ? 29.975 8.378 -2.944 1.00 93.19 675 GLY A CA 1
ATOM 5324 C C . GLY A 1 675 ? 29.311 8.578 -4.310 1.00 93.19 675 GLY A C 1
ATOM 5325 O O . GLY A 1 675 ? 29.445 7.735 -5.191 1.00 93.19 675 GLY A O 1
ATOM 5326 N N . ILE A 1 676 ? 28.656 9.724 -4.520 1.00 94.62 676 ILE A N 1
ATOM 5327 C CA . ILE A 1 676 ? 28.017 10.068 -5.803 1.00 94.62 676 ILE A CA 1
ATOM 5328 C C . ILE A 1 676 ? 29.051 10.406 -6.888 1.00 94.62 676 ILE A C 1
ATOM 5330 O O . ILE A 1 676 ? 28.840 10.070 -8.051 1.00 94.62 676 ILE A O 1
ATOM 5334 N N . GLY A 1 677 ? 30.178 11.027 -6.523 1.00 95.31 677 GLY A N 1
ATOM 5335 C CA . GLY A 1 677 ? 31.279 11.285 -7.458 1.00 95.31 677 GLY A CA 1
ATOM 5336 C C . GLY A 1 677 ? 31.940 9.986 -7.919 1.00 95.31 677 GLY A C 1
ATOM 5337 O O . GLY A 1 677 ? 32.100 9.770 -9.117 1.00 95.31 677 GLY A O 1
ATOM 5338 N N . ASN A 1 678 ? 32.227 9.091 -6.970 1.00 97.56 678 ASN A N 1
ATOM 5339 C CA . ASN A 1 678 ? 32.833 7.793 -7.244 1.00 97.56 678 ASN A CA 1
ATOM 5340 C C . ASN A 1 678 ? 31.928 6.906 -8.112 1.00 97.56 678 ASN A C 1
ATOM 5342 O O . ASN A 1 678 ? 32.409 6.307 -9.068 1.00 97.56 678 ASN A O 1
ATOM 5346 N N . VAL A 1 679 ? 30.624 6.850 -7.807 1.00 96.00 679 VAL A N 1
ATOM 5347 C CA . VAL A 1 679 ? 29.616 6.177 -8.646 1.00 96.00 679 VAL A CA 1
ATOM 5348 C C . VAL A 1 679 ? 29.625 6.736 -10.060 1.00 96.00 679 VAL A C 1
ATOM 5350 O O . VAL A 1 679 ? 29.712 5.961 -11.003 1.00 96.00 679 VAL A O 1
ATOM 5353 N N . ARG A 1 680 ? 29.558 8.064 -10.214 1.00 93.25 680 ARG A N 1
ATOM 5354 C CA . ARG A 1 680 ? 29.470 8.687 -11.535 1.00 93.25 680 ARG A CA 1
ATOM 5355 C C . ARG A 1 680 ? 30.685 8.345 -12.397 1.00 93.25 680 ARG A C 1
ATOM 5357 O O . ARG A 1 680 ? 30.515 7.967 -13.548 1.00 93.25 680 ARG A O 1
ATOM 5364 N N . GLU A 1 681 ? 31.891 8.448 -11.845 1.00 96.75 681 GLU A N 1
ATOM 5365 C CA . GLU A 1 681 ? 33.117 8.101 -12.572 1.00 96.75 681 GLU A CA 1
ATOM 5366 C C . GLU A 1 681 ? 33.161 6.596 -12.908 1.00 96.75 681 GLU A C 1
ATOM 5368 O O . GLU A 1 681 ? 33.539 6.210 -14.009 1.00 96.75 681 GLU A O 1
ATOM 5373 N N . LEU A 1 682 ? 32.693 5.737 -11.998 1.00 94.75 682 LEU A N 1
ATOM 5374 C CA . LEU A 1 682 ? 32.594 4.288 -12.195 1.00 94.75 682 LEU A CA 1
ATOM 5375 C C . LEU A 1 682 ? 31.576 3.904 -13.297 1.00 94.75 682 LEU A C 1
ATOM 5377 O O . LEU A 1 682 ? 31.845 3.000 -14.092 1.00 94.75 682 LEU A O 1
ATOM 5381 N N . GLU A 1 683 ? 30.442 4.604 -13.386 1.00 89.56 683 GLU A N 1
ATOM 5382 C CA . GLU A 1 683 ? 29.453 4.481 -14.471 1.00 89.56 683 GLU A CA 1
ATOM 5383 C C . GLU A 1 683 ? 29.992 5.034 -15.803 1.00 89.56 683 GLU A C 1
ATOM 5385 O O . GLU A 1 683 ? 29.826 4.394 -16.841 1.00 89.56 683 GLU A O 1
ATOM 5390 N N . GLU A 1 684 ? 30.702 6.170 -15.790 1.00 87.88 684 GLU A N 1
ATOM 5391 C CA . GLU A 1 684 ? 31.383 6.740 -16.966 1.00 87.88 684 GLU A CA 1
ATOM 5392 C C . GLU A 1 684 ? 32.487 5.800 -17.502 1.00 87.88 684 GLU A C 1
ATOM 5394 O O . GLU A 1 684 ? 32.687 5.710 -18.714 1.00 87.88 684 GLU A O 1
ATOM 5399 N N . MET A 1 685 ? 33.131 5.005 -16.635 1.00 91.62 685 MET A N 1
ATOM 5400 C CA . MET A 1 685 ? 34.046 3.913 -17.018 1.00 91.62 685 MET A CA 1
ATOM 5401 C C . MET A 1 685 ? 33.337 2.618 -17.477 1.00 91.62 685 MET A C 1
ATOM 5403 O O . MET A 1 685 ? 34.004 1.659 -17.889 1.00 91.62 685 MET A O 1
ATOM 5407 N N . GLY A 1 686 ? 32.001 2.578 -17.455 1.00 77.38 686 GLY A N 1
ATOM 5408 C CA . GLY A 1 686 ? 31.171 1.506 -18.015 1.00 77.38 686 GLY A CA 1
ATOM 5409 C C . GLY A 1 686 ? 30.684 0.435 -17.033 1.00 77.38 686 GLY A C 1
ATOM 5410 O O . GLY A 1 686 ? 30.207 -0.602 -17.493 1.00 77.38 686 GLY A O 1
ATOM 5411 N N . CYS A 1 687 ? 30.802 0.651 -15.720 1.00 92.75 687 CYS A N 1
ATOM 5412 C CA . CYS A 1 687 ? 30.278 -0.261 -14.696 1.00 92.75 687 CYS A CA 1
ATOM 5413 C C . CYS A 1 687 ? 28.744 -0.258 -14.660 1.00 92.75 687 CYS A C 1
ATOM 5415 O O . CYS A 1 687 ? 28.114 0.769 -14.918 1.00 92.75 687 CYS A O 1
ATOM 5417 N N . LEU A 1 688 ? 28.137 -1.367 -14.227 1.00 88.81 688 LEU A N 1
ATOM 5418 C CA . LEU A 1 688 ? 26.745 -1.362 -13.772 1.00 88.81 688 LEU A CA 1
ATOM 5419 C C . LEU A 1 688 ? 26.685 -1.183 -12.250 1.00 88.81 688 LEU A C 1
ATOM 5421 O O . LEU A 1 688 ? 27.076 -2.080 -11.501 1.00 88.81 688 LEU A O 1
ATOM 5425 N N . VAL A 1 689 ? 26.148 -0.051 -11.793 1.00 94.75 689 VAL A N 1
ATOM 5426 C CA . VAL A 1 689 ? 25.893 0.214 -10.369 1.00 94.75 689 VAL A CA 1
ATOM 5427 C C . VAL A 1 689 ? 24.459 -0.184 -9.998 1.00 94.75 689 VAL A C 1
ATOM 5429 O O . VAL A 1 689 ? 23.512 0.157 -10.703 1.00 94.75 689 VAL A O 1
ATOM 5432 N N . LEU A 1 690 ? 24.288 -0.902 -8.881 1.00 86.69 690 LEU A N 1
ATOM 5433 C CA . LEU A 1 690 ? 22.983 -1.309 -8.337 1.00 86.69 690 LEU A CA 1
ATOM 5434 C C . LEU A 1 690 ? 22.830 -0.875 -6.868 1.00 86.69 690 LEU A C 1
ATOM 5436 O O . LEU A 1 690 ? 23.746 -1.027 -6.056 1.00 86.69 690 LEU A O 1
ATOM 5440 N N . TYR A 1 691 ? 21.644 -0.378 -6.515 1.00 91.50 691 TYR A N 1
ATOM 5441 C CA . TYR A 1 691 ? 21.302 0.123 -5.176 1.00 91.50 691 TYR A CA 1
ATOM 5442 C C . TYR A 1 691 ? 20.273 -0.770 -4.477 1.00 91.50 691 TYR A C 1
ATOM 5444 O O . TYR A 1 691 ? 19.529 -1.494 -5.135 1.00 91.50 691 TYR A O 1
ATOM 5452 N N . GLY A 1 692 ? 20.195 -0.690 -3.145 1.00 89.88 692 GLY A N 1
ATOM 5453 C CA . GLY A 1 692 ? 19.237 -1.472 -2.351 1.00 89.88 692 GLY A CA 1
ATOM 5454 C C . GLY A 1 692 ? 19.495 -2.987 -2.336 1.00 89.88 692 GLY A C 1
ATOM 5455 O O . GLY A 1 692 ? 18.617 -3.754 -1.946 1.00 89.88 692 GLY A O 1
ATOM 5456 N N . VAL A 1 693 ? 20.679 -3.441 -2.762 1.00 92.00 693 VAL A N 1
ATOM 5457 C CA . VAL A 1 693 ? 21.006 -4.865 -2.902 1.00 92.00 693 VAL A CA 1
ATOM 5458 C C . VAL A 1 693 ? 21.419 -5.454 -1.551 1.00 92.00 693 VAL A C 1
ATOM 5460 O O . VAL A 1 693 ? 22.537 -5.257 -1.074 1.00 92.00 693 VAL A O 1
ATOM 5463 N N . ASP A 1 694 ? 20.525 -6.227 -0.936 1.00 93.19 694 ASP A N 1
ATOM 5464 C CA . ASP A 1 694 ? 20.845 -7.040 0.240 1.00 93.19 694 ASP A CA 1
ATOM 5465 C C . ASP A 1 694 ? 21.714 -8.244 -0.159 1.00 93.19 694 ASP A C 1
ATOM 5467 O O . ASP A 1 694 ? 21.257 -9.175 -0.822 1.00 93.19 694 ASP A O 1
ATOM 5471 N N . ALA A 1 695 ? 22.964 -8.262 0.308 1.00 96.25 695 ALA A N 1
ATOM 5472 C CA . ALA A 1 695 ? 23.920 -9.354 0.109 1.00 96.25 695 ALA A CA 1
ATOM 5473 C C . ALA A 1 695 ? 23.392 -10.740 0.548 1.00 96.25 695 ALA A C 1
ATOM 5475 O O . ALA A 1 695 ? 23.871 -11.769 0.073 1.00 96.25 695 ALA A O 1
ATOM 5476 N N . THR A 1 696 ? 22.404 -10.796 1.447 1.00 96.00 696 THR A N 1
ATOM 5477 C CA . THR A 1 696 ? 21.756 -12.035 1.908 1.00 96.00 696 THR A CA 1
ATOM 5478 C C . THR A 1 696 ? 20.564 -12.483 1.053 1.00 96.00 696 THR A C 1
ATOM 5480 O O . THR A 1 696 ? 20.053 -13.585 1.273 1.00 96.00 696 THR A O 1
ATOM 5483 N N . GLN A 1 697 ? 20.170 -11.683 0.055 1.00 93.44 697 GLN A N 1
ATOM 5484 C CA . GLN A 1 697 ? 19.079 -11.954 -0.895 1.00 93.44 697 GLN A CA 1
ATOM 5485 C C . GLN A 1 697 ? 19.487 -11.737 -2.372 1.00 93.44 697 GLN A C 1
ATOM 5487 O O . GLN A 1 697 ? 18.698 -12.001 -3.277 1.00 93.44 697 GLN A O 1
ATOM 5492 N N . MET A 1 698 ? 20.719 -11.287 -2.640 1.00 95.00 698 MET A N 1
ATOM 5493 C CA . MET A 1 698 ? 21.200 -10.871 -3.965 1.00 95.00 698 MET A CA 1
ATOM 5494 C C . MET A 1 698 ? 21.080 -11.924 -5.081 1.00 95.00 698 MET A C 1
ATOM 5496 O O . MET A 1 698 ? 20.996 -11.542 -6.244 1.00 95.00 698 MET A O 1
ATOM 5500 N N . SER A 1 699 ? 21.004 -13.228 -4.775 1.00 90.25 699 SER A N 1
ATOM 5501 C CA . SER A 1 699 ? 20.768 -14.258 -5.803 1.00 90.25 699 SER A CA 1
ATOM 5502 C C . SER A 1 699 ? 19.320 -14.299 -6.315 1.00 90.25 699 SER A C 1
ATOM 5504 O O . SER A 1 699 ? 19.024 -15.055 -7.235 1.00 90.25 699 SER A O 1
ATOM 5506 N N . GLN A 1 700 ? 18.411 -13.523 -5.714 1.00 87.56 700 GLN A N 1
ATOM 5507 C CA . GLN A 1 700 ? 17.018 -13.358 -6.146 1.00 87.56 700 GLN A CA 1
ATOM 5508 C C . GLN A 1 700 ? 16.818 -12.108 -7.020 1.00 87.56 700 GLN A C 1
ATOM 5510 O O . GLN A 1 700 ? 15.841 -12.035 -7.762 1.00 87.56 700 GLN A O 1
ATOM 5515 N N . HIS A 1 701 ? 17.742 -11.139 -6.962 1.00 85.88 701 HIS A N 1
ATOM 5516 C CA . HIS A 1 701 ? 17.660 -9.873 -7.695 1.00 85.88 701 HIS A CA 1
ATOM 5517 C C . HIS A 1 701 ? 17.564 -10.113 -9.212 1.00 85.88 701 HIS A C 1
ATOM 5519 O O . HIS A 1 701 ? 18.390 -10.840 -9.774 1.00 85.88 701 HIS A O 1
ATOM 5525 N N . PHE A 1 702 ? 16.602 -9.459 -9.882 1.00 73.06 702 PHE A N 1
ATOM 5526 C CA . PHE A 1 702 ? 16.190 -9.766 -11.263 1.00 73.06 702 PHE A CA 1
ATOM 5527 C C . PHE A 1 702 ? 17.354 -9.857 -12.265 1.00 73.06 702 PHE A C 1
ATOM 5529 O O . PHE A 1 702 ? 17.389 -10.786 -13.068 1.00 73.06 702 PHE A O 1
ATOM 5536 N N . PHE A 1 703 ? 18.314 -8.925 -12.182 1.00 80.12 703 PHE A N 1
ATOM 5537 C CA . PHE A 1 703 ? 19.534 -8.936 -12.988 1.00 80.12 703 PHE A CA 1
ATOM 5538 C C . PHE A 1 703 ? 20.533 -10.001 -12.511 1.00 80.12 703 PHE A C 1
ATOM 5540 O O . PHE A 1 703 ? 20.852 -10.914 -13.259 1.00 80.12 703 PHE A O 1
ATOM 5547 N N . LEU A 1 704 ? 21.014 -9.923 -11.262 1.00 85.94 704 LEU A N 1
ATOM 5548 C CA . LEU A 1 704 ? 22.093 -10.787 -10.767 1.00 85.94 704 LEU A CA 1
ATOM 5549 C C . LEU A 1 704 ? 21.798 -12.286 -10.938 1.00 85.94 704 LEU A C 1
ATOM 5551 O O . LEU A 1 704 ? 22.700 -13.021 -11.322 1.00 85.94 704 LEU A O 1
ATOM 5555 N N . ARG A 1 705 ? 20.550 -12.738 -10.745 1.00 87.12 705 ARG A N 1
ATOM 5556 C CA . ARG A 1 705 ? 20.160 -14.156 -10.911 1.00 87.12 705 ARG A CA 1
ATOM 5557 C C . ARG A 1 705 ? 20.488 -14.731 -12.302 1.00 87.12 705 ARG A C 1
ATOM 5559 O O . ARG A 1 705 ? 20.801 -15.920 -12.400 1.00 87.12 705 ARG A O 1
ATOM 5566 N N . THR A 1 706 ? 20.441 -13.908 -13.359 1.00 77.00 706 THR A N 1
ATOM 5567 C CA . THR A 1 706 ? 20.735 -14.312 -14.750 1.00 77.00 706 THR A CA 1
ATOM 5568 C C . THR A 1 706 ? 22.223 -14.223 -15.093 1.00 77.00 706 THR A C 1
ATOM 5570 O O . THR A 1 706 ? 22.624 -14.585 -16.193 1.00 77.00 706 THR A O 1
ATOM 5573 N N . GLN A 1 707 ? 23.061 -13.765 -14.158 1.00 87.75 707 GLN A N 1
ATOM 5574 C CA . GLN A 1 707 ? 24.493 -13.568 -14.357 1.00 87.75 707 GLN A CA 1
ATOM 5575 C C . GLN A 1 707 ? 25.319 -14.594 -13.582 1.00 87.75 707 GLN A C 1
ATOM 5577 O O . GLN A 1 707 ? 24.936 -15.040 -12.499 1.00 87.75 707 GLN A O 1
ATOM 5582 N N . ARG A 1 708 ? 26.487 -14.935 -14.127 1.00 93.62 708 ARG A N 1
ATOM 5583 C CA . ARG A 1 708 ? 27.573 -15.591 -13.392 1.00 93.62 708 ARG A CA 1
ATOM 5584 C C . ARG A 1 708 ? 28.818 -14.712 -13.411 1.00 93.62 708 ARG A C 1
ATOM 5586 O O . ARG A 1 708 ? 28.975 -13.893 -14.322 1.00 93.62 708 ARG A O 1
ATOM 5593 N N . PHE A 1 709 ? 29.641 -14.864 -12.381 1.00 96.69 709 PHE A N 1
ATOM 5594 C CA . PHE A 1 709 ? 30.825 -14.051 -12.112 1.00 96.69 709 PHE A CA 1
ATOM 5595 C C . PHE A 1 709 ? 32.018 -14.948 -11.793 1.00 96.69 709 PHE A C 1
ATOM 5597 O O . PHE A 1 709 ? 31.862 -15.951 -11.091 1.00 96.69 709 PHE A O 1
ATOM 5604 N N . ASP A 1 710 ? 33.196 -14.555 -12.273 1.00 97.06 710 ASP A N 1
ATOM 5605 C CA . ASP A 1 710 ? 34.459 -15.220 -11.950 1.00 97.06 710 ASP A CA 1
ATOM 5606 C C . ASP A 1 710 ? 34.929 -14.800 -10.546 1.00 97.06 710 ASP A C 1
ATOM 5608 O O . ASP A 1 710 ? 35.467 -15.615 -9.807 1.00 97.06 710 ASP A O 1
ATOM 5612 N N . HIS A 1 711 ? 34.647 -13.559 -10.121 1.00 98.00 711 HIS A N 1
ATOM 5613 C CA . HIS A 1 711 ? 34.949 -13.090 -8.763 1.00 98.00 711 HIS A CA 1
ATOM 5614 C C . HIS A 1 711 ? 33.761 -12.395 -8.095 1.00 98.00 711 HIS A C 1
ATOM 5616 O O . HIS A 1 711 ? 33.168 -11.472 -8.655 1.00 98.00 711 HIS A O 1
ATOM 5622 N N . ILE A 1 712 ? 33.454 -12.780 -6.853 1.00 98.56 712 ILE A N 1
ATOM 5623 C CA . ILE A 1 712 ? 32.441 -12.122 -6.010 1.00 98.56 712 ILE A CA 1
ATOM 5624 C C . ILE A 1 712 ? 33.106 -11.596 -4.737 1.00 98.56 712 ILE A C 1
ATOM 5626 O O . ILE A 1 712 ? 33.497 -12.369 -3.865 1.00 98.56 712 ILE A O 1
ATOM 5630 N N . VAL A 1 713 ? 33.225 -10.274 -4.615 1.00 98.56 713 VAL A N 1
ATOM 5631 C CA . VAL A 1 713 ? 34.026 -9.598 -3.584 1.00 98.56 713 VAL A CA 1
ATOM 5632 C C . VAL A 1 713 ? 33.130 -8.917 -2.551 1.00 98.56 713 VAL A C 1
ATOM 5634 O O . VAL A 1 713 ? 32.299 -8.086 -2.911 1.00 98.56 713 VAL A O 1
ATOM 5637 N N . TYR A 1 714 ? 33.338 -9.202 -1.262 1.00 98.25 714 TYR A N 1
ATOM 5638 C CA . TYR A 1 714 ? 32.720 -8.462 -0.155 1.00 98.25 714 TYR A CA 1
ATOM 5639 C C . TYR A 1 714 ? 33.780 -8.062 0.880 1.00 98.25 714 TYR A C 1
ATOM 5641 O O . TYR A 1 714 ? 34.278 -8.880 1.657 1.00 98.25 714 TYR A O 1
ATOM 5649 N N . ASN A 1 715 ? 34.128 -6.774 0.894 1.00 97.44 715 ASN A N 1
ATOM 5650 C CA . ASN A 1 715 ? 35.104 -6.212 1.822 1.00 97.44 715 ASN A CA 1
ATOM 5651 C C . ASN A 1 715 ? 34.458 -5.857 3.173 1.00 97.44 715 ASN A C 1
ATOM 5653 O O . ASN A 1 715 ? 33.542 -5.043 3.233 1.00 97.44 715 ASN A O 1
ATOM 5657 N N . PHE A 1 716 ? 34.982 -6.422 4.265 1.00 95.56 716 PHE A N 1
ATOM 5658 C CA . PHE A 1 716 ? 34.630 -6.114 5.661 1.00 95.56 716 PHE A CA 1
ATOM 5659 C C . PHE A 1 716 ? 33.118 -6.176 5.989 1.00 95.56 716 PHE A C 1
ATOM 5661 O O . PHE A 1 716 ? 32.562 -5.216 6.529 1.00 95.56 716 PHE A O 1
ATOM 5668 N N . PRO A 1 717 ? 32.437 -7.308 5.707 1.00 95.12 717 PRO A N 1
ATOM 5669 C CA . PRO A 1 717 ? 30.990 -7.455 5.889 1.00 95.12 717 PRO A CA 1
ATOM 5670 C C . PRO A 1 717 ? 30.539 -7.226 7.341 1.00 95.12 717 PRO A C 1
ATOM 5672 O O . PRO A 1 717 ? 30.907 -7.983 8.238 1.00 95.12 717 PRO A O 1
ATOM 5675 N N . HIS A 1 718 ? 29.684 -6.229 7.586 1.00 90.94 718 HIS A N 1
ATOM 5676 C CA . HIS A 1 718 ? 29.189 -5.891 8.928 1.00 90.94 718 HIS A CA 1
ATOM 5677 C C . HIS A 1 718 ? 27.739 -5.377 8.887 1.00 90.94 718 HIS A C 1
ATOM 5679 O O . HIS A 1 718 ? 27.401 -4.566 8.030 1.00 90.94 718 HIS A O 1
ATOM 5685 N N . VAL A 1 719 ? 26.875 -5.769 9.836 1.00 87.38 719 VAL A N 1
ATOM 5686 C CA . VAL A 1 719 ? 25.444 -5.356 9.854 1.00 87.38 719 VAL A CA 1
ATOM 5687 C C . VAL A 1 719 ? 25.196 -3.926 10.374 1.00 87.38 719 VAL A C 1
ATOM 5689 O O . VAL A 1 719 ? 24.101 -3.604 10.830 1.00 87.38 719 VAL A O 1
ATOM 5692 N N . GLY A 1 720 ? 26.225 -3.078 10.405 1.00 84.62 720 GLY A N 1
ATOM 5693 C CA . GLY A 1 720 ? 26.233 -1.882 11.254 1.00 84.62 720 GLY A CA 1
ATOM 5694 C C . GLY A 1 720 ? 26.324 -2.199 12.757 1.00 84.62 720 GLY A C 1
ATOM 5695 O O . GLY A 1 720 ? 26.379 -3.359 13.168 1.00 84.62 720 GLY A O 1
ATOM 5696 N N . PHE A 1 721 ? 26.411 -1.166 13.593 1.00 76.62 721 PHE A N 1
ATOM 5697 C CA . PHE A 1 721 ? 26.662 -1.301 15.035 1.00 76.62 721 PHE A CA 1
ATOM 5698 C C . PHE A 1 721 ? 25.356 -1.209 15.830 1.00 76.62 721 PHE A C 1
ATOM 5700 O O . PHE A 1 721 ? 24.855 -0.111 16.067 1.00 76.62 721 PHE A O 1
ATOM 5707 N N . ILE A 1 722 ? 24.824 -2.361 16.249 1.00 75.19 722 ILE A N 1
ATOM 5708 C CA . ILE A 1 722 ? 23.625 -2.466 17.103 1.00 75.19 722 ILE A CA 1
ATOM 5709 C C . ILE A 1 722 ? 24.033 -2.683 18.570 1.00 75.19 722 ILE A C 1
ATOM 5711 O O . ILE A 1 722 ? 23.406 -2.155 19.485 1.00 75.19 722 ILE A O 1
ATOM 5715 N N . PHE A 1 723 ? 25.125 -3.417 18.795 1.00 73.62 723 PHE A N 1
ATOM 5716 C CA . PHE A 1 723 ? 25.781 -3.574 20.095 1.00 73.62 723 PHE A CA 1
ATOM 5717 C C . PHE A 1 723 ? 27.295 -3.311 19.940 1.00 73.62 723 PHE A C 1
ATOM 5719 O O . PHE A 1 723 ? 27.786 -3.257 18.807 1.00 73.62 723 PHE A O 1
ATOM 5726 N N . PRO A 1 724 ? 28.066 -3.174 21.039 1.00 76.56 724 PRO A N 1
ATOM 5727 C CA . PRO A 1 724 ? 29.526 -3.100 20.969 1.00 76.56 724 PRO A CA 1
ATOM 5728 C C . PRO A 1 724 ? 30.125 -4.271 20.179 1.00 76.56 724 PRO A C 1
ATOM 5730 O O . PRO A 1 724 ? 29.620 -5.389 20.254 1.00 76.56 724 PRO A O 1
ATOM 5733 N N . GLU A 1 725 ? 31.209 -4.025 19.442 1.00 78.88 725 GLU A N 1
ATOM 5734 C CA . GLU A 1 725 ? 31.748 -4.943 18.421 1.00 78.88 725 GLU A CA 1
ATOM 5735 C C . GLU A 1 725 ? 32.059 -6.349 18.973 1.00 78.88 725 GLU A C 1
ATOM 5737 O O . GLU A 1 725 ? 31.699 -7.352 18.360 1.00 78.88 725 GLU A O 1
ATOM 5742 N N . GLY A 1 726 ? 32.609 -6.424 20.193 1.00 77.69 726 GLY A N 1
ATOM 5743 C CA . GLY A 1 726 ? 32.887 -7.684 20.893 1.00 77.69 726 GLY A CA 1
ATOM 5744 C C . GLY A 1 726 ? 31.700 -8.363 21.588 1.00 77.69 726 GLY A C 1
ATOM 5745 O O . GLY A 1 726 ? 31.879 -9.395 22.235 1.00 77.69 726 GLY A O 1
ATOM 5746 N N . ASN A 1 727 ? 30.487 -7.816 21.489 1.00 85.94 727 ASN A N 1
ATOM 5747 C CA . ASN A 1 727 ? 29.299 -8.400 22.105 1.00 85.94 727 ASN A CA 1
ATOM 5748 C C . ASN A 1 727 ? 28.842 -9.654 21.335 1.00 85.94 727 ASN A C 1
ATOM 5750 O O . ASN A 1 727 ? 28.675 -9.627 20.114 1.00 85.94 727 ASN A O 1
ATOM 5754 N N . GLY A 1 728 ? 28.548 -10.745 22.051 1.00 78.06 728 GLY A N 1
ATOM 5755 C CA . GLY A 1 728 ? 28.085 -12.005 21.453 1.00 78.06 728 GLY A CA 1
ATOM 5756 C C . GLY A 1 728 ? 26.850 -11.870 20.546 1.00 78.06 728 GLY A C 1
ATOM 5757 O O . GLY A 1 728 ? 26.722 -12.620 19.578 1.00 78.06 728 GLY A O 1
ATOM 5758 N N . CYS A 1 729 ? 25.974 -10.889 20.789 1.00 75.19 729 CYS A N 1
ATOM 5759 C CA . CYS A 1 729 ? 24.834 -10.581 19.924 1.00 75.19 729 CYS A CA 1
ATOM 5760 C C . CYS A 1 729 ? 25.255 -9.914 18.604 1.00 75.19 729 CYS A C 1
ATOM 5762 O O . CYS A 1 729 ? 24.741 -10.304 17.554 1.00 75.19 729 CYS A O 1
ATOM 5764 N N . GLN A 1 730 ? 26.217 -8.982 18.630 1.00 86.88 730 GLN A N 1
ATOM 5765 C CA . GLN A 1 730 ? 26.788 -8.359 17.426 1.00 86.88 730 GLN A CA 1
ATOM 5766 C C . GLN A 1 730 ? 27.533 -9.402 16.584 1.00 86.88 730 GLN A C 1
ATOM 5768 O O . GLN A 1 730 ? 27.269 -9.548 15.390 1.00 86.88 730 GLN A O 1
ATOM 5773 N N . ILE A 1 731 ? 28.358 -10.234 17.229 1.00 85.50 731 ILE A N 1
ATOM 5774 C CA . ILE A 1 731 ? 29.025 -11.373 16.586 1.00 85.50 731 ILE A CA 1
ATOM 5775 C C . ILE A 1 731 ? 27.978 -12.318 15.967 1.00 85.50 731 ILE A C 1
ATOM 5777 O O . ILE A 1 731 ? 28.116 -12.710 14.812 1.00 85.50 731 ILE A O 1
ATOM 5781 N N . LYS A 1 732 ? 26.878 -12.647 16.664 1.00 85.69 732 LYS A N 1
ATOM 5782 C CA . LYS A 1 732 ? 25.793 -13.508 16.137 1.00 85.69 732 LYS A CA 1
ATOM 5783 C C . LYS A 1 732 ? 24.994 -12.869 14.986 1.00 85.69 732 LYS A C 1
ATOM 5785 O O . LYS A 1 732 ? 24.430 -13.598 14.166 1.00 85.69 732 LYS A O 1
ATOM 5790 N N . LEU A 1 733 ? 24.921 -11.542 14.904 1.00 84.81 733 LEU A N 1
ATOM 5791 C CA . LEU A 1 733 ? 24.355 -10.813 13.764 1.00 84.81 733 LEU A CA 1
ATOM 5792 C C . LEU A 1 733 ? 25.281 -10.895 12.544 1.00 84.81 733 LEU A C 1
ATOM 5794 O O . LEU A 1 733 ? 24.870 -11.406 11.503 1.00 84.81 733 LEU A O 1
ATOM 5798 N N . ASN A 1 734 ? 26.546 -10.510 12.698 1.00 90.75 734 ASN A N 1
ATOM 5799 C CA . ASN A 1 734 ? 27.548 -10.572 11.634 1.00 90.75 734 ASN A CA 1
ATOM 5800 C C . ASN A 1 734 ? 27.759 -12.015 11.121 1.00 90.75 734 ASN A C 1
ATOM 5802 O O . ASN A 1 734 ? 27.764 -12.269 9.915 1.00 90.75 734 ASN A O 1
ATOM 5806 N N . LYS A 1 735 ? 27.760 -13.008 12.027 1.00 93.19 735 LYS A N 1
ATOM 5807 C CA . LYS A 1 735 ? 27.734 -14.449 11.704 1.00 93.19 735 LYS A CA 1
ATOM 5808 C C . LYS A 1 735 ? 26.548 -14.879 10.829 1.00 93.19 735 LYS A C 1
ATOM 5810 O O . LYS A 1 735 ? 26.643 -15.954 10.228 1.00 93.19 735 LYS A O 1
ATOM 5815 N N . ARG A 1 736 ? 25.436 -14.133 10.796 1.00 92.94 736 ARG A N 1
ATOM 5816 C CA . ARG A 1 736 ? 24.288 -14.396 9.909 1.00 92.94 736 ARG A CA 1
ATOM 5817 C C . ARG A 1 736 ? 24.457 -13.718 8.554 1.00 92.94 736 ARG A C 1
ATOM 5819 O O . ARG A 1 736 ? 24.275 -14.414 7.562 1.00 92.94 736 ARG A O 1
ATOM 5826 N N . LEU A 1 737 ? 24.880 -12.451 8.516 1.00 95.69 737 LEU A N 1
ATOM 5827 C CA . LEU A 1 737 ? 25.199 -11.724 7.276 1.00 95.69 737 LEU A CA 1
ATOM 5828 C C . LEU A 1 737 ? 26.164 -12.525 6.394 1.00 95.69 737 LEU A C 1
ATOM 5830 O O . LEU A 1 737 ? 25.816 -12.889 5.277 1.00 95.69 737 LEU A O 1
ATOM 5834 N N . VAL A 1 738 ? 27.318 -12.911 6.947 1.00 96.62 738 VAL A N 1
ATOM 5835 C CA . VAL A 1 738 ? 28.333 -13.715 6.243 1.00 96.62 738 VAL A CA 1
ATOM 5836 C C . VAL A 1 738 ? 27.763 -15.049 5.739 1.00 96.62 738 VAL A C 1
ATOM 5838 O O . VAL A 1 738 ? 28.048 -15.454 4.617 1.00 96.62 738 VAL A O 1
ATOM 5841 N N . LYS A 1 739 ? 26.910 -15.729 6.524 1.00 96.12 739 LYS A N 1
ATOM 5842 C CA . LYS A 1 739 ? 26.274 -16.991 6.093 1.00 96.12 739 LYS A CA 1
ATOM 5843 C C . LYS A 1 739 ? 25.277 -16.765 4.945 1.00 96.12 739 LYS A C 1
ATOM 5845 O O . LYS A 1 739 ? 25.201 -17.591 4.041 1.00 96.12 739 LYS A O 1
ATOM 5850 N N . GLY A 1 740 ? 24.504 -15.679 4.998 1.00 96.38 740 GLY A N 1
ATOM 5851 C CA . GLY A 1 740 ? 23.553 -15.301 3.952 1.00 96.38 740 GLY A CA 1
ATOM 5852 C C . GLY A 1 740 ? 24.267 -14.954 2.649 1.00 96.38 740 GLY A C 1
ATOM 5853 O O . GLY A 1 740 ? 23.950 -15.539 1.615 1.00 96.38 740 GLY A O 1
ATOM 5854 N N . PHE A 1 741 ? 25.285 -14.093 2.726 1.00 98.19 741 PHE A N 1
ATOM 5855 C CA . PHE A 1 741 ? 26.147 -13.740 1.601 1.00 98.19 741 PHE A CA 1
ATOM 5856 C C . PHE A 1 741 ? 26.771 -14.971 0.943 1.00 98.19 741 PHE A C 1
ATOM 5858 O O . PHE A 1 741 ? 26.524 -15.198 -0.235 1.00 98.19 741 PHE A O 1
ATOM 5865 N N . LEU A 1 742 ? 27.492 -15.815 1.693 1.00 98.06 742 LEU A N 1
ATOM 5866 C CA . LEU A 1 742 ? 28.152 -17.003 1.132 1.00 98.06 742 LEU A CA 1
ATOM 5867 C C . LEU A 1 742 ? 27.157 -17.954 0.441 1.00 98.06 742 LEU A C 1
ATOM 5869 O O . LEU A 1 742 ? 27.484 -18.531 -0.594 1.00 98.06 742 LEU A O 1
ATOM 5873 N N . LYS A 1 743 ? 25.923 -18.084 0.959 1.00 97.12 743 LYS A N 1
ATOM 5874 C CA . LYS A 1 743 ? 24.867 -18.878 0.306 1.00 97.12 743 LYS A CA 1
ATOM 5875 C C . LYS A 1 743 ? 24.417 -18.262 -1.029 1.00 97.12 743 LYS A C 1
ATOM 5877 O O . LYS A 1 743 ? 24.180 -19.007 -1.971 1.00 97.12 743 LYS A O 1
ATOM 5882 N N . ASN A 1 744 ? 24.282 -16.938 -1.109 1.00 97.69 744 ASN A N 1
ATOM 5883 C CA . ASN A 1 744 ? 23.858 -16.248 -2.334 1.00 97.69 744 ASN A CA 1
ATOM 5884 C C . ASN A 1 744 ? 24.988 -16.206 -3.368 1.00 97.69 744 ASN A C 1
ATOM 5886 O O . ASN A 1 744 ? 24.768 -16.532 -4.529 1.00 97.69 744 ASN A O 1
ATOM 5890 N N . ALA A 1 745 ? 26.202 -15.861 -2.933 1.00 97.56 745 ALA A N 1
ATOM 5891 C CA . ALA A 1 745 ? 27.394 -15.807 -3.768 1.00 97.56 745 ALA A CA 1
ATOM 5892 C C . ALA A 1 745 ? 27.647 -17.155 -4.459 1.00 97.56 745 ALA A C 1
ATOM 5894 O O . ALA A 1 745 ? 27.840 -17.175 -5.667 1.00 97.56 745 ALA A O 1
ATOM 5895 N N . LYS A 1 746 ? 27.503 -18.284 -3.744 1.00 95.88 746 LYS A N 1
ATOM 5896 C CA . LYS A 1 746 ? 27.619 -19.634 -4.326 1.00 95.88 746 LYS A CA 1
ATOM 5897 C C . LYS A 1 746 ? 26.704 -19.874 -5.541 1.00 95.88 746 LYS A C 1
ATOM 5899 O O . LYS A 1 746 ? 27.083 -20.619 -6.433 1.00 95.88 746 LYS A O 1
ATOM 5904 N N . VAL A 1 747 ? 25.515 -19.267 -5.581 1.00 94.75 747 VAL A N 1
ATOM 5905 C CA . VAL A 1 747 ? 24.540 -19.427 -6.685 1.00 94.75 747 VAL A CA 1
ATOM 5906 C C . VAL A 1 747 ? 24.868 -18.522 -7.882 1.00 94.75 747 VAL A C 1
ATOM 5908 O O . VAL A 1 747 ? 24.469 -18.814 -9.006 1.00 94.75 747 VAL A O 1
ATOM 5911 N N . LEU A 1 748 ? 25.598 -17.429 -7.646 1.00 95.69 748 LEU A N 1
ATOM 5912 C CA . LEU A 1 748 ? 26.014 -16.455 -8.661 1.00 95.69 748 LEU A CA 1
ATOM 5913 C C . LEU A 1 748 ? 27.436 -16.703 -9.197 1.00 95.69 748 LEU A C 1
ATOM 5915 O O . LEU A 1 748 ? 27.870 -16.027 -10.128 1.00 95.69 748 LEU A O 1
ATOM 5919 N N . LEU A 1 749 ? 28.166 -17.648 -8.610 1.00 95.94 749 LEU A N 1
ATOM 5920 C CA . LEU A 1 749 ? 29.536 -17.981 -8.980 1.00 95.94 749 LEU A CA 1
ATOM 5921 C C . LEU A 1 749 ? 29.574 -18.834 -10.254 1.00 95.94 749 LEU A C 1
ATOM 5923 O O . LEU A 1 749 ? 28.697 -19.673 -10.473 1.00 95.94 749 LEU A O 1
ATOM 5927 N N . ARG A 1 750 ? 30.597 -18.645 -11.088 1.00 92.00 750 ARG A N 1
ATOM 5928 C CA . ARG A 1 750 ? 30.920 -19.578 -12.177 1.00 92.00 750 ARG A CA 1
ATOM 5929 C C . ARG A 1 750 ? 31.255 -20.968 -11.601 1.00 92.00 750 ARG A C 1
ATOM 5931 O O . ARG A 1 750 ? 31.848 -21.053 -10.527 1.00 92.00 750 ARG A O 1
ATOM 5938 N N . LYS A 1 751 ? 30.847 -22.051 -12.287 1.00 83.00 751 LYS A N 1
ATOM 5939 C CA . LYS A 1 751 ? 31.151 -23.441 -11.869 1.00 83.00 751 LYS A CA 1
ATOM 5940 C C . LYS A 1 751 ? 32.666 -23.696 -11.867 1.00 83.00 751 LYS A C 1
ATOM 5942 O O . LYS A 1 751 ? 33.208 -24.226 -10.904 1.00 83.00 751 LYS A O 1
ATOM 5947 N N . GLU A 1 752 ? 33.320 -23.295 -12.950 1.00 80.88 752 GLU A N 1
ATOM 5948 C CA . GLU A 1 752 ? 34.766 -23.373 -13.153 1.00 80.88 752 GLU A CA 1
ATOM 5949 C C . GLU A 1 752 ? 35.458 -22.137 -12.579 1.00 80.88 752 GLU A C 1
ATOM 5951 O O . GLU A 1 752 ? 34.983 -21.021 -12.786 1.00 80.88 752 GLU A O 1
ATOM 5956 N N . GLU A 1 753 ? 36.573 -22.363 -11.880 1.00 83.50 753 GLU A N 1
ATOM 5957 C CA . GLU A 1 753 ? 37.560 -21.392 -11.361 1.00 83.50 753 GLU A CA 1
ATOM 5958 C C . GLU A 1 753 ? 37.065 -20.230 -10.477 1.00 83.50 753 GLU A C 1
ATOM 5960 O O . GLU A 1 753 ? 37.880 -19.605 -9.801 1.00 83.50 753 GLU A O 1
ATOM 5965 N N . GLY A 1 754 ? 35.757 -19.983 -10.395 1.00 94.69 754 GLY A N 1
ATOM 5966 C CA . GLY A 1 754 ? 35.186 -18.821 -9.729 1.00 94.69 754 GLY A CA 1
ATOM 5967 C C . GLY A 1 754 ? 35.498 -18.739 -8.232 1.00 94.69 754 GLY A C 1
ATOM 5968 O O . GLY A 1 754 ? 35.383 -19.724 -7.494 1.00 94.69 754 GLY A O 1
ATOM 5969 N N . GLU A 1 755 ? 35.835 -17.534 -7.766 1.00 97.75 755 GLU A N 1
ATOM 5970 C CA . GLU A 1 755 ? 36.240 -17.255 -6.387 1.00 97.75 755 GLU A CA 1
ATOM 5971 C C . GLU A 1 755 ? 35.304 -16.269 -5.663 1.00 97.75 755 GLU A C 1
ATOM 5973 O O . GLU A 1 755 ? 34.909 -15.220 -6.177 1.00 97.75 755 GLU A O 1
ATOM 5978 N N . ILE A 1 756 ? 34.989 -16.563 -4.402 1.00 98.44 756 ILE A N 1
ATOM 5979 C CA . ILE A 1 756 ? 34.306 -15.646 -3.483 1.00 98.44 756 ILE A CA 1
ATOM 5980 C C . ILE A 1 756 ? 35.350 -15.077 -2.523 1.00 98.44 756 ILE A C 1
ATOM 5982 O O . ILE A 1 756 ? 35.936 -15.816 -1.731 1.00 98.44 756 ILE A O 1
ATOM 5986 N N . HIS A 1 757 ? 35.578 -13.767 -2.575 1.00 98.31 757 HIS A N 1
ATOM 5987 C CA . HIS A 1 757 ? 36.580 -13.069 -1.772 1.00 98.31 757 HIS A CA 1
ATOM 5988 C C . HIS A 1 757 ? 35.929 -12.338 -0.601 1.00 98.31 757 HIS A C 1
ATOM 5990 O O . HIS A 1 757 ? 35.092 -11.453 -0.791 1.00 98.31 757 HIS A O 1
ATOM 5996 N N . VAL A 1 758 ? 36.348 -12.675 0.620 1.00 98.25 758 VAL A N 1
ATOM 5997 C CA . VAL A 1 758 ? 35.909 -11.994 1.844 1.00 98.25 758 VAL A CA 1
ATOM 5998 C C . VAL A 1 758 ? 37.117 -11.408 2.562 1.00 98.25 758 VAL A C 1
ATOM 6000 O O . VAL A 1 758 ? 37.875 -12.135 3.205 1.00 98.25 758 VAL A O 1
ATOM 6003 N N . SER A 1 759 ? 37.280 -10.088 2.477 1.00 97.44 759 SER A N 1
ATOM 6004 C CA . SER A 1 759 ? 38.295 -9.355 3.245 1.00 97.44 759 SER A CA 1
ATOM 6005 C C . SER A 1 759 ? 37.790 -9.137 4.667 1.00 97.44 759 SER A C 1
ATOM 6007 O O . SER A 1 759 ? 36.704 -8.587 4.869 1.00 97.44 759 SER A O 1
ATOM 6009 N N . HIS A 1 760 ?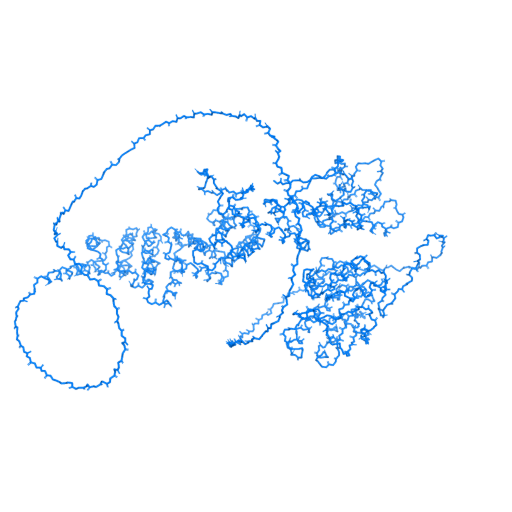 38.550 -9.581 5.662 1.00 95.69 760 HIS A N 1
ATOM 6010 C CA . HIS A 1 760 ? 38.134 -9.594 7.060 1.00 95.69 760 HIS A CA 1
ATOM 6011 C C . HIS A 1 760 ? 39.303 -9.239 7.983 1.00 95.69 760 HIS A C 1
ATOM 6013 O O . HIS A 1 760 ? 40.459 -9.472 7.643 1.00 95.69 760 HIS A O 1
ATOM 6019 N N . LYS A 1 761 ? 39.007 -8.674 9.156 1.00 93.62 761 LYS A N 1
ATOM 6020 C CA . LYS A 1 761 ? 40.022 -8.393 10.183 1.00 93.62 761 LYS A CA 1
ATOM 6021 C C . LYS A 1 761 ? 40.396 -9.661 10.950 1.00 93.62 761 LYS A C 1
ATOM 6023 O O . LYS A 1 761 ? 39.586 -10.588 11.042 1.00 93.62 761 LYS A O 1
ATOM 6028 N N . GLU A 1 762 ? 41.571 -9.660 11.558 1.00 89.00 762 GLU A N 1
ATOM 6029 C CA . GLU A 1 762 ? 42.042 -10.732 12.435 1.00 89.00 762 GLU A CA 1
ATOM 6030 C C . GLU A 1 762 ? 42.022 -10.335 13.921 1.00 89.00 762 GLU A C 1
ATOM 6032 O O . GLU A 1 762 ? 41.704 -9.204 14.295 1.00 89.00 762 GLU A O 1
ATOM 6037 N N . GLY A 1 763 ? 42.323 -11.299 14.792 1.00 88.56 763 GLY A N 1
ATOM 6038 C CA . GLY A 1 763 ? 42.363 -11.123 16.244 1.00 88.56 763 GLY A CA 1
ATOM 6039 C C . GLY A 1 763 ? 40.993 -11.232 16.921 1.00 88.56 763 GLY A C 1
ATOM 6040 O O . GLY A 1 763 ? 39.975 -11.559 16.304 1.00 88.56 763 GLY A O 1
ATOM 6041 N N . ASP A 1 764 ? 40.950 -10.995 18.232 1.00 80.69 764 ASP A N 1
ATOM 6042 C CA . ASP A 1 764 ? 39.693 -10.996 18.984 1.00 80.69 764 ASP A CA 1
ATOM 6043 C C . ASP A 1 764 ? 38.972 -9.641 18.810 1.00 80.69 764 ASP A C 1
ATOM 6045 O O . ASP A 1 764 ? 39.575 -8.588 18.962 1.00 80.69 764 ASP A O 1
ATOM 6049 N N . THR A 1 765 ? 37.686 -9.563 18.464 1.00 86.88 765 THR A N 1
ATOM 6050 C CA . THR A 1 765 ? 36.672 -10.634 18.395 1.00 86.88 765 THR A CA 1
ATOM 6051 C C . THR A 1 765 ? 36.361 -11.149 16.988 1.00 86.88 765 THR A C 1
ATOM 6053 O O . THR A 1 765 ? 35.445 -11.952 16.813 1.00 86.88 765 THR A O 1
ATOM 6056 N N . TYR A 1 766 ? 37.118 -10.730 15.980 1.00 88.12 766 TYR A N 1
ATOM 6057 C CA . TYR A 1 766 ? 36.884 -11.074 14.578 1.00 88.12 766 TYR A CA 1
ATOM 6058 C C . TYR A 1 766 ? 37.094 -12.572 14.306 1.00 88.12 766 TYR A C 1
ATOM 6060 O O . TYR A 1 766 ? 36.241 -13.212 13.692 1.00 88.12 766 TYR A O 1
ATOM 6068 N N . ASN A 1 767 ? 38.126 -13.185 14.889 1.00 89.12 767 ASN A N 1
ATOM 6069 C CA . ASN A 1 767 ? 38.380 -14.627 14.795 1.00 89.12 767 ASN A CA 1
ATOM 6070 C C . ASN A 1 767 ? 37.211 -15.466 15.350 1.00 89.12 767 ASN A C 1
ATOM 6072 O O . ASN A 1 767 ? 36.918 -16.548 14.836 1.00 89.12 767 ASN A O 1
ATOM 6076 N N . LYS A 1 768 ? 36.453 -14.941 16.331 1.00 90.19 768 LYS A N 1
ATOM 6077 C CA . LYS A 1 768 ? 35.237 -15.592 16.856 1.00 90.19 768 LYS A CA 1
ATOM 6078 C C . LYS A 1 768 ? 34.112 -15.689 15.824 1.00 90.19 768 LYS A C 1
ATOM 6080 O O . LYS A 1 768 ? 33.084 -16.271 16.158 1.00 90.19 768 LYS A O 1
ATOM 6085 N N . TRP A 1 769 ? 34.234 -15.133 14.613 1.00 91.06 769 TRP A N 1
ATOM 6086 C CA . TRP A 1 769 ? 33.199 -15.194 13.573 1.00 91.06 769 TRP A CA 1
ATOM 6087 C C . TRP A 1 769 ? 33.146 -16.538 12.824 1.00 91.06 769 TRP A C 1
ATOM 6089 O O . TRP A 1 769 ? 32.105 -16.824 12.232 1.00 91.06 769 TRP A O 1
ATOM 6099 N N . ASP A 1 770 ? 34.175 -17.391 12.908 1.00 90.75 770 ASP A N 1
ATOM 6100 C CA . ASP A 1 770 ? 34.243 -18.710 12.243 1.00 90.75 770 ASP A CA 1
ATOM 6101 C C . ASP A 1 770 ? 34.030 -18.656 10.707 1.00 90.75 770 ASP A C 1
ATOM 6103 O O . ASP A 1 770 ? 33.275 -19.461 10.160 1.00 90.75 770 ASP A O 1
ATOM 6107 N N . LEU A 1 771 ? 34.641 -17.692 10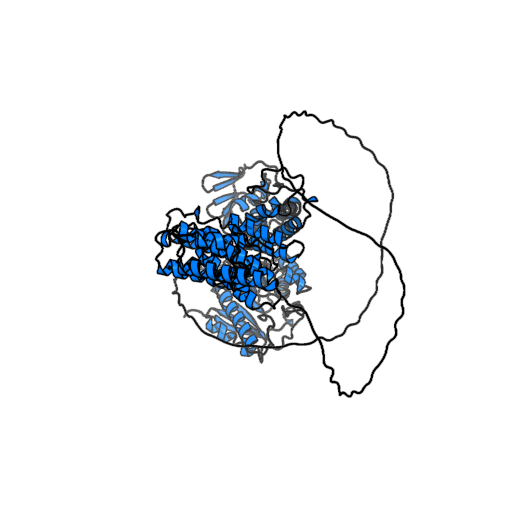.002 1.00 93.50 771 LEU A N 1
ATOM 6108 C CA . LEU A 1 771 ? 34.415 -17.452 8.564 1.00 93.50 771 LEU A CA 1
ATOM 6109 C C . LEU A 1 771 ? 34.625 -18.712 7.697 1.00 93.50 771 LEU A C 1
ATOM 6111 O O . LEU A 1 771 ? 33.707 -19.124 6.990 1.00 93.50 771 LEU A O 1
ATOM 6115 N N . VAL A 1 772 ? 35.782 -19.369 7.811 1.00 95.06 772 VAL A N 1
ATOM 6116 C CA . VAL A 1 772 ? 36.117 -20.577 7.030 1.00 95.06 772 VAL A CA 1
ATOM 6117 C C . VAL A 1 772 ? 35.121 -21.715 7.306 1.00 95.06 772 VAL A C 1
ATOM 6119 O O . VAL A 1 772 ? 34.469 -22.210 6.389 1.00 95.06 772 VAL A O 1
ATOM 6122 N N . LYS A 1 773 ? 34.845 -22.005 8.586 1.00 93.81 773 LYS A N 1
ATOM 6123 C CA . LYS A 1 773 ? 33.865 -23.022 9.026 1.00 93.81 773 LYS A CA 1
ATOM 6124 C C . LYS A 1 773 ? 32.408 -22.722 8.641 1.00 93.81 773 LYS A C 1
ATOM 6126 O O . LYS A 1 773 ? 31.519 -23.544 8.884 1.00 93.81 773 LYS A O 1
ATOM 6131 N N . LYS A 1 774 ? 32.116 -21.536 8.093 1.00 93.69 774 LYS A N 1
ATOM 6132 C CA . LYS A 1 774 ? 30.818 -21.200 7.482 1.00 93.69 774 LYS A CA 1
ATOM 6133 C C . LYS A 1 774 ? 30.793 -21.493 5.993 1.00 93.69 774 LYS A C 1
ATOM 6135 O O . LYS A 1 774 ? 29.760 -21.966 5.530 1.00 93.69 774 LYS A O 1
ATOM 6140 N N . ALA A 1 775 ? 31.888 -21.220 5.287 1.00 95.44 775 ALA A N 1
ATOM 6141 C CA . ALA A 1 775 ? 32.054 -21.564 3.881 1.00 95.44 775 ALA A CA 1
ATOM 6142 C C . ALA A 1 775 ? 31.994 -23.091 3.696 1.00 95.44 775 ALA A C 1
ATOM 6144 O O . ALA A 1 775 ? 31.143 -23.576 2.951 1.00 95.44 775 ALA A O 1
ATOM 6145 N N . GLU A 1 776 ? 32.751 -23.842 4.505 1.00 95.06 776 GLU A N 1
ATOM 6146 C CA . GLU A 1 776 ? 32.719 -25.315 4.555 1.00 95.06 776 GLU A CA 1
ATOM 6147 C C . GLU A 1 776 ? 31.279 -25.849 4.675 1.00 95.06 776 GLU A C 1
ATOM 6149 O O . GLU A 1 776 ? 30.820 -26.665 3.878 1.00 95.06 776 GLU A O 1
ATOM 6154 N N . LYS A 1 777 ? 30.499 -25.300 5.619 1.00 93.56 777 LYS A N 1
ATOM 6155 C CA . LYS A 1 777 ? 29.096 -25.682 5.887 1.00 93.56 777 LYS A CA 1
ATOM 6156 C C . LYS A 1 777 ? 28.081 -25.192 4.843 1.00 93.56 777 LYS A C 1
ATOM 6158 O O . LYS A 1 777 ? 26.877 -25.365 5.035 1.00 93.56 777 LYS A O 1
ATOM 6163 N N . ILE A 1 778 ? 28.549 -24.560 3.770 1.00 93.75 778 ILE A N 1
ATOM 6164 C CA . ILE A 1 778 ? 27.784 -24.164 2.578 1.00 93.75 778 ILE A CA 1
ATOM 6165 C C . ILE A 1 778 ? 28.282 -24.958 1.342 1.00 93.75 778 ILE A C 1
ATOM 6167 O O . ILE A 1 778 ? 27.713 -24.856 0.252 1.00 93.75 778 ILE A O 1
ATOM 6171 N N . GLY A 1 779 ? 29.298 -25.816 1.498 1.00 93.44 779 GLY A N 1
ATOM 6172 C CA . GLY A 1 779 ? 29.948 -26.536 0.402 1.00 93.44 779 GLY A CA 1
ATOM 6173 C C . GLY A 1 779 ? 30.817 -25.610 -0.449 1.00 93.44 779 GLY A C 1
ATOM 6174 O O . GLY A 1 779 ? 30.706 -25.624 -1.675 1.00 93.44 779 GLY A O 1
ATOM 6175 N N . LEU A 1 780 ? 31.599 -24.763 0.220 1.00 95.56 780 LEU A N 1
ATOM 6176 C CA . LEU A 1 780 ? 32.676 -23.946 -0.334 1.00 95.56 780 LEU A CA 1
ATOM 6177 C C . LEU A 1 780 ? 33.978 -24.322 0.387 1.00 95.56 780 LEU A C 1
ATOM 6179 O O . LEU A 1 780 ? 33.964 -24.516 1.604 1.00 95.56 780 LEU A O 1
ATOM 6183 N N . VAL A 1 781 ? 35.088 -24.395 -0.339 1.00 95.25 781 VAL A N 1
ATOM 6184 C CA . VAL A 1 781 ? 36.417 -24.726 0.204 1.00 95.25 781 VAL A CA 1
ATOM 6185 C C . VAL A 1 781 ? 37.271 -23.461 0.230 1.00 95.25 781 VAL A C 1
ATOM 6187 O O . VAL A 1 781 ? 37.197 -22.651 -0.693 1.00 95.25 781 VAL A O 1
ATOM 6190 N N . LEU A 1 782 ? 38.068 -23.269 1.286 1.00 96.62 782 LEU A N 1
ATOM 6191 C CA . LEU A 1 782 ? 39.096 -22.226 1.313 1.00 96.62 782 LEU A CA 1
ATOM 6192 C C . LEU A 1 782 ? 40.209 -22.620 0.336 1.00 96.62 782 LEU A C 1
ATOM 6194 O O . LEU A 1 782 ? 40.886 -23.618 0.562 1.00 96.62 782 LEU A O 1
ATOM 6198 N N . HIS A 1 783 ? 40.376 -21.849 -0.734 1.00 90.81 783 HIS A N 1
ATOM 6199 C CA . HIS A 1 783 ? 41.458 -22.043 -1.695 1.00 90.81 783 HIS A CA 1
ATOM 6200 C C . HIS A 1 783 ? 42.745 -21.362 -1.215 1.00 90.81 783 HIS A C 1
ATOM 6202 O O . HIS A 1 783 ? 43.806 -21.977 -1.207 1.00 90.81 783 HIS A O 1
ATOM 6208 N N . GLU A 1 784 ? 42.636 -20.109 -0.768 1.00 95.81 784 GLU A N 1
ATOM 6209 C CA . GLU A 1 784 ? 43.777 -19.290 -0.359 1.00 95.81 784 GLU A CA 1
ATOM 6210 C C . GLU A 1 784 ? 43.364 -18.276 0.722 1.00 95.81 784 GLU A C 1
ATOM 6212 O O . GLU A 1 784 ? 42.197 -17.881 0.826 1.00 95.81 784 GLU A O 1
ATOM 6217 N N . SER A 1 785 ? 44.329 -17.810 1.513 1.00 95.69 785 SER A N 1
ATOM 6218 C CA . SER A 1 785 ? 44.167 -16.694 2.446 1.00 95.69 785 SER A CA 1
ATOM 6219 C C . SER A 1 785 ? 45.372 -15.757 2.349 1.00 95.69 785 SER A C 1
ATOM 6221 O O . SER A 1 785 ? 46.477 -16.154 2.719 1.00 95.69 785 SER A O 1
ATOM 6223 N N . VAL A 1 786 ? 45.166 -14.528 1.863 1.00 96.69 786 VAL A N 1
ATOM 6224 C CA . VAL A 1 786 ? 46.244 -13.554 1.588 1.00 96.69 786 VAL A CA 1
ATOM 6225 C C . VAL A 1 786 ? 46.085 -12.267 2.409 1.00 96.69 786 VAL A C 1
ATOM 6227 O O . VAL A 1 786 ? 44.955 -11.791 2.552 1.00 96.69 786 VAL A O 1
ATOM 6230 N N . PRO A 1 787 ? 47.164 -11.650 2.928 1.00 96.62 787 PRO A N 1
ATOM 6231 C CA . PRO A 1 787 ? 47.067 -10.401 3.687 1.00 96.62 787 PRO A CA 1
ATOM 6232 C C . PRO A 1 787 ? 46.406 -9.266 2.888 1.00 96.62 787 PRO A C 1
ATOM 6234 O O . PRO A 1 787 ? 46.797 -8.964 1.761 1.00 96.62 787 PRO A O 1
ATOM 6237 N N . PHE A 1 788 ? 45.413 -8.598 3.477 1.00 96.81 788 PHE A N 1
ATOM 6238 C CA . PHE A 1 788 ? 44.767 -7.426 2.888 1.00 96.81 788 PHE A CA 1
ATOM 6239 C C . PHE A 1 788 ? 45.512 -6.147 3.293 1.00 96.81 788 PHE A C 1
ATOM 6241 O O . PHE A 1 788 ? 45.352 -5.634 4.402 1.00 96.81 788 PHE A O 1
ATOM 6248 N N . CYS A 1 789 ? 46.293 -5.581 2.374 1.00 94.50 789 CYS A N 1
ATOM 6249 C CA . CYS A 1 789 ? 47.010 -4.326 2.596 1.00 94.50 789 CYS A CA 1
ATOM 6250 C C . CYS A 1 789 ? 46.325 -3.165 1.857 1.00 94.50 789 CYS A C 1
ATOM 6252 O O . CYS A 1 789 ? 46.432 -3.066 0.635 1.00 94.50 789 CYS A O 1
ATOM 6254 N N . LYS A 1 790 ? 45.688 -2.229 2.583 1.00 94.00 790 LYS A N 1
ATOM 6255 C CA . LYS A 1 790 ? 44.999 -1.054 1.991 1.00 94.00 790 LYS A CA 1
ATOM 6256 C C . LYS A 1 790 ? 45.871 -0.279 0.992 1.00 94.00 790 LYS A C 1
ATOM 6258 O O . LYS A 1 790 ? 45.371 0.164 -0.035 1.00 94.00 790 LYS A O 1
ATOM 6263 N N . ASN A 1 791 ? 47.170 -0.158 1.266 1.00 93.69 791 ASN A N 1
ATOM 6264 C CA . ASN A 1 791 ? 48.119 0.598 0.442 1.00 93.69 791 ASN A CA 1
ATOM 6265 C C . ASN A 1 791 ? 48.300 0.028 -0.980 1.00 93.69 791 ASN A C 1
ATOM 6267 O O . ASN A 1 791 ? 48.764 0.753 -1.853 1.00 93.69 791 ASN A O 1
ATOM 6271 N N . LYS A 1 792 ? 47.923 -1.237 -1.219 1.00 95.38 792 LYS A N 1
ATOM 6272 C CA . LYS A 1 792 ? 47.968 -1.887 -2.541 1.00 95.38 792 LYS A CA 1
ATOM 6273 C C . LYS A 1 792 ? 46.745 -1.546 -3.416 1.00 95.38 792 LYS A C 1
ATOM 6275 O O . LYS A 1 792 ? 46.699 -1.937 -4.574 1.00 95.38 792 LYS A O 1
ATOM 6280 N N . TYR A 1 793 ? 45.792 -0.769 -2.886 1.00 96.62 793 TYR A N 1
ATOM 6281 C CA . TYR A 1 793 ? 44.584 -0.301 -3.577 1.00 96.62 793 TYR A CA 1
ATOM 6282 C C . TYR A 1 793 ? 44.514 1.244 -3.576 1.00 96.62 793 TYR A C 1
ATOM 6284 O O . TYR A 1 793 ? 43.841 1.838 -2.724 1.00 96.62 793 TYR A O 1
ATOM 6292 N N . PRO A 1 794 ? 45.220 1.937 -4.495 1.00 95.56 794 PRO A N 1
ATOM 6293 C CA . PRO A 1 794 ? 45.271 3.399 -4.534 1.00 95.56 794 PRO A CA 1
ATOM 6294 C C . PRO A 1 794 ? 43.883 4.044 -4.659 1.00 95.56 794 PRO A C 1
ATOM 6296 O O . PRO A 1 794 ? 43.115 3.739 -5.567 1.00 95.56 794 PRO A O 1
ATOM 6299 N N . GLY A 1 795 ? 43.562 4.957 -3.741 1.00 93.44 795 GLY A N 1
ATOM 6300 C CA . GLY A 1 795 ? 42.266 5.644 -3.691 1.00 93.44 795 GLY A CA 1
ATOM 6301 C C . GLY A 1 795 ? 41.160 4.913 -2.916 1.00 93.44 795 GLY A C 1
ATOM 6302 O O . GLY A 1 795 ? 40.156 5.546 -2.592 1.00 93.44 795 GLY A O 1
ATOM 6303 N N . TYR A 1 796 ? 41.337 3.639 -2.539 1.00 96.31 796 TYR A N 1
ATOM 6304 C CA . TYR A 1 796 ? 40.355 2.935 -1.707 1.00 96.31 796 TYR A CA 1
ATOM 6305 C C . TYR A 1 796 ? 40.231 3.570 -0.313 1.00 96.31 796 TYR A C 1
ATOM 6307 O O . TYR A 1 796 ? 41.222 3.778 0.396 1.00 96.31 796 TYR A O 1
ATOM 6315 N N . ASN A 1 797 ? 38.997 3.813 0.133 1.00 93.44 797 ASN A N 1
ATOM 6316 C CA . ASN A 1 797 ? 38.698 4.347 1.450 1.00 93.44 797 ASN A CA 1
ATOM 6317 C C . ASN A 1 797 ? 37.630 3.515 2.178 1.00 93.44 797 ASN A C 1
ATOM 6319 O O . ASN A 1 797 ? 36.436 3.670 1.962 1.00 93.44 797 ASN A O 1
ATOM 6323 N N . ASN A 1 798 ? 38.059 2.639 3.088 1.00 93.38 798 ASN A N 1
ATOM 6324 C CA . ASN A 1 798 ? 37.167 1.792 3.881 1.00 93.38 798 ASN A CA 1
ATOM 6325 C C . ASN A 1 798 ? 36.218 2.619 4.781 1.00 93.38 798 ASN A C 1
ATOM 6327 O O . ASN A 1 798 ? 36.679 3.367 5.642 1.00 93.38 798 ASN A O 1
ATOM 6331 N N . LYS A 1 799 ? 34.897 2.463 4.612 1.00 93.19 799 LYS A N 1
ATOM 6332 C CA . LYS A 1 799 ? 33.846 3.251 5.294 1.00 93.19 799 LYS A CA 1
ATOM 6333 C C . LYS A 1 799 ? 33.127 2.477 6.396 1.00 93.19 799 LYS A C 1
ATOM 6335 O O . LYS A 1 799 ? 32.933 1.273 6.286 1.00 93.19 799 LYS A O 1
ATOM 6340 N N . ARG A 1 800 ? 32.662 3.172 7.439 1.00 86.00 800 ARG A N 1
ATOM 6341 C CA . ARG A 1 800 ? 31.843 2.576 8.516 1.00 86.00 800 ARG A CA 1
ATOM 6342 C C . ARG A 1 800 ? 30.414 2.224 8.101 1.00 86.00 800 ARG A C 1
ATOM 6344 O O . ARG A 1 800 ? 29.792 1.419 8.788 1.00 86.00 800 ARG A O 1
ATOM 6351 N N . ALA A 1 801 ? 29.880 2.863 7.055 1.00 82.81 801 ALA A N 1
ATOM 6352 C CA . ALA A 1 801 ? 28.554 2.641 6.450 1.00 82.81 801 ALA A CA 1
ATOM 6353 C C . ALA A 1 801 ? 27.310 2.788 7.366 1.00 82.81 801 ALA A C 1
ATOM 6355 O O . ALA A 1 801 ? 26.170 2.743 6.896 1.00 82.81 801 ALA A O 1
ATOM 6356 N N . HIS A 1 802 ? 27.498 3.019 8.668 1.00 80.25 802 HIS A N 1
ATOM 6357 C CA . HIS A 1 802 ? 26.449 3.003 9.685 1.00 80.25 802 HIS A CA 1
ATOM 6358 C C . HIS A 1 802 ? 26.533 4.199 10.646 1.00 80.25 802 HIS A C 1
ATOM 6360 O O . HIS A 1 802 ? 27.615 4.584 11.091 1.00 80.25 802 HIS A O 1
ATOM 6366 N N . GLY A 1 803 ? 25.368 4.730 11.028 1.00 80.00 803 GLY A N 1
ATOM 6367 C CA . GLY A 1 803 ? 25.233 5.857 11.954 1.00 80.00 803 GLY A CA 1
ATOM 6368 C C . GLY A 1 803 ? 25.664 7.207 11.368 1.00 80.00 803 GLY A C 1
ATOM 6369 O O . GLY A 1 803 ? 25.916 7.340 10.169 1.00 80.00 803 GLY A O 1
ATOM 6370 N N . SER A 1 804 ? 25.771 8.212 12.240 1.00 81.25 804 SER A N 1
ATOM 6371 C CA . SER A 1 804 ? 26.224 9.575 11.908 1.00 81.25 804 SER A CA 1
ATOM 6372 C C . SER A 1 804 ? 27.691 9.659 11.466 1.00 81.25 804 SER A C 1
ATOM 6374 O O . SER A 1 804 ? 28.098 10.664 10.898 1.00 81.25 804 SER A O 1
ATOM 6376 N N . LEU A 1 805 ? 28.476 8.602 11.694 1.00 85.81 805 LEU A N 1
ATOM 6377 C CA . LEU A 1 805 ? 29.876 8.476 11.278 1.00 85.81 805 LEU A CA 1
ATOM 6378 C C . LEU A 1 805 ? 30.039 7.509 10.091 1.00 85.81 805 LEU A C 1
ATOM 6380 O O . LEU A 1 805 ? 31.072 6.859 9.967 1.00 85.81 805 LEU A O 1
ATOM 6384 N N . SER A 1 806 ? 29.020 7.381 9.237 1.00 88.19 806 SER A N 1
ATOM 6385 C CA . SER A 1 806 ? 29.006 6.460 8.085 1.00 88.19 806 SER A CA 1
ATOM 6386 C C . SER A 1 806 ? 30.146 6.724 7.092 1.00 88.19 806 SER A C 1
ATOM 6388 O O . SER A 1 806 ? 30.780 5.764 6.645 1.00 88.19 806 SER A O 1
ATOM 6390 N N . ASP A 1 807 ? 30.456 7.998 6.828 1.00 93.75 807 ASP A N 1
ATOM 6391 C CA . ASP A 1 807 ? 31.549 8.431 5.942 1.00 93.75 807 ASP A CA 1
ATOM 6392 C C . ASP A 1 807 ? 32.954 8.271 6.553 1.00 93.75 807 ASP A C 1
ATOM 6394 O O . ASP A 1 807 ? 33.972 8.309 5.851 1.00 93.75 807 ASP A O 1
ATOM 6398 N N . ALA A 1 808 ? 33.031 8.123 7.878 1.00 91.56 808 ALA A N 1
ATOM 6399 C CA . ALA A 1 808 ? 34.300 8.058 8.584 1.00 91.56 808 ALA A CA 1
ATOM 6400 C C . ALA A 1 808 ? 34.963 6.680 8.401 1.00 91.56 808 ALA A C 1
ATOM 6402 O O . ALA A 1 808 ? 34.271 5.652 8.363 1.00 91.56 808 ALA A O 1
ATOM 6403 N N . PRO A 1 809 ? 36.304 6.624 8.333 1.00 91.81 809 PRO A N 1
ATOM 6404 C CA . PRO A 1 809 ? 37.014 5.361 8.252 1.00 91.81 809 PRO A CA 1
ATOM 6405 C C . PRO A 1 809 ? 36.970 4.580 9.571 1.00 91.81 809 PRO A C 1
ATOM 6407 O O . PRO A 1 809 ? 36.637 5.092 10.649 1.00 91.81 809 PRO A O 1
ATOM 6410 N N . PHE A 1 810 ? 37.341 3.305 9.487 1.00 89.75 810 PHE A N 1
ATOM 6411 C CA . PHE A 1 810 ? 37.598 2.451 10.643 1.00 89.75 810 PHE A CA 1
ATOM 6412 C C . PHE A 1 810 ? 39.045 1.947 10.634 1.00 89.75 810 PHE A C 1
ATOM 6414 O O . PHE A 1 810 ? 39.654 1.800 9.575 1.00 89.75 810 PHE A O 1
ATOM 6421 N N . HIS A 1 811 ? 39.595 1.668 11.819 1.00 88.94 811 HIS A N 1
ATOM 6422 C CA . HIS A 1 811 ? 40.911 1.046 11.926 1.00 88.94 811 HIS A CA 1
ATOM 6423 C C . HIS A 1 811 ? 40.846 -0.387 11.386 1.00 88.94 811 HIS A C 1
ATOM 6425 O O . HIS A 1 811 ? 40.002 -1.177 11.827 1.00 88.94 811 HIS A O 1
ATOM 6431 N N . LEU A 1 812 ? 41.715 -0.691 10.421 1.00 86.88 812 LEU A N 1
ATOM 6432 C CA . LEU A 1 812 ? 41.823 -2.015 9.815 1.00 86.88 812 LEU A CA 1
ATOM 6433 C C . LEU A 1 812 ? 42.578 -2.963 10.752 1.00 86.88 812 LEU A C 1
ATOM 6435 O O . LEU A 1 812 ? 41.981 -3.928 11.220 1.00 86.88 812 LEU A O 1
ATOM 6439 N N . GLY A 1 813 ? 43.819 -2.623 11.116 1.00 88.81 813 GLY A N 1
ATOM 6440 C CA . GLY A 1 813 ? 44.724 -3.567 11.780 1.00 88.81 813 GLY A CA 1
ATOM 6441 C C . GLY A 1 813 ? 45.096 -4.711 10.838 1.00 88.81 813 GLY A C 1
ATOM 6442 O O . GLY A 1 813 ? 44.976 -4.566 9.619 1.00 88.81 813 GLY A O 1
ATOM 6443 N N . ASP A 1 814 ? 45.502 -5.844 11.400 1.00 92.94 814 ASP A N 1
ATOM 6444 C CA . ASP A 1 814 ? 45.780 -7.049 10.620 1.00 92.94 814 ASP A CA 1
ATOM 6445 C C . ASP A 1 814 ? 44.491 -7.561 9.959 1.00 92.94 814 ASP A C 1
ATOM 6447 O O . ASP A 1 814 ? 43.439 -7.695 10.594 1.00 92.94 814 ASP A O 1
ATOM 6451 N N . CYS A 1 815 ? 44.559 -7.776 8.647 1.00 95.88 815 CYS A N 1
ATOM 6452 C CA . CYS A 1 815 ? 43.427 -8.137 7.801 1.00 95.88 815 CYS A CA 1
ATOM 6453 C C . CYS A 1 815 ? 43.859 -9.168 6.760 1.00 95.88 815 CYS A C 1
ATOM 6455 O O . CYS A 1 815 ? 44.947 -9.057 6.199 1.00 95.88 815 CYS A O 1
ATOM 6457 N N . THR A 1 816 ? 42.958 -10.087 6.425 1.00 97.12 816 THR A N 1
ATOM 6458 C CA . THR A 1 816 ? 43.180 -11.164 5.454 1.00 97.12 816 THR A CA 1
ATOM 6459 C C . THR A 1 816 ? 41.995 -11.270 4.499 1.00 97.12 816 THR A C 1
ATOM 6461 O O . THR A 1 816 ? 40.833 -11.159 4.897 1.00 97.12 816 THR A O 1
ATOM 6464 N N . THR A 1 817 ? 42.297 -11.480 3.221 1.00 97.75 817 THR A N 1
ATOM 6465 C CA . THR A 1 817 ? 41.340 -11.833 2.169 1.00 97.75 817 THR A CA 1
ATOM 6466 C C . THR A 1 817 ? 41.262 -13.347 2.094 1.00 97.75 817 THR A C 1
ATOM 6468 O O . THR A 1 817 ? 42.229 -14.001 1.709 1.00 97.75 817 THR A O 1
ATOM 6471 N N . PHE A 1 818 ? 40.115 -13.909 2.461 1.00 97.94 818 PHE A N 1
ATOM 6472 C CA . PHE A 1 818 ? 39.851 -15.339 2.339 1.00 97.94 818 PHE A CA 1
ATOM 6473 C C . PHE A 1 818 ? 39.193 -15.602 0.982 1.00 97.94 818 PHE A C 1
ATOM 6475 O O . PHE A 1 818 ? 38.141 -15.019 0.695 1.00 97.94 818 PHE A O 1
ATOM 6482 N N . LYS A 1 819 ? 39.811 -16.454 0.156 1.00 97.81 819 LYS A N 1
ATOM 6483 C CA . LYS A 1 819 ? 39.316 -16.846 -1.168 1.00 97.81 819 LYS A CA 1
ATOM 6484 C C . LYS A 1 819 ? 38.657 -18.218 -1.095 1.00 97.81 819 LYS A C 1
ATOM 6486 O O . LYS A 1 819 ? 39.293 -19.197 -0.702 1.00 97.81 819 LYS A O 1
ATOM 6491 N N . PHE A 1 820 ? 37.385 -18.299 -1.471 1.00 97.50 820 PHE A N 1
ATOM 6492 C CA . PHE A 1 820 ? 36.608 -19.538 -1.437 1.00 97.50 820 PHE A CA 1
ATOM 6493 C C . PHE A 1 820 ? 36.176 -19.969 -2.836 1.00 97.50 820 PHE A C 1
ATOM 6495 O O . PHE A 1 820 ? 35.610 -19.162 -3.568 1.00 97.50 820 PHE A O 1
ATOM 6502 N N . ARG A 1 821 ? 36.358 -21.248 -3.167 1.00 95.31 821 ARG A N 1
ATOM 6503 C CA . ARG A 1 821 ? 35.860 -21.868 -4.408 1.00 95.31 821 ARG A CA 1
ATOM 6504 C C . ARG A 1 821 ? 34.758 -22.881 -4.096 1.00 95.31 821 ARG A C 1
ATOM 6506 O O . ARG A 1 821 ? 34.530 -23.233 -2.933 1.00 95.31 821 ARG A O 1
ATOM 6513 N N . LEU A 1 822 ? 34.062 -23.362 -5.124 1.00 93.19 822 LEU A N 1
ATOM 6514 C CA . LEU A 1 822 ? 33.190 -24.533 -4.994 1.00 93.19 822 LEU A CA 1
ATOM 6515 C C . LEU A 1 822 ? 34.007 -25.759 -4.556 1.00 93.19 822 LEU A C 1
ATOM 6517 O O . LEU A 1 822 ? 35.157 -25.924 -4.954 1.00 93.19 822 LEU A O 1
ATOM 6521 N N . ALA A 1 823 ? 33.407 -26.629 -3.742 1.00 84.06 823 ALA A N 1
ATOM 6522 C CA . ALA A 1 823 ? 33.952 -27.968 -3.547 1.00 84.06 823 ALA A CA 1
ATOM 6523 C C . ALA A 1 823 ? 33.800 -28.753 -4.859 1.00 84.06 823 ALA A C 1
ATOM 6525 O O . ALA A 1 823 ? 32.678 -28.888 -5.348 1.00 84.06 823 ALA A O 1
ATOM 6526 N N . GLN A 1 824 ? 34.905 -29.256 -5.413 1.00 73.25 824 GLN A N 1
ATOM 6527 C CA . GLN A 1 824 ? 34.861 -30.188 -6.540 1.00 73.25 824 GLN A CA 1
ATOM 6528 C C . GLN A 1 824 ? 34.177 -31.487 -6.093 1.00 73.25 824 GLN A C 1
ATOM 6530 O O . GLN A 1 824 ? 34.490 -32.025 -5.028 1.00 73.25 824 GLN A O 1
ATOM 6535 N N . SER A 1 825 ? 33.231 -31.976 -6.893 1.00 55.56 825 SER A N 1
ATOM 6536 C CA . SER A 1 825 ? 32.682 -33.325 -6.750 1.00 55.56 825 SER A CA 1
ATOM 6537 C C . SER A 1 825 ? 33.770 -34.349 -7.069 1.00 55.56 825 SER A C 1
ATOM 6539 O O . SER A 1 825 ? 34.423 -34.240 -8.106 1.00 55.56 825 SER A O 1
ATOM 6541 N N . SER A 1 826 ? 33.966 -35.302 -6.157 1.00 36.03 826 SER A N 1
ATOM 6542 C CA . SER A 1 826 ? 34.841 -36.473 -6.330 1.00 36.03 826 SER A CA 1
ATOM 6543 C C . SER A 1 826 ? 34.097 -37.625 -6.996 1.00 36.03 826 SER A C 1
ATOM 6545 O O . SER A 1 826 ? 32.876 -37.724 -6.735 1.00 36.03 826 SER A O 1
#

Sequence (826 aa):
MKFMKLGTRPDTFYTQEAIRTVISDVPSDLTIRINNISYLLHKYPLLPKCSLLQRLCSNSGETSSVTLELHDIPGGEDAFQLCAKFCYGITINLSAHNFVSAFCAAKFLQMTEAVDKGNFVLRLEAFFNSCILEGWKDSVVTLQTTGKLPEWSENLGIIRRCIDSIVEKILTPPAKVTWSYTYTRPGYLQKRRQSVPKDWWTEDISDLDIDLFRCIVTAVRSTNMLPPQLIGEALHVYACRWLPDMTESRPPESSASQTTEFVEKRRRVLETIVNMIPADRGSISIGFLLRLLSIGNFIGVSPVTKAELLRRSSLQLEEATVNDMLLPSQSAASDGHFYDIDLVGAVLESFLLQWRRQSPGEHRSIRKVGKLIDSYLQVVARDVNMPVLKLLSLAEALPEIARPEHDDLYKAINIYLKEHPDLAKAEKKRLCQILDCQKLSPEVCAHVVRNERLPLRTVVQVLFFEQERGAKATSDKLAPQELFPGAGRQQTPKSEDDLSKLKLGPDEQAEGMRRSTTSGTTEIGHQKMTKLQQLEPKQKMIRKVGDNRGGVSGSKLDPKMVMQSDHGHDKGPFGFTNSLRVVREGKWEVTAMAVVELEEESSFSSSSDDDDDIDIYRAGEKWIEHYSSSHRILLVGEGDFSFSLCLAKAFGSARNMVATSLDTQRDLAKKYSNGIGNVRELEEMGCLVLYGVDATQMSQHFFLRTQRFDHIVYNFPHVGFIFPEGNGCQIKLNKRLVKGFLKNAKVLLRKEEGEIHVSHKEGDTYNKWDLVKKAEKIGLVLHESVPFCKNKYPGYNNKRAHGSLSDAPFHLGDCTTFKFRLAQSS

Radius of gyration: 40.96 Å; chains: 1; bounding box: 102×89×128 Å

pLDDT: mean 78.53, std 24.97, range [21.91, 98.62]

InterPro domains:
  IPR011333 SKP1/BTB/POZ domain superfamily [G3DSA:3.30.710.10] (15-122)
  IPR011333 SKP1/BTB/POZ domain superfamily [SSF54695] (21-116)
  IPR019446 25S rRNA (uridine-N(3))-methyltransferase BMT5-like [PF10354] (634-800)
  IPR027356 NPH3 domain [PF03000] (199-445)
  IPR027356 NPH3 domain [PS51649] (199-469)
  IPR043454 NPH3/RPT2-like family [PTHR32370] (24-553)

Foldseek 3Di:
DDKDKFFDAADQWDDDVQEIEGDDPDFAQEWEAEDSHIYRHHCVLQLLQFVQVVVVVVVDPDDSHDYYYDHPQQLTPVLVVQLRCNSVRYIDMDALQCLLSVLSNCVVSVRDCVRPNPTDNNVSVCCCVPPQLPAQLSLLSNLQNCVSPVVSCVQVCSLVSSLVSNLVQLLPDFVPDPHDADDDDPPPVPDDDPTQDNLRHLQSLLPHDLVSSLSNLVVNVVVVRDDLQSSQVSLVNNCCVLPPDPVVCDDPPDDPVVVLVSLVSSLVNLLSSLVSRDPDQPSYDLLSLLVSLQSCVVSVHDPVSNVSSLLNNLVCLLVDALVSQQDADPCCVPQVAGGDLVSVVSSLLSNVVVVVVDDPPPLPSLLSNLLRLLVNLLVSLQRLSRDLVSSLSSLVSRDPSNPLACQSVVSSLLSNLVSHVPPDPVSLVSSLVSDDLLRYDPVVLVVLCVRPSHDVVSNVNNVVNVVVVVVVVVVVPDDDDDDDDDDDDDDDDDDDDDDDDDDDDDDDDDDDDDDDDDDDDDDDDDDDDDDDDDDDDDDDDDDDDDDDDDDDDDDDDDDDDDDDDDDDDDDDDDDDDDDDDDDDDDDDDDDDDDDDDDDDDDDDDDDDDDDDDPDPDPPPWFDQPPDIPVWQEEAPADQLCQQVLLVLVRSVAAQSYEYEHLARPVVSVVQAVNSVVSVVVNVVSNYHYYYNQQLLCNCVPPPLVVAATQEYEYEAQAPAPPDPCQDPVRLVVSLVSLLSNLLSNQSRYDQPNHKYKYKFADDPPRVVSCNQVSNVVNQKHFPDKAWDDVVSRPRDAAASCDDPRRNPGDDRHTMIITIIDGHDDD

Organism: NCBI:txid561372

Secondary structure (DSSP, 8-state):
---EEE--B---EEEETTEEEE--SS---EEEEETTEEEEE-HHHHGGG-HHHHHHHHHS-S-SSEEEE-TT-TTHHHHHHHHHHHHHTB-EEE-TTTHHHHHHHHHHTT-STTTSTT-HHHHHHHHIIIIITT-HHHHHHHHHHGGGSHHHHHHTTHHHHHHHHHHHHHTS-GGG--S------TTSTT---SS--TTTTTTGGGGS-HHHHHHHHHHHHHT--S-HHHHHHHHHHHHHHHS--TTT-PPPS--HHHHHHHHHHHHHHHHHHHHHS-SSTTSS-HHHHHHHHHHHHHHT--HHHHHHHHHHHHTTGGG--TGGG-PBPTTHHHH--SB-HHHHHHHHHHHHHHHTTS-TT-HHHHHHHHHHHHHHHHHHTT-TT--HHHHHHHHHHS-GGG-S--HHHHHHHHHHHHH-TT--HHHHHHHGGG--GGG--HHHHHHHTT-TTS-HHHHHHHHHHHHHHHHHHHHTT----------------------------------------------------------------------------------------------------------------------------------------------PPPEETTEETTS-EEE-S-SSSHHHHHHHHHHT--TTEEEE-SS-HHHHHHH-TTHHHHHHHHHHTT-EEE-S--TTTGGGSTTGGG--BSEEEEES-----SS-TT-HHHHHHHHHHHHHHHHHHHHHB-SSS-EEEEEEE-STTTGGG-HHHHHGGGTEEEEEEEE--GGGSTT---B--SSTTTTSB----SEEEEEEEEPPP-